Protein AF-A0A7Y5HDY4-F1 (afdb_monomer_lite)

Foldseek 3Di:
DVVCLQDDDDDPPDDDQNQADLQDQLCVGLVLQQLDDVVQQHDQHHNPHPDCPPPVSVVSSVVSVVVSVVPHDHHQDFDPFLLVLQLPQVLVLCVVLVCCDPQHADQQHQDQQHARQAGVPDPSSDGSVNSVVNVCSCCTPQAGQAQLQFQRCLGLSLLQCEFVLQQHDDDLVANPRDYCPRPSSVSVSSSSVRVSVVLCVLQVHRGFDFQWKKWKWAFLLFFAFQAAHLDFGWAIFIWTDGPPDIDTLCCVVAVPGTKDKDAWDAAQQLQKIWIFIGRDQQGATFIKIAGPPPSDIDTLADDPHSQKHKHQKDWAAQLLPQVLNHSVFTKIKIKILVVLFKDWLAWQWQKFFAQWFFQFKGFGQLQQAAKPPQAQWKKAWCWDDQHGDIFGFHIDDRRMTGTPDGGPGTTHLGTMMITGDDIDMHRAMFMKMFRDDDPPCSVVSNVVIGTQDQFLFHWGNWDAGLSSWIKTFTWFWADDSRHTATARFIWTAAPNNFPTDTDDPLFASQRHWGLWDAASSRKIWTFGAHSLFGFAFFIKIFHSPAFFQDDQTGSRASDRRQCPVHDHDFLGSAHAHRMETLDPQIGRAAFRQQFHWANWDYHSHRKTKIFTFGDRAGRNDSRSSTFTFIWIWAPPSYQADSSNHYGHDTDIHTDGGDSTRIRNMDGSTNRGHRRSPDAFDFPCVQVNFFDDDSSHGADDAQFWEKEKEAAVQQVVLCLHAQARFDARQRQDCAGPQARHGHPQQSHFFKKWKWWWDGHSDPDDIFIWTQDIFTQDPQRMAMAIATASIWIWIFGAGPLRWGPDTSSGTDGRHRRGYHYHDWRPLCCLSNPCNRRNANNRDSVNSPDDDDSPPCRVPDPNFADPVVRHGDHHRPDDSRGHGDIHGQACVPQQLVLCVPPPCVQQDDPRHPPVQHCNDPCNLVSLCVQADVRQLTPQQGNVNQQLCQHHGNHPDDHHHHDPDHGDSRSSVSVSRCSNRPVHD

Radius of gyration: 29.78 Å; chains: 1; bounding box: 71×81×90 Å

Secondary structure (DSSP, 8-state):
-HHHHTT----TTS-------SSS-GGGSHHHHTTB-GGGT--SS---BS-TT-HHHHHHHHHHHHHHHHSPPPPP-PPTTHHHHIIIIIHHHHHHTTTT-TTTTSTT-SSS-------TTSTTSS-HHHHHHHHHHHH-SSS--S--SS-GGG-HHHHTTS-GGGT----TT-S-S--TT-HHHHHHHHHHHHHHHHHHHHHTS-TT-EEEEEEEEE-S-----TT-TTS-----EEEEEETTEEEESSTTT-TTS--EEEEEEE-TTSSEEEEEEESSTTS--EEEEEETTT--EEES----STT--EEEEEEEE-TT-TT---TT-EEEEEEE-TT--EEE-S-SEEEEE-SEEETTEEE-TT--SPTTTTTT-EEEEEESTTTT-EEEEEEEETTEEEESS--SS---TT-EEEEE----EEE--EEEEEE---TT-HHHHHHT-EE----SS-EEEEEE-TTS-EEEEEEEEEEETTEEEEEEEEEEE-TTS-S-EEEE-SS-SSSEEEEEEE-TTS-EEEEEE-TT-SS-BEEEEE-TTS--S--SS-TTSS-SSTTTTSSPP-SSSS---SEEESSTT--SSSEETT-EEEEEEE-TTS-EEEEEEPSPEETT-TT-----EEEEEEESS-SB-TTSSSB--EEEEEEE--SSEEEEEEEEE--PPPP------B-HHHH-PPPEETTEE-PPTTPPEEEEES-HHHHHHHTT--SSSS-----SSB-TTT-PBPPGGG---EEEEEEEEPBSSSSPPEEEEEEEEEPPTTS-EEEEE-TT--EEEEEE-TT--EEE-----B---TTBEEEES--GGGHHHHTHHHH--TTS-GGGGS-----SGGGG--TTTEETTTTEEPPPTT--TTPPP--B---IIIIIHHHHHHHTTTTS-STT-GGG---SSTTHHHHHHTTS-TTT--GGG-HHHHHHHTS--S-SS------SSPPPHHHHHHHHHHHHTT---

Sequence (981 aa):
EAFARCTTVASAGGRSFAPLDRSGPPLASALLRAPLAESLGGFVHPEVFSSLEDPDFLELASWVALETRARPGPAARLEPGAETFFAEKVVPILERKTCFGSNCHGRLAFNDLKLDPGIPALPGRFTPALHRANRLAMLGEVTRLVHLSGDVGQSKQLKKSIPVEQGGIVHKGGNTFLDRTDPDAAVLMEWLERERNEAAAAVGDRPGEVSGIVFVRRPRATPERALEPLAWLPGGDLILRRGAVETNLTAAIHPDGPADVRAADVSYDGRRVAVALRLSENRPFNVWEIEIASGLARALTFSTDPAVHFIDPLYVPDPADGAGRDLGRADLVVLSNLSGEVCDVSPDGILGEAEGGEAGLILDEEVTERAGTWDGRGVRVVRGTNAGERRVIVRQEPGRIAVDRPFPRPCDSTTHYVVDSTVRVAPRFDLYRLRQAGPGGEREAFAGLRQMTWSPSQARRPFLRSSGEVMATFVRTGWQGGRPFFNGAIFRTHIDGSNFHTHAANRSGVAIHIDGRELPDGLEVRIGRDADSWWGGMPILADHQFGPHLEDRNPLDDLDHPYASGPPPTALTRFVPGWIPLDPSASARGLSAGGAWHDLCPMPDGSILAAFARGPVDLNDPAAAPDFDIIRLVPDPAFQSPDGFRAGTFRREPVVGGPDAELWPRPVAVRLKEPVSKRLKKEEALFGPAPSADGLARYPAGTPAVVQVFDLLLLDAFFSQSTPTGVRHIAADACPSCAEPVAHVDQVRFARIVALEPRRSADPPRRLLVAEVPVAEDGSVHIAVPPGLAFDIESLNAERMALRSPNRWLYALPGEKHTLSIPRALYAQTCGGCHGGLTGRPVDVLRRPDIVTSASRTRAVWDPSRLQRVFPANWDGGRAPIPAAVTFEEDVRPVLGRACVGCHGGESAAGGLDLGGPRAREALLRFLDADDLRAVAAPLLERLDGRELHADGIAPRAPHAPLSPEDRLTLIRWIDLGASR

Structure (mmCIF, N/CA/C/O backbone):
data_AF-A0A7Y5HDY4-F1
#
_entry.id   AF-A0A7Y5HDY4-F1
#
loop_
_atom_site.group_PDB
_atom_site.id
_atom_site.type_symbol
_atom_site.label_atom_id
_atom_site.label_alt_id
_atom_site.label_comp_id
_atom_site.label_asym_id
_atom_site.label_entity_id
_atom_site.label_seq_id
_atom_site.pdbx_PDB_ins_code
_atom_site.Cartn_x
_atom_site.Cartn_y
_atom_site.Cartn_z
_atom_site.occupancy
_atom_site.B_iso_or_equiv
_atom_site.auth_seq_id
_atom_site.auth_comp_id
_atom_site.auth_asym_id
_atom_site.auth_atom_id
_atom_site.pdbx_PDB_model_num
ATOM 1 N N . GLU A 1 1 ? -11.673 46.357 4.766 1.00 36.59 1 GLU A N 1
ATOM 2 C CA . GLU A 1 1 ? -11.407 45.101 4.021 1.00 36.59 1 GLU A CA 1
ATOM 3 C C . GLU A 1 1 ? -10.490 44.110 4.739 1.00 36.59 1 GLU A C 1
ATOM 5 O O . GLU A 1 1 ? -10.918 42.977 4.905 1.00 36.59 1 GLU A O 1
ATOM 10 N N . ALA A 1 2 ? -9.289 44.483 5.207 1.00 34.44 2 ALA A N 1
ATOM 11 C CA . ALA A 1 2 ? -8.386 43.560 5.926 1.00 34.44 2 ALA A CA 1
ATOM 12 C C . ALA A 1 2 ? -9.047 42.888 7.152 1.00 34.44 2 ALA A C 1
ATOM 14 O O . ALA A 1 2 ? -8.966 41.678 7.324 1.00 34.44 2 ALA A O 1
ATOM 15 N N . PHE A 1 3 ? -9.831 43.650 7.920 1.00 38.47 3 PHE A N 1
ATOM 16 C CA . PHE A 1 3 ? -10.637 43.146 9.036 1.00 38.47 3 PHE A CA 1
ATOM 17 C C . PHE A 1 3 ? -11.674 42.073 8.639 1.00 38.47 3 PHE A C 1
ATOM 19 O O . PHE A 1 3 ? -11.856 41.087 9.350 1.00 38.47 3 PHE A O 1
ATOM 26 N N . ALA A 1 4 ? -12.325 42.214 7.478 1.00 40.22 4 ALA A N 1
ATOM 27 C CA . ALA A 1 4 ? -13.287 41.226 6.974 1.00 40.22 4 ALA A CA 1
ATOM 28 C C . ALA A 1 4 ? -12.593 39.923 6.526 1.00 40.22 4 ALA A C 1
ATOM 30 O O . ALA A 1 4 ? -13.174 38.841 6.623 1.00 40.22 4 ALA A O 1
ATOM 31 N N . ARG A 1 5 ? -11.322 40.014 6.106 1.00 44.66 5 ARG A N 1
ATOM 32 C CA . ARG A 1 5 ? -10.473 38.856 5.780 1.00 44.66 5 ARG A CA 1
ATOM 33 C C . ARG A 1 5 ? -9.985 38.102 7.026 1.00 44.66 5 ARG A C 1
ATOM 35 O O . ARG A 1 5 ? -9.711 36.915 6.924 1.00 44.66 5 ARG A O 1
ATOM 42 N N . CYS A 1 6 ? -9.938 38.750 8.194 1.00 40.28 6 CYS A N 1
ATOM 43 C CA . CYS A 1 6 ? -9.549 38.130 9.470 1.00 40.28 6 CYS A CA 1
ATOM 44 C C . CYS A 1 6 ? -10.725 37.560 10.291 1.00 40.28 6 CYS A C 1
ATOM 46 O O . CYS A 1 6 ? -10.497 36.996 11.358 1.00 40.28 6 CYS A O 1
ATOM 48 N N . THR A 1 7 ? -11.980 37.746 9.856 1.00 39.78 7 THR A N 1
ATOM 49 C CA . THR A 1 7 ? -13.178 37.490 10.688 1.00 39.78 7 THR A CA 1
ATOM 50 C C . THR A 1 7 ? -14.304 36.713 9.993 1.00 39.78 7 THR A C 1
ATOM 52 O O . THR A 1 7 ? -15.383 36.569 10.570 1.00 39.78 7 THR A O 1
ATOM 55 N N . THR A 1 8 ? -14.102 36.214 8.769 1.00 33.88 8 THR A N 1
ATOM 56 C CA . THR A 1 8 ? -15.176 35.578 7.988 1.00 33.88 8 THR A CA 1
ATOM 57 C C . THR A 1 8 ? -15.500 34.158 8.462 1.00 33.88 8 THR A C 1
ATOM 59 O O . THR A 1 8 ? -14.623 33.313 8.627 1.00 33.88 8 THR A O 1
ATOM 62 N N . VAL A 1 9 ? -16.799 33.913 8.661 1.00 35.69 9 VAL A N 1
ATOM 63 C CA . VAL A 1 9 ? -17.404 32.633 9.045 1.00 35.69 9 VAL A CA 1
ATOM 64 C C . VAL A 1 9 ? -17.948 31.938 7.792 1.00 35.69 9 VAL A C 1
ATOM 66 O O . VAL A 1 9 ? -18.702 32.545 7.038 1.00 35.69 9 VAL A O 1
ATOM 69 N N . ALA A 1 10 ? -17.575 30.662 7.641 1.00 32.97 10 ALA A N 1
ATOM 70 C CA . ALA A 1 10 ? -18.103 29.624 6.747 1.00 32.97 10 ALA A CA 1
ATOM 71 C C . ALA A 1 10 ? -18.012 29.841 5.218 1.00 32.97 10 ALA A C 1
ATOM 73 O O . ALA A 1 10 ? -18.847 30.497 4.603 1.00 32.97 10 ALA A O 1
ATOM 74 N N . SER A 1 11 ? -17.100 29.100 4.577 1.00 30.31 11 SER A N 1
ATOM 75 C CA . SER A 1 11 ? -17.441 28.401 3.333 1.00 30.31 11 SER A CA 1
ATOM 76 C C . SER A 1 11 ? -17.786 26.951 3.681 1.00 30.31 11 SER A C 1
ATOM 78 O O . SER A 1 11 ? -17.165 26.335 4.552 1.00 30.31 11 SER A O 1
ATOM 80 N N . ALA A 1 12 ? -18.820 26.410 3.039 1.00 29.47 12 ALA A N 1
ATOM 81 C CA . ALA A 1 12 ? -19.206 25.013 3.172 1.00 29.47 12 ALA A CA 1
ATOM 82 C C . ALA A 1 12 ? -18.093 24.120 2.590 1.00 29.47 12 ALA A C 1
ATOM 84 O O . ALA A 1 12 ? -18.105 23.811 1.403 1.00 29.47 12 ALA A O 1
ATOM 85 N N . GLY A 1 13 ? -17.095 23.749 3.401 1.00 32.62 13 GLY A N 1
ATOM 86 C CA . GLY A 1 13 ? -16.092 22.762 2.983 1.00 32.62 13 GLY A CA 1
ATOM 87 C C . GLY A 1 13 ? -14.670 22.838 3.546 1.00 32.62 13 GLY A C 1
ATOM 88 O O . GLY A 1 13 ? -13.826 22.112 3.027 1.00 32.62 13 GLY A O 1
ATOM 89 N N . GLY A 1 14 ? -14.340 23.636 4.571 1.00 35.56 14 GLY A N 1
ATOM 90 C CA . GLY A 1 14 ? -12.975 23.602 5.124 1.00 35.56 14 GLY A CA 1
ATOM 91 C C . GLY A 1 14 ? -12.772 24.339 6.448 1.00 35.56 14 GLY A C 1
ATOM 92 O O . GLY A 1 14 ? -13.501 25.277 6.761 1.00 35.56 14 GLY A O 1
ATOM 93 N N . ARG A 1 15 ? -11.761 23.911 7.227 1.00 35.72 15 ARG A N 1
ATOM 94 C CA . ARG A 1 15 ? -11.280 24.606 8.439 1.00 35.72 15 ARG A CA 1
ATOM 95 C C . ARG A 1 15 ? -10.888 26.045 8.054 1.00 35.72 15 ARG A C 1
ATOM 97 O O . ARG A 1 15 ? -9.882 26.242 7.377 1.00 35.72 15 ARG A O 1
ATOM 104 N N . SER A 1 16 ? -11.667 27.046 8.466 1.00 42.50 16 SER A N 1
ATOM 105 C CA . SER A 1 16 ? -11.296 28.458 8.322 1.00 42.50 16 SER A CA 1
ATOM 106 C C . SER A 1 16 ? -10.231 28.812 9.359 1.00 42.50 16 SER A C 1
ATOM 108 O O . SER A 1 16 ? -10.436 28.584 10.552 1.00 42.50 16 SER A O 1
ATOM 110 N N . PHE A 1 17 ? -9.108 29.385 8.930 1.00 50.97 17 PHE A N 1
ATOM 111 C CA . PHE A 1 17 ? -8.128 29.960 9.848 1.00 50.97 17 PHE A CA 1
ATOM 112 C C . PHE A 1 17 ? -8.773 31.139 10.592 1.00 50.97 17 PHE A C 1
ATOM 114 O O . PHE A 1 17 ? -9.114 32.143 9.972 1.00 50.97 17 PHE A O 1
ATOM 121 N N . ALA A 1 18 ? -8.980 30.995 11.903 1.00 63.75 18 ALA A N 1
ATOM 122 C CA . ALA A 1 18 ? -9.487 32.049 12.776 1.00 63.75 18 ALA A CA 1
ATOM 123 C C . ALA A 1 18 ? -8.299 32.675 13.529 1.00 63.75 18 ALA A C 1
ATOM 125 O O . ALA A 1 18 ? -7.863 32.123 14.540 1.00 63.75 18 ALA A O 1
ATOM 126 N N . PRO A 1 19 ? -7.728 33.792 13.043 1.00 72.56 19 PRO A N 1
ATOM 127 C CA . PRO A 1 19 ? -6.538 34.388 13.652 1.00 72.56 19 PRO A CA 1
ATOM 128 C C . PRO A 1 19 ? -6.786 34.933 15.068 1.00 72.56 19 PRO A C 1
ATOM 130 O O . PRO A 1 19 ? -5.839 35.062 15.842 1.00 72.56 19 PRO A O 1
ATOM 133 N N . LEU A 1 20 ? -8.041 35.238 15.411 1.00 84.44 20 LEU A N 1
ATOM 134 C CA . LEU A 1 20 ? -8.457 35.816 16.690 1.00 84.44 20 LEU A CA 1
ATOM 135 C C . LEU A 1 20 ? -9.240 34.796 17.525 1.00 84.44 20 LEU A C 1
ATOM 137 O O . LEU A 1 20 ? -10.302 34.338 17.097 1.00 84.44 20 LEU A O 1
ATOM 141 N N . ASP A 1 21 ? -8.759 34.496 18.732 1.00 84.69 21 ASP A N 1
ATOM 142 C CA . ASP A 1 21 ? -9.522 33.758 19.741 1.00 84.69 21 ASP A CA 1
ATOM 143 C C . ASP A 1 21 ? -10.361 34.746 20.562 1.00 84.69 21 ASP A C 1
ATOM 145 O O . ASP A 1 21 ? -9.849 35.527 21.364 1.00 84.69 21 ASP A O 1
ATOM 149 N N . ARG A 1 22 ? -11.678 34.710 20.344 1.00 85.06 22 ARG A N 1
ATOM 150 C CA . ARG A 1 22 ? -12.650 35.563 21.047 1.00 85.06 22 ARG A CA 1
ATOM 151 C C . ARG A 1 22 ? -13.202 34.937 22.328 1.00 85.06 22 ARG A C 1
ATOM 153 O O . ARG A 1 22 ? -13.986 35.578 23.022 1.00 85.06 22 ARG A O 1
ATOM 160 N N . SER A 1 23 ? -12.866 33.679 22.591 1.00 83.12 23 SER A N 1
ATOM 161 C CA . SER A 1 23 ? -13.364 32.888 23.721 1.00 83.12 23 SER A CA 1
ATOM 162 C C . SER A 1 23 ? -12.359 32.785 24.870 1.00 83.12 23 SER A C 1
ATOM 164 O O . SER A 1 23 ? -12.748 32.471 25.996 1.00 83.12 23 SER A O 1
ATOM 166 N N . GLY A 1 24 ? -11.081 33.043 24.581 1.00 82.62 24 GLY A N 1
ATOM 167 C CA . GLY A 1 24 ? -9.961 32.976 25.512 1.00 82.62 24 GLY A CA 1
ATOM 168 C C . GLY A 1 24 ? -9.260 34.323 25.750 1.00 82.62 24 GLY A C 1
ATOM 169 O O . GLY A 1 24 ? -9.709 35.371 25.279 1.00 82.62 24 GLY A O 1
ATOM 170 N N . PRO A 1 25 ? -8.148 34.320 26.509 1.00 88.69 25 PRO A N 1
ATOM 171 C CA . PRO A 1 25 ? -7.308 35.502 26.686 1.00 88.69 25 PRO A CA 1
ATOM 172 C C . PRO A 1 25 ? -6.679 35.937 25.348 1.00 88.69 25 PRO A C 1
ATOM 174 O O . PRO A 1 25 ? -6.414 35.074 24.511 1.00 88.69 25 PRO A O 1
ATOM 177 N N . PRO A 1 26 ? -6.351 37.232 25.149 1.00 88.56 26 PRO A N 1
ATOM 178 C CA . PRO A 1 26 ? -5.798 37.735 23.885 1.00 88.56 26 PRO A CA 1
ATOM 179 C C . PRO A 1 26 ? -4.623 36.906 23.358 1.00 88.56 26 PRO A C 1
ATOM 181 O O . PRO A 1 26 ? -4.620 36.525 22.189 1.00 88.56 26 PRO A O 1
ATOM 184 N N . LEU A 1 27 ? -3.693 36.535 24.246 1.00 89.38 27 LEU A N 1
ATOM 185 C CA . LEU A 1 27 ? -2.493 35.752 23.938 1.00 89.38 27 LEU A CA 1
ATOM 186 C C . LEU A 1 27 ? -2.782 34.334 23.405 1.00 89.38 27 LEU A C 1
ATOM 188 O O . LEU A 1 27 ? -1.893 33.707 22.847 1.00 89.38 27 LEU A O 1
ATOM 192 N N . ALA A 1 28 ? -4.008 33.817 23.535 1.00 88.00 28 ALA A N 1
ATOM 193 C CA . ALA A 1 28 ? -4.411 32.553 22.914 1.00 88.00 28 ALA A CA 1
ATOM 194 C C . ALA A 1 28 ? -4.635 32.672 21.395 1.00 88.00 28 ALA A C 1
ATOM 196 O O . ALA A 1 28 ? -4.615 31.662 20.688 1.00 88.00 28 ALA A O 1
ATOM 197 N N . SER A 1 29 ? -4.803 33.894 20.884 1.00 88.38 29 SER A N 1
ATOM 198 C CA . SER A 1 29 ? -5.035 34.163 19.465 1.00 88.38 29 SER A CA 1
ATOM 199 C C . SER A 1 29 ? -3.836 33.754 18.613 1.00 88.38 29 SER A C 1
ATOM 201 O O . SER A 1 29 ? -2.708 34.187 18.861 1.00 88.38 29 SER A O 1
ATOM 203 N N . ALA A 1 30 ? -4.087 32.978 17.553 1.00 84.44 30 ALA A N 1
ATOM 204 C CA . ALA A 1 30 ? -3.058 32.550 16.604 1.00 84.44 30 ALA A CA 1
ATOM 205 C C . ALA A 1 30 ? -2.290 33.734 15.992 1.00 84.44 30 ALA A C 1
ATOM 207 O O . ALA A 1 30 ? -1.107 33.595 15.708 1.00 84.44 30 ALA A O 1
ATOM 208 N N . LEU A 1 31 ? -2.932 34.899 15.847 1.00 87.06 31 LEU A N 1
ATOM 209 C CA . LEU A 1 31 ? -2.299 36.127 15.366 1.00 87.06 31 LEU A CA 1
ATOM 210 C C . LEU A 1 31 ? -1.138 36.606 16.248 1.00 87.06 31 LEU A C 1
ATOM 212 O O . LEU A 1 31 ? -0.138 37.067 15.712 1.00 87.06 31 LEU A O 1
ATOM 216 N N . LEU A 1 32 ? -1.272 36.510 17.575 1.00 89.56 32 LEU A N 1
ATOM 217 C CA . LEU A 1 32 ? -0.211 36.901 18.509 1.00 89.56 32 LEU A CA 1
ATOM 218 C C . LEU A 1 32 ? 0.794 35.771 18.696 1.00 89.56 32 LEU A C 1
ATOM 220 O O . LEU A 1 32 ? 1.989 36.017 18.787 1.00 89.56 32 LEU A O 1
ATOM 224 N N . ARG A 1 33 ? 0.314 34.525 18.742 1.00 87.62 33 ARG A N 1
ATOM 225 C CA . ARG A 1 33 ? 1.171 33.364 18.991 1.00 87.62 33 ARG A CA 1
ATOM 226 C C . ARG A 1 33 ? 2.078 33.036 17.820 1.00 87.62 33 ARG A C 1
ATOM 228 O O . ARG A 1 33 ? 3.236 32.743 18.052 1.00 87.62 33 ARG A O 1
ATOM 235 N N . ALA A 1 34 ? 1.576 33.048 16.587 1.00 83.69 34 ALA A N 1
ATOM 236 C CA . ALA A 1 34 ? 2.370 32.638 15.433 1.00 83.69 34 ALA A CA 1
ATOM 237 C C . ALA A 1 34 ? 3.735 33.362 15.376 1.00 83.69 34 ALA A C 1
ATOM 239 O O . ALA A 1 34 ? 4.747 32.676 15.449 1.00 83.69 34 ALA A O 1
ATOM 240 N N . PRO A 1 35 ? 3.812 34.708 15.367 1.00 84.81 35 PRO A N 1
ATOM 241 C CA . PRO A 1 35 ? 5.089 35.424 15.282 1.00 84.81 35 PRO A CA 1
ATOM 242 C C . PRO A 1 35 ? 5.934 35.419 16.571 1.00 84.81 35 PRO A C 1
ATOM 244 O O . PRO A 1 35 ? 7.021 35.994 16.575 1.00 84.81 35 PRO A O 1
ATOM 247 N N . LEU A 1 36 ? 5.450 34.836 17.668 1.00 86.44 36 LEU A N 1
ATOM 248 C CA . LEU A 1 36 ? 6.128 34.834 18.965 1.00 86.44 36 LEU A CA 1
ATOM 249 C C . LEU A 1 36 ? 7.190 33.721 19.036 1.00 86.44 36 LEU A C 1
ATOM 251 O O . LEU A 1 36 ? 7.057 32.685 18.384 1.00 86.44 36 LEU A O 1
ATOM 255 N N . ALA A 1 37 ? 8.224 33.899 19.859 1.00 84.94 37 ALA A N 1
ATOM 256 C CA . ALA A 1 37 ? 9.204 32.851 20.138 1.00 84.94 37 ALA A CA 1
ATOM 257 C C . ALA A 1 37 ? 8.542 31.564 20.650 1.00 84.94 37 ALA A C 1
ATOM 259 O O . ALA A 1 37 ? 7.602 31.594 21.453 1.00 84.94 37 ALA A O 1
ATOM 260 N N . GLU A 1 38 ? 9.074 30.409 20.241 1.00 79.31 38 GLU A N 1
ATOM 261 C CA . GLU A 1 38 ? 8.568 29.099 20.675 1.00 79.31 38 GLU A CA 1
ATOM 262 C C . GLU A 1 38 ? 8.643 28.943 22.205 1.00 79.31 38 GLU A C 1
ATOM 264 O O . GLU A 1 38 ? 7.714 28.427 22.829 1.00 79.31 38 GLU A O 1
ATOM 269 N N . SER A 1 39 ? 9.695 29.486 22.828 1.00 82.75 39 SER A N 1
ATOM 270 C CA . SER A 1 39 ? 9.876 29.522 24.287 1.00 82.75 39 SER A CA 1
ATOM 271 C C . SER A 1 39 ? 8.775 30.293 25.027 1.00 82.75 39 SER A C 1
ATOM 273 O O . SER A 1 39 ? 8.543 30.048 26.209 1.00 82.75 39 SER A O 1
ATOM 275 N N . LEU A 1 40 ? 8.069 31.190 24.335 1.00 86.56 40 LEU A N 1
ATOM 276 C CA . LEU A 1 40 ? 6.972 32.003 24.860 1.00 86.56 40 LEU A CA 1
ATOM 277 C C . LEU A 1 40 ? 5.591 31.483 24.419 1.00 86.56 40 LEU A C 1
ATOM 279 O O . LEU A 1 40 ? 4.565 32.094 24.723 1.00 86.56 40 LEU A O 1
ATOM 283 N N . GLY A 1 41 ? 5.540 30.323 23.756 1.00 81.69 41 GLY A N 1
ATOM 284 C CA . GLY A 1 41 ? 4.303 29.675 23.313 1.00 81.69 41 GLY A CA 1
ATOM 285 C C . GLY A 1 41 ? 3.911 29.981 21.869 1.00 81.69 41 GLY A C 1
ATOM 286 O O . GLY A 1 41 ? 2.755 29.733 21.493 1.00 81.69 41 GLY A O 1
ATOM 287 N N . GLY A 1 42 ? 4.835 30.521 21.070 1.00 80.81 42 GLY A N 1
ATOM 288 C CA . GLY A 1 42 ? 4.636 30.691 19.638 1.00 80.81 42 GLY A CA 1
ATOM 289 C C . GLY A 1 42 ? 4.773 29.405 18.825 1.00 80.81 42 GLY A C 1
ATOM 290 O O . GLY A 1 42 ? 5.158 28.357 19.346 1.00 80.81 42 GLY A O 1
ATOM 291 N N . PHE A 1 43 ? 4.360 29.446 17.554 1.00 72.25 43 PHE A N 1
ATOM 292 C CA . PHE A 1 43 ? 4.315 28.255 16.696 1.00 72.25 43 PHE A CA 1
ATOM 293 C C . PHE A 1 43 ? 4.302 28.574 15.193 1.00 72.25 43 PHE A C 1
ATOM 295 O O . PHE A 1 43 ? 3.837 29.630 14.791 1.00 72.25 43 PHE A O 1
ATOM 302 N N . VAL A 1 44 ? 4.711 27.594 14.367 1.00 60.25 44 VAL A N 1
ATOM 303 C CA . VAL A 1 44 ? 4.556 27.509 12.888 1.00 60.25 44 VAL A CA 1
ATOM 304 C C . VAL A 1 44 ? 4.593 28.873 12.165 1.00 60.25 44 VAL A C 1
ATOM 306 O O . VAL A 1 44 ? 3.694 29.205 11.395 1.00 60.25 44 VAL A O 1
ATOM 309 N N . HIS A 1 45 ? 5.633 29.665 12.434 1.00 64.81 45 HIS A N 1
ATOM 310 C CA . HIS A 1 45 ? 5.959 30.941 11.785 1.00 64.81 45 HIS A CA 1
ATOM 311 C C . HIS A 1 45 ? 7.388 31.356 12.201 1.00 64.81 45 HIS A C 1
ATOM 313 O O . HIS A 1 45 ? 7.855 30.887 13.243 1.00 64.81 45 HIS A O 1
ATOM 319 N N . PRO A 1 46 ? 8.108 32.201 11.434 1.00 62.09 46 PRO A N 1
ATOM 320 C CA . PRO A 1 46 ? 9.338 32.821 11.922 1.00 62.09 46 PRO A CA 1
ATOM 321 C C . PRO A 1 46 ? 9.114 33.579 13.234 1.00 62.09 46 PRO A C 1
ATOM 323 O O . PRO A 1 46 ? 8.123 34.301 13.370 1.00 62.09 46 PRO A O 1
ATOM 326 N N . GLU A 1 47 ? 10.056 33.435 14.163 1.00 76.69 47 GLU A N 1
ATOM 327 C CA . GLU A 1 47 ? 10.121 34.264 15.363 1.00 76.69 47 GLU A CA 1
ATOM 328 C C . GLU A 1 47 ? 10.380 35.714 14.939 1.00 76.69 47 GLU A C 1
ATOM 330 O O . GLU A 1 47 ? 11.441 36.044 14.410 1.00 76.69 47 GLU A O 1
ATOM 335 N N . VAL A 1 48 ? 9.368 36.559 15.117 1.00 84.75 48 VAL A N 1
ATOM 336 C CA . VAL A 1 48 ? 9.447 38.015 14.942 1.00 84.75 48 VAL A CA 1
ATOM 337 C C . VAL A 1 48 ? 9.602 38.676 16.307 1.00 84.75 48 VAL A C 1
ATOM 339 O O . VAL A 1 48 ? 10.388 39.605 16.451 1.00 84.75 48 VAL A O 1
ATOM 342 N N . PHE A 1 49 ? 8.889 38.163 17.314 1.00 87.94 49 PHE A N 1
ATOM 343 C CA . PHE A 1 49 ? 8.900 38.683 18.675 1.00 87.94 49 PHE A CA 1
ATOM 344 C C . PHE A 1 49 ? 9.565 37.684 19.619 1.00 87.94 49 PHE A C 1
ATOM 346 O O . PHE A 1 49 ? 9.007 36.629 19.923 1.00 87.94 49 PHE A O 1
ATOM 353 N N . SER A 1 50 ? 10.746 38.040 20.118 1.00 89.38 50 SER A N 1
ATOM 354 C CA . SER A 1 50 ? 11.484 37.262 21.121 1.00 89.38 50 SER A CA 1
ATOM 355 C C . SER A 1 50 ? 11.126 37.635 22.565 1.00 89.38 50 SER A C 1
ATOM 357 O O . SER A 1 50 ? 11.586 36.991 23.508 1.00 89.38 50 SER A O 1
ATOM 359 N N . SER A 1 51 ? 10.288 38.662 22.749 1.00 91.31 51 SER A N 1
ATOM 360 C CA . SER A 1 51 ? 9.840 39.171 24.045 1.00 91.31 51 SER A CA 1
ATOM 361 C C . SER A 1 51 ? 8.369 39.588 24.002 1.00 91.31 51 SER A C 1
ATOM 363 O O . SER A 1 51 ? 7.894 40.126 23.005 1.00 91.31 51 SER A O 1
ATOM 365 N N . LEU A 1 52 ? 7.658 39.384 25.116 1.00 91.56 52 LEU A N 1
ATOM 366 C CA . LEU A 1 52 ? 6.296 39.897 25.322 1.00 91.56 52 LEU A CA 1
ATOM 367 C C . LEU A 1 52 ? 6.265 41.401 25.633 1.00 91.56 52 LEU A C 1
ATOM 369 O O . LEU A 1 52 ? 5.192 41.997 25.658 1.00 91.56 52 LEU A O 1
ATOM 373 N N . GLU A 1 53 ? 7.427 41.995 25.899 1.00 94.25 53 GLU A N 1
ATOM 374 C CA . GLU A 1 53 ? 7.591 43.424 26.188 1.00 94.25 53 GLU A CA 1
ATOM 375 C C . GLU A 1 53 ? 7.873 44.249 24.925 1.00 94.25 53 GLU A C 1
ATOM 377 O O . GLU A 1 53 ? 8.022 45.467 25.009 1.00 94.25 53 GLU A O 1
ATOM 382 N N . ASP A 1 54 ? 7.960 43.601 23.760 1.00 94.31 54 ASP A N 1
ATOM 383 C CA . ASP A 1 54 ? 8.160 44.287 22.489 1.00 94.31 54 ASP A CA 1
ATOM 384 C C . ASP A 1 54 ? 7.004 45.285 22.230 1.00 94.31 54 ASP A C 1
ATOM 386 O O . ASP A 1 54 ? 5.832 44.894 22.311 1.00 94.31 54 ASP A O 1
ATOM 390 N N . PRO A 1 55 ? 7.288 46.572 21.944 1.00 93.06 55 PRO A N 1
ATOM 391 C CA . PRO A 1 55 ? 6.249 47.584 21.758 1.00 93.06 55 PRO A CA 1
ATOM 392 C C . PRO A 1 55 ? 5.242 47.245 20.654 1.00 93.06 55 PRO A C 1
ATOM 394 O O . PRO A 1 55 ? 4.044 47.476 20.832 1.00 93.06 55 PRO A O 1
ATOM 397 N N . ASP A 1 56 ? 5.701 46.660 19.546 1.00 92.25 56 ASP A N 1
ATOM 398 C CA . ASP A 1 56 ? 4.838 46.303 18.417 1.00 92.25 56 ASP A CA 1
ATOM 399 C C . ASP A 1 56 ? 3.965 45.095 18.775 1.00 92.25 56 ASP A C 1
ATOM 401 O O . ASP A 1 56 ? 2.781 45.034 18.425 1.00 92.25 56 ASP A O 1
ATOM 405 N N . PHE A 1 57 ? 4.514 44.153 19.546 1.00 92.69 57 PHE A N 1
ATOM 406 C CA . PHE A 1 57 ? 3.740 43.045 20.097 1.00 92.69 57 PHE A CA 1
ATOM 407 C C . PHE A 1 57 ? 2.644 43.530 21.055 1.00 92.69 57 PHE A C 1
ATOM 409 O O . PHE A 1 57 ? 1.505 43.061 20.980 1.00 92.69 57 PHE A O 1
ATOM 416 N N . LEU A 1 58 ? 2.961 44.476 21.943 1.00 94.44 58 LEU A N 1
ATOM 417 C CA . LEU A 1 58 ? 2.007 45.044 22.899 1.00 94.44 58 LEU A CA 1
ATOM 418 C C . LEU A 1 58 ? 0.871 45.797 22.200 1.00 94.44 58 LEU A C 1
ATOM 420 O O . LEU A 1 58 ? -0.286 45.660 22.609 1.00 94.44 58 LEU A O 1
ATOM 424 N N . GLU A 1 59 ? 1.170 46.532 21.130 1.00 93.75 59 GLU A N 1
ATOM 425 C CA . GLU A 1 59 ? 0.155 47.214 20.321 1.00 93.75 59 GLU A CA 1
ATOM 426 C C . GLU A 1 59 ? -0.788 46.202 19.651 1.00 93.75 59 GLU A C 1
ATOM 428 O O . GLU A 1 59 ? -2.014 46.315 19.755 1.00 93.75 59 GLU A O 1
ATOM 433 N N . LEU A 1 60 ? -0.237 45.139 19.050 1.00 91.38 60 LEU A N 1
ATOM 434 C CA . LEU A 1 60 ? -1.037 44.043 18.496 1.00 91.38 60 LEU A CA 1
ATOM 435 C C . LEU A 1 60 ? -1.889 43.363 19.574 1.00 91.38 60 LEU A C 1
ATOM 437 O O . LEU A 1 60 ? -3.074 43.102 19.355 1.00 91.38 60 LEU A O 1
ATOM 441 N N . ALA A 1 61 ? -1.320 43.087 20.747 1.00 91.75 61 ALA A N 1
ATOM 442 C CA . ALA A 1 61 ? -2.029 42.453 21.853 1.00 91.75 61 ALA A CA 1
ATOM 443 C C . ALA A 1 61 ? -3.171 43.331 22.387 1.00 91.75 61 ALA A C 1
ATOM 445 O O . ALA A 1 61 ? -4.262 42.822 22.669 1.00 91.75 61 ALA A O 1
ATOM 446 N N . SER A 1 62 ? -2.947 44.644 22.474 1.00 93.62 62 SER A N 1
ATOM 447 C CA . SER A 1 62 ? -3.960 45.644 22.821 1.00 93.62 62 SER A CA 1
ATOM 448 C C . SER A 1 62 ? -5.099 45.651 21.801 1.00 93.62 62 SER A C 1
ATOM 450 O O . SER A 1 62 ? -6.272 45.554 22.177 1.00 93.62 62 SER A O 1
ATOM 452 N N . TRP A 1 63 ? -4.769 45.655 20.506 1.00 91.56 63 TRP A N 1
ATOM 453 C CA . TRP A 1 63 ? -5.758 45.580 19.431 1.00 91.56 63 TRP A CA 1
ATOM 454 C C . TRP A 1 63 ? -6.604 44.301 19.510 1.00 91.56 63 TRP A C 1
ATOM 456 O O . TRP A 1 63 ? -7.834 44.375 19.505 1.00 91.56 63 TRP A O 1
ATOM 466 N N . VAL A 1 64 ? -5.977 43.131 19.682 1.00 90.69 64 VAL A N 1
ATOM 467 C CA . VAL A 1 64 ? -6.694 41.855 19.869 1.00 90.69 64 VAL A CA 1
ATOM 468 C C . VAL A 1 64 ? -7.623 41.913 21.085 1.00 90.69 64 VAL A C 1
ATOM 470 O O . VAL A 1 64 ? -8.765 41.458 21.012 1.00 90.69 64 VAL A O 1
ATOM 473 N N . ALA A 1 65 ? -7.176 42.497 22.199 1.00 91.19 65 ALA A N 1
ATOM 474 C CA . ALA A 1 65 ? -7.996 42.641 23.398 1.00 91.19 65 ALA A CA 1
ATOM 475 C C . ALA A 1 65 ? -9.225 43.538 23.170 1.00 91.19 65 ALA A C 1
ATOM 477 O O . ALA A 1 65 ? -10.315 43.216 23.653 1.00 91.19 65 ALA A O 1
ATOM 478 N N . LEU A 1 66 ? -9.071 44.640 22.429 1.00 90.62 66 LEU A N 1
ATOM 479 C CA . LEU A 1 66 ? -10.178 45.520 22.047 1.00 90.62 66 LEU A CA 1
ATOM 480 C C . LEU A 1 66 ? -11.186 44.792 21.153 1.00 90.62 66 LEU A C 1
ATOM 482 O O . LEU A 1 66 ? -12.387 44.851 21.419 1.00 90.62 66 LEU A O 1
ATOM 486 N N . GLU A 1 67 ? -10.711 44.046 20.156 1.00 86.81 67 GLU A N 1
ATOM 487 C CA . GLU A 1 67 ? -11.567 43.278 19.247 1.00 86.81 67 GLU A CA 1
ATOM 488 C C . GLU A 1 67 ? -12.352 42.176 19.967 1.00 86.81 67 GLU A C 1
ATOM 490 O O . GLU A 1 67 ? -13.559 42.017 19.752 1.00 86.81 67 GLU A O 1
ATOM 495 N N . THR A 1 68 ? -11.703 41.444 20.874 1.00 85.88 68 THR A N 1
ATOM 496 C CA . THR A 1 68 ? -12.368 40.416 21.685 1.00 85.88 68 THR A CA 1
ATOM 497 C C . THR A 1 68 ? -13.405 41.026 22.629 1.00 85.88 68 THR A C 1
ATOM 499 O O . THR A 1 68 ? -14.487 40.464 22.779 1.00 85.88 68 THR A O 1
ATOM 502 N N . ARG A 1 69 ? -13.148 42.203 23.218 1.00 87.00 69 ARG A N 1
ATOM 503 C CA . ARG A 1 69 ? -14.143 42.916 24.047 1.00 87.00 69 ARG A CA 1
ATOM 504 C C . ARG A 1 69 ? -15.316 43.454 23.237 1.00 87.00 69 ARG A C 1
ATOM 506 O O . ARG A 1 69 ? -16.441 43.434 23.725 1.00 87.00 69 ARG A O 1
ATOM 513 N N . ALA A 1 70 ? -15.067 43.938 22.023 1.00 87.50 70 ALA A N 1
ATOM 514 C CA . ALA A 1 70 ? -16.111 44.468 21.153 1.00 87.50 70 ALA A CA 1
ATOM 515 C C . ALA A 1 70 ? -17.064 43.368 20.659 1.00 87.50 70 ALA A C 1
ATOM 517 O O . ALA A 1 70 ? -18.241 43.633 20.416 1.00 87.50 70 ALA A O 1
ATOM 518 N N . ARG A 1 71 ? -16.562 42.138 20.483 1.00 83.94 71 ARG A N 1
ATOM 519 C CA . ARG A 1 71 ? -17.334 40.984 19.995 1.00 83.94 71 ARG A CA 1
ATOM 520 C C . ARG A 1 71 ? -16.926 39.707 20.738 1.00 83.94 71 ARG A C 1
ATOM 522 O O . ARG A 1 71 ? -16.266 38.854 20.137 1.00 83.94 71 ARG A O 1
ATOM 529 N N . PRO A 1 72 ? -17.303 39.557 22.018 1.00 83.75 72 PRO A N 1
ATOM 530 C CA . PRO A 1 72 ? -16.909 38.396 22.802 1.00 83.75 72 PRO A CA 1
ATOM 531 C C . PRO A 1 72 ? -17.515 37.122 22.212 1.00 83.75 72 PRO A C 1
ATOM 533 O O . PRO A 1 72 ? -18.689 37.080 21.838 1.00 83.75 72 PRO A O 1
ATOM 536 N N . GLY A 1 73 ? -16.693 36.081 22.114 1.00 81.75 73 GLY A N 1
ATOM 537 C CA . GLY A 1 73 ? -17.149 34.735 21.801 1.00 81.75 73 GLY A CA 1
ATOM 538 C C . GLY A 1 73 ? -17.725 34.059 23.048 1.00 81.75 73 GLY A C 1
ATOM 539 O O . GLY A 1 73 ? -17.470 34.504 24.170 1.00 81.75 73 GLY A O 1
ATOM 540 N N . PRO A 1 74 ? -18.491 32.969 22.888 1.00 82.50 74 PRO A N 1
ATOM 541 C CA . PRO A 1 74 ? -18.892 32.153 24.026 1.00 82.50 74 PRO A CA 1
ATOM 542 C C . PRO A 1 74 ? -17.642 31.633 24.747 1.00 82.50 74 PRO A C 1
ATOM 544 O O . PRO A 1 74 ? -16.724 31.125 24.104 1.00 82.50 74 PRO A O 1
ATOM 547 N N . ALA A 1 75 ? -17.600 31.771 26.075 1.00 78.00 75 ALA A N 1
ATOM 548 C CA . ALA A 1 75 ? -16.478 31.291 26.875 1.00 78.00 75 ALA A CA 1
ATOM 549 C C . ALA A 1 75 ? -16.307 29.777 26.682 1.00 78.00 75 ALA A C 1
ATOM 551 O O . ALA A 1 75 ? -17.236 29.009 26.946 1.00 78.00 75 ALA A O 1
ATOM 552 N N . ALA A 1 76 ? -15.124 29.353 26.237 1.00 80.38 76 ALA A N 1
ATOM 553 C CA . ALA A 1 76 ? -14.817 27.938 26.084 1.00 80.38 76 ALA A CA 1
ATOM 554 C C . ALA A 1 76 ? -14.774 27.269 27.467 1.00 80.38 76 ALA A C 1
ATOM 556 O O . ALA A 1 76 ? -14.122 27.767 28.385 1.00 80.38 76 ALA A O 1
ATOM 557 N N . ARG A 1 77 ? -15.472 26.142 27.625 1.00 88.19 77 ARG A N 1
ATOM 558 C CA . ARG A 1 77 ? -15.471 25.324 28.846 1.00 88.19 77 ARG A CA 1
ATOM 559 C C . ARG A 1 77 ? -15.112 23.888 28.489 1.00 88.19 77 ARG A C 1
ATOM 561 O O . ARG A 1 77 ? -15.392 23.448 27.378 1.00 88.19 77 ARG A O 1
ATOM 568 N N . LEU A 1 78 ? -14.473 23.195 29.425 1.00 91.94 7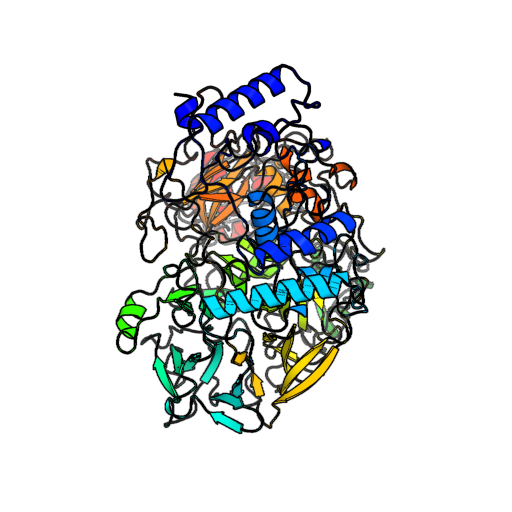8 LEU A N 1
ATOM 569 C CA . LEU A 1 78 ? -14.215 21.764 29.298 1.00 91.94 78 LEU A CA 1
ATOM 570 C C . LEU A 1 78 ? -15.520 21.002 29.526 1.00 91.94 78 LEU A C 1
ATOM 572 O O . LEU A 1 78 ? -16.268 21.337 30.449 1.00 91.94 78 LEU A O 1
ATOM 576 N N . GLU A 1 79 ? -15.777 19.987 28.705 1.00 92.62 79 GLU A N 1
ATOM 577 C CA . GLU A 1 79 ? -16.901 19.083 28.937 1.00 92.62 79 GLU A CA 1
ATOM 578 C C . GLU A 1 79 ? -16.617 18.177 30.150 1.00 92.62 79 GLU A C 1
ATOM 580 O O . GLU A 1 79 ? -15.499 17.662 30.281 1.00 92.62 79 GLU A O 1
ATOM 585 N N . PRO A 1 80 ? -17.601 17.946 31.039 1.00 93.31 80 PRO A N 1
ATOM 586 C CA . PRO A 1 80 ? -17.454 16.977 32.117 1.00 93.31 80 PRO A CA 1
ATOM 587 C C . PRO A 1 80 ? -17.155 15.576 31.571 1.00 93.31 80 PRO A C 1
ATOM 589 O O . PRO A 1 80 ? -17.665 15.198 30.521 1.00 93.31 80 PRO A O 1
ATOM 592 N N . GLY A 1 81 ? -16.387 14.777 32.316 1.00 95.06 81 GLY A N 1
ATOM 593 C CA . GLY A 1 81 ? -16.032 13.414 31.912 1.00 95.06 81 GLY A CA 1
ATOM 594 C C . GLY A 1 81 ? -14.581 13.311 31.457 1.00 95.06 81 GLY A C 1
ATOM 595 O O . GLY A 1 81 ? -13.674 13.722 32.188 1.00 95.06 81 GLY A O 1
ATOM 596 N N . ALA A 1 82 ? -14.347 12.721 30.286 1.00 96.62 82 ALA A N 1
ATOM 597 C CA . ALA A 1 82 ? -13.007 12.449 29.780 1.00 96.62 82 ALA A CA 1
ATOM 598 C C . ALA A 1 82 ? -12.230 13.731 29.434 1.00 96.62 82 ALA A C 1
ATOM 600 O O . ALA A 1 82 ? -11.020 13.764 29.640 1.00 96.62 82 ALA A O 1
ATOM 601 N N . GLU A 1 83 ? -12.893 14.808 28.990 1.00 97.12 83 GLU A N 1
ATOM 602 C CA . GLU A 1 83 ? -12.219 16.078 28.661 1.00 97.12 83 GLU A CA 1
ATOM 603 C C . GLU A 1 83 ? -11.664 16.791 29.899 1.00 97.12 83 GLU A C 1
ATOM 605 O O . GLU A 1 83 ? -10.477 17.127 29.925 1.00 97.12 83 GLU A O 1
ATOM 610 N N . THR A 1 84 ? -12.474 16.972 30.947 1.00 97.56 84 THR A N 1
ATOM 611 C CA . THR A 1 84 ? -11.982 17.486 32.236 1.00 97.56 84 THR A CA 1
ATOM 612 C C . THR A 1 84 ? -10.891 16.587 32.818 1.00 97.56 84 THR A C 1
ATOM 614 O O . THR A 1 84 ? -9.850 17.090 33.237 1.00 97.56 84 THR A O 1
ATOM 617 N N . PHE A 1 85 ? -11.070 15.260 32.792 1.00 98.31 85 PHE A N 1
ATOM 618 C CA . PHE A 1 85 ? -10.059 14.330 33.305 1.00 98.31 85 PHE A CA 1
ATOM 619 C C . PHE A 1 85 ? -8.736 14.436 32.532 1.00 98.31 85 PHE A C 1
ATOM 621 O O . PHE A 1 85 ? -7.665 14.481 33.136 1.00 98.31 85 PHE A O 1
ATOM 628 N N . PHE A 1 86 ? -8.794 14.538 31.202 1.00 98.00 86 PHE A N 1
ATOM 629 C CA . PHE A 1 86 ? -7.613 14.738 30.368 1.00 98.00 86 PHE A CA 1
ATOM 630 C C . PHE A 1 86 ? -6.865 16.017 30.760 1.00 98.00 86 PHE A C 1
ATOM 632 O O . PHE A 1 86 ? -5.650 15.991 30.964 1.00 98.00 86 PHE A O 1
ATOM 639 N N . ALA A 1 87 ? -7.589 17.128 30.911 1.00 97.12 87 ALA A N 1
ATOM 640 C CA . ALA A 1 87 ? -7.000 18.409 31.282 1.00 97.12 87 ALA A CA 1
ATOM 641 C C . ALA A 1 87 ? -6.338 18.378 32.669 1.00 97.12 87 ALA A C 1
ATOM 643 O O . ALA A 1 87 ? -5.223 18.868 32.826 1.00 97.12 87 ALA A O 1
ATOM 644 N N . GLU A 1 88 ? -6.998 17.778 33.659 1.00 96.94 88 GLU A N 1
ATOM 645 C CA . GLU A 1 88 ? -6.555 17.813 35.057 1.00 96.94 88 GLU A CA 1
ATOM 646 C C . GLU A 1 88 ? -5.546 16.720 35.422 1.00 96.94 88 GLU A C 1
ATOM 648 O O . GLU A 1 88 ? -4.781 16.889 36.374 1.00 96.94 88 GLU A O 1
ATOM 653 N N . LYS A 1 89 ? -5.563 15.579 34.721 1.00 97.75 89 LYS A N 1
ATOM 654 C CA . LYS A 1 89 ? -4.786 14.384 35.092 1.00 97.75 89 LYS A CA 1
ATOM 655 C C . LYS A 1 89 ? -3.787 13.957 34.026 1.00 97.75 89 LYS A C 1
ATOM 657 O O . LYS A 1 89 ? -2.667 13.603 34.378 1.00 97.75 89 LYS A O 1
ATOM 662 N N . VAL A 1 90 ? -4.146 14.034 32.743 1.00 97.38 90 VAL A N 1
ATOM 663 C CA . VAL A 1 90 ? -3.278 13.570 31.646 1.00 97.38 90 VAL A CA 1
ATOM 664 C C . VAL A 1 90 ? -2.282 14.642 31.215 1.00 97.38 90 VAL A C 1
ATOM 666 O O . VAL A 1 90 ? -1.094 14.349 31.100 1.00 97.38 90 VAL A O 1
ATOM 669 N N . VAL A 1 91 ? -2.710 15.894 31.026 1.00 96.69 91 VAL A N 1
ATOM 670 C CA . VAL A 1 91 ? -1.791 16.981 30.628 1.00 96.69 91 VAL A CA 1
ATOM 671 C C . VAL A 1 91 ? -0.606 17.142 31.591 1.00 96.69 91 VAL A C 1
ATOM 673 O O . VAL A 1 91 ? 0.521 17.191 31.095 1.00 96.69 91 VAL A O 1
ATOM 676 N N . PRO A 1 92 ? -0.781 17.099 32.928 1.00 95.69 92 PRO A N 1
ATOM 677 C CA . PRO A 1 92 ? 0.354 17.123 33.852 1.00 95.69 92 PRO A CA 1
ATOM 678 C C . PRO A 1 92 ? 1.352 15.971 33.661 1.00 95.69 92 PRO A C 1
ATOM 680 O O . PRO A 1 92 ? 2.545 16.155 33.896 1.00 95.69 92 PRO A O 1
ATOM 683 N N . ILE A 1 93 ? 0.901 14.783 33.236 1.00 95.06 93 ILE A N 1
ATOM 684 C CA . ILE A 1 93 ? 1.795 13.658 32.907 1.00 95.06 93 ILE A CA 1
ATOM 685 C C . ILE A 1 93 ? 2.604 14.001 31.655 1.00 95.06 93 ILE A C 1
ATOM 687 O O . ILE A 1 93 ? 3.829 13.888 31.668 1.00 95.06 93 ILE A O 1
ATOM 691 N N . LEU A 1 94 ? 1.938 14.478 30.599 1.00 93.88 94 LEU A N 1
ATOM 692 C CA . LEU A 1 94 ? 2.586 14.862 29.340 1.00 93.88 94 LEU A CA 1
ATOM 693 C C . LEU A 1 94 ? 3.636 15.969 29.541 1.00 93.88 94 LEU A C 1
ATOM 695 O O . LEU A 1 94 ? 4.670 15.967 28.871 1.00 93.88 94 LEU A O 1
ATOM 699 N N . GLU A 1 95 ? 3.404 16.895 30.475 1.00 91.00 95 GLU A N 1
ATOM 700 C CA . GLU A 1 95 ? 4.390 17.905 30.873 1.00 91.00 95 GLU A CA 1
ATOM 701 C C . GLU A 1 95 ? 5.590 17.283 31.594 1.00 91.00 95 GLU A C 1
ATOM 703 O O . GLU A 1 95 ? 6.728 17.487 31.165 1.00 91.00 95 GLU A O 1
ATOM 708 N N . ARG A 1 96 ? 5.355 16.499 32.657 1.00 90.88 96 ARG A N 1
ATOM 709 C CA . ARG A 1 96 ? 6.431 15.881 33.457 1.00 90.88 96 ARG A CA 1
ATOM 710 C C . ARG A 1 96 ? 7.292 14.915 32.646 1.00 90.88 96 ARG A C 1
ATOM 712 O O . ARG A 1 96 ? 8.497 14.849 32.864 1.00 90.88 96 ARG A O 1
ATOM 719 N N . LYS A 1 97 ? 6.683 14.178 31.714 1.00 88.69 97 LYS A N 1
ATOM 720 C CA . LYS A 1 97 ? 7.350 13.208 30.830 1.00 88.69 97 LYS A CA 1
ATOM 721 C C . LYS A 1 97 ? 7.855 13.843 29.523 1.00 88.69 97 LYS A C 1
ATOM 723 O O . LYS A 1 97 ? 8.234 13.119 28.611 1.00 88.69 97 LYS A O 1
ATOM 728 N N . THR A 1 98 ? 7.835 15.179 29.433 1.00 87.31 98 THR A N 1
ATOM 729 C CA . THR A 1 98 ? 8.366 15.996 28.323 1.00 87.31 98 THR A CA 1
ATOM 730 C C . THR A 1 98 ? 7.815 15.654 26.932 1.00 87.31 98 THR A C 1
ATOM 732 O O . THR A 1 98 ? 8.423 15.973 25.907 1.00 87.31 98 THR A O 1
ATOM 735 N N . CYS A 1 99 ? 6.603 15.094 26.866 1.00 88.81 99 CYS A N 1
ATOM 736 C CA . CYS A 1 99 ? 5.958 14.685 25.617 1.00 88.81 99 CYS A CA 1
ATOM 737 C C . CYS A 1 99 ? 5.728 15.870 24.667 1.00 88.81 99 CYS A C 1
ATOM 739 O O . CYS A 1 99 ? 5.804 15.705 23.454 1.00 88.81 99 CYS A O 1
ATOM 741 N N . PHE A 1 100 ? 5.522 17.078 25.198 1.00 88.25 100 PHE A N 1
ATOM 742 C CA . PHE A 1 100 ? 5.340 18.309 24.417 1.00 88.25 100 PHE A CA 1
ATOM 743 C C . PHE A 1 100 ? 6.596 18.804 23.676 1.00 88.25 100 PHE A C 1
ATOM 745 O O . PHE A 1 100 ? 6.529 19.823 22.990 1.00 88.25 100 PHE A O 1
ATOM 752 N N . GLY A 1 101 ? 7.742 18.127 23.802 1.00 80.50 101 GLY A N 1
ATOM 753 C CA . GLY A 1 101 ? 8.996 18.562 23.188 1.00 80.50 101 GLY A CA 1
ATOM 754 C C . GLY A 1 101 ? 8.909 18.723 21.664 1.00 80.50 101 GLY A C 1
ATOM 755 O O . GLY A 1 101 ? 8.404 17.847 20.956 1.00 80.50 101 GLY A O 1
ATOM 756 N N . SER A 1 102 ? 9.473 19.814 21.144 1.00 70.69 102 SER A N 1
ATOM 757 C CA . SER A 1 102 ? 9.427 20.237 19.730 1.00 70.69 102 SER A CA 1
ATOM 758 C C . SER A 1 102 ? 9.997 19.221 18.735 1.00 70.69 102 SER A C 1
ATOM 760 O O . SER A 1 102 ? 9.594 19.164 17.568 1.00 70.69 102 SER A O 1
ATOM 762 N N . ASN A 1 103 ? 10.920 18.379 19.203 1.00 68.88 103 ASN A N 1
ATOM 763 C CA . ASN A 1 103 ? 11.524 17.308 18.413 1.00 68.88 103 ASN A CA 1
ATOM 764 C C . ASN A 1 103 ? 10.731 15.991 18.472 1.00 68.88 103 ASN A C 1
ATOM 766 O O . ASN A 1 103 ? 10.877 15.177 17.562 1.00 68.88 103 ASN A O 1
ATOM 770 N N . CYS A 1 104 ? 9.865 15.807 19.478 1.00 79.06 104 CYS A N 1
ATOM 771 C CA . CYS A 1 104 ? 9.102 14.577 19.707 1.00 79.06 104 CYS A CA 1
ATOM 772 C C . CYS A 1 104 ? 7.643 14.715 19.259 1.00 79.06 104 CYS A C 1
ATOM 774 O O . CYS A 1 104 ? 7.274 14.113 18.257 1.00 79.06 104 CYS A O 1
ATOM 776 N N . HIS A 1 105 ? 6.823 15.527 19.937 1.00 86.44 105 HIS A N 1
ATOM 777 C CA . HIS A 1 105 ? 5.407 15.725 19.583 1.00 86.44 105 HIS A CA 1
ATOM 778 C C . HIS A 1 105 ? 4.983 17.188 19.463 1.00 86.44 105 HIS A C 1
ATOM 780 O O . HIS A 1 105 ? 3.795 17.453 19.346 1.00 86.44 105 HIS A O 1
ATOM 786 N N . GLY A 1 106 ? 5.905 18.152 19.428 1.00 80.19 106 GLY A N 1
ATOM 787 C CA . GLY A 1 106 ? 5.540 19.537 19.114 1.00 80.19 106 GLY A CA 1
ATOM 788 C C . GLY A 1 106 ? 4.926 19.697 17.714 1.00 80.19 106 GLY A C 1
ATOM 789 O O . GLY A 1 106 ? 4.975 18.797 16.867 1.00 80.19 106 GLY A O 1
ATOM 790 N N . ARG A 1 107 ? 4.375 20.883 17.431 1.00 74.81 107 ARG A N 1
ATOM 791 C CA . ARG A 1 107 ? 3.643 21.191 16.183 1.00 74.81 107 ARG A CA 1
ATOM 792 C C . ARG A 1 107 ? 4.440 20.979 14.885 1.00 74.81 107 ARG A C 1
ATOM 794 O O . ARG A 1 107 ? 3.828 20.830 13.834 1.00 74.81 107 ARG A O 1
ATOM 801 N N . LEU A 1 108 ? 5.771 20.927 14.953 1.00 69.25 108 LEU A N 1
ATOM 802 C CA . LEU A 1 108 ? 6.666 20.693 13.811 1.00 69.25 108 LEU A CA 1
ATOM 803 C C . LEU A 1 108 ? 7.301 19.289 13.794 1.00 69.25 108 LEU A C 1
ATOM 805 O O . LEU A 1 108 ? 8.174 19.019 12.972 1.00 69.25 108 LEU A O 1
ATOM 809 N N . ALA A 1 109 ? 6.923 18.388 14.705 1.00 71.31 109 ALA A N 1
ATOM 810 C CA . ALA A 1 109 ? 7.511 17.051 14.750 1.00 71.31 109 ALA A CA 1
ATOM 811 C C . ALA A 1 109 ? 7.153 16.218 13.501 1.00 71.31 109 ALA A C 1
ATOM 813 O O . ALA A 1 109 ? 6.076 16.359 12.932 1.00 71.31 109 ALA A O 1
ATOM 814 N N . PHE A 1 110 ? 8.009 15.286 13.091 1.00 69.81 110 PHE A N 1
ATOM 815 C CA . PHE A 1 110 ? 7.759 14.439 11.919 1.00 69.81 110 PHE A CA 1
ATOM 816 C C . PHE A 1 110 ? 7.009 13.145 12.306 1.00 69.81 110 PHE A C 1
ATOM 818 O O . PHE A 1 110 ? 7.590 12.063 12.356 1.00 69.81 110 PHE A O 1
ATOM 825 N N . ASN A 1 111 ? 5.734 13.273 12.694 1.00 76.06 111 ASN A N 1
ATOM 826 C CA . ASN A 1 111 ? 4.820 12.167 13.042 1.00 76.06 111 ASN A CA 1
ATOM 827 C C . ASN A 1 111 ? 3.356 12.652 13.123 1.00 76.06 111 ASN A C 1
ATOM 829 O O . ASN A 1 111 ? 3.100 13.851 13.041 1.00 76.06 111 ASN A O 1
ATOM 833 N N . ASP A 1 112 ? 2.404 11.745 13.338 1.00 79.12 112 ASP A N 1
ATOM 834 C CA . ASP A 1 112 ? 0.972 12.086 13.386 1.00 79.12 112 ASP A CA 1
ATOM 835 C C . ASP A 1 112 ? 0.534 12.782 14.691 1.00 79.12 112 ASP A C 1
ATOM 837 O O . ASP A 1 112 ? -0.459 13.507 14.695 1.00 79.12 112 ASP A O 1
ATOM 841 N N . LEU A 1 113 ? 1.270 12.610 15.799 1.00 87.56 113 LEU A N 1
ATOM 842 C CA . LEU A 1 113 ? 0.907 13.188 17.097 1.00 87.56 113 LEU A CA 1
ATOM 843 C C . LEU A 1 113 ? 1.482 14.604 17.246 1.00 87.56 113 LEU A C 1
ATOM 845 O O . LEU A 1 113 ? 2.692 14.804 17.377 1.00 87.56 113 LEU A O 1
ATOM 849 N N . LYS A 1 114 ? 0.593 15.597 17.213 1.00 86.94 114 LYS A N 1
ATOM 850 C CA . LYS A 1 114 ? 0.921 17.027 17.235 1.00 86.94 114 LYS A CA 1
ATOM 851 C C . LYS A 1 114 ? 0.294 17.683 18.457 1.00 86.94 114 LYS A C 1
ATOM 853 O O . LYS A 1 114 ? -0.897 17.970 18.467 1.00 86.94 114 LYS A O 1
ATOM 858 N N . LEU A 1 115 ? 1.112 17.925 19.468 1.00 90.06 115 LEU A N 1
ATOM 859 C CA . LEU A 1 115 ? 0.743 18.559 20.722 1.00 90.06 115 LEU A CA 1
ATOM 860 C C . LEU A 1 115 ? 1.187 20.026 20.739 1.00 90.06 115 LEU A C 1
ATOM 862 O O . LEU A 1 115 ? 2.255 20.394 20.243 1.00 90.06 115 LEU A O 1
ATOM 866 N N . ASP A 1 116 ? 0.348 20.870 21.325 1.00 90.19 116 ASP A N 1
ATOM 867 C CA . ASP A 1 116 ? 0.657 22.261 21.633 1.00 90.19 116 ASP A CA 1
ATOM 868 C C . ASP A 1 116 ? 1.210 22.336 23.066 1.00 90.19 116 ASP A C 1
ATOM 870 O O . ASP A 1 116 ? 0.502 21.902 23.978 1.00 90.19 116 ASP A O 1
ATOM 874 N N . PRO A 1 117 ? 2.430 22.864 23.293 1.00 89.62 117 PRO A N 1
ATOM 875 C CA . PRO A 1 117 ? 3.037 22.955 24.622 1.00 89.62 117 PRO A CA 1
ATOM 876 C C . PRO A 1 117 ? 2.377 24.009 25.522 1.00 89.62 117 PRO A C 1
ATOM 878 O O . PRO A 1 117 ? 2.831 24.199 26.649 1.00 89.62 117 PRO A O 1
ATOM 881 N N . GLY A 1 118 ? 1.348 24.714 25.051 1.00 90.56 118 GLY A N 1
ATOM 882 C CA . GLY A 1 118 ? 0.685 25.780 25.786 1.00 90.56 118 GLY A CA 1
ATOM 883 C C . GLY A 1 118 ? 1.408 27.119 25.667 1.00 90.56 118 GLY A C 1
ATOM 884 O O . GLY A 1 118 ? 2.292 27.316 24.835 1.00 90.56 118 GLY A O 1
ATOM 885 N N . ILE A 1 119 ? 0.987 28.063 26.499 1.00 91.38 119 ILE A N 1
ATOM 886 C CA . ILE A 1 119 ? 1.424 29.457 26.500 1.00 91.38 119 ILE A CA 1
ATOM 887 C C . ILE A 1 119 ? 1.997 29.751 27.891 1.00 91.38 119 ILE A C 1
ATOM 889 O O . ILE A 1 119 ? 1.226 30.037 28.809 1.00 91.38 119 ILE A O 1
ATOM 893 N N . PRO A 1 120 ? 3.327 29.671 28.081 1.00 90.44 120 PRO A N 1
ATOM 894 C CA . PRO A 1 120 ? 3.962 29.794 29.396 1.00 90.44 120 PRO A CA 1
ATOM 895 C C . PRO A 1 120 ? 3.606 31.070 30.168 1.00 90.44 120 PRO A C 1
ATOM 897 O O . PRO A 1 120 ? 3.578 31.058 31.393 1.00 90.44 120 PRO A O 1
ATOM 900 N N . ALA A 1 121 ? 3.290 32.159 29.464 1.00 89.12 121 ALA A N 1
ATOM 901 C CA . ALA A 1 121 ? 2.916 33.431 30.076 1.00 89.12 121 ALA A CA 1
ATOM 902 C C . ALA A 1 121 ? 1.479 33.482 30.633 1.00 89.12 121 ALA A C 1
ATOM 904 O O . ALA A 1 121 ? 1.106 34.464 31.274 1.00 89.12 121 ALA A O 1
ATOM 905 N N . LEU A 1 122 ? 0.648 32.460 30.397 1.00 89.56 122 LEU A N 1
ATOM 906 C CA . LEU A 1 122 ? -0.686 32.375 30.995 1.00 89.56 122 LEU A CA 1
ATOM 907 C C . LEU A 1 122 ? -0.631 31.666 32.360 1.00 89.56 122 LEU A C 1
ATOM 909 O O . LEU A 1 122 ? 0.024 30.631 32.459 1.00 89.56 122 LEU A O 1
ATOM 913 N N . PRO A 1 123 ? -1.400 32.111 33.378 1.00 82.50 123 PRO A N 1
ATOM 914 C CA . PRO A 1 123 ? -1.396 31.493 34.712 1.00 82.50 123 PRO A CA 1
ATOM 915 C C . PRO A 1 123 ? -1.683 29.984 34.731 1.00 82.50 123 PRO A C 1
ATOM 917 O O . PRO A 1 123 ? -1.141 29.268 35.564 1.00 82.50 123 PRO A O 1
ATOM 920 N N . GLY A 1 124 ? -2.532 29.498 33.820 1.00 82.38 124 GLY A N 1
ATOM 921 C CA . GLY A 1 124 ? -2.849 28.072 33.674 1.00 82.38 124 GLY A CA 1
ATOM 922 C C . GLY A 1 124 ? -2.075 27.360 32.565 1.00 82.38 124 GLY A C 1
ATOM 923 O O . GLY A 1 124 ? -2.310 26.174 32.355 1.00 82.38 124 GLY A O 1
ATOM 924 N N . ARG A 1 125 ? -1.201 28.073 31.833 1.00 90.81 125 ARG A N 1
ATOM 925 C CA . ARG A 1 125 ? -0.478 27.657 30.613 1.00 90.81 125 ARG A CA 1
ATOM 926 C C . ARG A 1 125 ? -1.354 27.218 29.429 1.00 90.81 125 ARG A C 1
ATOM 928 O O . ARG A 1 125 ? -1.084 27.592 28.292 1.00 90.81 125 ARG A O 1
ATOM 935 N N . PHE A 1 126 ? -2.419 26.466 29.664 1.00 93.00 126 PHE A N 1
ATOM 936 C CA . PHE A 1 126 ? -3.345 25.948 28.669 1.00 93.00 126 PHE A CA 1
ATOM 937 C C . PHE A 1 126 ? -4.723 26.587 28.836 1.00 93.00 126 PHE A C 1
ATOM 939 O O . PHE A 1 126 ? -5.225 26.779 29.941 1.00 93.00 126 PHE A O 1
ATOM 946 N N . THR A 1 127 ? -5.360 26.910 27.715 1.00 92.00 127 THR A N 1
ATOM 947 C CA . THR A 1 127 ? -6.775 27.286 27.686 1.00 92.00 127 THR A CA 1
ATOM 948 C C . THR A 1 127 ? -7.640 26.033 27.502 1.00 92.00 127 THR A C 1
ATOM 950 O O . THR A 1 127 ? -7.133 25.007 27.036 1.00 92.00 127 THR A O 1
ATOM 953 N N . PRO A 1 128 ? -8.958 26.087 27.778 1.00 92.06 128 PRO A N 1
ATOM 954 C CA . PRO A 1 128 ? -9.860 24.968 27.493 1.00 92.06 128 PRO A CA 1
ATOM 955 C C . PRO A 1 128 ? -9.788 24.480 26.037 1.00 92.06 128 PRO A C 1
ATOM 957 O O . PRO A 1 128 ? -9.774 23.279 25.781 1.00 92.06 128 PRO A O 1
ATOM 960 N N . ALA A 1 129 ? -9.643 25.403 25.080 1.00 89.12 129 ALA A N 1
ATOM 961 C CA . ALA A 1 129 ? -9.469 25.066 23.669 1.00 89.12 129 ALA A CA 1
ATOM 962 C C . ALA A 1 129 ? -8.160 24.299 23.396 1.00 89.12 129 ALA A C 1
ATOM 964 O O . ALA A 1 129 ? -8.157 23.369 22.591 1.00 89.12 129 ALA A O 1
ATOM 965 N N . LEU A 1 130 ? -7.062 24.645 24.082 1.00 90.69 130 LEU A N 1
ATOM 966 C CA . LEU A 1 130 ? -5.788 23.929 23.957 1.00 90.69 130 LEU A CA 1
ATOM 967 C C . LEU A 1 130 ? -5.847 22.532 24.571 1.00 90.69 130 LEU A C 1
ATOM 969 O O . LEU A 1 130 ? -5.360 21.587 23.955 1.00 90.69 130 LEU A O 1
ATOM 973 N N . HIS A 1 131 ? -6.490 22.373 25.731 1.00 95.12 131 HIS A N 1
ATOM 974 C CA . HIS A 1 131 ? -6.738 21.049 26.307 1.00 95.12 131 HIS A CA 1
ATOM 975 C C . HIS A 1 131 ? -7.556 20.170 25.362 1.00 95.12 131 HIS A C 1
ATOM 977 O O . HIS A 1 131 ? -7.163 19.036 25.095 1.00 95.12 131 HIS A O 1
ATOM 983 N N . ARG A 1 132 ? -8.645 20.705 24.800 1.00 93.81 132 ARG A N 1
ATOM 984 C CA . ARG A 1 132 ? -9.478 19.992 23.825 1.00 93.81 132 ARG A CA 1
ATOM 985 C C . ARG A 1 132 ? -8.691 19.600 22.576 1.00 93.81 132 ARG A C 1
ATOM 987 O O . ARG A 1 132 ? -8.778 18.455 22.144 1.00 93.81 132 ARG A O 1
ATOM 994 N N . ALA A 1 133 ? -7.901 20.515 22.017 1.00 91.25 133 ALA A N 1
ATOM 995 C CA . ALA A 1 133 ? -7.063 20.227 20.854 1.00 91.25 133 ALA A CA 1
ATOM 996 C C . ALA A 1 133 ? -6.021 19.135 21.155 1.00 91.25 133 ALA A C 1
ATOM 998 O O . ALA A 1 133 ? -5.885 18.189 20.384 1.00 91.25 133 ALA A O 1
ATOM 999 N N . ASN A 1 134 ? -5.340 19.209 22.303 1.00 94.50 134 ASN A N 1
ATOM 1000 C CA . ASN A 1 134 ? -4.375 18.191 22.722 1.00 94.50 134 ASN A CA 1
ATOM 1001 C C . ASN A 1 134 ? -5.044 16.833 23.008 1.00 94.50 134 ASN A C 1
ATOM 1003 O O . ASN A 1 134 ? -4.468 15.802 22.667 1.00 94.50 134 ASN A O 1
ATOM 1007 N N . ARG A 1 135 ? -6.266 16.809 23.563 1.00 95.75 135 ARG A N 1
ATOM 1008 C CA . ARG A 1 135 ? -7.072 15.583 23.727 1.00 95.75 135 ARG A CA 1
ATOM 1009 C C . ARG A 1 135 ? -7.363 14.944 22.372 1.00 95.75 135 ARG A C 1
ATOM 1011 O O . ARG A 1 135 ? -7.082 13.766 22.185 1.00 95.75 135 ARG A O 1
ATOM 1018 N N . LEU A 1 136 ? -7.884 15.716 21.417 1.00 93.38 136 LEU A N 1
ATOM 1019 C CA . LEU A 1 136 ? -8.187 15.224 20.067 1.00 93.38 136 LEU A CA 1
ATOM 1020 C C . LEU A 1 136 ? -6.928 14.725 19.347 1.00 93.38 136 LEU A C 1
ATOM 1022 O O . LEU A 1 136 ? -6.968 13.678 18.705 1.00 93.38 136 LEU A O 1
ATOM 1026 N N . ALA A 1 137 ? -5.797 15.414 19.513 1.00 92.62 137 ALA A N 1
ATOM 1027 C CA . ALA A 1 137 ? -4.511 14.953 19.003 1.00 92.62 137 ALA A CA 1
ATOM 1028 C C . ALA A 1 137 ? -4.082 13.617 19.634 1.00 92.62 137 ALA A C 1
ATOM 1030 O O . ALA A 1 137 ? -3.624 12.737 18.911 1.00 92.62 137 ALA A O 1
ATOM 1031 N N . MET A 1 138 ? -4.269 13.436 20.949 1.00 94.06 138 MET A N 1
ATOM 1032 C CA . MET A 1 138 ? -3.971 12.180 21.651 1.00 94.06 138 MET A CA 1
ATOM 1033 C C . MET A 1 138 ? -4.891 11.026 21.234 1.00 94.06 138 MET A C 1
ATOM 1035 O O . MET A 1 138 ? -4.417 9.894 21.149 1.00 94.06 138 MET A O 1
ATOM 1039 N N . LEU A 1 139 ? -6.165 11.292 20.931 1.00 93.38 139 LEU A N 1
ATOM 1040 C CA . LEU A 1 139 ? -7.083 10.302 20.350 1.00 93.38 139 LEU A CA 1
ATOM 1041 C C . LEU A 1 139 ? -6.691 9.944 18.903 1.00 93.38 139 LEU A C 1
ATOM 1043 O O . LEU A 1 139 ? -6.778 8.780 18.503 1.00 93.38 139 LEU A O 1
ATOM 1047 N N . GLY A 1 140 ? -6.204 10.936 18.153 1.00 89.00 140 GLY A N 1
ATOM 1048 C CA . GLY A 1 140 ? -5.701 10.810 16.790 1.00 89.00 140 GLY A CA 1
ATOM 1049 C C . GLY A 1 140 ? -6.629 11.438 15.744 1.00 89.00 140 GLY A C 1
ATOM 1050 O O . GLY A 1 140 ? -7.661 10.873 15.394 1.00 89.00 140 GLY A O 1
ATOM 1051 N N . GLU A 1 141 ? -6.256 12.614 15.217 1.00 76.31 141 GLU A N 1
ATOM 1052 C CA . GLU A 1 141 ? -7.070 13.349 14.225 1.00 76.31 141 GLU A CA 1
ATOM 1053 C C . GLU A 1 141 ? -7.009 12.755 12.805 1.00 76.31 141 GLU A C 1
ATOM 1055 O O . GLU A 1 141 ? -7.949 12.911 12.025 1.00 76.31 141 GLU A O 1
ATOM 1060 N N . VAL A 1 142 ? -5.884 12.124 12.446 1.00 71.38 142 VAL A N 1
ATOM 1061 C CA . VAL A 1 142 ? -5.624 11.590 11.094 1.00 71.38 142 VAL A CA 1
ATOM 1062 C C . VAL A 1 142 ? -5.628 10.065 11.090 1.00 71.38 142 VAL A C 1
ATOM 1064 O O . VAL A 1 142 ? -6.223 9.450 10.210 1.00 71.38 142 VAL A O 1
ATOM 1067 N N . THR A 1 143 ? -4.944 9.468 12.059 1.00 80.31 143 THR A N 1
ATOM 1068 C CA . THR A 1 143 ? -4.862 8.030 12.328 1.00 80.31 143 THR A CA 1
ATOM 1069 C C . THR A 1 143 ? -5.316 7.822 13.763 1.00 80.31 143 THR A C 1
ATOM 1071 O O . THR A 1 143 ? -5.050 8.684 14.601 1.00 80.31 143 THR A O 1
ATOM 1074 N N . ARG A 1 144 ? -6.012 6.722 14.075 1.00 87.31 144 ARG A N 1
ATOM 1075 C CA . ARG A 1 144 ? -6.379 6.465 15.475 1.00 87.31 144 ARG A CA 1
ATOM 1076 C C . ARG A 1 144 ? -5.116 6.137 16.259 1.00 87.31 144 ARG A C 1
ATOM 1078 O O . ARG A 1 144 ? -4.326 5.293 15.848 1.00 87.31 144 ARG A O 1
ATOM 1085 N N . LEU A 1 145 ? -4.942 6.792 17.400 1.00 91.38 145 LEU A N 1
ATOM 1086 C CA . LEU A 1 145 ? -3.841 6.519 18.327 1.00 91.38 145 LEU A CA 1
ATOM 1087 C C . LEU A 1 145 ? -4.323 5.781 19.585 1.00 91.38 145 LEU A C 1
ATOM 1089 O O . LEU A 1 145 ? -3.511 5.316 20.387 1.00 91.38 145 LEU A O 1
ATOM 1093 N N . VAL A 1 146 ? -5.639 5.645 19.742 1.00 94.25 146 VAL A N 1
ATOM 1094 C CA . VAL A 1 146 ? -6.278 4.912 20.834 1.00 94.25 146 VAL A CA 1
ATOM 1095 C C . VAL A 1 146 ? -7.186 3.812 20.299 1.00 94.25 146 VAL A C 1
ATOM 1097 O O . VAL A 1 146 ? -7.832 3.966 19.258 1.00 94.25 146 VAL A O 1
ATOM 1100 N N . HIS A 1 147 ? -7.258 2.709 21.036 1.00 95.12 147 HIS A N 1
ATOM 1101 C CA . HIS A 1 147 ? -8.130 1.587 20.731 1.00 95.12 147 HIS A CA 1
ATOM 1102 C C . HIS A 1 147 ? -9.317 1.574 21.692 1.00 95.12 147 HIS A C 1
ATOM 1104 O O . HIS A 1 147 ? -9.188 1.201 22.853 1.00 95.12 147 HIS A O 1
ATOM 1110 N N . LEU A 1 148 ? -10.487 1.986 21.201 1.00 94.56 148 LEU A N 1
ATOM 1111 C CA . LEU A 1 148 ? -11.722 2.042 21.996 1.00 94.56 148 LEU A CA 1
ATOM 1112 C C . LEU A 1 148 ? -12.692 0.892 21.675 1.00 94.56 148 LEU A C 1
ATOM 1114 O O . LEU A 1 148 ? -13.805 0.867 22.187 1.00 94.56 148 LEU A O 1
ATOM 1118 N N . SER A 1 149 ? -12.301 -0.044 20.805 1.00 92.06 149 SER A N 1
ATOM 1119 C CA . SER A 1 149 ? -13.108 -1.204 20.400 1.00 92.06 149 SER A CA 1
ATOM 1120 C C . SER A 1 149 ? -12.568 -2.503 20.985 1.00 92.06 149 SER A C 1
ATOM 1122 O O . SER A 1 149 ? -12.392 -3.463 20.243 1.00 92.06 149 SER A O 1
ATOM 1124 N N . GLY A 1 150 ? -12.303 -2.523 22.296 1.00 92.88 150 GLY A N 1
ATOM 1125 C CA . GLY A 1 150 ? -11.722 -3.680 22.976 1.00 92.88 150 GLY A CA 1
ATOM 1126 C C . GLY A 1 150 ? -10.956 -3.321 24.242 1.00 92.88 150 GLY A C 1
ATOM 1127 O O . GLY A 1 150 ? -11.401 -2.494 25.051 1.00 92.88 150 GLY A O 1
ATOM 1128 N N . ASP A 1 151 ? -9.806 -3.971 24.409 1.00 95.31 151 ASP A N 1
ATOM 1129 C CA . ASP A 1 151 ? -8.856 -3.687 25.480 1.00 95.31 151 ASP A CA 1
ATOM 1130 C C . ASP A 1 151 ? -8.152 -2.353 25.211 1.00 95.31 151 ASP A C 1
ATOM 1132 O O . ASP A 1 151 ? -7.292 -2.236 24.335 1.00 95.31 151 ASP A O 1
ATOM 1136 N N . VAL A 1 152 ? -8.497 -1.333 25.998 1.00 95.56 152 VAL A N 1
ATOM 1137 C CA . VAL A 1 152 ? -7.897 -0.002 25.862 1.00 95.56 152 VAL A CA 1
ATOM 1138 C C . VAL A 1 152 ? -6.400 0.004 26.170 1.00 95.56 152 VAL A C 1
ATOM 1140 O O . VAL A 1 152 ? -5.695 0.896 25.692 1.00 95.56 152 VAL A O 1
ATOM 1143 N N . GLY A 1 153 ? -5.891 -1.006 26.886 1.00 94.94 153 GLY A N 1
ATOM 1144 C CA . GLY A 1 153 ? -4.464 -1.212 27.130 1.00 94.94 153 GLY A CA 1
ATOM 1145 C C . GLY A 1 153 ? -3.662 -1.467 25.857 1.00 94.94 153 GLY A C 1
ATOM 1146 O O . GLY A 1 153 ? -2.454 -1.236 25.827 1.00 94.94 153 GLY A O 1
ATOM 1147 N N . GLN A 1 154 ? -4.332 -1.842 24.767 1.00 95.31 154 GLN A N 1
ATOM 1148 C CA . GLN A 1 154 ? -3.711 -1.969 23.453 1.00 95.31 154 GLN A CA 1
ATOM 1149 C C . GLN A 1 154 ? -3.538 -0.625 22.734 1.00 95.31 154 GLN A C 1
ATOM 1151 O O . GLN A 1 154 ? -3.011 -0.586 21.629 1.00 95.31 154 GLN A O 1
ATOM 1156 N N . SER A 1 155 ? -3.964 0.495 23.322 1.00 95.12 155 SER A N 1
ATOM 1157 C CA . SER A 1 155 ? -3.833 1.810 22.692 1.00 95.12 155 SER A CA 1
ATOM 1158 C C . SER A 1 155 ? -2.371 2.171 22.423 1.00 95.12 155 SER A C 1
ATOM 1160 O O . SER A 1 155 ? -1.525 2.113 23.319 1.00 95.12 155 SER A O 1
ATOM 1162 N N . LYS A 1 156 ? -2.089 2.651 21.204 1.00 92.25 156 LYS A N 1
ATOM 1163 C CA . LYS A 1 156 ? -0.754 3.091 20.762 1.00 92.25 156 LYS A CA 1
ATOM 1164 C C . LYS A 1 156 ? -0.128 4.112 21.719 1.00 92.25 156 LYS A C 1
ATOM 1166 O O . LYS A 1 156 ? 1.069 4.030 21.990 1.00 92.25 156 LYS A O 1
ATOM 1171 N N . GLN A 1 157 ? -0.933 5.027 22.271 1.00 90.06 157 GLN A N 1
ATOM 1172 C CA . GLN A 1 157 ? -0.478 6.026 23.256 1.00 90.06 157 GLN A CA 1
ATOM 1173 C C . GLN A 1 157 ? 0.076 5.423 24.549 1.00 90.06 157 GLN A C 1
ATOM 1175 O O . GLN A 1 157 ? 0.975 5.994 25.169 1.00 90.06 157 GLN A O 1
ATOM 1180 N N . LEU A 1 158 ? -0.442 4.264 24.950 1.00 91.69 158 LEU A N 1
ATOM 1181 C CA . LEU A 1 158 ? 0.043 3.559 26.123 1.00 91.69 158 LEU A CA 1
ATOM 1182 C C . LEU A 1 158 ? 1.239 2.681 25.760 1.00 91.69 158 LEU A C 1
ATOM 1184 O O . LEU A 1 158 ? 2.316 2.843 26.329 1.00 91.69 158 LEU A O 1
ATOM 1188 N N . LYS A 1 159 ? 1.081 1.794 24.770 1.00 92.75 159 LYS A N 1
ATOM 1189 C CA . LYS A 1 159 ? 2.095 0.780 24.435 1.00 92.75 159 LYS A CA 1
ATOM 1190 C C . LYS A 1 159 ? 3.438 1.367 24.019 1.00 92.75 159 LYS A C 1
ATOM 1192 O O . LYS A 1 159 ? 4.471 0.772 24.298 1.00 92.75 159 LYS A O 1
ATOM 1197 N N . LYS A 1 160 ? 3.454 2.543 23.393 1.00 90.19 160 LYS A N 1
ATOM 1198 C CA . LYS A 1 160 ? 4.701 3.242 23.045 1.00 90.19 160 LYS A CA 1
ATOM 1199 C C . LYS A 1 160 ? 5.467 3.802 24.236 1.00 90.19 160 LYS A C 1
ATOM 1201 O O . LYS A 1 160 ? 6.660 4.064 24.125 1.00 90.19 160 LYS A O 1
ATOM 1206 N N . SER A 1 161 ? 4.769 4.030 25.338 1.00 89.69 161 SER A N 1
ATOM 1207 C CA . SER A 1 161 ? 5.343 4.600 26.551 1.00 89.69 161 SER A CA 1
ATOM 1208 C C . SER A 1 161 ? 5.904 3.524 27.483 1.00 89.69 161 SER A C 1
ATOM 1210 O O . SER A 1 161 ? 6.677 3.860 28.375 1.00 89.69 161 SER A O 1
ATOM 1212 N N . ILE A 1 162 ? 5.529 2.258 27.260 1.00 91.69 162 ILE A N 1
ATOM 1213 C CA . ILE A 1 162 ? 5.909 1.089 28.060 1.00 91.69 162 ILE A CA 1
ATOM 1214 C C . ILE A 1 162 ? 7.086 0.344 27.384 1.00 91.69 162 ILE A C 1
ATOM 1216 O O . ILE A 1 162 ? 7.137 0.273 26.148 1.00 91.69 162 ILE A O 1
ATOM 1220 N N . PRO A 1 163 ? 8.026 -0.238 28.154 1.00 92.81 163 PRO A N 1
ATOM 1221 C CA . PRO A 1 163 ? 9.050 -1.152 27.654 1.00 92.81 163 PRO A CA 1
ATOM 1222 C C . PRO A 1 163 ? 8.468 -2.344 26.894 1.00 92.81 163 PRO A C 1
ATOM 1224 O O . PRO A 1 163 ? 7.438 -2.906 27.270 1.00 92.81 163 PRO A O 1
ATOM 1227 N N . VAL A 1 164 ? 9.153 -2.779 25.838 1.00 93.25 164 VAL A N 1
ATOM 1228 C CA . VAL A 1 164 ? 8.719 -3.931 25.026 1.00 93.25 164 VAL A CA 1
ATOM 1229 C C . VAL A 1 164 ? 8.685 -5.206 25.876 1.00 93.25 164 VAL A C 1
ATOM 1231 O O . VAL A 1 164 ? 7.749 -5.996 25.789 1.00 93.25 164 VAL A O 1
ATOM 1234 N N . GLU A 1 165 ? 9.631 -5.338 26.804 1.00 92.94 165 GLU A N 1
ATOM 1235 C CA . GLU A 1 165 ? 9.744 -6.407 27.801 1.00 92.94 165 GLU A CA 1
ATOM 1236 C C . GLU A 1 165 ? 8.555 -6.472 28.772 1.00 92.94 165 GLU A C 1
ATOM 1238 O O . GLU A 1 165 ? 8.398 -7.450 29.498 1.00 92.94 165 GLU A O 1
ATOM 1243 N N . GLN A 1 166 ? 7.709 -5.442 28.798 1.00 93.19 166 GLN A N 1
ATOM 1244 C CA . GLN A 1 166 ? 6.513 -5.363 29.641 1.00 93.19 166 GLN A CA 1
ATOM 1245 C C . GLN A 1 166 ? 5.208 -5.369 28.830 1.00 93.19 166 GLN A C 1
ATOM 1247 O O . GLN A 1 166 ? 4.122 -5.230 29.403 1.00 93.19 166 GLN A O 1
ATOM 1252 N N . GLY A 1 167 ? 5.304 -5.550 27.508 1.00 92.00 167 GLY A N 1
ATOM 1253 C CA . GLY A 1 167 ? 4.173 -5.587 26.577 1.00 92.00 167 GLY A CA 1
ATOM 1254 C C . GLY A 1 167 ? 3.961 -4.295 25.787 1.00 92.00 167 GLY A C 1
ATOM 1255 O O . GLY A 1 167 ? 2.921 -4.132 25.146 1.00 92.00 167 GLY A O 1
ATOM 1256 N N . GLY A 1 168 ? 4.921 -3.368 25.835 1.00 93.12 168 GLY A N 1
ATOM 1257 C CA . GLY A 1 168 ? 4.955 -2.202 24.958 1.00 93.12 168 GLY A CA 1
ATOM 1258 C C . GLY A 1 168 ? 5.342 -2.536 23.513 1.00 93.12 168 GLY A C 1
ATOM 1259 O O . GLY A 1 168 ? 5.570 -3.689 23.152 1.00 93.12 168 GLY A O 1
ATOM 1260 N N . ILE A 1 169 ? 5.438 -1.502 22.677 1.00 92.31 169 ILE A N 1
ATOM 1261 C CA . ILE A 1 169 ? 5.880 -1.593 21.271 1.00 92.31 169 ILE A CA 1
ATOM 1262 C C . ILE A 1 169 ? 7.006 -0.601 21.014 1.00 92.31 169 ILE A C 1
ATOM 1264 O O . ILE A 1 169 ? 7.045 0.445 21.660 1.00 92.31 169 ILE A O 1
ATOM 1268 N N . VAL A 1 170 ? 7.899 -0.870 20.058 1.00 89.19 170 VAL A N 1
ATOM 1269 C CA . VAL A 1 170 ? 9.061 -0.001 19.824 1.00 89.19 170 VAL A CA 1
ATOM 1270 C C . VAL A 1 170 ? 8.651 1.447 19.539 1.00 89.19 170 VAL A C 1
ATOM 1272 O O . VAL A 1 170 ? 7.797 1.749 18.703 1.00 89.19 170 VAL A O 1
ATOM 1275 N N . HIS A 1 171 ? 9.310 2.370 20.235 1.00 86.75 171 HIS A N 1
ATOM 1276 C CA . HIS A 1 171 ? 9.133 3.802 20.078 1.00 86.75 171 HIS A CA 1
ATOM 1277 C C . HIS A 1 171 ? 10.436 4.467 19.609 1.00 86.75 171 HIS A C 1
ATOM 1279 O O . HIS A 1 171 ? 11.515 4.231 20.156 1.00 86.75 171 HIS A O 1
ATOM 1285 N N . LYS A 1 172 ? 10.345 5.339 18.591 1.00 77.62 172 LYS A N 1
ATOM 1286 C CA . LYS A 1 172 ? 11.515 6.006 17.979 1.00 77.62 172 LYS A CA 1
ATOM 1287 C C . LYS A 1 172 ? 12.325 6.846 18.969 1.00 77.62 172 LYS A C 1
ATOM 1289 O O . LYS A 1 172 ? 13.537 6.944 18.831 1.00 77.62 172 LYS A O 1
ATOM 1294 N N . GLY A 1 173 ? 11.656 7.445 19.953 1.00 75.00 173 GLY A N 1
ATOM 1295 C CA . GLY A 1 173 ? 12.288 8.206 21.035 1.00 75.00 173 GLY A CA 1
ATOM 1296 C C . GLY A 1 173 ? 12.747 7.356 22.226 1.00 75.00 173 GLY A C 1
ATOM 1297 O O . GLY A 1 173 ? 13.068 7.926 23.259 1.00 75.00 173 GLY A O 1
ATOM 1298 N N . GLY A 1 174 ? 12.733 6.022 22.112 1.00 79.44 174 GLY A N 1
ATOM 1299 C CA . GLY A 1 174 ? 12.962 5.091 23.224 1.00 79.44 174 GLY A CA 1
ATOM 1300 C C . GLY A 1 174 ? 11.671 4.719 23.959 1.00 79.44 174 GLY A C 1
ATOM 1301 O O . GLY A 1 174 ? 10.642 5.344 23.739 1.00 79.44 174 GLY A O 1
ATOM 1302 N N . ASN A 1 175 ? 11.726 3.693 24.810 1.00 80.62 175 ASN A N 1
ATOM 1303 C CA . ASN A 1 175 ? 10.568 3.096 25.496 1.00 80.62 175 ASN A CA 1
ATOM 1304 C C . ASN A 1 175 ? 10.585 3.300 27.024 1.00 80.62 175 ASN A C 1
ATOM 1306 O O . ASN A 1 175 ? 9.912 2.587 27.758 1.00 80.62 175 ASN A O 1
ATOM 1310 N N . THR A 1 176 ? 11.378 4.247 27.524 1.00 78.06 176 THR A N 1
ATOM 1311 C CA . THR A 1 176 ? 11.655 4.419 28.961 1.00 78.06 176 THR A CA 1
ATOM 1312 C C . THR A 1 176 ? 10.875 5.586 29.577 1.00 78.06 176 THR A C 1
ATOM 1314 O O . THR A 1 176 ? 11.425 6.341 30.379 1.00 78.06 176 THR A O 1
ATOM 1317 N N . PHE A 1 177 ? 9.620 5.795 29.166 1.00 86.00 177 PHE A N 1
ATOM 1318 C CA . PHE A 1 177 ? 8.797 6.910 29.663 1.00 86.00 177 PHE A CA 1
ATOM 1319 C C . PHE A 1 177 ? 7.929 6.514 30.859 1.00 86.00 177 PHE A C 1
ATOM 1321 O O . PHE A 1 177 ? 7.811 7.279 31.821 1.00 86.00 177 PHE A O 1
ATOM 1328 N N . LEU A 1 178 ? 7.330 5.327 30.797 1.00 87.81 178 LEU A N 1
ATOM 1329 C CA . LEU A 1 178 ? 6.485 4.733 31.826 1.00 87.81 178 LEU A CA 1
ATOM 1330 C C . LEU A 1 178 ? 6.923 3.287 32.059 1.00 87.81 178 LEU A C 1
ATOM 1332 O O . LEU A 1 178 ? 7.488 2.657 31.175 1.00 87.81 178 LEU A O 1
ATOM 1336 N N . ASP A 1 179 ? 6.610 2.755 33.230 1.00 85.88 179 ASP A N 1
ATOM 1337 C CA . ASP A 1 179 ? 6.592 1.316 33.495 1.00 85.88 179 ASP A CA 1
ATOM 1338 C C . ASP A 1 179 ? 5.128 0.855 33.543 1.00 85.88 179 ASP A C 1
ATOM 1340 O O . ASP A 1 179 ? 4.234 1.655 33.836 1.00 85.88 179 ASP A O 1
ATOM 1344 N N . ARG A 1 180 ? 4.845 -0.424 33.290 1.00 81.50 180 ARG A N 1
ATOM 1345 C CA . ARG A 1 180 ? 3.484 -0.973 33.417 1.00 81.50 180 ARG A CA 1
ATOM 1346 C C . ARG A 1 180 ? 2.904 -0.802 34.826 1.00 81.50 180 ARG A C 1
ATOM 1348 O O . ARG A 1 180 ? 1.686 -0.754 34.981 1.00 81.50 180 ARG A O 1
ATOM 1355 N N . THR A 1 181 ? 3.757 -0.714 35.840 1.00 87.19 181 THR A N 1
ATOM 1356 C CA . THR A 1 181 ? 3.381 -0.480 37.240 1.00 87.19 181 THR A CA 1
ATOM 1357 C C . THR A 1 181 ? 3.416 0.997 37.656 1.00 87.19 181 THR A C 1
ATOM 1359 O O . THR A 1 181 ? 3.091 1.309 38.802 1.00 87.19 181 THR A O 1
ATOM 1362 N N . ASP A 1 182 ? 3.776 1.916 36.750 1.00 88.25 182 ASP A N 1
ATOM 1363 C CA . ASP A 1 182 ? 3.803 3.360 37.015 1.00 88.25 182 ASP A CA 1
ATOM 1364 C C . ASP A 1 182 ? 2.373 3.874 37.311 1.00 88.25 182 ASP A C 1
ATOM 1366 O O . ASP A 1 182 ? 1.454 3.628 36.521 1.00 88.25 182 ASP A O 1
ATOM 1370 N N . PRO A 1 183 ? 2.147 4.618 38.413 1.00 92.62 183 PRO A N 1
ATOM 1371 C CA . PRO A 1 183 ? 0.867 5.273 38.681 1.00 92.62 183 PRO A CA 1
ATOM 1372 C C . PRO A 1 183 ? 0.362 6.144 37.520 1.00 92.62 183 PRO A C 1
ATOM 1374 O O . PRO A 1 183 ? -0.846 6.214 37.288 1.00 92.62 183 PRO A O 1
ATOM 1377 N N . ASP A 1 184 ? 1.261 6.767 36.752 1.00 93.88 184 ASP A N 1
ATOM 1378 C CA . ASP A 1 184 ? 0.899 7.570 35.580 1.00 93.88 184 ASP A CA 1
ATOM 1379 C C . ASP A 1 184 ? 0.314 6.698 34.452 1.00 93.88 184 ASP A C 1
ATOM 1381 O O . ASP A 1 184 ? -0.603 7.131 33.750 1.00 93.88 184 ASP A O 1
ATOM 1385 N N . ALA A 1 185 ? 0.761 5.443 34.306 1.00 92.19 185 ALA A N 1
ATOM 1386 C CA . ALA A 1 185 ? 0.174 4.501 33.351 1.00 92.19 185 ALA A CA 1
ATOM 1387 C C . ALA A 1 185 ? -1.267 4.127 33.742 1.00 92.19 185 ALA A C 1
ATOM 1389 O O . ALA A 1 185 ? -2.140 4.042 32.876 1.00 92.19 185 ALA A O 1
ATOM 1390 N N . ALA A 1 186 ? -1.547 3.984 35.042 1.00 94.25 186 ALA A N 1
ATOM 1391 C CA . ALA A 1 186 ? -2.901 3.743 35.540 1.00 94.25 186 ALA A CA 1
ATOM 1392 C C . ALA A 1 186 ? -3.842 4.933 35.271 1.00 94.25 186 ALA A C 1
ATOM 1394 O O . ALA A 1 186 ? -4.995 4.730 34.892 1.00 94.25 186 ALA A O 1
ATOM 1395 N N . VAL A 1 187 ? -3.348 6.172 35.386 1.00 96.62 187 VAL A N 1
ATOM 1396 C CA . VAL A 1 187 ? -4.119 7.382 35.043 1.00 96.62 187 VAL A CA 1
ATOM 1397 C C . VAL A 1 187 ? -4.447 7.434 33.550 1.00 96.62 187 VAL A C 1
ATOM 1399 O O . VAL A 1 187 ? -5.576 7.760 33.181 1.00 96.62 187 VAL A O 1
ATOM 1402 N N . LEU A 1 188 ? -3.493 7.096 32.677 1.00 95.75 188 LEU A N 1
ATOM 1403 C CA . LEU A 1 188 ? -3.749 7.015 31.234 1.00 95.75 188 LEU A CA 1
ATOM 1404 C C . LEU A 1 188 ? -4.784 5.935 30.904 1.00 95.75 188 LEU A C 1
ATOM 1406 O O . LEU A 1 188 ? -5.681 6.186 30.103 1.00 95.75 188 LEU A O 1
ATOM 1410 N N . MET A 1 189 ? -4.701 4.770 31.549 1.00 95.88 189 MET A N 1
ATOM 1411 C CA . MET A 1 189 ? -5.709 3.714 31.419 1.00 95.88 189 MET A CA 1
ATOM 1412 C C . MET A 1 189 ? -7.097 4.189 31.853 1.00 95.88 189 MET A C 1
ATOM 1414 O O . MET A 1 189 ? -8.064 3.967 31.130 1.00 95.88 189 MET A O 1
ATOM 1418 N N . GLU A 1 190 ? -7.209 4.892 32.983 1.00 97.50 190 GLU A N 1
ATOM 1419 C CA . GLU A 1 190 ? -8.488 5.446 33.443 1.00 97.50 190 GLU A CA 1
ATOM 1420 C C . GLU A 1 190 ? -9.059 6.468 32.449 1.00 97.50 190 GLU A C 1
ATOM 1422 O O . GLU A 1 190 ? -10.260 6.462 32.167 1.00 97.50 190 GLU A O 1
ATOM 1427 N N . TRP A 1 191 ? -8.212 7.330 31.882 1.00 97.75 191 TRP A N 1
ATOM 1428 C CA . TRP A 1 191 ? -8.634 8.250 30.827 1.00 97.75 191 TRP A CA 1
ATOM 1429 C C . TRP A 1 191 ? -9.183 7.492 29.612 1.00 97.75 191 TRP A C 1
ATOM 1431 O O . TRP A 1 191 ? -10.296 7.779 29.176 1.00 97.75 191 TRP A O 1
ATOM 1441 N N . LEU A 1 192 ? -8.458 6.491 29.107 1.00 97.06 192 LEU A N 1
ATOM 1442 C CA . LEU A 1 192 ? -8.890 5.693 27.955 1.00 97.06 192 LEU A CA 1
ATOM 1443 C C . LEU A 1 192 ? -10.192 4.924 28.225 1.00 97.06 192 LEU A C 1
ATOM 1445 O O . LEU A 1 192 ? -11.039 4.807 27.342 1.00 97.06 192 LEU A O 1
ATOM 1449 N N . GLU A 1 193 ? -10.387 4.443 29.450 1.00 96.94 193 GLU A N 1
ATOM 1450 C CA . GLU A 1 193 ? -11.640 3.824 29.882 1.00 96.94 193 GLU A CA 1
ATOM 1451 C C . GLU A 1 193 ? -12.821 4.803 29.832 1.00 96.94 193 GLU A C 1
ATOM 1453 O O . GLU A 1 193 ? -13.911 4.461 29.365 1.00 96.94 193 GLU A O 1
ATOM 1458 N N . ARG A 1 194 ? -12.608 6.057 30.248 1.00 97.50 194 ARG A N 1
ATOM 1459 C CA . ARG A 1 194 ? -13.619 7.121 30.133 1.00 97.50 194 ARG A CA 1
ATOM 1460 C C . ARG A 1 194 ? -13.938 7.432 28.670 1.00 97.50 194 ARG A C 1
ATOM 1462 O O . ARG A 1 194 ? -15.113 7.521 28.329 1.00 97.50 194 ARG A O 1
ATOM 1469 N N . GLU A 1 195 ? -12.923 7.517 27.810 1.00 96.75 195 GLU A N 1
ATOM 1470 C CA . GLU A 1 195 ? -13.099 7.700 26.360 1.00 96.75 195 GLU A CA 1
ATOM 1471 C C . GLU A 1 195 ? -13.900 6.549 25.734 1.00 96.75 195 GLU A C 1
ATOM 1473 O O . GLU A 1 195 ? -14.818 6.779 24.945 1.00 96.75 195 GLU A O 1
ATOM 1478 N N . ARG A 1 196 ? -13.614 5.299 26.126 1.00 95.50 196 ARG A N 1
ATOM 1479 C CA . ARG A 1 196 ? -14.373 4.122 25.676 1.00 95.50 196 ARG A CA 1
ATOM 1480 C C . ARG A 1 196 ? -15.835 4.202 26.106 1.00 95.50 196 ARG A C 1
ATOM 1482 O O . ARG A 1 196 ? -16.713 3.907 25.301 1.00 95.50 196 ARG A O 1
ATOM 1489 N N . ASN A 1 197 ? -16.105 4.609 27.345 1.00 95.44 197 ASN A N 1
ATOM 1490 C CA . ASN A 1 197 ? -17.471 4.736 27.856 1.00 95.44 197 ASN A CA 1
ATOM 1491 C C . ASN A 1 197 ? -18.257 5.845 27.141 1.00 95.44 197 ASN A C 1
ATOM 1493 O O . ASN A 1 197 ? -19.421 5.641 26.798 1.00 95.44 197 ASN A O 1
ATOM 1497 N N . GLU A 1 198 ? -17.627 6.991 26.864 1.00 95.25 198 GLU A N 1
ATOM 1498 C CA . GLU A 1 198 ? -18.231 8.059 26.054 1.00 95.25 198 GLU A CA 1
ATOM 1499 C C . GLU A 1 198 ? -18.518 7.585 24.621 1.00 95.25 198 GLU A C 1
ATOM 1501 O O . GLU A 1 198 ? -19.605 7.832 24.095 1.00 95.25 198 GLU A O 1
ATOM 1506 N N . ALA A 1 199 ? -17.589 6.848 24.003 1.00 93.38 199 ALA A N 1
ATOM 1507 C CA . ALA A 1 199 ? -17.779 6.281 22.669 1.00 93.38 199 ALA A CA 1
ATOM 1508 C C . ALA A 1 199 ? -18.913 5.242 22.635 1.00 93.38 199 ALA A C 1
ATOM 1510 O O . ALA A 1 199 ? -19.754 5.294 21.739 1.00 93.38 199 ALA A O 1
ATOM 1511 N N . ALA A 1 200 ? -18.975 4.344 23.622 1.00 94.62 200 ALA A N 1
ATOM 1512 C CA . ALA A 1 200 ? -20.042 3.354 23.766 1.00 94.62 200 ALA A CA 1
ATOM 1513 C C . ALA A 1 200 ? -21.417 4.025 23.919 1.00 94.62 200 ALA A C 1
ATOM 1515 O O . ALA A 1 200 ? -22.366 3.685 23.214 1.00 94.62 200 ALA A O 1
ATOM 1516 N N . ALA A 1 201 ? -21.513 5.053 24.769 1.00 94.69 201 ALA A N 1
ATOM 1517 C CA . ALA A 1 201 ? -22.737 5.837 24.923 1.00 94.69 201 ALA A CA 1
ATOM 1518 C C . ALA A 1 201 ? -23.146 6.544 23.618 1.00 94.69 201 ALA A C 1
ATOM 1520 O O . ALA A 1 201 ? -24.334 6.628 23.310 1.00 94.69 201 ALA A O 1
ATOM 1521 N N . ALA A 1 202 ? -22.177 7.026 22.833 1.00 92.69 202 ALA A N 1
ATOM 1522 C CA . ALA A 1 202 ? -22.440 7.718 21.574 1.00 92.69 202 ALA A CA 1
ATOM 1523 C C . ALA A 1 202 ? -22.964 6.801 20.456 1.00 92.69 202 ALA A C 1
ATOM 1525 O O . ALA A 1 202 ? -23.699 7.284 19.592 1.00 92.69 202 ALA A O 1
ATOM 1526 N N . VAL A 1 203 ? -22.586 5.517 20.455 1.00 93.62 203 VAL A N 1
ATOM 1527 C CA . VAL A 1 203 ? -23.040 4.526 19.457 1.00 93.62 203 VAL A CA 1
ATOM 1528 C C . VAL A 1 203 ? -24.192 3.646 19.950 1.00 93.62 203 VAL A C 1
ATOM 1530 O O . VAL A 1 203 ? -24.828 2.976 19.144 1.00 93.62 203 VAL A O 1
ATOM 1533 N N . GLY A 1 204 ? -24.490 3.659 21.253 1.00 92.69 204 GLY A N 1
ATOM 1534 C CA . GLY A 1 204 ? -25.579 2.877 21.844 1.00 92.69 204 GLY A CA 1
ATOM 1535 C C . GLY A 1 204 ? -25.307 1.370 21.915 1.00 92.69 204 GLY A C 1
ATOM 1536 O O . GLY A 1 204 ? -26.250 0.589 21.997 1.00 92.69 204 GLY A O 1
ATOM 1537 N N . ASP A 1 205 ? -24.039 0.964 21.875 1.00 91.06 205 ASP A N 1
ATOM 1538 C CA . ASP A 1 205 ? -23.588 -0.430 21.955 1.00 91.06 205 ASP A CA 1
ATOM 1539 C C . ASP A 1 205 ? -22.214 -0.477 22.653 1.00 91.06 205 ASP A C 1
ATOM 1541 O O . ASP A 1 205 ? -21.632 0.574 22.941 1.00 91.06 205 ASP A O 1
ATOM 1545 N N . ARG A 1 206 ? -21.683 -1.668 22.949 1.00 90.00 206 ARG A N 1
ATOM 1546 C CA . ARG A 1 206 ? -20.376 -1.856 23.596 1.00 90.00 206 ARG A CA 1
ATOM 1547 C C . ARG A 1 206 ? -19.336 -2.397 22.603 1.00 90.00 206 ARG A C 1
ATOM 1549 O O . ARG A 1 206 ? -19.259 -3.606 22.392 1.00 90.00 206 ARG A O 1
ATOM 1556 N N . PRO A 1 207 ? -18.486 -1.532 22.020 1.00 92.12 207 PRO A N 1
ATOM 1557 C CA . PRO A 1 207 ? -17.431 -1.965 21.112 1.00 92.12 207 PRO A CA 1
ATOM 1558 C C . PRO A 1 207 ? -16.416 -2.914 21.768 1.00 92.12 207 PRO A C 1
ATOM 1560 O O . PRO A 1 207 ? -15.989 -2.699 22.903 1.00 92.12 207 PRO A O 1
ATOM 1563 N N . GLY A 1 208 ? -15.974 -3.917 21.009 1.00 89.38 208 GLY A N 1
ATOM 1564 C CA . GLY A 1 208 ? -14.865 -4.810 21.343 1.00 89.38 208 GLY A CA 1
ATOM 1565 C C . GLY A 1 208 ? -15.218 -6.130 22.011 1.00 89.38 208 GLY A C 1
ATOM 1566 O O . GLY A 1 208 ? -14.338 -6.973 22.171 1.00 89.38 208 GLY A O 1
ATOM 1567 N N . GLU A 1 209 ? -16.480 -6.345 22.380 1.00 89.50 209 GLU A N 1
ATOM 1568 C CA . GLU A 1 209 ? -16.915 -7.640 22.900 1.00 89.50 209 GLU A CA 1
ATOM 1569 C C . GLU A 1 209 ? -17.012 -8.666 21.762 1.00 89.50 209 GLU A C 1
ATOM 1571 O O . GLU A 1 209 ? -17.748 -8.476 20.791 1.00 89.50 209 GLU A O 1
ATOM 1576 N N . VAL A 1 210 ? -16.242 -9.752 21.868 1.00 94.69 210 VAL A N 1
ATOM 1577 C CA . VAL A 1 210 ? -16.227 -10.830 20.872 1.00 94.69 210 VAL A CA 1
ATOM 1578 C C . VAL A 1 210 ? -17.308 -11.848 21.219 1.00 94.69 210 VAL A C 1
ATOM 1580 O O . VAL A 1 210 ? -17.210 -12.563 22.213 1.00 94.69 210 VAL A O 1
ATOM 1583 N N . SER A 1 211 ? -18.322 -11.952 20.364 1.00 94.75 211 SER A N 1
ATOM 1584 C CA . SER A 1 211 ? -19.454 -12.875 20.535 1.00 94.75 211 SER A CA 1
ATOM 1585 C C . SER A 1 211 ? -19.267 -14.229 19.839 1.00 94.75 211 SER A C 1
ATOM 1587 O O . SER A 1 211 ? -20.096 -15.127 19.993 1.00 94.75 211 SER A O 1
ATOM 1589 N N . GLY A 1 212 ? -18.204 -14.383 19.048 1.00 96.50 212 GLY A N 1
ATOM 1590 C CA . GLY A 1 212 ? -17.887 -15.594 18.296 1.00 96.50 212 GLY A CA 1
ATOM 1591 C C . GLY A 1 212 ? -16.796 -15.354 17.259 1.00 96.50 212 GLY A C 1
ATOM 1592 O O . GLY A 1 212 ? -16.275 -14.245 17.133 1.00 96.50 212 GLY A O 1
ATOM 1593 N N . ILE A 1 213 ? -16.463 -16.398 16.509 1.00 97.94 213 ILE A N 1
ATOM 1594 C CA . ILE A 1 213 ? -15.529 -16.340 15.380 1.00 97.94 213 ILE A CA 1
ATOM 1595 C C . ILE A 1 213 ? -16.233 -16.946 14.173 1.00 97.94 213 ILE A C 1
ATOM 1597 O O . ILE A 1 213 ? -16.849 -18.005 14.297 1.00 97.94 213 ILE A O 1
ATOM 1601 N N . VAL A 1 214 ? -16.145 -16.280 13.025 1.00 98.25 214 VAL A N 1
ATOM 1602 C CA . VAL A 1 214 ? -16.530 -16.868 11.739 1.00 98.25 214 VAL A CA 1
ATOM 1603 C C . VAL A 1 214 ? -15.292 -17.245 10.947 1.00 98.25 214 VAL A C 1
ATOM 1605 O O . VAL A 1 214 ? -14.271 -16.567 11.034 1.00 98.25 214 VAL A O 1
ATOM 1608 N N . PHE A 1 215 ? -15.382 -18.330 10.195 1.00 98.12 215 PHE A N 1
ATOM 1609 C CA . PHE A 1 215 ? -14.323 -18.828 9.325 1.00 98.12 215 PHE A CA 1
ATOM 1610 C C . PHE A 1 215 ? -14.935 -19.664 8.206 1.00 98.12 215 PHE A C 1
ATOM 1612 O O . PHE A 1 215 ? -16.098 -20.056 8.284 1.00 98.12 215 PHE A O 1
ATOM 1619 N N . VAL A 1 216 ? -14.166 -19.931 7.160 1.00 97.44 216 VAL A N 1
ATOM 1620 C CA . VAL A 1 216 ? -14.575 -20.846 6.097 1.00 97.44 216 VAL A CA 1
ATOM 1621 C C . VAL A 1 216 ? -13.881 -22.180 6.301 1.00 97.44 216 VAL A C 1
ATOM 1623 O O . VAL A 1 216 ? -12.656 -22.231 6.401 1.00 97.44 216 VAL A O 1
ATOM 1626 N N . ARG A 1 217 ? -14.665 -23.250 6.284 1.00 97.06 217 ARG A N 1
ATOM 1627 C CA . ARG A 1 217 ? -14.177 -24.626 6.245 1.00 97.06 217 ARG A CA 1
ATOM 1628 C C . ARG A 1 217 ? -14.186 -25.118 4.805 1.00 97.06 217 ARG A C 1
ATOM 1630 O O . ARG A 1 217 ? -15.199 -24.944 4.131 1.00 97.06 217 ARG A O 1
ATOM 1637 N N . ARG A 1 218 ? -13.088 -25.704 4.322 1.00 94.44 218 ARG A N 1
ATOM 1638 C CA . ARG A 1 218 ? -12.962 -26.291 2.970 1.00 94.44 218 ARG A CA 1
ATOM 1639 C C . ARG A 1 218 ? -12.257 -27.651 3.024 1.00 94.44 218 ARG A C 1
ATOM 1641 O O . ARG A 1 218 ? -11.510 -27.893 3.969 1.00 94.44 218 ARG A O 1
ATOM 1648 N N . PRO A 1 219 ? -12.373 -28.505 1.992 1.00 94.62 219 PRO A N 1
ATOM 1649 C CA . PRO A 1 219 ? -11.532 -29.694 1.889 1.00 94.62 219 PRO A CA 1
ATOM 1650 C C . PRO A 1 219 ? -10.040 -29.324 1.932 1.00 94.62 219 PRO A C 1
ATOM 1652 O O . PRO A 1 219 ? -9.635 -28.316 1.359 1.00 94.62 219 PRO A O 1
ATOM 1655 N N . ARG A 1 220 ? -9.197 -30.148 2.567 1.00 87.62 220 ARG A N 1
ATOM 1656 C CA . ARG A 1 220 ? -7.756 -29.846 2.740 1.00 87.62 220 ARG A CA 1
ATOM 1657 C C . ARG A 1 220 ? -6.983 -29.653 1.430 1.00 87.62 220 ARG A C 1
ATOM 1659 O O . ARG A 1 220 ? -6.080 -28.828 1.349 1.00 87.62 220 ARG A O 1
ATOM 1666 N N . ALA A 1 221 ? -7.330 -30.404 0.389 1.00 86.56 221 ALA A N 1
ATOM 1667 C CA . ALA A 1 221 ? -6.609 -30.415 -0.884 1.00 86.56 221 ALA A CA 1
ATOM 1668 C C . ALA A 1 221 ? -7.129 -29.354 -1.877 1.00 86.56 221 ALA A C 1
ATOM 1670 O O . ALA A 1 221 ? -7.459 -29.678 -3.017 1.00 86.56 221 ALA A O 1
ATOM 1671 N N . THR A 1 222 ? -7.220 -28.089 -1.452 1.00 90.88 222 THR A N 1
ATOM 1672 C CA . THR A 1 222 ? -7.678 -26.967 -2.298 1.00 90.88 222 THR A CA 1
ATOM 1673 C C . THR A 1 222 ? -6.551 -25.958 -2.565 1.00 90.88 222 THR A C 1
ATOM 1675 O O . THR A 1 222 ? -6.512 -24.913 -1.907 1.00 90.88 222 THR A O 1
ATOM 1678 N N . PRO A 1 223 ? -5.617 -26.246 -3.492 1.00 93.56 223 PRO A N 1
ATOM 1679 C CA . PRO A 1 223 ? -4.515 -25.340 -3.807 1.00 93.56 223 PRO A CA 1
ATOM 1680 C C . PRO A 1 223 ? -5.033 -24.072 -4.499 1.00 93.56 223 PRO A C 1
ATOM 1682 O O . PRO A 1 223 ? -5.788 -24.146 -5.469 1.00 93.56 223 PRO A O 1
ATOM 1685 N N . GLU A 1 224 ? -4.604 -22.896 -4.030 1.00 93.00 224 GLU A N 1
ATOM 1686 C CA . GLU A 1 224 ? -5.020 -21.610 -4.600 1.00 93.00 224 GLU A CA 1
ATOM 1687 C C . GLU A 1 224 ? -3.881 -20.579 -4.594 1.00 93.00 224 GLU A C 1
ATOM 1689 O O . GLU A 1 224 ? -3.394 -20.148 -3.545 1.00 93.00 224 GLU A O 1
ATOM 1694 N N . ARG A 1 225 ? -3.489 -20.109 -5.781 1.00 93.75 225 ARG A N 1
ATOM 1695 C CA . ARG A 1 225 ? -2.556 -18.984 -5.901 1.00 93.75 225 ARG A CA 1
ATOM 1696 C C . ARG A 1 225 ? -3.251 -17.664 -5.614 1.00 93.75 225 ARG A C 1
ATOM 1698 O O . ARG A 1 225 ? -4.327 -17.369 -6.136 1.00 93.75 225 ARG A O 1
ATOM 1705 N N . ALA A 1 226 ? -2.571 -16.814 -4.849 1.00 91.56 226 ALA A N 1
ATOM 1706 C CA . ALA A 1 226 ? -3.109 -15.539 -4.382 1.00 91.56 226 ALA A CA 1
ATOM 1707 C C . ALA A 1 226 ? -3.513 -14.578 -5.511 1.00 91.56 226 ALA A C 1
ATOM 1709 O O . ALA A 1 226 ? -4.345 -13.710 -5.282 1.00 91.56 226 ALA A O 1
ATOM 1710 N N . LEU A 1 227 ? -2.953 -14.729 -6.712 1.00 94.75 227 LEU A N 1
ATOM 1711 C CA . LEU A 1 227 ? -3.189 -13.870 -7.874 1.00 94.75 227 LEU A CA 1
ATOM 1712 C C . LEU A 1 227 ? -4.039 -14.538 -8.975 1.00 94.75 227 LEU A C 1
ATOM 1714 O O . LEU A 1 227 ? -4.299 -13.914 -10.000 1.00 94.75 227 LEU A O 1
ATOM 1718 N N . GLU A 1 228 ? -4.503 -15.774 -8.757 1.00 95.19 228 GLU A N 1
ATOM 1719 C CA . GLU A 1 228 ? -5.266 -16.581 -9.725 1.00 95.19 228 GLU A CA 1
ATOM 1720 C C . GLU A 1 228 ? -6.529 -17.184 -9.054 1.00 95.19 228 GLU A C 1
ATOM 1722 O O . GLU A 1 228 ? -6.651 -18.400 -8.910 1.00 95.19 228 GLU A O 1
ATOM 1727 N N . PRO A 1 229 ? -7.502 -16.362 -8.607 1.00 93.00 229 PRO A N 1
ATOM 1728 C CA . PRO A 1 229 ? -8.555 -16.800 -7.680 1.00 93.00 229 PRO A CA 1
ATOM 1729 C C . PRO A 1 229 ? -9.723 -17.549 -8.332 1.00 93.00 229 PRO A C 1
ATOM 1731 O O . PRO A 1 229 ? -10.720 -17.824 -7.673 1.00 93.00 229 PRO A O 1
ATOM 1734 N N . LEU A 1 230 ? -9.686 -17.824 -9.634 1.00 93.38 230 LEU A N 1
ATOM 1735 C CA . LEU A 1 230 ? -10.889 -18.229 -10.373 1.00 93.38 230 LEU A CA 1
ATOM 1736 C C . LEU A 1 230 ? -11.117 -19.739 -10.462 1.00 93.38 230 LEU A C 1
ATOM 1738 O O . LEU A 1 230 ? -12.192 -20.156 -10.909 1.00 93.38 230 LEU A O 1
ATOM 1742 N N . ALA A 1 231 ? -10.147 -20.543 -10.012 1.00 93.50 231 ALA A N 1
ATOM 1743 C CA . ALA A 1 231 ? -10.295 -21.992 -9.905 1.00 93.50 231 ALA A CA 1
ATOM 1744 C C . ALA A 1 231 ? -11.571 -22.339 -9.124 1.00 93.50 231 ALA A C 1
ATOM 1746 O O . ALA A 1 231 ? -11.873 -21.683 -8.132 1.00 93.50 231 ALA A O 1
ATOM 1747 N N . TRP A 1 232 ? -12.338 -23.331 -9.573 1.00 94.69 232 TRP A N 1
ATOM 1748 C CA . TRP A 1 232 ? -13.520 -23.813 -8.856 1.00 94.69 232 TRP A CA 1
ATOM 1749 C C . TRP A 1 232 ? -13.095 -24.779 -7.745 1.00 94.69 232 TRP A C 1
ATOM 1751 O O . TRP A 1 232 ? -12.515 -25.825 -8.030 1.00 94.69 232 TRP A O 1
ATOM 1761 N N . LEU A 1 233 ? -13.373 -24.423 -6.488 1.00 94.31 233 LEU A N 1
ATOM 1762 C CA . LEU A 1 233 ? -12.970 -25.171 -5.293 1.00 94.31 233 LEU A CA 1
ATOM 1763 C C . LEU A 1 233 ? -14.216 -25.507 -4.444 1.00 94.31 233 LEU A C 1
ATOM 1765 O O . LEU A 1 233 ? -14.495 -24.819 -3.461 1.00 94.31 233 LEU A O 1
ATOM 1769 N N . PRO A 1 234 ? -15.009 -26.524 -4.836 1.00 94.81 234 PRO A N 1
ATOM 1770 C CA . PRO A 1 234 ? -16.256 -26.869 -4.156 1.00 94.81 234 PRO A CA 1
ATOM 1771 C C . PRO A 1 234 ? -16.028 -27.473 -2.765 1.00 94.81 234 PRO A C 1
ATOM 1773 O O . PRO A 1 234 ? -15.018 -28.127 -2.509 1.00 94.81 234 PRO A O 1
ATOM 1776 N N . GLY A 1 235 ? -17.035 -27.337 -1.902 1.00 94.31 235 GLY A N 1
ATOM 1777 C CA . GLY A 1 235 ? -17.076 -27.922 -0.557 1.00 94.31 235 GLY A CA 1
ATOM 1778 C C . GLY A 1 235 ? -16.772 -26.921 0.555 1.00 94.31 235 GLY A C 1
ATOM 1779 O O . GLY A 1 235 ? -16.450 -27.335 1.663 1.00 94.31 235 GLY A O 1
ATOM 1780 N N . GLY A 1 236 ? -16.827 -25.621 0.253 1.00 94.62 236 GLY A N 1
ATOM 1781 C CA . GLY A 1 236 ? -16.618 -24.558 1.226 1.00 94.62 236 GLY A CA 1
ATOM 1782 C C . GLY A 1 236 ? -17.902 -24.157 1.945 1.00 94.62 236 GLY A C 1
ATOM 1783 O O . GLY A 1 236 ? -18.935 -23.999 1.300 1.00 94.62 236 GLY A O 1
ATOM 1784 N N . ASP A 1 237 ? -17.813 -23.910 3.250 1.00 97.00 237 ASP A N 1
ATOM 1785 C CA . ASP A 1 237 ? -18.919 -23.419 4.077 1.00 97.00 237 ASP A CA 1
ATOM 1786 C C . ASP A 1 237 ? -18.459 -22.346 5.065 1.00 97.00 237 ASP A C 1
ATOM 1788 O O . ASP A 1 237 ? -17.376 -22.447 5.643 1.00 97.00 237 ASP A O 1
ATOM 1792 N N . LEU A 1 238 ? -19.298 -21.333 5.304 1.00 98.00 238 LEU A N 1
ATOM 1793 C CA . LEU A 1 238 ? -19.062 -20.339 6.351 1.00 98.00 238 LEU A CA 1
ATOM 1794 C C . LEU A 1 238 ? -19.575 -20.872 7.691 1.00 98.00 238 LEU A C 1
ATOM 1796 O O . LEU A 1 238 ? -20.780 -21.047 7.888 1.00 98.00 238 LEU A O 1
ATOM 1800 N N . ILE A 1 239 ? -18.668 -21.068 8.639 1.00 98.19 239 ILE A N 1
ATOM 1801 C CA . ILE A 1 239 ? -18.960 -21.585 9.972 1.00 98.19 239 ILE A CA 1
ATOM 1802 C C . ILE A 1 239 ? -18.873 -20.454 10.993 1.00 98.19 239 ILE A C 1
ATOM 1804 O O . ILE A 1 239 ? -17.898 -19.708 11.037 1.00 98.19 239 ILE A O 1
ATOM 1808 N N . LEU A 1 240 ? -19.886 -20.348 11.850 1.00 98.19 240 LEU A N 1
ATOM 1809 C CA . LEU A 1 240 ? -19.859 -19.550 13.070 1.00 98.19 240 LEU A CA 1
ATOM 1810 C C . LEU A 1 240 ? -19.574 -20.455 14.260 1.00 98.19 240 LEU A C 1
ATOM 1812 O O . LEU A 1 240 ? -20.333 -21.388 14.519 1.00 98.19 240 LEU A O 1
ATOM 1816 N N . ARG A 1 241 ? -18.555 -20.117 15.047 1.00 97.56 241 ARG A N 1
ATOM 1817 C CA . ARG A 1 241 ? -18.257 -20.765 16.322 1.00 97.56 241 ARG A CA 1
ATOM 1818 C C . ARG A 1 241 ? -18.534 -19.842 17.502 1.00 97.56 241 ARG A C 1
ATOM 1820 O O . ARG A 1 241 ? -18.001 -18.733 17.584 1.00 97.56 241 ARG A O 1
ATOM 1827 N N . ARG A 1 242 ? -19.327 -20.335 18.456 1.00 95.88 242 ARG A N 1
ATOM 1828 C CA . ARG A 1 242 ? -19.607 -19.702 19.755 1.00 95.88 242 ARG A CA 1
ATOM 1829 C C . ARG A 1 242 ? -19.320 -20.694 20.877 1.00 95.88 242 ARG A C 1
ATOM 1831 O O . ARG A 1 242 ? -20.083 -21.631 21.111 1.00 95.88 242 ARG A O 1
ATOM 1838 N N . GLY A 1 243 ? -18.194 -20.508 21.562 1.00 90.75 243 GLY A N 1
ATOM 1839 C CA . GLY A 1 243 ? -17.696 -21.498 22.517 1.00 90.75 243 GLY A CA 1
ATOM 1840 C C . GLY A 1 243 ? -17.401 -22.829 21.818 1.00 90.75 243 GLY A C 1
ATOM 1841 O O . GLY A 1 243 ? -16.543 -22.885 20.938 1.00 90.75 243 GLY A O 1
ATOM 1842 N N . ALA A 1 244 ? -18.118 -23.886 22.205 1.00 90.06 244 ALA A N 1
ATOM 1843 C CA . ALA A 1 244 ? -18.004 -25.218 21.604 1.00 90.06 244 ALA A CA 1
ATOM 1844 C C . ALA A 1 244 ? -19.032 -25.491 20.488 1.00 90.06 244 ALA A C 1
ATOM 1846 O O . ALA A 1 244 ? -18.980 -26.545 19.864 1.00 90.06 244 ALA A O 1
ATOM 1847 N N . VAL A 1 245 ? -19.981 -24.578 20.257 1.00 95.81 245 VAL A N 1
ATOM 1848 C CA . VAL A 1 245 ? -21.047 -24.764 19.267 1.00 95.81 245 VAL A CA 1
ATOM 1849 C C . VAL A 1 245 ? -20.613 -24.176 17.933 1.00 95.81 245 VAL A C 1
ATOM 1851 O O . VAL A 1 245 ? -20.195 -23.018 17.877 1.00 95.81 245 VAL A O 1
ATOM 1854 N N . GLU A 1 246 ? -20.759 -24.962 16.871 1.00 97.19 246 GLU A N 1
ATOM 1855 C CA . GLU A 1 246 ? -20.551 -24.535 15.489 1.00 97.19 246 GLU A CA 1
ATOM 1856 C C . GLU A 1 246 ? -21.874 -24.545 14.721 1.00 97.19 246 GLU A C 1
ATOM 1858 O O . GLU A 1 246 ? -22.726 -25.411 14.918 1.00 97.19 246 GLU A O 1
ATOM 1863 N N . THR A 1 247 ? -22.072 -23.554 13.859 1.00 97.12 247 THR A N 1
ATOM 1864 C CA . THR A 1 247 ? -23.257 -23.418 13.007 1.00 97.12 247 THR A CA 1
ATOM 1865 C C . THR A 1 247 ? -22.815 -23.072 11.596 1.00 97.12 247 THR A C 1
ATOM 1867 O O . THR A 1 247 ? -22.073 -22.113 11.403 1.00 97.12 247 THR A O 1
ATOM 1870 N N . ASN A 1 248 ? -23.279 -23.840 10.612 1.00 97.00 248 ASN A N 1
ATOM 1871 C CA . ASN A 1 248 ? -23.068 -23.528 9.204 1.00 97.00 248 ASN A CA 1
ATOM 1872 C C . ASN A 1 248 ? -24.071 -22.445 8.768 1.00 97.00 248 ASN A C 1
ATOM 1874 O O . ASN A 1 248 ? -25.282 -22.663 8.814 1.00 97.00 248 ASN A O 1
ATOM 1878 N N . LEU A 1 249 ? -23.558 -21.282 8.369 1.00 97.44 249 LEU A N 1
ATOM 1879 C CA . LEU A 1 249 ? -24.343 -20.117 7.960 1.00 97.44 249 LEU A CA 1
ATOM 1880 C C . LEU A 1 249 ? -24.720 -20.128 6.469 1.00 97.44 249 LEU A C 1
ATOM 1882 O O . LEU A 1 249 ? -25.618 -19.391 6.071 1.00 97.44 249 LEU A O 1
ATOM 1886 N N . THR A 1 250 ? -24.052 -20.932 5.640 1.00 97.12 250 THR A N 1
ATOM 1887 C CA . THR A 1 250 ? -24.242 -20.966 4.178 1.00 97.12 250 THR A CA 1
ATOM 1888 C C . THR A 1 250 ? -25.070 -22.145 3.687 1.00 97.12 250 THR A C 1
ATOM 1890 O O . THR A 1 250 ? -25.618 -22.055 2.591 1.00 97.12 250 THR A O 1
ATOM 1893 N N . ALA A 1 251 ? -25.263 -23.185 4.504 1.00 94.12 251 ALA A N 1
ATOM 1894 C CA . ALA A 1 251 ? -25.975 -24.413 4.129 1.00 94.12 251 ALA A CA 1
ATOM 1895 C C . ALA A 1 251 ? -27.328 -24.175 3.430 1.00 94.12 251 ALA A C 1
ATOM 1897 O O . ALA A 1 251 ? -27.659 -24.850 2.458 1.00 94.12 251 ALA A O 1
ATOM 1898 N N . ALA A 1 252 ? -28.114 -23.197 3.896 1.00 93.31 252 ALA A N 1
ATOM 1899 C CA . ALA A 1 252 ? -29.426 -22.888 3.323 1.00 93.31 252 ALA A CA 1
ATOM 1900 C C . ALA A 1 252 ? -29.364 -22.220 1.933 1.00 93.31 252 ALA A C 1
ATOM 1902 O O . ALA A 1 252 ? -30.367 -22.195 1.223 1.00 93.31 252 ALA A O 1
ATOM 1903 N N . ILE A 1 253 ? -28.210 -21.669 1.542 1.00 94.81 253 ILE A N 1
ATOM 1904 C CA . ILE A 1 253 ? -28.000 -20.971 0.263 1.00 94.81 253 ILE A CA 1
ATOM 1905 C C . ILE A 1 253 ? -27.733 -21.972 -0.871 1.00 94.81 253 ILE A C 1
ATOM 1907 O O . ILE A 1 253 ? -28.089 -21.709 -2.019 1.00 94.81 253 ILE A O 1
ATOM 1911 N N . HIS A 1 254 ? -27.125 -23.119 -0.562 1.00 94.06 254 HIS A N 1
ATOM 1912 C CA . HIS A 1 254 ? -26.751 -24.151 -1.534 1.00 94.06 254 HIS A CA 1
ATOM 1913 C C . HIS A 1 254 ? -27.213 -25.560 -1.103 1.00 94.06 254 HIS A C 1
ATOM 1915 O O . HIS A 1 254 ? -26.402 -26.479 -0.990 1.00 94.06 254 HIS A O 1
ATOM 1921 N N . PRO A 1 255 ? -28.528 -25.773 -0.892 1.00 92.25 255 PRO A N 1
ATOM 1922 C CA . PRO A 1 255 ? -29.053 -27.074 -0.467 1.00 92.25 255 PRO A CA 1
ATOM 1923 C C . PRO A 1 255 ? -28.843 -28.181 -1.514 1.00 92.25 255 PRO A C 1
ATOM 1925 O O . PRO A 1 255 ? -28.853 -29.362 -1.173 1.00 92.25 255 PRO A O 1
ATOM 1928 N N . ASP A 1 256 ? -28.645 -27.801 -2.779 1.00 88.31 256 ASP A N 1
ATOM 1929 C CA . ASP A 1 256 ? -28.578 -28.713 -3.924 1.00 88.31 256 ASP A CA 1
ATOM 1930 C C . ASP A 1 256 ? -27.166 -29.267 -4.201 1.00 88.31 256 ASP A C 1
ATOM 1932 O O . ASP A 1 256 ? -27.003 -30.116 -5.080 1.00 88.31 256 ASP A O 1
ATOM 1936 N N . GLY A 1 257 ? -26.128 -28.803 -3.494 1.00 90.12 257 GLY A N 1
ATOM 1937 C CA . GLY A 1 257 ? -24.761 -29.276 -3.715 1.00 90.12 257 GLY A CA 1
ATOM 1938 C C . GLY A 1 257 ? -23.664 -28.421 -3.074 1.00 90.12 257 GLY A C 1
ATOM 1939 O O . GLY A 1 257 ? -23.946 -27.403 -2.440 1.00 90.12 257 GLY A O 1
ATOM 1940 N N . PRO A 1 258 ? -22.392 -28.830 -3.224 1.00 94.38 258 PRO A N 1
ATOM 1941 C CA . PRO A 1 258 ? -21.267 -28.112 -2.641 1.00 94.38 258 PRO A CA 1
ATOM 1942 C C . PRO A 1 258 ? -21.044 -26.766 -3.341 1.00 94.38 258 PRO A C 1
ATOM 1944 O O . PRO A 1 258 ? -20.897 -26.707 -4.564 1.00 94.38 258 PRO A O 1
ATOM 1947 N N . ALA A 1 259 ? -20.968 -25.695 -2.552 1.00 95.75 259 ALA A N 1
ATOM 1948 C CA . ALA A 1 259 ? -20.588 -24.367 -3.017 1.00 95.75 259 ALA A CA 1
ATOM 1949 C C . ALA A 1 259 ? -19.086 -24.114 -2.827 1.00 95.75 259 ALA A C 1
ATOM 1951 O O . ALA A 1 259 ? -18.382 -24.851 -2.135 1.00 95.75 259 ALA A O 1
ATOM 1952 N N . ASP A 1 260 ? -18.604 -23.046 -3.447 1.00 96.44 260 ASP A N 1
ATOM 1953 C CA . ASP A 1 260 ? -17.287 -22.471 -3.205 1.00 96.44 260 ASP A CA 1
ATOM 1954 C C . ASP A 1 260 ? -17.492 -21.146 -2.470 1.00 96.44 260 ASP A C 1
ATOM 1956 O O . ASP A 1 260 ? -18.056 -20.190 -3.015 1.00 96.44 260 ASP A O 1
ATOM 1960 N N . VAL A 1 261 ? -17.109 -21.134 -1.196 1.00 97.12 261 VAL A N 1
ATOM 1961 C CA . VAL A 1 261 ? -17.288 -20.023 -0.259 1.00 97.12 261 VAL A CA 1
ATOM 1962 C C . VAL A 1 261 ? -15.906 -19.516 0.123 1.00 97.12 261 VAL A C 1
ATOM 1964 O O . VAL A 1 261 ? -15.027 -20.308 0.461 1.00 97.12 261 VAL A O 1
ATOM 1967 N N . ARG A 1 262 ? -15.683 -18.202 0.054 1.00 94.56 262 ARG A N 1
ATOM 1968 C CA . ARG A 1 262 ? -14.379 -17.582 0.334 1.00 94.56 262 ARG A CA 1
ATOM 1969 C C . ARG A 1 262 ? -14.536 -16.226 0.992 1.00 94.56 262 ARG A C 1
ATOM 1971 O O . ARG A 1 262 ? -15.521 -15.538 0.745 1.00 94.56 262 ARG A O 1
ATOM 1978 N N . ALA A 1 263 ? -13.495 -15.833 1.729 1.00 88.44 263 ALA A N 1
ATOM 1979 C CA . ALA A 1 263 ? -13.261 -14.476 2.223 1.00 88.44 263 ALA A CA 1
ATOM 1980 C C . ALA A 1 263 ? -14.479 -13.834 2.910 1.00 88.44 263 ALA A C 1
ATOM 1982 O O . ALA A 1 263 ? -15.347 -13.248 2.264 1.00 88.44 263 ALA A O 1
ATOM 1983 N N . ALA A 1 264 ? -14.510 -13.901 4.239 1.00 94.75 264 ALA A N 1
ATOM 1984 C CA . ALA A 1 264 ? -15.535 -13.246 5.038 1.00 94.75 264 ALA A CA 1
ATOM 1985 C C . ALA A 1 264 ? -15.078 -11.872 5.559 1.00 94.75 264 ALA A C 1
ATOM 1987 O O . ALA A 1 264 ? -13.900 -11.672 5.891 1.00 94.75 264 ALA A O 1
ATOM 1988 N N . ASP A 1 265 ? -16.035 -10.958 5.711 1.00 97.50 265 ASP A N 1
ATOM 1989 C CA . ASP A 1 265 ? -15.884 -9.741 6.509 1.00 97.50 265 ASP A CA 1
ATOM 1990 C C . ASP A 1 265 ? -17.123 -9.483 7.373 1.00 97.50 265 ASP A C 1
ATOM 1992 O O . ASP A 1 265 ? -18.241 -9.842 7.000 1.00 97.50 265 ASP A O 1
ATOM 1996 N N . VAL A 1 266 ? -16.923 -8.878 8.545 1.00 97.69 266 VAL A N 1
ATOM 1997 C CA . VAL A 1 266 ? -17.971 -8.679 9.561 1.00 97.69 266 VAL A CA 1
ATOM 1998 C C . VAL A 1 266 ? -18.353 -7.199 9.645 1.00 97.69 266 VAL A C 1
ATOM 2000 O O . VAL A 1 266 ? -17.491 -6.309 9.684 1.00 97.69 266 VAL A O 1
ATOM 2003 N N . SER A 1 267 ? -19.660 -6.934 9.684 1.00 96.81 267 SER A N 1
ATOM 2004 C CA . SER A 1 267 ? -20.219 -5.585 9.801 1.00 96.81 267 SER A CA 1
ATOM 2005 C C . SER A 1 267 ? -19.813 -4.903 11.113 1.00 96.81 267 SER A C 1
ATOM 2007 O O . SER A 1 267 ? -19.482 -5.551 12.104 1.00 96.81 267 SER A O 1
ATOM 2009 N N . TYR A 1 268 ? -19.856 -3.568 11.146 1.00 96.50 268 TYR A N 1
ATOM 2010 C CA . TYR A 1 268 ? -19.457 -2.777 12.320 1.00 96.50 268 TYR A CA 1
ATOM 2011 C C . TYR A 1 268 ? -20.296 -3.057 13.575 1.00 96.50 268 TYR A C 1
ATOM 2013 O O . TYR A 1 268 ? -19.779 -2.993 14.686 1.00 96.50 268 TYR A O 1
ATOM 2021 N N . ASP A 1 269 ? -21.576 -3.385 13.403 1.00 95.56 269 ASP A N 1
ATOM 2022 C CA . ASP A 1 269 ? -22.483 -3.793 14.481 1.00 95.56 269 ASP A CA 1
ATOM 2023 C C . ASP A 1 269 ? -22.295 -5.258 14.924 1.00 95.56 269 ASP A C 1
ATOM 2025 O O . ASP A 1 269 ? -22.965 -5.704 15.851 1.00 95.56 269 ASP A O 1
ATOM 2029 N N . GLY A 1 270 ? -21.421 -6.029 14.264 1.00 96.31 270 GLY A N 1
ATOM 2030 C CA . GLY A 1 270 ? -21.182 -7.439 14.572 1.00 96.31 270 GLY A CA 1
ATOM 2031 C C . GLY A 1 270 ? -22.375 -8.363 14.304 1.00 96.31 270 GLY A C 1
ATOM 2032 O O . GLY A 1 270 ? -22.414 -9.465 14.848 1.00 96.31 270 GLY A O 1
ATOM 2033 N N . ARG A 1 271 ? -23.373 -7.939 13.514 1.00 96.25 271 ARG A N 1
ATOM 2034 C CA . ARG A 1 271 ? -24.619 -8.702 13.285 1.00 96.25 271 ARG A CA 1
ATOM 2035 C C . ARG A 1 271 ? -24.705 -9.363 11.917 1.00 96.25 271 ARG A C 1
ATOM 2037 O O . ARG A 1 271 ? -25.556 -10.231 11.729 1.00 96.25 271 ARG A O 1
ATOM 2044 N N . ARG A 1 272 ? -23.859 -8.969 10.965 1.00 97.50 272 ARG A N 1
ATOM 2045 C CA . ARG A 1 272 ? -23.880 -9.453 9.582 1.00 97.50 272 ARG A CA 1
ATOM 2046 C C . ARG A 1 272 ? -22.490 -9.847 9.108 1.00 97.50 272 ARG A C 1
ATOM 2048 O O . ARG A 1 272 ? -21.487 -9.268 9.523 1.00 97.50 272 ARG A O 1
ATOM 2055 N N . VAL A 1 273 ? -22.449 -10.816 8.201 1.00 98.19 273 VAL A N 1
ATOM 2056 C CA . VAL A 1 273 ? -21.221 -11.264 7.534 1.00 98.19 273 VAL A CA 1
ATOM 2057 C C . VAL A 1 273 ? -21.415 -11.167 6.032 1.00 98.19 273 VAL A C 1
ATOM 2059 O O . VAL A 1 273 ? -22.412 -11.664 5.515 1.00 98.19 273 VAL A O 1
ATOM 2062 N N . ALA A 1 274 ? -20.480 -10.518 5.345 1.00 97.94 274 ALA A N 1
ATOM 2063 C CA . ALA A 1 274 ? -20.395 -10.540 3.891 1.00 97.94 274 ALA A CA 1
ATOM 2064 C C . ALA A 1 274 ? -19.407 -11.629 3.455 1.00 97.94 274 ALA A C 1
ATOM 2066 O O . ALA A 1 274 ? -18.337 -11.754 4.050 1.00 97.94 274 ALA A O 1
ATOM 2067 N N . VAL A 1 275 ? -19.751 -12.405 2.428 1.00 97.94 275 VAL A N 1
ATOM 2068 C CA . VAL A 1 275 ? -18.929 -13.516 1.926 1.00 97.94 275 VAL A CA 1
ATOM 2069 C C . VAL A 1 275 ? -19.027 -13.633 0.406 1.00 97.94 275 VAL A C 1
ATOM 2071 O O . VAL A 1 275 ? -20.083 -13.364 -0.169 1.00 97.94 275 VAL A O 1
ATOM 2074 N N . ALA A 1 276 ? -17.940 -14.030 -0.258 1.00 97.69 276 ALA A N 1
ATOM 2075 C CA . ALA A 1 276 ? -17.969 -14.380 -1.676 1.00 97.69 276 ALA A CA 1
ATOM 2076 C C . ALA A 1 276 ? -18.400 -15.844 -1.838 1.00 97.69 276 ALA A C 1
ATOM 2078 O O . ALA A 1 276 ? -17.792 -16.740 -1.255 1.00 97.69 276 ALA A O 1
ATOM 2079 N N . LEU A 1 277 ? -19.445 -16.092 -2.628 1.00 97.31 277 LEU A N 1
ATOM 2080 C CA . LEU A 1 277 ? -20.029 -17.421 -2.803 1.00 97.31 277 LEU A CA 1
ATOM 2081 C C . LEU A 1 277 ? -20.326 -17.698 -4.278 1.00 97.31 277 LEU A C 1
ATOM 2083 O O . LEU A 1 277 ? -20.902 -16.868 -4.990 1.00 97.31 277 LEU A O 1
ATOM 2087 N N . ARG A 1 278 ? -19.952 -18.896 -4.728 1.00 95.38 278 ARG A N 1
ATOM 2088 C CA . ARG A 1 278 ? -20.218 -19.430 -6.066 1.00 95.38 278 ARG A CA 1
ATOM 2089 C C . ARG A 1 278 ? -20.900 -20.792 -5.937 1.00 95.38 278 ARG A C 1
ATOM 2091 O O . ARG A 1 278 ? -20.418 -21.673 -5.238 1.00 95.38 278 ARG A O 1
ATOM 2098 N N . LEU A 1 279 ? -22.043 -20.951 -6.606 1.00 94.94 279 LEU A N 1
ATOM 2099 C CA . LEU A 1 279 ? -22.919 -22.127 -6.453 1.00 94.94 279 LEU A CA 1
ATOM 2100 C C . LEU A 1 279 ? -22.513 -23.329 -7.320 1.00 94.94 279 LEU A C 1
ATOM 2102 O O . LEU A 1 279 ? -22.910 -24.451 -7.042 1.00 94.94 279 LEU A O 1
ATOM 2106 N N . SER A 1 280 ? -21.776 -23.092 -8.403 1.00 93.88 280 SER A N 1
ATOM 2107 C CA . SER A 1 280 ? -21.277 -24.131 -9.309 1.00 93.88 280 SER A CA 1
ATOM 2108 C C . SER A 1 280 ? -20.171 -23.553 -10.189 1.00 93.88 280 SER A C 1
ATOM 2110 O O . SER A 1 280 ? -20.124 -22.334 -10.377 1.00 93.88 280 SER A O 1
ATOM 2112 N N . GLU A 1 281 ? -19.396 -24.407 -10.851 1.00 94.00 281 GLU A N 1
ATOM 2113 C CA . GLU A 1 281 ? -18.366 -23.999 -11.813 1.00 94.00 281 GLU A CA 1
ATOM 2114 C C . GLU A 1 281 ? -18.891 -23.040 -12.902 1.00 94.00 281 GLU A C 1
ATOM 2116 O O . GLU A 1 281 ? -18.262 -22.033 -13.195 1.00 94.00 281 GLU A O 1
ATOM 2121 N N . ASN A 1 282 ? -20.097 -23.241 -13.438 1.00 93.44 282 ASN A N 1
ATOM 2122 C CA . ASN A 1 282 ? -20.641 -22.384 -14.509 1.00 93.44 282 ASN A CA 1
ATOM 2123 C C . ASN A 1 282 ? -21.383 -21.131 -14.007 1.00 93.44 282 ASN A C 1
ATOM 2125 O O . ASN A 1 282 ? -22.143 -20.504 -14.747 1.00 93.44 282 ASN A O 1
ATOM 2129 N N . ARG A 1 283 ? -21.221 -20.775 -12.732 1.00 95.00 283 ARG A N 1
ATOM 2130 C CA . ARG A 1 283 ? -21.834 -19.587 -12.122 1.00 95.00 283 ARG A CA 1
ATOM 2131 C C . ARG A 1 283 ? -20.736 -18.648 -11.632 1.00 95.00 283 ARG A C 1
ATOM 2133 O O . ARG A 1 283 ? -19.680 -19.136 -11.241 1.00 95.00 283 ARG A O 1
ATOM 2140 N N . PRO A 1 284 ? -20.957 -17.328 -11.621 1.00 96.69 284 PRO A N 1
ATOM 2141 C CA . PRO A 1 284 ? -19.972 -16.397 -11.092 1.00 96.69 284 PRO A CA 1
ATOM 2142 C C . PRO A 1 284 ? -19.944 -16.406 -9.561 1.00 96.69 284 PRO A C 1
ATOM 2144 O O . PRO A 1 284 ? -20.908 -16.815 -8.904 1.00 96.69 284 PRO A O 1
ATOM 2147 N N . PHE A 1 285 ? -18.853 -15.884 -8.999 1.00 97.69 285 PHE A N 1
ATOM 2148 C CA . PHE A 1 285 ? -18.848 -15.476 -7.596 1.00 97.69 285 PHE A CA 1
ATOM 2149 C C . PH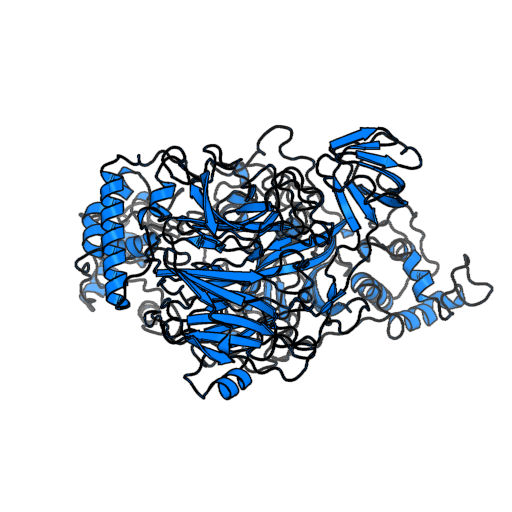E A 1 285 ? -19.727 -14.238 -7.458 1.00 97.69 285 PHE A C 1
ATOM 2151 O O . PHE A 1 285 ? -19.579 -13.279 -8.219 1.00 97.69 285 PHE A O 1
ATOM 2158 N N . ASN A 1 286 ? -20.621 -14.263 -6.478 1.00 97.50 286 ASN A N 1
ATOM 2159 C CA . ASN A 1 286 ? -21.339 -13.086 -6.020 1.00 97.50 286 ASN A CA 1
ATOM 2160 C C . ASN A 1 286 ? -21.117 -12.907 -4.523 1.00 97.50 286 ASN A C 1
ATOM 2162 O O . ASN A 1 286 ? -20.868 -13.875 -3.804 1.00 97.50 286 ASN A O 1
ATOM 2166 N N . VAL A 1 287 ? -21.237 -11.670 -4.055 1.00 97.88 287 VAL A N 1
ATOM 2167 C CA . VAL A 1 287 ? -21.187 -11.378 -2.627 1.00 97.88 287 VAL A CA 1
ATOM 2168 C C . VAL A 1 287 ? -22.573 -11.550 -2.024 1.00 97.88 287 VAL A C 1
ATOM 2170 O O . VAL A 1 287 ? -23.558 -11.029 -2.553 1.00 97.88 287 VAL A O 1
ATOM 2173 N N . TRP A 1 288 ? -22.629 -12.256 -0.902 1.00 97.69 288 TRP A N 1
ATOM 2174 C CA . TRP A 1 288 ? -23.819 -12.463 -0.088 1.00 97.69 288 TRP A CA 1
ATOM 2175 C C . TRP A 1 288 ? -23.617 -11.855 1.292 1.00 97.69 288 TRP A C 1
ATOM 2177 O O . TRP A 1 288 ? -22.510 -11.875 1.821 1.00 97.69 288 TRP A O 1
ATOM 2187 N N . GLU A 1 289 ? -24.688 -11.331 1.875 1.00 97.50 289 GLU A N 1
ATOM 2188 C CA . GLU A 1 289 ? -24.746 -10.885 3.263 1.00 97.50 289 GLU A CA 1
ATOM 2189 C C . GLU A 1 289 ? -25.664 -11.815 4.050 1.00 97.50 289 GLU A C 1
ATOM 2191 O O . GLU A 1 289 ? -26.770 -12.120 3.601 1.00 97.50 289 GLU A O 1
ATOM 2196 N N . ILE A 1 290 ? -25.199 -12.259 5.214 1.00 97.75 290 ILE A N 1
ATOM 2197 C CA . ILE A 1 290 ? -25.910 -13.187 6.092 1.00 97.75 290 ILE A CA 1
ATOM 2198 C C . ILE A 1 290 ? -26.095 -12.520 7.452 1.00 97.75 290 ILE A C 1
ATOM 2200 O O . ILE A 1 290 ? -25.124 -12.067 8.063 1.00 97.75 290 ILE A O 1
ATOM 2204 N N . GLU A 1 291 ? -27.333 -12.460 7.938 1.00 96.75 291 GLU A N 1
ATOM 2205 C CA . GLU A 1 291 ? -27.638 -12.026 9.300 1.00 96.75 291 GLU A CA 1
ATOM 2206 C C . GLU A 1 291 ? -27.340 -13.162 10.285 1.00 96.75 291 GLU A C 1
ATOM 2208 O O . GLU A 1 291 ? -27.934 -14.237 10.231 1.00 96.75 291 GLU A O 1
ATOM 2213 N N . ILE A 1 292 ? -26.431 -12.913 11.226 1.00 96.44 292 ILE A N 1
ATOM 2214 C CA . ILE A 1 292 ? -25.884 -13.935 12.129 1.00 96.44 292 ILE A CA 1
ATOM 2215 C C . ILE A 1 292 ? -26.961 -14.534 13.042 1.00 96.44 292 ILE A C 1
ATOM 2217 O O . ILE A 1 292 ? -26.901 -15.713 13.378 1.00 96.44 292 ILE A O 1
ATOM 2221 N N . ALA A 1 293 ? -27.926 -13.725 13.485 1.00 94.12 293 ALA A N 1
ATOM 2222 C CA . ALA A 1 293 ? -28.938 -14.165 14.443 1.00 94.12 293 ALA A CA 1
ATOM 2223 C C . ALA A 1 293 ? -30.013 -15.062 13.810 1.00 94.12 293 ALA A C 1
ATOM 2225 O O . ALA A 1 293 ? -30.462 -16.010 14.450 1.00 94.12 293 ALA A O 1
ATOM 2226 N N . SER A 1 294 ? -30.433 -14.753 12.581 1.00 94.25 294 SER A N 1
ATOM 2227 C CA . SER A 1 294 ? -31.538 -15.438 11.900 1.00 94.25 294 SER A CA 1
ATOM 2228 C C . SER A 1 294 ? -31.076 -16.474 10.873 1.00 94.25 294 SER A C 1
ATOM 2230 O O . SER A 1 294 ? -31.855 -17.352 10.510 1.00 94.25 294 SER A O 1
ATOM 2232 N N . GLY A 1 295 ? -29.836 -16.369 10.383 1.00 92.75 295 GLY A N 1
ATOM 2233 C CA . GLY A 1 295 ? -29.338 -17.138 9.241 1.00 92.75 295 GLY A CA 1
ATOM 2234 C C . GLY A 1 295 ? -29.913 -16.683 7.894 1.00 92.75 295 GLY A C 1
ATOM 2235 O O . GLY A 1 295 ? -29.662 -17.329 6.879 1.00 92.75 295 GLY A O 1
ATOM 2236 N N . LEU A 1 296 ? -30.687 -15.591 7.855 1.00 94.38 296 LEU A N 1
ATOM 2237 C CA . LEU A 1 296 ? -31.225 -15.057 6.606 1.00 94.38 296 LEU A CA 1
ATOM 2238 C C . LEU A 1 296 ? -30.093 -14.503 5.742 1.00 94.38 296 LEU A C 1
ATOM 2240 O O . LEU A 1 296 ? -29.296 -13.678 6.190 1.00 94.38 296 LEU A O 1
ATOM 2244 N N . ALA A 1 297 ? -30.060 -14.942 4.487 1.00 95.44 297 ALA A N 1
ATOM 2245 C CA . ALA A 1 297 ? -29.057 -14.554 3.510 1.00 95.44 297 ALA A CA 1
ATOM 2246 C C . ALA A 1 297 ? -29.679 -13.765 2.355 1.00 95.44 297 ALA A C 1
ATOM 2248 O O . ALA A 1 297 ? -30.787 -14.063 1.899 1.00 95.44 297 ALA A O 1
ATOM 2249 N N . ARG A 1 298 ? -28.935 -12.789 1.834 1.00 95.19 298 ARG A N 1
ATOM 2250 C CA . ARG A 1 298 ? -29.286 -12.039 0.623 1.00 95.19 298 ARG A CA 1
ATOM 2251 C C . ARG A 1 298 ? -28.066 -11.809 -0.258 1.00 95.19 298 ARG A C 1
ATOM 2253 O O . ARG A 1 298 ? -26.979 -11.536 0.241 1.00 95.19 298 ARG A O 1
ATOM 2260 N N . ALA A 1 299 ? -28.244 -11.883 -1.573 1.00 96.06 299 ALA A N 1
ATOM 2261 C CA . ALA A 1 299 ? -27.201 -11.499 -2.517 1.00 96.06 299 ALA A CA 1
ATOM 2262 C C . ALA A 1 299 ? -27.082 -9.966 -2.576 1.00 96.06 299 ALA A C 1
ATOM 2264 O O . ALA A 1 299 ? -28.092 -9.267 -2.643 1.00 96.06 299 ALA A O 1
ATOM 2265 N N . LEU A 1 300 ? -25.854 -9.452 -2.568 1.00 97.25 300 LEU A N 1
ATOM 2266 C CA . LEU A 1 300 ? -25.540 -8.030 -2.735 1.00 97.25 300 LEU A CA 1
ATOM 2267 C C . LEU A 1 300 ? -25.048 -7.705 -4.152 1.00 97.25 300 LEU A C 1
ATOM 2269 O O . LEU A 1 300 ? -25.178 -6.570 -4.606 1.00 97.25 300 LEU A O 1
ATOM 2273 N N . THR A 1 301 ? -24.504 -8.694 -4.863 1.00 97.69 301 THR A N 1
ATOM 2274 C CA . THR A 1 301 ? -24.111 -8.573 -6.274 1.00 97.69 301 THR A CA 1
ATOM 2275 C C . THR A 1 301 ? -24.857 -9.590 -7.130 1.00 97.69 301 THR A C 1
ATOM 2277 O O . THR A 1 301 ? -25.291 -10.635 -6.642 1.00 97.69 301 THR A O 1
ATOM 2280 N N . PHE A 1 302 ? -25.028 -9.279 -8.418 1.00 96.75 302 PHE A N 1
ATOM 2281 C CA . PHE A 1 302 ? -25.911 -10.045 -9.304 1.00 96.75 302 PHE A CA 1
ATOM 2282 C C . PHE A 1 302 ? -25.307 -10.287 -10.691 1.00 96.75 302 PHE A C 1
ATOM 2284 O O . PHE A 1 302 ? -26.006 -10.134 -11.694 1.00 96.75 302 PHE A O 1
ATOM 2291 N N . SER A 1 303 ? -24.025 -10.663 -10.771 1.00 95.81 303 SER A N 1
ATOM 2292 C CA . SER A 1 303 ? -23.439 -11.051 -12.060 1.00 95.81 303 SER A CA 1
ATOM 2293 C C . SER A 1 303 ? -24.223 -12.210 -12.673 1.00 95.81 303 SER A C 1
ATOM 2295 O O . SER A 1 303 ? -24.481 -13.222 -12.010 1.00 95.81 303 SER A O 1
ATOM 2297 N N . THR A 1 304 ? -24.589 -12.064 -13.943 1.00 92.44 304 THR A N 1
ATOM 2298 C CA . THR A 1 304 ? -25.164 -13.138 -14.762 1.00 92.44 304 THR A CA 1
ATOM 2299 C C . THR A 1 304 ? -24.162 -13.712 -15.754 1.00 92.44 304 THR A C 1
ATOM 2301 O O . THR A 1 304 ? -24.440 -14.758 -16.331 1.00 92.44 304 THR A O 1
ATOM 2304 N N . ASP A 1 305 ? -23.026 -13.044 -15.951 1.00 96.00 305 ASP A N 1
ATOM 2305 C CA . ASP A 1 305 ? -21.934 -13.513 -16.796 1.00 96.00 305 ASP A CA 1
ATOM 2306 C C . ASP A 1 305 ? -21.031 -14.449 -15.972 1.00 96.00 305 ASP A C 1
ATOM 2308 O O . ASP A 1 305 ? -20.453 -14.000 -14.976 1.00 96.00 305 ASP A O 1
ATOM 2312 N N . PRO A 1 306 ? -20.897 -15.738 -16.341 1.00 94.75 306 PRO A N 1
ATOM 2313 C CA . PRO A 1 306 ? -20.021 -16.683 -15.653 1.00 94.75 306 PRO A CA 1
ATOM 2314 C C . PRO A 1 306 ? -18.548 -16.267 -15.589 1.00 94.75 306 PRO A C 1
ATOM 2316 O O . PRO A 1 306 ? -17.843 -16.781 -14.727 1.00 94.75 306 PRO A O 1
ATOM 2319 N N . ALA A 1 307 ? -18.090 -15.368 -16.466 1.00 95.50 307 ALA A N 1
ATOM 2320 C CA . ALA A 1 307 ? -16.722 -14.859 -16.476 1.00 95.50 307 ALA A CA 1
ATOM 2321 C C . ALA A 1 307 ? -16.514 -13.642 -15.558 1.00 95.50 307 ALA A C 1
ATOM 2323 O O . ALA A 1 307 ? -15.368 -13.268 -15.307 1.00 95.50 307 ALA A O 1
ATOM 2324 N N . VAL A 1 308 ? -17.584 -13.016 -15.051 1.00 97.50 308 VAL A N 1
ATOM 2325 C CA . VAL A 1 308 ? -17.506 -11.810 -14.212 1.00 97.50 308 VAL A CA 1
ATOM 2326 C C . VAL A 1 308 ? -17.818 -12.149 -12.761 1.00 97.50 308 VAL A C 1
ATOM 2328 O O . VAL A 1 308 ? -18.953 -12.467 -12.408 1.00 97.50 308 VAL A O 1
ATOM 2331 N N . HIS A 1 309 ? -16.810 -12.025 -11.907 1.00 97.88 309 HIS A N 1
ATOM 2332 C CA . HIS A 1 309 ? -16.822 -12.425 -10.506 1.00 97.88 309 HIS A CA 1
ATOM 2333 C C . HIS A 1 309 ? -16.772 -11.207 -9.576 1.00 97.88 309 HIS A C 1
ATOM 2335 O O . HIS A 1 309 ? -16.118 -10.208 -9.874 1.00 97.88 309 HIS A O 1
ATOM 2341 N N . PHE A 1 310 ? -17.428 -11.319 -8.421 1.00 98.12 310 PHE A N 1
ATOM 2342 C CA . PHE A 1 310 ? -17.316 -10.387 -7.298 1.00 98.12 310 PHE A CA 1
ATOM 2343 C C . PHE A 1 310 ? -16.772 -11.130 -6.076 1.00 98.12 310 PHE A C 1
ATOM 2345 O O . PHE A 1 310 ? -17.391 -12.093 -5.621 1.00 98.12 310 PHE A O 1
ATOM 2352 N N . ILE A 1 311 ? -15.618 -10.703 -5.562 1.00 97.62 311 ILE A N 1
ATOM 2353 C CA . ILE A 1 311 ? -14.884 -11.380 -4.481 1.00 97.62 311 ILE A CA 1
ATOM 2354 C C . ILE A 1 311 ? -14.356 -10.385 -3.439 1.00 97.62 311 ILE A C 1
ATOM 2356 O O . ILE A 1 311 ? -14.458 -9.172 -3.622 1.00 97.62 311 ILE A O 1
ATOM 2360 N N . ASP A 1 312 ? -13.769 -10.918 -2.363 1.00 96.69 312 ASP A N 1
ATOM 2361 C CA . ASP A 1 312 ? -13.067 -10.170 -1.312 1.00 96.69 312 ASP A CA 1
ATOM 2362 C C . ASP A 1 312 ? -13.871 -8.959 -0.768 1.00 96.69 312 ASP A C 1
ATOM 2364 O O . ASP A 1 312 ? -13.417 -7.815 -0.884 1.00 96.69 312 ASP A O 1
ATOM 2368 N N . PRO A 1 313 ? -15.079 -9.178 -0.204 1.00 97.75 313 PRO A N 1
ATOM 2369 C CA . PRO A 1 313 ? -15.894 -8.097 0.343 1.00 97.75 313 PRO A CA 1
ATOM 2370 C C . PRO A 1 313 ? -15.235 -7.431 1.561 1.00 97.75 313 PRO A C 1
ATOM 2372 O O . PRO A 1 313 ? -14.609 -8.094 2.387 1.00 97.75 313 PRO A O 1
ATOM 2375 N N . LEU A 1 314 ? -15.426 -6.117 1.690 1.00 97.88 314 LEU A N 1
ATOM 2376 C CA . LEU A 1 314 ? -14.959 -5.294 2.805 1.00 97.88 314 LEU A CA 1
ATOM 2377 C C . LEU A 1 314 ? -16.035 -4.275 3.188 1.00 97.88 314 LEU A C 1
ATOM 2379 O O . LEU A 1 314 ? -16.388 -3.409 2.383 1.00 97.88 314 LEU A O 1
ATOM 2383 N N . TYR A 1 315 ? -16.517 -4.322 4.427 1.00 97.69 315 TYR A N 1
ATOM 2384 C CA . TYR A 1 315 ? -17.360 -3.264 4.976 1.00 97.69 315 TYR A CA 1
ATOM 2385 C C . TYR A 1 315 ? -16.550 -1.988 5.181 1.00 97.69 315 TYR A C 1
ATOM 2387 O O . TYR A 1 315 ? -15.492 -1.996 5.816 1.00 97.69 315 TYR A O 1
ATOM 2395 N N . VAL A 1 316 ? -17.093 -0.875 4.695 1.00 96.69 316 VAL A N 1
ATOM 2396 C CA . VAL A 1 316 ? -16.524 0.465 4.861 1.00 96.69 316 VAL A CA 1
ATOM 2397 C C . VAL A 1 316 ? -17.583 1.429 5.409 1.00 96.69 316 VAL A C 1
ATOM 2399 O O . VAL A 1 316 ? -18.782 1.192 5.241 1.00 96.69 316 VAL A O 1
ATOM 2402 N N . PRO A 1 317 ? -17.199 2.524 6.085 1.00 94.50 317 PRO A N 1
ATOM 2403 C CA . PRO A 1 317 ? -18.172 3.472 6.615 1.00 94.50 317 PRO A CA 1
ATOM 2404 C C . PRO A 1 317 ? -18.961 4.142 5.480 1.00 94.50 317 PRO A C 1
ATOM 2406 O O . PRO A 1 317 ? -18.365 4.556 4.489 1.00 94.50 317 PRO A O 1
ATOM 2409 N N . ASP A 1 318 ? -20.279 4.308 5.630 1.00 92.75 318 ASP A N 1
ATOM 2410 C CA . ASP A 1 318 ? -21.076 5.090 4.673 1.00 92.75 318 ASP A CA 1
ATOM 2411 C C . ASP A 1 318 ? -20.585 6.558 4.675 1.00 92.75 318 ASP A C 1
ATOM 2413 O O . ASP A 1 318 ? -20.669 7.224 5.714 1.00 92.75 318 ASP A O 1
ATOM 2417 N N . PRO A 1 319 ? -20.098 7.108 3.543 1.00 90.50 319 PRO A N 1
ATOM 2418 C CA . PRO A 1 319 ? -19.633 8.494 3.463 1.00 90.50 319 PRO A CA 1
ATOM 2419 C C . PRO A 1 319 ? -20.684 9.552 3.831 1.00 90.50 319 PRO A C 1
ATOM 2421 O O . PRO A 1 319 ? -20.314 10.688 4.141 1.00 90.50 319 PRO A O 1
ATOM 2424 N N . ALA A 1 320 ? -21.974 9.208 3.781 1.00 87.69 320 ALA A N 1
ATOM 2425 C CA . ALA A 1 320 ? -23.080 10.063 4.194 1.00 87.69 320 ALA A CA 1
ATOM 2426 C C . ALA A 1 320 ? -23.373 10.003 5.708 1.00 87.69 320 ALA A C 1
ATOM 2428 O O . ALA A 1 320 ? -24.070 10.884 6.213 1.00 87.69 320 ALA A O 1
ATOM 2429 N N . ASP A 1 321 ? -22.831 9.029 6.449 1.00 87.31 321 ASP A N 1
ATOM 2430 C CA . ASP A 1 321 ? -22.818 9.022 7.920 1.00 87.31 321 ASP A CA 1
ATOM 2431 C C . ASP A 1 321 ? -21.545 9.706 8.442 1.00 87.31 321 ASP A C 1
ATOM 2433 O O . ASP A 1 321 ? -20.613 9.075 8.937 1.00 87.31 321 ASP A O 1
ATOM 2437 N N . GLY A 1 322 ? -21.498 11.036 8.323 1.00 74.00 322 GLY A N 1
ATOM 2438 C CA . GLY A 1 322 ? -20.315 11.818 8.699 1.00 74.00 322 GLY A CA 1
ATOM 2439 C C . GLY A 1 322 ? -19.938 11.740 10.186 1.00 74.00 322 GLY A C 1
ATOM 2440 O O . GLY A 1 322 ? -18.783 11.991 10.524 1.00 74.00 322 GLY A O 1
ATOM 2441 N N . ALA A 1 323 ? -20.882 11.393 11.070 1.00 80.19 323 ALA A N 1
ATOM 2442 C CA . ALA A 1 323 ? -20.618 11.206 12.499 1.00 80.19 323 ALA A CA 1
ATOM 2443 C C . ALA A 1 323 ? -20.134 9.785 12.833 1.00 80.19 323 ALA A C 1
ATOM 2445 O O . ALA A 1 323 ? -19.552 9.585 13.898 1.00 80.19 323 ALA A O 1
ATOM 2446 N N . GLY A 1 324 ? -20.388 8.812 11.952 1.00 84.56 324 GLY A N 1
ATOM 2447 C CA . GLY A 1 324 ? -19.965 7.423 12.104 1.00 84.56 324 GLY A CA 1
ATOM 2448 C C . GLY A 1 324 ? -20.632 6.678 13.264 1.00 84.56 324 GLY A C 1
ATOM 2449 O O . GLY A 1 324 ? -20.057 5.712 13.763 1.00 84.56 324 GLY A O 1
ATOM 2450 N N . ARG A 1 325 ? -21.801 7.138 13.735 1.00 89.50 325 ARG A N 1
ATOM 2451 C CA . ARG A 1 325 ? -22.444 6.622 14.962 1.00 89.50 325 ARG A CA 1
ATOM 2452 C C . ARG A 1 325 ? -23.398 5.457 14.717 1.00 89.50 325 ARG A C 1
ATOM 2454 O O . ARG A 1 325 ? -23.592 4.647 15.614 1.00 89.50 325 ARG A O 1
ATOM 2461 N N . ASP A 1 326 ? -23.980 5.360 13.524 1.00 92.19 326 ASP A N 1
ATOM 2462 C CA . ASP A 1 326 ? -24.916 4.284 13.185 1.00 92.19 326 ASP A CA 1
ATOM 2463 C C . ASP A 1 326 ? -24.148 3.051 12.704 1.00 92.19 326 ASP A C 1
ATOM 2465 O O . ASP A 1 326 ? -23.936 2.873 11.506 1.00 92.19 326 ASP A O 1
ATOM 2469 N N . LEU A 1 327 ? -23.701 2.189 13.618 1.00 94.12 327 LEU A N 1
ATOM 2470 C CA . LEU A 1 327 ? -22.885 1.013 13.279 1.00 94.12 327 LEU A CA 1
ATOM 2471 C C . LEU A 1 327 ? -23.569 0.038 12.301 1.00 94.12 327 LEU A C 1
ATOM 2473 O O . LEU A 1 327 ? -22.879 -0.722 11.625 1.00 94.12 327 LEU A O 1
ATOM 2477 N N . GLY A 1 328 ? -24.897 0.083 12.163 1.00 92.69 328 GLY A N 1
ATOM 2478 C CA . GLY A 1 328 ? -25.623 -0.743 11.198 1.00 92.69 328 GLY A CA 1
ATOM 2479 C C . GLY A 1 328 ? -25.542 -0.230 9.756 1.00 92.69 328 GLY A C 1
ATOM 2480 O O . GLY A 1 328 ? -25.786 -0.985 8.811 1.00 92.69 328 GLY A O 1
ATOM 2481 N N . ARG A 1 329 ? -25.186 1.038 9.556 1.00 92.06 329 ARG A N 1
ATOM 2482 C CA . ARG A 1 329 ? -25.154 1.675 8.238 1.00 92.06 329 ARG A CA 1
ATOM 2483 C C . ARG A 1 329 ? -23.751 1.669 7.633 1.00 92.06 329 ARG A C 1
ATOM 2485 O O . ARG A 1 329 ? -22.907 2.478 8.012 1.00 92.06 329 ARG A O 1
ATOM 2492 N N . ALA A 1 330 ? -23.493 0.802 6.666 1.00 94.62 330 ALA A N 1
ATOM 2493 C CA . ALA A 1 330 ? -22.197 0.699 6.001 1.00 94.62 330 ALA A CA 1
ATOM 2494 C C . ALA A 1 330 ? -22.352 0.654 4.476 1.00 94.62 330 ALA A C 1
ATOM 2496 O O . ALA A 1 330 ? -23.419 0.337 3.957 1.00 94.62 330 ALA A O 1
ATOM 2497 N N . ASP A 1 331 ? -21.268 0.974 3.781 1.00 95.50 331 ASP A N 1
ATOM 2498 C CA . ASP A 1 331 ? -21.080 0.664 2.367 1.00 95.50 331 ASP A CA 1
ATOM 2499 C C . ASP A 1 331 ? -20.214 -0.602 2.254 1.00 95.50 331 ASP A C 1
ATOM 2501 O O . ASP A 1 331 ? -19.617 -1.068 3.231 1.00 95.50 331 ASP A O 1
ATOM 2505 N N . LEU A 1 332 ? -20.123 -1.158 1.049 1.00 97.12 332 LEU A N 1
ATOM 2506 C CA . LEU A 1 332 ? -19.274 -2.305 0.759 1.00 97.12 332 LEU A CA 1
ATOM 2507 C C . LEU A 1 332 ? -18.275 -1.964 -0.348 1.00 97.12 332 LEU A C 1
ATOM 2509 O O . LEU A 1 332 ? -18.647 -1.419 -1.386 1.00 97.12 332 LEU A O 1
ATOM 2513 N N . VAL A 1 333 ? -17.010 -2.312 -0.146 1.00 98.12 333 VAL A N 1
ATOM 2514 C CA . VAL A 1 333 ? -16.017 -2.414 -1.218 1.00 98.12 333 VAL A CA 1
ATOM 2515 C C . VAL A 1 333 ? -15.890 -3.882 -1.603 1.00 98.12 333 VAL A C 1
ATOM 2517 O O . VAL A 1 333 ? -15.796 -4.748 -0.739 1.00 98.12 333 VAL A O 1
ATOM 2520 N N . VAL A 1 334 ? -15.904 -4.165 -2.900 1.00 97.88 334 VAL A N 1
ATOM 2521 C CA . VAL A 1 334 ? -15.733 -5.508 -3.466 1.00 97.88 334 VAL A CA 1
ATOM 2522 C C . VAL A 1 334 ? -14.697 -5.460 -4.573 1.00 97.88 334 VAL A C 1
ATOM 2524 O O . VAL A 1 334 ? -14.527 -4.425 -5.220 1.00 97.88 334 VAL A O 1
ATOM 2527 N N . LEU A 1 335 ? -14.027 -6.578 -4.825 1.00 97.88 335 LEU A N 1
ATOM 2528 C CA . LEU A 1 335 ? -13.188 -6.730 -6.004 1.00 97.88 335 LEU A CA 1
ATOM 2529 C C . LEU A 1 335 ? -13.978 -7.359 -7.142 1.00 97.88 335 LEU A C 1
ATOM 2531 O O . LEU A 1 335 ? -14.741 -8.301 -6.924 1.00 97.88 335 LEU A O 1
ATOM 2535 N N . SER A 1 336 ? -13.773 -6.875 -8.364 1.00 97.94 336 SER A N 1
ATOM 2536 C CA . SER A 1 336 ? -14.364 -7.493 -9.549 1.00 97.94 336 SER A CA 1
ATOM 2537 C C . SER A 1 336 ? -13.488 -7.362 -10.784 1.00 97.94 336 SER A C 1
ATOM 2539 O O . SER A 1 336 ? -12.793 -6.365 -10.954 1.00 97.94 336 SER A O 1
ATOM 2541 N N . ASN A 1 337 ? -13.578 -8.353 -11.668 1.00 97.25 337 ASN A N 1
ATOM 2542 C CA . ASN A 1 337 ? -13.023 -8.324 -13.021 1.00 97.25 337 ASN A CA 1
ATOM 2543 C C . ASN A 1 337 ? -14.033 -7.816 -14.069 1.00 97.25 337 ASN A C 1
ATOM 2545 O O . ASN A 1 337 ? -13.903 -8.104 -15.258 1.00 97.25 337 ASN A O 1
ATOM 2549 N N . LEU A 1 338 ? -15.044 -7.055 -13.636 1.00 96.62 338 LEU A N 1
ATOM 2550 C CA . LEU A 1 338 ? -16.084 -6.459 -14.483 1.00 96.62 338 LEU A CA 1
ATOM 2551 C C . LEU A 1 338 ? -15.528 -5.591 -15.629 1.00 96.62 338 LEU A C 1
ATOM 2553 O O . LEU A 1 338 ? -16.205 -5.429 -16.642 1.00 96.62 338 LEU A O 1
ATOM 2557 N N . SER A 1 339 ? -14.310 -5.050 -15.504 1.00 93.00 339 SER A N 1
ATOM 2558 C CA . SER A 1 339 ? -13.638 -4.311 -16.584 1.00 93.00 339 SER A CA 1
ATOM 2559 C C . SER A 1 339 ? -13.303 -5.180 -17.807 1.00 93.00 339 SER A C 1
ATOM 2561 O O . SER A 1 339 ? -13.152 -4.648 -18.909 1.00 93.00 339 SER A O 1
ATOM 2563 N N . GLY A 1 340 ? -13.229 -6.507 -17.639 1.00 93.38 340 GLY A N 1
ATOM 2564 C CA . GLY A 1 340 ? -12.931 -7.460 -18.713 1.00 93.38 340 GLY A CA 1
ATOM 2565 C C . GLY A 1 340 ? -11.471 -7.439 -19.171 1.00 93.38 340 GLY A C 1
ATOM 2566 O O . GLY A 1 340 ? -11.175 -7.810 -20.307 1.00 93.38 340 GLY A O 1
ATOM 2567 N N . GLU A 1 341 ? -10.571 -6.962 -18.315 1.00 93.56 341 GLU A N 1
ATOM 2568 C CA . GLU A 1 341 ? -9.147 -6.801 -18.608 1.00 93.56 341 GLU A CA 1
ATOM 2569 C C . GLU A 1 341 ? -8.317 -7.924 -17.974 1.00 93.56 341 GLU A C 1
ATOM 2571 O O . GLU A 1 341 ? -8.774 -8.636 -17.077 1.00 93.56 341 GLU A O 1
ATOM 2576 N N . VAL A 1 342 ? -7.084 -8.094 -18.446 1.00 93.88 342 VAL A N 1
ATOM 2577 C CA . VAL A 1 342 ? -6.125 -9.091 -17.953 1.00 93.88 342 VAL A CA 1
ATOM 2578 C C . VAL A 1 342 ? -4.805 -8.429 -17.568 1.00 93.88 342 VAL A C 1
ATOM 2580 O O . VAL A 1 342 ? -4.465 -7.357 -18.069 1.00 93.88 342 VAL A O 1
ATOM 2583 N N . CYS A 1 343 ? -4.048 -9.066 -16.679 1.00 93.19 343 CYS A N 1
ATOM 2584 C CA . CYS A 1 343 ? -2.722 -8.604 -16.278 1.00 93.19 343 CYS A CA 1
ATOM 2585 C C . CYS A 1 343 ? -1.770 -9.774 -16.018 1.00 93.19 343 CYS A C 1
ATOM 2587 O O . CYS A 1 343 ? -2.202 -10.913 -15.825 1.00 93.19 343 CYS A O 1
ATOM 2589 N N . ASP A 1 344 ? -0.474 -9.473 -15.972 1.00 92.62 344 ASP A N 1
ATOM 2590 C CA . ASP A 1 344 ? 0.543 -10.444 -15.579 1.00 92.62 344 ASP A CA 1
ATOM 2591 C C . ASP A 1 344 ? 0.412 -10.757 -14.081 1.00 92.62 344 ASP A C 1
ATOM 2593 O O . ASP A 1 344 ? 0.145 -9.874 -13.258 1.00 92.62 344 ASP A O 1
ATOM 2597 N N . VAL A 1 345 ? 0.573 -12.031 -13.728 1.00 94.12 345 VAL A N 1
ATOM 2598 C CA . VAL A 1 345 ? 0.400 -12.541 -12.355 1.00 94.12 345 VAL A CA 1
ATOM 2599 C C . VAL A 1 345 ? 1.604 -13.325 -11.846 1.00 94.12 345 VAL A C 1
ATOM 2601 O O . VAL A 1 345 ? 1.572 -13.853 -10.738 1.00 94.12 345 VAL A O 1
ATOM 2604 N N . SER A 1 346 ? 2.670 -13.379 -12.640 1.00 94.06 346 SER A N 1
ATOM 2605 C CA . SER A 1 346 ? 3.965 -13.935 -12.263 1.00 94.06 346 SER A CA 1
ATOM 2606 C C . SER A 1 346 ? 5.096 -13.139 -12.918 1.00 94.06 346 SER A C 1
ATOM 2608 O O . SER A 1 346 ? 4.857 -12.480 -13.935 1.00 94.06 346 SER A O 1
ATOM 2610 N N . PRO A 1 347 ? 6.315 -13.180 -12.354 1.00 92.19 347 PRO A N 1
ATOM 2611 C CA . PRO A 1 347 ? 7.460 -12.491 -12.933 1.00 92.19 347 PRO A CA 1
ATOM 2612 C C . PRO A 1 347 ? 7.893 -13.113 -14.266 1.00 92.19 347 PRO A C 1
ATOM 2614 O O . PRO A 1 347 ? 7.780 -14.328 -14.476 1.00 92.19 347 PRO A O 1
ATOM 2617 N N . ASP A 1 348 ? 8.453 -12.273 -15.133 1.00 87.38 348 ASP A N 1
ATOM 2618 C CA . ASP A 1 348 ? 9.160 -12.654 -16.361 1.00 87.38 348 ASP A CA 1
ATOM 2619 C C . ASP A 1 348 ? 10.592 -13.152 -16.106 1.00 87.38 348 ASP A C 1
ATOM 2621 O O . ASP A 1 348 ? 11.146 -13.886 -16.923 1.00 87.38 348 ASP A O 1
ATOM 2625 N N . GLY A 1 349 ? 11.152 -12.859 -14.934 1.00 92.81 349 GLY A N 1
ATOM 2626 C CA . GLY A 1 349 ? 12.376 -13.463 -14.421 1.00 92.81 349 GLY A CA 1
ATOM 2627 C C . GLY A 1 349 ? 12.429 -13.432 -12.894 1.00 92.81 349 GLY A C 1
ATOM 2628 O O . GLY A 1 349 ? 12.006 -12.461 -12.270 1.00 92.81 349 GLY A O 1
ATOM 2629 N N . ILE A 1 350 ? 12.944 -14.499 -12.281 1.00 93.31 350 ILE A N 1
ATOM 2630 C CA . ILE A 1 350 ? 13.112 -14.577 -10.822 1.00 93.31 350 ILE A CA 1
ATOM 2631 C C . ILE A 1 350 ? 14.451 -13.933 -10.476 1.00 93.31 350 ILE A C 1
ATOM 2633 O O . ILE A 1 350 ? 15.503 -14.470 -10.822 1.00 93.31 350 ILE A O 1
ATOM 2637 N N . LEU A 1 351 ? 14.398 -12.773 -9.828 1.00 94.12 351 LEU A N 1
ATOM 2638 C CA . LEU A 1 351 ? 15.573 -12.018 -9.411 1.00 94.12 351 LEU A CA 1
ATOM 2639 C C . LEU A 1 351 ? 16.116 -12.553 -8.074 1.00 94.12 351 LEU A C 1
ATOM 2641 O O . LEU A 1 351 ? 15.349 -12.746 -7.131 1.00 94.12 351 LEU A O 1
ATOM 2645 N N . GLY A 1 352 ? 17.430 -12.755 -7.999 1.00 93.25 352 GLY A N 1
ATOM 2646 C CA . GLY A 1 352 ? 18.163 -13.122 -6.786 1.00 93.25 352 GLY A CA 1
ATOM 2647 C C . GLY A 1 352 ? 19.436 -12.292 -6.605 1.00 93.25 352 GLY A C 1
ATOM 2648 O O . GLY A 1 352 ? 19.913 -11.644 -7.544 1.00 93.25 352 GLY A O 1
ATOM 2649 N N . GLU A 1 353 ? 19.976 -12.316 -5.391 1.00 93.19 353 GLU A N 1
ATOM 2650 C CA . GLU A 1 353 ? 21.205 -11.633 -4.971 1.00 93.19 353 GLU A CA 1
ATOM 2651 C C . GLU A 1 353 ? 22.063 -12.649 -4.224 1.00 93.19 353 GLU A C 1
ATOM 2653 O O . GLU A 1 353 ? 21.620 -13.257 -3.257 1.00 93.19 353 GLU A O 1
ATOM 2658 N N . ALA A 1 354 ? 23.282 -12.873 -4.706 1.00 94.44 354 ALA A N 1
ATOM 2659 C CA . ALA A 1 354 ? 24.180 -13.845 -4.103 1.00 94.44 354 ALA A CA 1
ATOM 2660 C C . ALA A 1 354 ? 24.816 -13.284 -2.822 1.00 94.44 354 ALA A C 1
ATOM 2662 O O . ALA A 1 354 ? 25.161 -12.104 -2.773 1.00 94.44 354 ALA A O 1
ATOM 2663 N N . GLU A 1 355 ? 25.096 -14.129 -1.828 1.00 92.88 355 GLU A N 1
ATOM 2664 C CA . GLU A 1 355 ? 26.082 -13.808 -0.784 1.00 92.88 355 GLU A CA 1
ATOM 2665 C C . GLU A 1 355 ? 27.522 -14.073 -1.266 1.00 92.88 355 GLU A C 1
ATOM 2667 O O . GLU A 1 355 ? 28.482 -13.520 -0.723 1.00 92.88 355 GLU A O 1
ATOM 2672 N N . GLY A 1 356 ? 27.695 -14.911 -2.296 1.00 94.31 356 GLY A N 1
ATOM 2673 C CA . GLY A 1 356 ? 28.989 -15.198 -2.918 1.00 94.31 356 GLY A CA 1
ATOM 2674 C C . GLY A 1 356 ? 28.984 -16.448 -3.797 1.00 94.31 356 GLY A C 1
ATOM 2675 O O . GLY A 1 356 ? 27.963 -16.822 -4.372 1.00 94.31 356 GLY A O 1
ATOM 2676 N N . GLY A 1 357 ? 30.136 -17.110 -3.920 1.00 95.00 357 GLY A N 1
ATOM 2677 C CA . GLY A 1 357 ? 30.246 -18.391 -4.615 1.00 95.00 357 GLY A CA 1
ATOM 2678 C C . GLY A 1 357 ? 31.579 -18.639 -5.314 1.00 95.00 357 GLY A C 1
ATOM 2679 O O . GLY A 1 357 ? 32.545 -17.891 -5.185 1.00 95.00 357 GLY A O 1
ATOM 2680 N N . GLU A 1 358 ? 31.625 -19.732 -6.070 1.00 96.44 358 GLU A N 1
ATOM 2681 C CA . GLU A 1 358 ? 32.752 -20.099 -6.929 1.00 96.44 358 GLU A CA 1
ATOM 2682 C C . GLU A 1 358 ? 32.400 -19.819 -8.395 1.00 96.44 358 GLU A C 1
ATOM 2684 O O . GLU A 1 358 ? 31.259 -19.532 -8.739 1.00 96.44 358 GLU A O 1
ATOM 2689 N N . ALA A 1 359 ? 33.358 -19.943 -9.315 1.00 95.38 359 ALA A N 1
ATOM 2690 C CA . ALA A 1 359 ? 33.082 -19.696 -10.731 1.00 95.38 359 ALA A CA 1
ATOM 2691 C C . ALA A 1 359 ? 31.965 -20.602 -11.298 1.00 95.38 359 ALA A C 1
ATOM 2693 O O . ALA A 1 359 ? 31.248 -20.189 -12.197 1.00 95.38 359 ALA A O 1
ATOM 2694 N N . GLY A 1 360 ? 31.799 -21.830 -10.799 1.00 96.94 360 GLY A N 1
ATOM 2695 C CA . GLY A 1 360 ? 30.738 -22.752 -11.231 1.00 96.94 360 GLY A CA 1
ATOM 2696 C C . GLY A 1 360 ? 29.501 -22.789 -10.327 1.00 96.94 360 GLY A C 1
ATOM 2697 O O . GLY A 1 360 ? 28.652 -23.660 -10.523 1.00 96.94 360 GLY A O 1
ATOM 2698 N N . LEU A 1 361 ? 29.416 -21.915 -9.318 1.00 97.69 361 LEU A N 1
ATOM 2699 C CA . LEU A 1 361 ? 28.441 -22.025 -8.233 1.00 97.69 361 LEU A CA 1
ATOM 2700 C C . LEU A 1 361 ? 28.049 -20.649 -7.694 1.00 97.69 361 LEU A C 1
ATOM 2702 O O . LEU A 1 361 ? 28.899 -19.934 -7.174 1.00 97.69 361 LEU A O 1
ATOM 2706 N N . ILE A 1 362 ? 26.757 -20.336 -7.723 1.00 97.94 362 ILE A N 1
ATOM 2707 C CA . ILE A 1 362 ? 26.180 -19.203 -6.990 1.00 97.94 362 ILE A CA 1
ATOM 2708 C C . ILE A 1 362 ? 25.720 -19.709 -5.616 1.00 97.94 362 ILE A C 1
ATOM 2710 O O . ILE A 1 362 ? 25.053 -20.747 -5.530 1.00 97.94 362 ILE A O 1
ATOM 2714 N N . LEU A 1 363 ? 26.092 -18.992 -4.555 1.00 97.56 363 LEU A N 1
ATOM 2715 C CA . LEU A 1 363 ? 25.569 -19.171 -3.201 1.00 97.56 363 LEU A CA 1
ATOM 2716 C C . LEU A 1 363 ? 24.550 -18.063 -2.931 1.00 97.56 363 LEU A C 1
ATOM 2718 O O . LEU A 1 363 ? 24.905 -16.886 -2.980 1.00 97.56 363 LEU A O 1
ATOM 2722 N N . ASP A 1 364 ? 23.307 -18.472 -2.701 1.00 94.94 364 ASP A N 1
ATOM 2723 C CA . ASP A 1 364 ? 22.174 -17.598 -2.383 1.00 94.94 364 ASP A CA 1
ATOM 2724 C C . ASP A 1 364 ? 21.325 -18.297 -1.313 1.00 94.94 364 ASP A C 1
ATOM 2726 O O . ASP A 1 364 ? 20.585 -19.237 -1.620 1.00 94.94 364 ASP A O 1
ATOM 2730 N N . GLU A 1 365 ? 21.475 -17.886 -0.054 1.00 91.00 365 GLU A N 1
ATOM 2731 C CA . GLU A 1 365 ? 20.802 -18.478 1.110 1.00 91.00 365 GLU A CA 1
ATOM 2732 C C . GLU A 1 365 ? 19.280 -18.258 1.116 1.00 91.00 365 GLU A C 1
ATOM 2734 O O . GLU A 1 365 ? 18.568 -18.994 1.804 1.00 91.00 365 GLU A O 1
ATOM 2739 N N . GLU A 1 366 ? 18.761 -17.304 0.337 1.00 89.94 366 GLU A N 1
ATOM 2740 C CA . GLU A 1 366 ? 17.321 -17.046 0.192 1.00 89.94 366 GLU A CA 1
ATOM 2741 C C . GLU A 1 366 ? 16.642 -18.039 -0.762 1.00 89.94 366 GLU A C 1
ATOM 2743 O O . GLU A 1 366 ? 15.409 -18.064 -0.880 1.00 89.94 366 GLU A O 1
ATOM 2748 N N . VAL A 1 367 ? 17.408 -18.859 -1.486 1.00 92.94 367 VAL A N 1
ATOM 2749 C CA . VAL A 1 367 ? 16.874 -19.943 -2.324 1.00 92.94 367 VAL A CA 1
ATOM 2750 C C . VAL A 1 367 ? 16.364 -21.064 -1.421 1.00 92.94 367 VAL A C 1
ATOM 2752 O O . VAL A 1 367 ? 17.134 -21.875 -0.902 1.00 92.94 367 VAL A O 1
ATOM 2755 N N . THR A 1 368 ? 15.043 -21.133 -1.259 1.00 94.44 368 THR A N 1
ATOM 2756 C CA . THR A 1 368 ? 14.345 -22.148 -0.449 1.00 94.44 368 THR A CA 1
ATOM 2757 C C . THR A 1 368 ? 13.614 -23.181 -1.303 1.00 94.44 368 THR A C 1
ATOM 2759 O O . THR A 1 368 ? 12.961 -24.084 -0.782 1.00 94.44 368 THR A O 1
ATOM 2762 N N . GLU A 1 369 ? 13.686 -23.075 -2.626 1.00 95.38 369 GLU A N 1
ATOM 2763 C CA . GLU A 1 369 ? 13.038 -23.977 -3.567 1.00 95.38 369 GLU A CA 1
ATOM 2764 C C . GLU A 1 369 ? 13.509 -25.423 -3.386 1.00 95.38 369 GLU A C 1
ATOM 2766 O O . GLU A 1 369 ? 14.695 -25.702 -3.181 1.00 95.38 369 GLU A O 1
ATOM 2771 N N . ARG A 1 370 ? 12.569 -26.369 -3.518 1.00 94.94 370 ARG A N 1
ATOM 2772 C CA . ARG A 1 370 ? 12.877 -27.801 -3.516 1.00 94.94 370 ARG A CA 1
ATOM 2773 C C . ARG A 1 370 ? 13.938 -28.111 -4.562 1.00 94.94 370 ARG A C 1
ATOM 2775 O O . ARG A 1 370 ? 13.830 -27.642 -5.690 1.00 94.94 370 ARG A O 1
ATOM 2782 N N . ALA A 1 371 ? 14.921 -28.930 -4.194 1.00 96.62 371 ALA A N 1
ATOM 2783 C CA . ALA A 1 371 ? 16.011 -29.291 -5.089 1.00 96.62 371 ALA A CA 1
ATOM 2784 C C . ALA A 1 371 ? 15.490 -29.743 -6.465 1.00 96.62 371 ALA A C 1
ATOM 2786 O O . ALA A 1 371 ? 14.529 -30.515 -6.560 1.00 96.62 371 ALA A O 1
ATOM 2787 N N . GLY A 1 372 ? 16.120 -29.228 -7.516 1.00 95.62 372 GLY A N 1
ATOM 2788 C CA . GLY A 1 372 ? 15.756 -29.482 -8.904 1.00 95.62 372 GLY A CA 1
ATOM 2789 C C . GLY A 1 372 ? 14.625 -28.618 -9.470 1.00 95.62 372 GLY A C 1
ATOM 2790 O O . GLY A 1 372 ? 14.284 -28.768 -10.641 1.00 95.62 372 GLY A O 1
ATOM 2791 N N . THR A 1 373 ? 14.041 -27.689 -8.701 1.00 94.25 373 THR A N 1
ATOM 2792 C CA . THR A 1 373 ? 12.939 -26.827 -9.191 1.00 94.25 373 THR A CA 1
ATOM 2793 C C . THR A 1 373 ? 13.376 -25.925 -10.352 1.00 94.25 373 THR A C 1
ATOM 2795 O O . THR A 1 373 ? 12.568 -25.584 -11.229 1.00 94.25 373 THR A O 1
ATOM 2798 N N . TRP A 1 374 ? 14.652 -25.534 -10.367 1.00 95.94 374 TRP A N 1
ATOM 2799 C CA . TRP A 1 374 ? 15.239 -24.658 -11.386 1.00 95.94 374 TRP A CA 1
ATOM 2800 C C . TRP A 1 374 ? 16.191 -25.366 -12.357 1.00 95.94 374 TRP A C 1
ATOM 2802 O O . TRP A 1 374 ? 16.768 -24.702 -13.217 1.00 95.94 374 TRP A O 1
ATOM 2812 N N . ASP A 1 375 ? 16.338 -26.689 -12.276 1.00 97.69 375 ASP A N 1
ATOM 2813 C CA . ASP A 1 375 ? 17.230 -27.431 -13.171 1.00 97.69 375 ASP A CA 1
ATOM 2814 C C . ASP A 1 375 ? 16.811 -27.258 -14.638 1.00 97.69 375 ASP A C 1
ATOM 2816 O O . ASP A 1 375 ? 15.632 -27.304 -14.994 1.00 97.69 375 ASP A O 1
ATOM 2820 N N . GLY A 1 376 ? 17.796 -27.025 -15.503 1.00 97.88 376 GLY A N 1
ATOM 2821 C CA . GLY A 1 376 ? 17.609 -26.779 -16.931 1.00 97.88 376 GLY A CA 1
ATOM 2822 C C . GLY A 1 376 ? 17.171 -25.356 -17.294 1.00 97.88 376 GLY A C 1
ATOM 2823 O O . GLY A 1 376 ? 17.128 -25.037 -18.484 1.00 97.88 376 GLY A O 1
ATOM 2824 N N . ARG A 1 377 ? 16.875 -24.483 -16.321 1.00 97.56 377 ARG A N 1
ATOM 2825 C CA . ARG A 1 377 ? 16.546 -23.072 -16.593 1.00 97.56 377 ARG A CA 1
ATOM 2826 C C . ARG A 1 377 ? 17.802 -22.265 -16.910 1.00 97.56 377 ARG A C 1
ATOM 2828 O O . ARG A 1 377 ? 18.890 -22.564 -16.414 1.00 97.56 377 ARG A O 1
ATOM 2835 N N . GLY A 1 378 ? 17.663 -21.226 -17.729 1.00 97.81 378 GLY A N 1
ATOM 2836 C CA . GLY A 1 378 ? 18.739 -20.263 -17.930 1.00 97.81 378 GLY A CA 1
ATOM 2837 C C . GLY A 1 378 ? 18.875 -19.324 -16.733 1.00 97.81 378 GLY A C 1
ATOM 2838 O O . GLY A 1 378 ? 17.895 -19.004 -16.061 1.00 97.81 378 GLY A O 1
ATOM 2839 N N . VAL A 1 379 ? 20.103 -18.881 -16.482 1.00 97.31 379 VAL A N 1
ATOM 2840 C CA . VAL A 1 379 ? 20.425 -17.855 -15.488 1.00 97.31 379 VAL A CA 1
ATOM 2841 C C . VAL A 1 379 ? 21.320 -16.794 -16.120 1.00 97.31 379 VAL A C 1
ATOM 2843 O O . VAL A 1 379 ? 22.281 -17.119 -16.825 1.00 97.31 379 VAL A O 1
ATOM 2846 N N . ARG A 1 380 ? 20.992 -15.520 -15.904 1.00 95.88 380 ARG A N 1
ATOM 2847 C CA . ARG A 1 380 ? 21.755 -14.362 -16.391 1.00 95.88 380 ARG A CA 1
ATOM 2848 C C . ARG A 1 380 ? 22.198 -13.501 -15.220 1.00 95.88 380 ARG A C 1
ATOM 2850 O O . ARG A 1 380 ? 21.366 -13.148 -14.395 1.00 95.88 380 ARG A O 1
ATOM 2857 N N . VAL A 1 381 ? 23.467 -13.109 -15.180 1.00 95.19 381 VAL A N 1
ATOM 2858 C CA . VAL A 1 381 ? 23.943 -12.102 -14.223 1.00 95.19 381 VAL A CA 1
ATOM 2859 C C . VAL A 1 381 ? 23.595 -10.716 -14.760 1.00 95.19 381 VAL A C 1
ATOM 2861 O O . VAL A 1 381 ? 23.990 -10.360 -15.871 1.00 95.19 381 VAL A O 1
ATOM 2864 N N . VAL A 1 382 ? 22.842 -9.944 -13.981 1.00 91.94 382 VAL A N 1
ATOM 2865 C CA . VAL A 1 382 ? 22.304 -8.628 -14.375 1.00 91.94 382 VAL A CA 1
ATOM 2866 C C . VAL A 1 382 ? 23.009 -7.459 -13.690 1.00 91.94 382 VAL A C 1
ATOM 2868 O O . VAL A 1 382 ? 22.960 -6.345 -14.196 1.00 91.94 382 VAL A O 1
ATOM 2871 N N . ARG A 1 383 ? 23.711 -7.697 -12.575 1.00 91.44 383 ARG A N 1
ATOM 2872 C CA . ARG A 1 383 ? 24.521 -6.688 -11.874 1.00 91.44 383 ARG A CA 1
ATOM 2873 C C . ARG A 1 383 ? 25.690 -7.351 -11.146 1.00 91.44 383 ARG A C 1
ATOM 2875 O O . ARG A 1 383 ? 25.606 -8.523 -10.787 1.00 91.44 383 ARG A O 1
ATOM 2882 N N . GLY A 1 384 ? 26.766 -6.590 -10.950 1.00 91.50 384 GLY A N 1
ATOM 2883 C CA . GLY A 1 384 ? 27.942 -7.008 -10.189 1.00 91.50 384 GLY A CA 1
ATOM 2884 C C . GLY A 1 384 ? 28.934 -7.863 -10.964 1.00 91.50 384 GLY A C 1
ATOM 2885 O O . GLY A 1 384 ? 29.086 -7.750 -12.187 1.00 91.50 384 GLY A O 1
ATOM 2886 N N . THR A 1 385 ? 29.662 -8.709 -10.240 1.00 92.56 385 THR A N 1
ATOM 2887 C CA . THR A 1 385 ? 30.683 -9.574 -10.830 1.00 92.56 385 THR A CA 1
ATOM 2888 C C . THR A 1 385 ? 30.071 -10.531 -11.857 1.00 92.56 385 THR A C 1
ATOM 2890 O O . THR A 1 385 ? 29.159 -11.291 -11.566 1.00 92.56 385 THR A O 1
ATOM 2893 N N . ASN A 1 386 ? 30.620 -10.501 -13.079 1.00 94.56 386 ASN A N 1
ATOM 2894 C CA . ASN A 1 386 ? 30.148 -11.243 -14.260 1.00 94.56 386 ASN A CA 1
ATOM 2895 C C . ASN A 1 386 ? 28.853 -10.717 -14.916 1.00 94.56 386 ASN A C 1
ATOM 2897 O O . ASN A 1 386 ? 28.240 -11.461 -15.677 1.00 94.56 386 ASN A O 1
ATOM 2901 N N . ALA A 1 387 ? 28.440 -9.466 -14.675 1.00 92.44 387 ALA A N 1
ATOM 2902 C CA . ALA A 1 387 ? 27.300 -8.856 -15.373 1.00 92.44 387 ALA A CA 1
ATOM 2903 C C . ALA A 1 387 ? 27.345 -9.075 -16.901 1.00 92.44 387 ALA A C 1
ATOM 2905 O O . ALA A 1 387 ? 28.393 -8.930 -17.532 1.00 92.44 387 ALA A O 1
ATOM 2906 N N . GLY A 1 388 ? 26.203 -9.460 -17.476 1.00 89.06 388 GLY A N 1
ATOM 2907 C CA . GLY A 1 388 ? 26.050 -9.826 -18.888 1.00 89.06 388 GLY A CA 1
ATOM 2908 C C . GLY A 1 388 ? 26.262 -11.316 -19.192 1.00 89.06 388 GLY A C 1
ATOM 2909 O O . GLY A 1 388 ? 25.817 -11.798 -20.235 1.00 89.06 388 GLY A O 1
ATOM 2910 N N . GLU A 1 389 ? 26.881 -12.087 -18.291 1.00 95.25 389 GLU A N 1
ATOM 2911 C CA . GLU A 1 389 ? 27.092 -13.524 -18.492 1.00 95.25 389 GLU A CA 1
ATOM 2912 C C . GLU A 1 389 ? 25.790 -14.331 -18.367 1.00 95.25 389 GLU A C 1
ATOM 2914 O O . GLU A 1 389 ? 24.961 -14.092 -17.487 1.00 95.25 389 GLU A O 1
ATOM 2919 N N . ARG A 1 390 ? 25.643 -15.360 -19.216 1.00 96.25 390 ARG A N 1
ATOM 2920 C CA . ARG A 1 390 ? 24.507 -16.300 -19.201 1.00 96.25 390 ARG A CA 1
ATOM 2921 C C . ARG A 1 390 ? 24.965 -17.751 -19.090 1.00 96.25 390 ARG A C 1
ATOM 2923 O O . ARG A 1 390 ? 25.938 -18.145 -19.745 1.00 96.25 390 ARG A O 1
ATOM 2930 N N . ARG A 1 391 ? 24.262 -18.546 -18.289 1.00 97.75 391 ARG A N 1
ATOM 2931 C CA . ARG A 1 391 ? 24.507 -19.976 -18.040 1.00 97.75 391 ARG A CA 1
ATOM 2932 C C . ARG A 1 391 ? 23.199 -20.767 -18.024 1.00 97.75 391 ARG A C 1
ATOM 2934 O O . ARG A 1 391 ? 22.121 -20.180 -18.109 1.00 97.75 391 ARG A O 1
ATOM 2941 N N . VAL A 1 392 ? 23.307 -22.087 -17.912 1.00 98.44 392 VAL A N 1
ATOM 2942 C CA . VAL A 1 392 ? 22.188 -22.996 -17.623 1.00 98.44 392 VAL A CA 1
ATOM 2943 C C . VAL A 1 392 ? 22.398 -23.610 -16.245 1.00 98.44 392 VAL A C 1
ATOM 2945 O O . VAL A 1 392 ? 23.505 -24.037 -15.918 1.00 98.44 392 VAL A O 1
ATOM 2948 N N . ILE A 1 393 ? 21.343 -23.657 -15.437 1.00 98.56 393 ILE A N 1
ATOM 2949 C CA . ILE A 1 393 ? 21.355 -24.300 -14.123 1.00 98.56 393 ILE A CA 1
ATOM 2950 C C . ILE A 1 393 ? 21.373 -25.814 -14.333 1.00 98.56 393 ILE A C 1
ATOM 2952 O O . ILE A 1 393 ? 20.454 -26.373 -14.927 1.00 98.56 393 ILE A O 1
ATOM 2956 N N . VAL A 1 394 ? 22.419 -26.488 -13.857 1.00 98.38 394 VAL A N 1
ATOM 2957 C CA . VAL A 1 394 ? 22.535 -27.957 -13.949 1.00 98.38 394 VAL A CA 1
ATOM 2958 C C . VAL A 1 394 ? 22.073 -28.662 -12.685 1.00 98.38 394 VAL A C 1
ATOM 2960 O O . VAL A 1 394 ? 21.699 -29.830 -12.749 1.00 98.38 394 VAL A O 1
ATOM 2963 N N . ARG A 1 395 ? 22.142 -27.968 -11.547 1.00 97.88 395 ARG A N 1
ATOM 2964 C CA . ARG A 1 395 ? 21.674 -28.461 -10.255 1.00 97.88 395 ARG A CA 1
ATOM 2965 C C . ARG A 1 395 ? 21.376 -27.285 -9.333 1.00 97.88 395 ARG A C 1
ATOM 2967 O O . ARG A 1 395 ? 22.290 -26.541 -8.976 1.00 97.88 395 ARG A O 1
ATOM 2974 N N . GLN A 1 396 ? 20.125 -27.157 -8.921 1.00 97.38 396 GLN A N 1
ATOM 2975 C CA . GLN A 1 396 ? 19.677 -26.266 -7.859 1.00 97.38 396 GLN A CA 1
ATOM 2976 C C . GLN A 1 396 ? 19.371 -27.067 -6.592 1.00 97.38 396 GLN A C 1
ATOM 2978 O O . GLN A 1 396 ? 18.677 -28.084 -6.620 1.00 97.38 396 GLN A O 1
ATOM 2983 N N . GLU A 1 397 ? 19.875 -26.572 -5.469 1.00 96.94 397 GLU A N 1
ATOM 2984 C CA . GLU A 1 397 ? 19.551 -27.020 -4.115 1.00 96.94 397 GLU A CA 1
ATOM 2985 C C . GLU A 1 397 ? 19.235 -25.788 -3.255 1.00 96.94 397 GLU A C 1
ATOM 2987 O O . GLU A 1 397 ? 19.611 -24.675 -3.636 1.00 96.94 397 GLU A O 1
ATOM 2992 N N . PRO A 1 398 ? 18.557 -25.934 -2.103 1.00 95.38 398 PRO A N 1
ATOM 2993 C CA . PRO A 1 398 ? 18.421 -24.820 -1.174 1.00 95.38 398 PRO A CA 1
ATOM 2994 C C . PRO A 1 398 ? 19.790 -24.197 -0.861 1.00 95.38 398 PRO A C 1
ATOM 2996 O O . PRO A 1 398 ? 20.744 -24.916 -0.545 1.00 95.38 398 PRO A O 1
ATOM 2999 N N . GLY A 1 399 ? 19.905 -22.878 -0.999 1.00 95.94 399 GLY A N 1
ATOM 3000 C CA . GLY A 1 399 ? 21.159 -22.151 -0.794 1.00 95.94 399 GLY A CA 1
ATOM 3001 C C . GLY A 1 399 ? 22.149 -22.140 -1.973 1.00 95.94 399 GLY A C 1
ATOM 3002 O O . GLY A 1 399 ? 23.204 -21.511 -1.867 1.00 95.94 399 GLY A O 1
ATOM 3003 N N . ARG A 1 400 ? 21.922 -22.918 -3.047 1.00 97.56 400 ARG A N 1
ATOM 3004 C CA . ARG A 1 400 ? 22.977 -23.255 -4.029 1.00 97.56 400 ARG A CA 1
ATOM 3005 C C . ARG A 1 400 ? 22.471 -23.427 -5.458 1.00 97.56 400 ARG A C 1
ATOM 3007 O O . ARG A 1 400 ? 21.562 -24.213 -5.720 1.00 97.56 400 ARG A O 1
ATOM 3014 N N . ILE A 1 401 ? 23.163 -22.806 -6.412 1.00 98.38 401 ILE A N 1
ATOM 3015 C CA . ILE A 1 401 ? 22.866 -22.931 -7.847 1.00 98.38 401 ILE A CA 1
ATOM 3016 C C . ILE A 1 401 ? 24.152 -23.248 -8.614 1.00 98.38 401 ILE A C 1
ATOM 3018 O O . ILE A 1 401 ? 25.009 -22.385 -8.807 1.00 98.38 401 ILE A O 1
ATOM 3022 N N . ALA A 1 402 ? 24.292 -24.492 -9.072 1.00 98.25 402 ALA A N 1
ATOM 3023 C CA . ALA A 1 402 ? 25.401 -24.917 -9.920 1.00 98.25 402 ALA A CA 1
ATOM 3024 C C . ALA A 1 402 ? 25.071 -24.706 -11.405 1.00 98.25 402 ALA A C 1
ATOM 3026 O O . ALA A 1 402 ? 23.963 -25.009 -11.861 1.00 98.25 402 ALA A O 1
ATOM 3027 N N . VAL A 1 403 ? 26.057 -24.233 -12.169 1.00 98.44 403 VAL A N 1
ATOM 3028 C CA . VAL A 1 403 ? 25.906 -23.882 -13.590 1.00 98.44 403 VAL A CA 1
ATOM 3029 C C . VAL A 1 403 ? 26.689 -24.806 -14.528 1.00 98.44 403 VAL A C 1
ATOM 3031 O O . VAL A 1 403 ? 27.662 -25.444 -14.132 1.00 98.44 403 VAL A O 1
ATOM 3034 N N . ASP A 1 404 ? 26.267 -24.869 -15.792 1.00 98.19 404 ASP A N 1
ATOM 3035 C CA . ASP A 1 404 ? 26.814 -25.741 -16.846 1.00 98.19 404 ASP A CA 1
ATOM 3036 C C . ASP A 1 404 ? 28.294 -25.503 -17.163 1.00 98.19 404 ASP A C 1
ATOM 3038 O O . ASP A 1 404 ? 29.014 -26.424 -17.555 1.00 98.19 404 ASP A O 1
ATOM 3042 N N . ARG A 1 405 ? 28.754 -24.263 -17.003 1.00 97.75 405 ARG A N 1
ATOM 3043 C CA . ARG A 1 405 ? 30.144 -23.862 -17.231 1.00 97.75 405 ARG A CA 1
ATOM 3044 C C . ARG A 1 405 ? 30.529 -22.701 -16.311 1.00 97.75 405 ARG A C 1
ATOM 3046 O O . ARG A 1 405 ? 29.675 -21.871 -15.996 1.00 97.75 405 ARG A O 1
ATOM 3053 N N . PRO A 1 406 ? 31.808 -22.581 -15.919 1.00 97.38 406 PRO A N 1
ATOM 3054 C CA . PRO A 1 406 ? 32.230 -21.542 -14.991 1.00 97.38 406 PRO A CA 1
ATOM 3055 C C . PRO A 1 406 ? 32.058 -20.124 -15.561 1.00 97.38 406 PRO A C 1
ATOM 3057 O O . PRO A 1 406 ? 32.176 -19.882 -16.768 1.00 97.38 406 PRO A O 1
ATOM 3060 N N . PHE A 1 407 ? 31.773 -19.169 -14.684 1.00 97.44 407 PHE A N 1
ATOM 3061 C CA . PHE A 1 407 ? 31.884 -17.737 -14.924 1.00 97.44 407 PHE A CA 1
ATOM 3062 C C . PHE A 1 407 ? 33.356 -17.304 -15.041 1.00 97.44 407 PHE A C 1
ATOM 3064 O O . PHE A 1 407 ? 34.239 -17.985 -14.515 1.00 97.44 407 PHE A O 1
ATOM 3071 N N . PRO A 1 408 ? 33.648 -16.172 -15.712 1.00 97.25 408 PRO A N 1
ATOM 3072 C CA . PRO A 1 408 ? 35.013 -15.649 -15.807 1.00 97.25 408 PRO A CA 1
ATOM 3073 C C . PRO A 1 408 ? 35.661 -15.365 -14.445 1.00 97.25 408 PRO A C 1
ATOM 3075 O O . PRO A 1 408 ? 36.873 -15.516 -14.293 1.00 97.25 408 PRO A O 1
ATOM 3078 N N . ARG A 1 409 ? 34.863 -14.946 -13.457 1.00 97.19 409 ARG A N 1
ATOM 3079 C CA . ARG A 1 409 ? 35.283 -14.687 -12.073 1.00 97.19 409 ARG A CA 1
ATOM 3080 C C . ARG A 1 409 ? 34.343 -15.402 -11.090 1.00 97.19 409 ARG A C 1
ATOM 3082 O O . ARG A 1 409 ? 33.194 -15.648 -11.452 1.00 97.19 409 ARG A O 1
ATOM 3089 N N . PRO A 1 410 ? 34.784 -15.727 -9.863 1.00 96.88 410 PRO A N 1
ATOM 3090 C CA . PRO A 1 410 ? 33.880 -16.166 -8.797 1.00 96.88 410 PRO A CA 1
ATOM 3091 C C . PRO A 1 410 ? 32.780 -15.132 -8.521 1.00 96.88 410 PRO A C 1
ATOM 3093 O O . PRO A 1 410 ? 33.025 -13.936 -8.674 1.00 96.88 410 PRO A O 1
ATOM 3096 N N . CYS A 1 411 ? 31.591 -15.586 -8.126 1.00 95.25 411 CYS A N 1
ATOM 3097 C CA . CYS A 1 411 ? 30.505 -14.703 -7.698 1.00 95.25 411 CYS A CA 1
ATOM 3098 C C . CYS A 1 411 ? 30.787 -14.126 -6.302 1.00 95.25 411 CYS A C 1
ATOM 3100 O O . CYS A 1 411 ? 31.333 -14.805 -5.433 1.00 95.25 411 CYS A O 1
ATOM 3102 N N . ASP A 1 412 ? 30.398 -12.875 -6.089 1.00 93.62 412 ASP A N 1
ATOM 3103 C CA . ASP A 1 412 ? 30.506 -12.156 -4.814 1.00 93.62 412 ASP A CA 1
ATOM 3104 C C . ASP A 1 412 ? 29.158 -11.526 -4.431 1.00 93.62 412 ASP A C 1
ATOM 3106 O O . ASP A 1 412 ? 28.183 -11.641 -5.175 1.00 93.62 412 ASP A O 1
ATOM 3110 N N . SER A 1 413 ? 29.118 -10.827 -3.296 1.00 91.06 413 SER A N 1
ATOM 3111 C CA . SER A 1 413 ? 27.907 -10.197 -2.765 1.00 91.06 413 SER A CA 1
ATOM 3112 C C . SER A 1 413 ? 27.323 -9.081 -3.640 1.00 91.06 413 SER A C 1
ATOM 3114 O O . SER A 1 413 ? 26.248 -8.583 -3.346 1.00 91.06 413 SER A O 1
ATOM 3116 N N . THR A 1 414 ? 28.018 -8.657 -4.702 1.00 91.75 414 THR A N 1
ATOM 3117 C CA . THR A 1 414 ? 27.498 -7.675 -5.671 1.00 91.75 414 THR A CA 1
ATOM 3118 C C . THR A 1 414 ? 26.723 -8.344 -6.809 1.00 91.75 414 THR A C 1
ATOM 3120 O O . THR A 1 414 ? 26.121 -7.664 -7.642 1.00 91.75 414 THR A O 1
ATOM 3123 N N . THR A 1 415 ? 26.779 -9.680 -6.898 1.00 93.75 415 THR A N 1
ATOM 3124 C CA . THR A 1 415 ? 26.251 -10.470 -8.016 1.00 93.75 415 THR A CA 1
ATOM 3125 C C . THR A 1 415 ? 24.738 -10.624 -7.897 1.00 93.75 415 THR A C 1
ATOM 3127 O O . THR A 1 415 ? 24.248 -11.393 -7.073 1.00 93.75 415 THR A O 1
ATOM 3130 N N . HIS A 1 416 ? 23.992 -9.951 -8.774 1.00 94.25 416 HIS A N 1
ATOM 3131 C CA . HIS A 1 416 ? 22.549 -10.156 -8.914 1.00 94.25 416 HIS A CA 1
ATOM 3132 C C . HIS A 1 416 ? 22.290 -10.941 -10.190 1.00 94.25 416 HIS A C 1
ATOM 3134 O O . HIS A 1 416 ? 22.902 -10.682 -11.234 1.00 94.25 416 HIS A O 1
ATOM 3140 N N . TYR A 1 417 ? 21.356 -11.877 -10.129 1.00 95.62 417 TYR A N 1
ATOM 3141 C CA . TYR A 1 417 ? 21.065 -12.778 -11.232 1.00 95.62 417 TYR A CA 1
ATOM 3142 C C . TYR A 1 417 ? 19.564 -12.934 -11.449 1.00 95.62 417 TYR A C 1
ATOM 3144 O O . TYR A 1 417 ? 18.755 -12.720 -10.553 1.00 95.62 417 TYR A O 1
ATOM 3152 N N . VAL A 1 418 ? 19.195 -13.309 -12.668 1.00 96.06 418 VAL A N 1
ATOM 3153 C CA . VAL A 1 418 ? 17.818 -13.571 -13.075 1.00 96.06 418 VAL A CA 1
ATOM 3154 C C . VAL A 1 418 ? 17.733 -14.995 -13.592 1.00 96.06 418 VAL A C 1
ATOM 3156 O O . VAL A 1 418 ? 18.437 -15.349 -14.542 1.00 96.06 418 VAL A O 1
ATOM 3159 N N . VAL A 1 419 ? 16.873 -15.800 -12.975 1.00 96.12 419 VAL A N 1
ATOM 3160 C CA . VAL A 1 419 ? 16.495 -17.129 -13.467 1.00 96.12 419 VAL A CA 1
ATOM 3161 C C . VAL A 1 419 ? 15.309 -16.987 -14.412 1.00 96.12 419 VAL A C 1
ATOM 3163 O O . VAL A 1 419 ? 14.334 -16.299 -14.099 1.00 96.12 419 VAL A O 1
ATOM 3166 N N . ASP A 1 420 ? 15.382 -17.651 -15.563 1.00 94.75 420 ASP A N 1
ATOM 3167 C CA . ASP A 1 420 ? 14.312 -17.635 -16.558 1.00 94.75 420 ASP A CA 1
ATOM 3168 C C . ASP A 1 420 ? 12.985 -18.136 -15.953 1.00 94.75 420 ASP A C 1
ATOM 3170 O O . ASP A 1 420 ? 12.921 -19.172 -15.278 1.00 94.75 420 ASP A O 1
ATOM 3174 N N . SER A 1 421 ? 11.905 -17.404 -16.228 1.00 92.44 421 SER A N 1
ATOM 3175 C CA . SER A 1 421 ? 10.545 -17.709 -15.781 1.00 92.44 421 SER A CA 1
ATOM 3176 C C . SER A 1 421 ? 9.559 -17.604 -16.944 1.00 92.44 421 SER A C 1
ATOM 3178 O O . SER A 1 421 ? 9.837 -16.992 -17.972 1.00 92.44 421 SER A O 1
ATOM 3180 N N . THR A 1 422 ? 8.392 -18.230 -16.799 1.00 90.06 422 THR A N 1
ATOM 3181 C CA . THR A 1 422 ? 7.280 -18.077 -17.745 1.00 90.06 422 THR A CA 1
ATOM 3182 C C . THR A 1 422 ? 6.212 -17.191 -17.121 1.00 90.06 422 THR A C 1
ATOM 3184 O O . THR A 1 422 ? 5.675 -17.511 -16.057 1.00 90.06 422 THR A O 1
ATOM 3187 N N . VAL A 1 423 ? 5.882 -16.094 -17.804 1.00 91.31 423 VAL A N 1
ATOM 3188 C CA . VAL A 1 423 ? 4.820 -15.177 -17.379 1.00 91.31 423 VAL A CA 1
ATOM 3189 C C . VAL A 1 423 ? 3.460 -15.853 -17.509 1.00 91.31 423 VAL A C 1
ATOM 3191 O O . VAL A 1 423 ? 3.117 -16.412 -18.552 1.00 91.31 423 VAL A O 1
ATOM 3194 N N . ARG A 1 424 ? 2.663 -15.763 -16.449 1.00 93.38 424 ARG A N 1
ATOM 3195 C CA . ARG A 1 424 ? 1.249 -16.123 -16.431 1.00 93.38 424 ARG A CA 1
ATOM 3196 C C . ARG A 1 424 ? 0.401 -14.865 -16.505 1.00 93.38 424 ARG A C 1
ATOM 3198 O O . ARG A 1 424 ? 0.760 -13.832 -15.944 1.00 93.38 424 ARG A O 1
ATOM 3205 N N . VAL A 1 425 ? -0.753 -14.988 -17.150 1.00 93.00 425 VAL A N 1
ATOM 3206 C CA . VAL A 1 425 ? -1.738 -13.915 -17.312 1.00 93.00 425 VAL A CA 1
ATOM 3207 C C . VAL A 1 425 ? -3.071 -14.390 -16.742 1.00 93.00 425 VAL A C 1
ATOM 3209 O O . VAL A 1 425 ? -3.482 -15.519 -17.007 1.00 93.00 425 VAL A O 1
ATOM 3212 N N . ALA A 1 426 ? -3.754 -13.534 -15.984 1.00 94.12 426 ALA A N 1
ATOM 3213 C CA . ALA A 1 426 ? -5.081 -13.818 -15.436 1.00 94.12 426 ALA A CA 1
ATOM 3214 C C . ALA A 1 426 ? -6.000 -12.586 -15.527 1.00 94.12 426 ALA A C 1
ATOM 3216 O O . ALA A 1 426 ? -5.514 -11.473 -15.762 1.00 94.12 426 ALA A O 1
ATOM 3217 N N . PRO A 1 427 ? -7.326 -12.751 -15.343 1.00 94.69 427 PRO A N 1
ATOM 3218 C CA . PRO A 1 427 ? -8.247 -11.623 -15.258 1.00 94.69 427 PRO A CA 1
ATOM 3219 C C . PRO A 1 427 ? -7.853 -10.633 -14.161 1.00 94.69 427 PRO A C 1
ATOM 3221 O O . PRO A 1 427 ? -7.534 -11.021 -13.036 1.00 94.69 427 PRO A O 1
ATOM 3224 N N . ARG A 1 428 ? -7.900 -9.345 -14.498 1.00 95.00 428 ARG A N 1
ATOM 3225 C CA . ARG A 1 428 ? -7.574 -8.238 -13.602 1.00 95.00 428 ARG A CA 1
ATOM 3226 C C . ARG A 1 428 ? -8.763 -7.924 -12.704 1.00 95.00 428 ARG A C 1
ATOM 3228 O O . ARG A 1 428 ? -9.886 -7.841 -13.185 1.00 95.00 428 ARG A O 1
ATOM 3235 N N . PHE A 1 429 ? -8.507 -7.691 -11.421 1.00 96.88 429 PHE A N 1
ATOM 3236 C CA . PHE A 1 429 ? -9.517 -7.246 -10.463 1.00 96.88 429 PHE A CA 1
ATOM 3237 C C . PHE A 1 429 ? -9.296 -5.788 -10.058 1.00 96.88 429 PHE A C 1
ATOM 3239 O O . PHE A 1 429 ? -8.172 -5.399 -9.750 1.00 96.88 429 PHE A O 1
ATOM 3246 N N . ASP A 1 430 ? -10.376 -5.014 -9.996 1.00 96.56 430 ASP A N 1
ATOM 3247 C CA . ASP A 1 430 ? -10.410 -3.640 -9.484 1.00 96.56 430 ASP A CA 1
ATOM 3248 C C . ASP A 1 430 ? -11.345 -3.522 -8.285 1.00 96.56 430 ASP A C 1
ATOM 3250 O O . ASP A 1 430 ? -12.231 -4.358 -8.090 1.00 96.56 430 ASP A O 1
ATOM 3254 N N . LEU A 1 431 ? -11.177 -2.461 -7.493 1.00 97.94 431 LEU A N 1
ATOM 3255 C CA . LEU A 1 431 ? -12.104 -2.153 -6.408 1.00 97.94 431 LEU A CA 1
ATOM 3256 C C . LEU A 1 431 ? -13.353 -1.488 -6.979 1.00 97.94 431 LEU A C 1
ATOM 3258 O O . LEU A 1 431 ? -13.279 -0.547 -7.775 1.00 97.94 431 LEU A O 1
ATOM 3262 N N . TYR A 1 432 ? -14.503 -1.917 -6.479 1.00 97.75 432 TYR A N 1
ATOM 3263 C CA . TYR A 1 432 ? -15.795 -1.302 -6.719 1.00 97.75 432 TYR A CA 1
ATOM 3264 C C . TYR A 1 432 ? -16.477 -1.013 -5.386 1.00 97.75 432 TYR A C 1
ATOM 3266 O O . TYR A 1 432 ? -16.485 -1.856 -4.491 1.00 97.75 432 TYR A O 1
ATOM 3274 N N . ARG A 1 433 ? -17.094 0.163 -5.261 1.00 96.25 433 ARG A N 1
ATOM 3275 C CA . ARG A 1 433 ? -17.949 0.509 -4.128 1.00 96.25 433 ARG A CA 1
ATOM 3276 C C . ARG A 1 433 ? -19.409 0.258 -4.464 1.00 96.25 433 ARG A C 1
ATOM 3278 O O . ARG A 1 433 ? -19.923 0.740 -5.478 1.00 96.25 433 ARG A O 1
ATOM 3285 N N . LEU A 1 434 ? -20.074 -0.435 -3.556 1.00 96.06 434 LEU A N 1
ATOM 3286 C CA . LEU A 1 434 ? -21.501 -0.679 -3.529 1.00 96.06 434 LEU A CA 1
ATOM 3287 C C . LEU A 1 434 ? -22.094 0.031 -2.312 1.00 96.06 434 LEU A C 1
ATOM 3289 O O . LEU A 1 434 ? -21.723 -0.249 -1.173 1.00 96.06 434 LEU A O 1
ATOM 3293 N N . ARG A 1 435 ? -23.049 0.927 -2.554 1.00 93.00 435 ARG A N 1
ATOM 3294 C CA . ARG A 1 435 ? -23.875 1.471 -1.477 1.00 93.00 435 ARG A CA 1
ATOM 3295 C C . ARG A 1 435 ? -24.860 0.402 -1.034 1.00 93.00 435 ARG A C 1
ATOM 3297 O O . ARG A 1 435 ? -25.551 -0.157 -1.882 1.00 93.00 435 ARG A O 1
ATOM 3304 N N . GLN A 1 436 ? -24.956 0.123 0.261 1.00 87.75 436 GLN A N 1
ATOM 3305 C CA . GLN A 1 436 ? -25.933 -0.860 0.725 1.00 87.75 436 GLN A CA 1
ATOM 3306 C C . GLN A 1 436 ? -27.357 -0.285 0.697 1.00 87.75 436 GLN A C 1
ATOM 3308 O O . GLN A 1 436 ? -27.588 0.889 0.995 1.00 87.75 436 GLN A O 1
ATOM 3313 N N . ALA A 1 437 ? -28.322 -1.140 0.359 1.00 89.06 437 ALA A N 1
ATOM 3314 C CA . ALA A 1 437 ? -29.748 -0.859 0.479 1.00 89.06 437 ALA A CA 1
ATOM 3315 C C . ALA A 1 437 ? -30.385 -1.727 1.573 1.00 89.06 437 ALA A C 1
ATOM 3317 O O . ALA A 1 437 ? -29.867 -2.787 1.950 1.00 89.06 437 ALA A O 1
ATOM 3318 N N . GLY A 1 438 ? -31.541 -1.280 2.070 1.00 87.50 438 GLY A N 1
ATOM 3319 C CA . GLY A 1 438 ? -32.401 -2.117 2.902 1.00 87.50 438 GLY A CA 1
ATOM 3320 C C . GLY A 1 438 ? -32.898 -3.358 2.140 1.00 87.50 438 GLY A C 1
ATOM 3321 O O . GLY A 1 438 ? -32.795 -3.393 0.908 1.00 87.50 438 GLY A O 1
ATOM 3322 N N . PRO A 1 439 ? -33.420 -4.374 2.853 1.00 88.75 439 PRO A N 1
ATOM 3323 C CA . PRO A 1 439 ? -33.953 -5.588 2.241 1.00 88.75 439 PRO A CA 1
ATOM 3324 C C . PRO A 1 439 ? -34.923 -5.301 1.085 1.00 88.75 439 PRO A C 1
ATOM 3326 O O . PRO A 1 439 ? -35.874 -4.538 1.252 1.00 88.75 439 PRO A O 1
ATOM 3329 N N . GLY A 1 440 ? -34.681 -5.904 -0.080 1.00 92.25 440 GLY A N 1
ATOM 3330 C CA . GLY A 1 440 ? -35.487 -5.752 -1.300 1.00 92.25 440 GLY A CA 1
ATOM 3331 C C . GLY A 1 440 ? -34.988 -4.692 -2.293 1.00 92.25 440 GLY A C 1
ATOM 3332 O O . GLY A 1 440 ? -35.459 -4.667 -3.430 1.00 92.25 440 GLY A O 1
ATOM 3333 N N . GLY A 1 441 ? -34.037 -3.832 -1.905 1.00 95.50 441 GLY A N 1
ATOM 3334 C CA . GLY A 1 441 ? -33.442 -2.798 -2.768 1.00 95.50 441 GLY A CA 1
ATOM 3335 C C . GLY A 1 441 ? -32.103 -3.182 -3.414 1.00 95.50 441 GLY A C 1
ATOM 3336 O O . GLY A 1 441 ? -31.454 -2.350 -4.048 1.00 95.50 441 GLY A O 1
ATOM 3337 N N . GLU A 1 442 ? -31.641 -4.423 -3.251 1.00 95.94 442 GLU A N 1
ATOM 3338 C CA . GLU A 1 442 ? -30.261 -4.832 -3.552 1.00 95.94 442 GLU A CA 1
ATOM 3339 C C . GLU A 1 442 ? -29.914 -4.712 -5.040 1.00 95.94 442 GLU A C 1
ATOM 3341 O O . GLU A 1 442 ? -28.807 -4.311 -5.390 1.00 95.94 442 GLU A O 1
ATOM 3346 N N . ARG A 1 443 ? -30.857 -5.022 -5.937 1.00 96.00 443 ARG A N 1
ATOM 3347 C CA . ARG A 1 443 ? -30.624 -4.928 -7.389 1.00 96.00 443 ARG A CA 1
ATOM 3348 C C . ARG A 1 443 ? -30.471 -3.487 -7.867 1.00 96.00 443 ARG A C 1
ATOM 3350 O O . ARG A 1 443 ? -29.651 -3.227 -8.742 1.00 96.00 443 ARG A O 1
ATOM 3357 N N . GLU A 1 444 ? -31.240 -2.565 -7.295 1.00 95.75 444 GLU A N 1
ATOM 3358 C CA . GLU A 1 444 ? -31.120 -1.135 -7.592 1.00 95.75 444 GLU A CA 1
ATOM 3359 C C . GLU A 1 444 ? -29.787 -0.589 -7.069 1.00 95.75 444 GLU A C 1
ATOM 3361 O O . GLU A 1 444 ? -29.059 0.080 -7.803 1.00 95.75 444 GLU A O 1
ATOM 3366 N N . ALA A 1 445 ? -29.409 -0.962 -5.842 1.00 94.44 445 ALA A N 1
ATOM 3367 C CA . ALA A 1 445 ? -28.094 -0.651 -5.288 1.00 94.44 445 ALA A CA 1
ATOM 3368 C C . ALA A 1 445 ? -26.953 -1.178 -6.172 1.00 94.44 445 ALA A C 1
ATOM 3370 O O . ALA A 1 445 ? -26.016 -0.437 -6.474 1.00 94.44 445 ALA A O 1
ATOM 3371 N N . PHE A 1 446 ? -27.054 -2.425 -6.642 1.00 97.00 446 PHE A N 1
ATOM 3372 C CA . PHE A 1 446 ? -26.069 -3.035 -7.534 1.00 97.00 446 PHE A CA 1
ATOM 3373 C C . PHE A 1 446 ? -25.987 -2.335 -8.896 1.00 97.00 446 PHE A C 1
ATOM 3375 O O . PHE A 1 446 ? -24.891 -2.139 -9.414 1.00 97.00 446 PHE A O 1
ATOM 3382 N N . ALA A 1 447 ? -27.104 -1.859 -9.454 1.00 95.56 447 ALA A N 1
ATOM 3383 C CA . ALA A 1 447 ? -27.079 -1.009 -10.650 1.00 95.56 447 ALA A CA 1
ATOM 3384 C C . ALA A 1 447 ? -26.334 0.326 -10.411 1.00 95.56 447 ALA A C 1
ATOM 3386 O O . ALA A 1 447 ? -25.804 0.941 -11.339 1.00 95.56 447 ALA A O 1
ATOM 3387 N N . GLY A 1 448 ? -26.258 0.763 -9.152 1.00 93.31 448 GLY A N 1
ATOM 3388 C CA . GLY A 1 448 ? -25.485 1.910 -8.691 1.00 93.31 448 GLY A CA 1
ATOM 3389 C C . GLY A 1 448 ? -24.000 1.645 -8.422 1.00 93.31 448 GLY A C 1
ATOM 3390 O O . GLY A 1 448 ? -23.327 2.585 -7.996 1.00 93.31 448 GLY A O 1
ATOM 3391 N N . LEU A 1 449 ? -23.474 0.434 -8.663 1.00 96.06 449 LEU A N 1
ATOM 3392 C CA . LEU A 1 449 ? -22.068 0.071 -8.425 1.00 96.06 449 LEU A CA 1
ATOM 3393 C C . LEU A 1 449 ? -21.099 1.071 -9.086 1.00 96.06 449 LEU A C 1
ATOM 3395 O O . LEU A 1 449 ? -21.343 1.571 -10.193 1.00 96.06 449 LEU A O 1
ATOM 3399 N N . ARG A 1 450 ? -19.993 1.393 -8.405 1.00 93.62 450 ARG A N 1
ATOM 3400 C CA . ARG A 1 450 ? -18.992 2.362 -8.883 1.00 93.62 450 ARG A CA 1
ATOM 3401 C C . ARG A 1 450 ? -17.584 1.799 -8.800 1.00 93.62 450 ARG A C 1
ATOM 3403 O O . ARG A 1 450 ? -17.161 1.392 -7.729 1.00 93.62 450 ARG A O 1
ATOM 3410 N N . GLN A 1 451 ? -16.852 1.841 -9.908 1.00 94.69 451 GLN A N 1
ATOM 3411 C CA . GLN A 1 451 ? -15.420 1.548 -9.925 1.00 94.69 451 GLN A CA 1
ATOM 3412 C C . GLN A 1 451 ? -14.654 2.600 -9.114 1.00 94.69 451 GLN A C 1
ATOM 3414 O O . GLN A 1 451 ? -14.980 3.788 -9.170 1.00 94.69 451 GLN A O 1
ATOM 3419 N N . MET A 1 452 ? -13.662 2.153 -8.350 1.00 94.69 452 MET A N 1
ATOM 3420 C CA . MET A 1 452 ? -12.787 3.001 -7.538 1.00 94.69 452 MET A CA 1
ATOM 3421 C C . MET A 1 452 ? -11.365 3.080 -8.092 1.00 94.69 452 MET A C 1
ATOM 3423 O O . MET A 1 452 ? -10.691 4.070 -7.820 1.00 94.69 452 MET A O 1
ATOM 3427 N N . THR A 1 453 ? -10.904 2.055 -8.819 1.00 95.12 453 THR A N 1
ATOM 3428 C CA . THR A 1 453 ? -9.517 1.944 -9.297 1.00 95.12 453 THR A CA 1
ATOM 3429 C C . THR A 1 453 ? -9.429 1.633 -10.784 1.00 95.12 453 THR A C 1
ATOM 3431 O O . THR A 1 453 ? -10.309 0.976 -11.327 1.00 95.12 453 THR A O 1
ATOM 3434 N N . TRP A 1 454 ? -8.356 2.107 -11.425 1.00 93.19 454 TRP A N 1
ATOM 3435 C CA . TRP A 1 454 ? -8.046 1.897 -12.849 1.00 93.19 454 TRP A CA 1
ATOM 3436 C C . TRP A 1 454 ? -6.582 1.469 -13.040 1.00 93.19 454 TRP A C 1
ATOM 3438 O O . TRP A 1 454 ? -5.929 1.887 -13.991 1.00 93.19 454 TRP A O 1
ATOM 3448 N N . SER A 1 455 ? -6.029 0.704 -12.093 1.00 87.25 455 SER A N 1
ATOM 3449 C CA . SER A 1 455 ? -4.628 0.256 -12.145 1.00 87.25 455 SER A CA 1
ATOM 3450 C C . SER A 1 455 ? -4.426 -0.700 -13.322 1.00 87.25 455 SER A C 1
ATOM 3452 O O . SER A 1 455 ? -5.292 -1.535 -13.544 1.00 87.25 455 SER A O 1
ATOM 3454 N N . PRO A 1 456 ? -3.289 -0.694 -14.043 1.00 85.94 456 PRO A N 1
ATOM 3455 C CA . PRO A 1 456 ? -3.044 -1.666 -15.112 1.00 85.94 456 PRO A CA 1
ATOM 3456 C C . PRO A 1 456 ? -2.808 -3.092 -14.588 1.00 85.94 456 PRO A C 1
ATOM 3458 O O . PRO A 1 456 ? -2.664 -4.033 -15.365 1.00 85.94 456 PRO A O 1
ATOM 3461 N N . SER A 1 457 ? -2.782 -3.255 -13.271 1.00 86.00 457 SER A N 1
ATOM 3462 C CA . SER A 1 457 ? -2.590 -4.505 -12.555 1.00 86.00 457 SER A CA 1
ATOM 3463 C C . SER A 1 457 ? -3.794 -4.867 -11.697 1.00 86.00 457 SER A C 1
ATOM 3465 O O . SER A 1 457 ? -4.722 -4.077 -11.543 1.00 86.00 457 SER A O 1
ATOM 3467 N N . GLN A 1 458 ? -3.781 -6.064 -11.112 1.00 90.81 458 GLN A N 1
ATOM 3468 C CA . GLN A 1 458 ? -4.866 -6.496 -10.239 1.00 90.81 458 GLN A CA 1
ATOM 3469 C C . GLN A 1 458 ? -4.694 -6.032 -8.793 1.00 90.81 458 GLN A C 1
ATOM 3471 O O . GLN A 1 458 ? -3.597 -6.087 -8.229 1.00 90.81 458 GLN A O 1
ATOM 3476 N N . ALA A 1 459 ? -5.820 -5.653 -8.198 1.00 95.38 459 ALA A N 1
ATOM 3477 C CA . ALA A 1 459 ? -6.002 -5.466 -6.772 1.00 95.38 459 ALA A CA 1
ATOM 3478 C C . ALA A 1 459 ? -6.356 -6.792 -6.095 1.00 95.38 459 ALA A C 1
ATOM 3480 O O . ALA A 1 459 ? -7.140 -7.552 -6.659 1.00 95.38 459 ALA A O 1
ATOM 3481 N N . ARG A 1 460 ? -5.879 -7.042 -4.869 1.00 95.75 460 ARG A N 1
ATOM 3482 C CA . ARG A 1 460 ? -6.320 -8.164 -4.019 1.00 95.75 460 ARG A CA 1
ATOM 3483 C C . ARG A 1 460 ? -6.459 -7.776 -2.548 1.00 95.75 460 ARG A C 1
ATOM 3485 O O . ARG A 1 460 ? -5.749 -6.894 -2.065 1.00 95.75 460 ARG A O 1
ATOM 3492 N N . ARG A 1 461 ? -7.367 -8.480 -1.852 1.00 94.50 461 ARG A N 1
ATOM 3493 C CA . ARG A 1 461 ? -7.520 -8.489 -0.384 1.00 94.50 461 ARG A CA 1
ATOM 3494 C C . ARG A 1 461 ? -7.581 -7.087 0.238 1.00 94.50 461 ARG A C 1
ATOM 3496 O O . ARG A 1 461 ? -6.689 -6.713 1.004 1.00 94.50 461 ARG A O 1
ATOM 3503 N N . PRO A 1 462 ? -8.624 -6.297 -0.079 1.00 96.75 462 PRO A N 1
ATOM 3504 C CA . PRO A 1 462 ? -8.746 -4.961 0.455 1.00 96.75 462 PRO A CA 1
ATOM 3505 C C . PRO A 1 462 ? -8.920 -4.991 1.979 1.00 96.75 462 PRO A C 1
ATOM 3507 O O . PRO A 1 462 ? -9.425 -5.948 2.582 1.00 96.75 462 PRO A O 1
ATOM 3510 N N . PHE A 1 463 ? -8.482 -3.914 2.612 1.00 95.69 463 PHE A N 1
ATOM 3511 C CA . PHE A 1 463 ? -8.608 -3.679 4.039 1.00 95.69 463 PHE A CA 1
ATOM 3512 C C . PHE A 1 463 ? -8.763 -2.199 4.328 1.00 95.69 463 PHE A C 1
ATOM 3514 O O . PHE A 1 463 ? -8.521 -1.357 3.468 1.00 95.69 463 PHE A O 1
ATOM 3521 N N . LEU A 1 464 ? -9.178 -1.873 5.543 1.00 93.44 464 LEU A N 1
ATOM 3522 C CA . LEU A 1 464 ? -9.346 -0.495 5.960 1.00 93.44 464 LEU A CA 1
ATOM 3523 C C . LEU A 1 464 ? -8.334 -0.178 7.052 1.00 93.44 464 LEU A C 1
ATOM 3525 O O . LEU A 1 464 ? -8.156 -0.955 7.990 1.00 93.44 464 LEU A O 1
ATOM 3529 N N . ARG A 1 465 ? -7.664 0.963 6.915 1.00 91.38 465 ARG A N 1
ATOM 3530 C CA . ARG A 1 465 ? -6.781 1.494 7.954 1.00 91.38 465 ARG A CA 1
ATOM 3531 C C . ARG A 1 465 ? -7.566 2.429 8.864 1.00 91.38 465 ARG A C 1
ATOM 3533 O O . ARG A 1 465 ? -8.533 3.051 8.427 1.00 91.38 465 ARG A O 1
ATOM 3540 N N . SER A 1 466 ? -7.111 2.625 10.094 1.00 90.31 466 SER A N 1
ATOM 3541 C CA . SER A 1 466 ? -7.715 3.539 11.071 1.00 90.31 466 SER A CA 1
ATOM 3542 C C . SER A 1 466 ? -7.853 4.991 10.597 1.00 90.31 466 SER A C 1
ATOM 3544 O O . SER A 1 466 ? -8.619 5.750 11.187 1.00 90.31 466 SER A O 1
ATOM 3546 N N . SER A 1 467 ? -7.149 5.385 9.529 1.00 87.94 467 SER A N 1
ATOM 3547 C CA . SER A 1 467 ? -7.302 6.672 8.838 1.00 87.94 467 SER A CA 1
ATOM 3548 C C . SER A 1 467 ? -8.516 6.769 7.905 1.00 87.94 467 SER A C 1
ATOM 3550 O O . SER A 1 467 ? -8.744 7.837 7.333 1.00 87.94 467 SER A O 1
ATOM 3552 N N . GLY A 1 468 ? -9.257 5.677 7.702 1.00 90.75 468 GLY A N 1
ATOM 3553 C CA . GLY A 1 468 ? -10.383 5.587 6.766 1.00 90.75 468 GLY A CA 1
ATOM 3554 C C . GLY A 1 468 ? -9.988 5.435 5.295 1.00 90.75 468 GLY A C 1
ATOM 3555 O O . GLY A 1 468 ? -10.839 5.537 4.413 1.00 90.75 468 GLY A O 1
ATOM 3556 N N . GLU A 1 469 ? -8.704 5.213 5.010 1.00 93.69 469 GLU A N 1
ATOM 3557 C CA . GLU A 1 469 ? -8.222 4.852 3.674 1.00 93.69 469 GLU A CA 1
ATOM 3558 C C . GLU A 1 469 ? -8.425 3.361 3.416 1.00 93.69 469 GLU A C 1
ATOM 3560 O O . GLU A 1 469 ? -8.079 2.528 4.260 1.00 93.69 469 GLU A O 1
ATOM 3565 N N . VAL A 1 470 ? -8.934 3.044 2.226 1.00 96.12 470 VAL A N 1
ATOM 3566 C CA . VAL A 1 470 ? -9.012 1.677 1.717 1.00 96.12 470 VAL A CA 1
ATOM 3567 C C . VAL A 1 470 ? -7.640 1.306 1.173 1.00 96.12 470 VAL A C 1
ATOM 3569 O O . VAL A 1 470 ? -7.079 2.000 0.325 1.00 96.12 470 VAL A O 1
ATOM 3572 N N . MET A 1 471 ? -7.101 0.214 1.687 1.00 96.00 471 MET A N 1
ATOM 3573 C CA . MET A 1 471 ? -5.813 -0.352 1.327 1.00 96.00 471 MET A CA 1
ATOM 3574 C C . MET A 1 471 ? -6.033 -1.640 0.539 1.00 96.00 471 MET A C 1
ATOM 3576 O O . MET A 1 471 ? -6.970 -2.374 0.836 1.00 96.00 471 MET A O 1
ATOM 3580 N N . ALA A 1 472 ? -5.186 -1.946 -0.438 1.00 96.19 472 ALA A N 1
ATOM 3581 C CA . ALA A 1 472 ? -5.188 -3.239 -1.126 1.00 96.19 472 ALA A CA 1
ATOM 3582 C C . ALA A 1 472 ? -3.815 -3.530 -1.740 1.00 96.19 472 ALA A C 1
ATOM 3584 O O . ALA A 1 472 ? -3.028 -2.611 -1.989 1.00 96.19 472 ALA A O 1
ATOM 3585 N N . THR A 1 473 ? -3.534 -4.803 -2.003 1.00 95.88 473 THR A N 1
ATOM 3586 C CA . THR A 1 473 ? -2.340 -5.213 -2.749 1.00 95.88 473 THR A CA 1
ATOM 3587 C C . THR A 1 473 ? -2.552 -4.945 -4.228 1.00 95.88 473 THR A C 1
ATOM 3589 O O . THR A 1 473 ? -3.531 -5.439 -4.777 1.00 95.88 473 THR A O 1
ATOM 3592 N N . PHE A 1 474 ? -1.640 -4.222 -4.876 1.00 94.81 474 PHE A N 1
ATOM 3593 C CA . PHE A 1 474 ? -1.596 -4.092 -6.332 1.00 94.81 474 PHE A CA 1
ATOM 3594 C C . PHE A 1 474 ? -0.278 -4.625 -6.862 1.00 94.81 474 PHE A C 1
ATOM 3596 O O . PHE A 1 474 ? 0.797 -4.230 -6.405 1.00 94.81 474 PHE A O 1
ATOM 3603 N N . VAL A 1 475 ? -0.373 -5.503 -7.856 1.00 91.88 475 VAL A N 1
ATOM 3604 C CA . VAL A 1 475 ? 0.805 -6.042 -8.538 1.00 91.88 475 VAL A CA 1
ATOM 3605 C C . VAL A 1 475 ? 1.448 -4.941 -9.374 1.00 91.88 475 VAL A C 1
ATOM 3607 O O . VAL A 1 475 ? 0.776 -4.075 -9.927 1.00 91.88 475 VAL A O 1
ATOM 3610 N N . ARG A 1 476 ? 2.763 -4.940 -9.481 1.00 88.06 476 ARG A N 1
ATOM 3611 C CA . ARG A 1 476 ? 3.494 -4.097 -10.418 1.00 88.06 476 ARG A CA 1
ATOM 3612 C C . ARG A 1 476 ? 4.502 -4.974 -11.133 1.00 88.06 476 ARG A C 1
ATOM 3614 O O . ARG A 1 476 ? 5.166 -5.774 -10.479 1.00 88.06 476 ARG A O 1
ATOM 3621 N N . THR A 1 477 ? 4.595 -4.808 -12.444 1.00 86.69 477 THR A N 1
ATOM 3622 C CA . THR A 1 477 ? 5.494 -5.569 -13.309 1.00 86.69 477 THR A CA 1
ATOM 3623 C C . THR A 1 477 ? 6.257 -4.626 -14.233 1.00 86.69 477 THR A C 1
ATOM 3625 O O . THR A 1 477 ? 5.778 -3.528 -14.541 1.00 86.69 477 THR A O 1
ATOM 3628 N N . GLY A 1 478 ? 7.454 -5.027 -14.645 1.00 84.38 478 GLY A N 1
ATOM 3629 C CA . GLY A 1 478 ? 8.281 -4.296 -15.601 1.00 84.38 478 GLY A CA 1
ATOM 3630 C C . GLY A 1 478 ? 9.765 -4.528 -15.353 1.00 84.38 478 GLY A C 1
ATOM 3631 O O . GLY A 1 478 ? 10.131 -5.393 -14.565 1.00 84.38 478 GLY A O 1
ATOM 3632 N N . TRP A 1 479 ? 10.602 -3.719 -15.992 1.00 82.25 479 TRP A N 1
ATOM 3633 C CA . TRP A 1 479 ? 12.048 -3.711 -15.787 1.00 82.25 479 TRP A CA 1
ATOM 3634 C C . TRP A 1 479 ? 12.498 -2.348 -15.258 1.00 82.25 479 TRP A C 1
ATOM 3636 O O . TRP A 1 479 ? 11.857 -1.321 -15.514 1.00 82.25 479 TRP A O 1
ATOM 3646 N N . GLN A 1 480 ? 13.536 -2.353 -14.424 1.00 77.56 480 GLN A N 1
ATOM 3647 C CA . GLN A 1 480 ? 14.177 -1.139 -13.937 1.00 77.56 480 GLN A CA 1
ATOM 3648 C C . GLN A 1 480 ? 15.683 -1.360 -13.762 1.00 77.56 480 GLN A C 1
ATOM 3650 O O . GLN A 1 480 ? 16.117 -2.108 -12.884 1.00 77.56 480 GLN A O 1
ATOM 3655 N N . GLY A 1 481 ? 16.493 -0.651 -14.553 1.00 76.75 481 GLY A N 1
ATOM 3656 C CA . GLY A 1 481 ? 17.952 -0.720 -14.460 1.00 76.75 481 GLY A CA 1
ATOM 3657 C C . GLY A 1 481 ? 18.482 -2.095 -14.862 1.00 76.75 481 GLY A C 1
ATOM 3658 O O . GLY A 1 481 ? 19.336 -2.638 -14.165 1.00 76.75 481 GLY A O 1
ATOM 3659 N N . GLY A 1 482 ? 17.914 -2.685 -15.920 1.00 79.00 482 GLY A N 1
ATOM 3660 C CA . GLY A 1 482 ? 18.292 -4.015 -16.422 1.00 79.00 482 GLY A CA 1
ATOM 3661 C C . GLY A 1 482 ? 17.880 -5.193 -15.529 1.00 79.00 482 GLY A C 1
ATOM 3662 O O . GLY A 1 482 ? 18.340 -6.316 -15.737 1.00 79.00 482 GLY A O 1
ATOM 3663 N N . ARG A 1 483 ? 17.024 -4.964 -14.524 1.00 86.31 483 ARG A N 1
ATOM 3664 C CA . ARG A 1 483 ? 16.489 -5.999 -13.623 1.00 86.31 483 ARG A CA 1
ATOM 3665 C C . ARG A 1 483 ? 14.970 -6.107 -13.760 1.00 86.31 483 ARG A C 1
ATOM 3667 O O . ARG A 1 483 ? 14.316 -5.062 -13.814 1.00 86.31 483 ARG A O 1
ATOM 3674 N N . PRO A 1 484 ? 14.396 -7.324 -13.748 1.00 88.44 484 PRO A N 1
ATOM 3675 C CA . PRO A 1 484 ? 12.957 -7.487 -13.698 1.00 88.44 484 PRO A CA 1
ATOM 3676 C C . PRO A 1 484 ? 12.452 -7.066 -12.321 1.00 88.44 484 PRO A C 1
ATOM 3678 O O . PRO A 1 484 ? 13.103 -7.260 -11.291 1.00 88.44 484 PRO A O 1
ATOM 3681 N N . PHE A 1 485 ? 11.260 -6.501 -12.306 1.00 86.12 485 PHE A N 1
ATOM 3682 C CA . PHE A 1 485 ? 10.564 -6.085 -11.110 1.00 86.12 485 PHE A CA 1
ATOM 3683 C C . PHE A 1 485 ? 9.170 -6.697 -11.122 1.00 86.12 485 PHE A C 1
ATOM 3685 O O . PHE A 1 485 ? 8.371 -6.445 -12.022 1.00 86.12 485 PHE A O 1
ATOM 3692 N N . PHE A 1 486 ? 8.872 -7.475 -10.088 1.00 90.94 486 PHE A N 1
ATOM 3693 C CA . PHE A 1 486 ? 7.551 -8.020 -9.819 1.00 90.94 486 PHE A CA 1
ATOM 3694 C C . PHE A 1 486 ? 7.255 -7.829 -8.339 1.00 90.94 486 PHE A C 1
ATOM 3696 O O . PHE A 1 486 ? 7.937 -8.404 -7.493 1.00 90.94 486 PHE A O 1
ATOM 3703 N N . ASN A 1 487 ? 6.271 -6.990 -8.020 1.00 90.50 487 ASN A N 1
ATOM 3704 C CA . ASN A 1 487 ? 5.969 -6.677 -6.630 1.00 90.50 487 ASN A CA 1
ATOM 3705 C C . ASN A 1 487 ? 4.478 -6.425 -6.387 1.00 90.50 487 ASN A C 1
ATOM 3707 O O . ASN A 1 487 ? 3.890 -5.498 -6.950 1.00 90.50 487 ASN A O 1
ATOM 3711 N N . GLY A 1 488 ? 3.870 -7.229 -5.519 1.00 93.31 488 GLY A N 1
ATOM 3712 C CA . GLY A 1 488 ? 2.571 -6.974 -4.912 1.00 93.31 488 GLY A CA 1
ATOM 3713 C C . GLY A 1 488 ? 2.702 -5.994 -3.751 1.00 93.31 488 GLY A C 1
ATOM 3714 O O . GLY A 1 488 ? 2.757 -6.407 -2.594 1.00 93.31 488 GLY A O 1
ATOM 3715 N N . ALA A 1 489 ? 2.724 -4.699 -4.058 1.00 92.19 489 ALA A N 1
ATOM 3716 C CA . ALA A 1 489 ? 2.861 -3.640 -3.063 1.00 92.19 489 ALA A CA 1
ATOM 3717 C C . ALA A 1 489 ? 1.498 -3.226 -2.483 1.00 92.19 489 ALA A C 1
ATOM 3719 O O . ALA A 1 489 ? 0.459 -3.349 -3.135 1.00 92.19 489 ALA A O 1
ATOM 3720 N N . ILE A 1 490 ? 1.492 -2.666 -1.271 1.00 93.25 490 ILE A N 1
ATOM 3721 C CA . ILE A 1 490 ? 0.266 -2.137 -0.660 1.00 93.25 490 ILE A CA 1
ATOM 3722 C C . ILE A 1 490 ? 0.029 -0.724 -1.179 1.00 93.25 490 ILE A C 1
ATOM 3724 O O . ILE A 1 490 ? 0.883 0.150 -1.016 1.00 93.25 490 ILE A O 1
ATOM 3728 N N . PHE A 1 491 ? -1.139 -0.477 -1.763 1.00 94.06 491 PHE A N 1
ATOM 3729 C CA . PHE A 1 491 ? -1.602 0.849 -2.164 1.00 94.06 491 PHE A CA 1
ATOM 3730 C C . PHE A 1 491 ? -2.762 1.299 -1.292 1.00 94.06 491 PHE A C 1
ATOM 3732 O O . PHE A 1 491 ? -3.482 0.484 -0.721 1.00 94.06 491 PHE A O 1
ATOM 3739 N N . ARG A 1 492 ? -2.943 2.617 -1.236 1.00 93.12 492 ARG A N 1
ATOM 3740 C CA . ARG A 1 492 ? -4.033 3.293 -0.545 1.00 93.12 492 ARG A CA 1
ATOM 3741 C C . ARG A 1 492 ? -4.868 4.109 -1.513 1.00 93.12 492 ARG A C 1
ATOM 3743 O O . ARG A 1 492 ? -4.330 4.719 -2.436 1.00 93.12 492 ARG A O 1
ATOM 3750 N N . THR A 1 493 ? -6.158 4.191 -1.232 1.00 95.25 493 THR A N 1
ATOM 3751 C CA . THR A 1 493 ? -7.099 5.112 -1.862 1.00 95.25 493 THR A CA 1
ATOM 3752 C C . THR A 1 493 ? -8.097 5.621 -0.824 1.00 95.25 493 THR A C 1
ATOM 3754 O O . THR A 1 493 ? -8.345 4.987 0.207 1.00 95.25 493 THR A O 1
ATOM 3757 N N . HIS A 1 494 ? -8.661 6.800 -1.050 1.00 94.44 494 HIS A N 1
ATOM 3758 C CA . HIS A 1 494 ? -9.799 7.260 -0.262 1.00 94.44 494 HIS A CA 1
ATOM 3759 C C . HIS A 1 494 ? -11.053 6.441 -0.607 1.00 94.44 494 HIS A C 1
ATOM 3761 O O . HIS A 1 494 ? -11.135 5.795 -1.648 1.00 94.44 494 HIS A O 1
ATOM 3767 N N . ILE A 1 495 ? -12.086 6.515 0.233 1.00 92.06 495 ILE A N 1
ATOM 3768 C CA . ILE A 1 495 ? -13.353 5.797 -0.002 1.00 92.06 495 ILE A CA 1
ATOM 3769 C C . ILE A 1 495 ? -14.076 6.204 -1.304 1.00 92.06 495 ILE A C 1
ATOM 3771 O O . ILE A 1 495 ? -14.965 5.499 -1.781 1.00 92.06 495 ILE A O 1
ATOM 3775 N N . ASP A 1 496 ? -13.717 7.352 -1.884 1.00 91.19 496 ASP A N 1
ATOM 3776 C CA . ASP A 1 496 ? -14.211 7.818 -3.182 1.00 91.19 496 ASP A CA 1
ATOM 3777 C C . ASP A 1 496 ? -13.372 7.349 -4.380 1.00 91.19 496 ASP A C 1
ATOM 3779 O O . ASP A 1 496 ? -13.801 7.566 -5.509 1.00 91.19 496 ASP A O 1
ATOM 3783 N N . GLY A 1 497 ? -12.235 6.683 -4.151 1.00 94.00 497 GLY A N 1
ATOM 3784 C CA . GLY A 1 497 ? -11.292 6.245 -5.182 1.00 94.00 497 GLY A CA 1
ATOM 3785 C C . GLY A 1 497 ? -10.142 7.226 -5.448 1.00 94.00 497 GLY A C 1
ATOM 3786 O O . GLY A 1 497 ? -9.212 6.872 -6.172 1.00 94.00 497 GLY A O 1
ATOM 3787 N N . SER A 1 498 ? -10.166 8.434 -4.869 1.00 94.50 498 SER A N 1
ATOM 3788 C CA . SER A 1 498 ? -9.131 9.459 -5.079 1.00 94.50 498 SER A CA 1
ATOM 3789 C C . SER A 1 498 ? -7.840 9.187 -4.304 1.00 94.50 498 SER A C 1
ATOM 3791 O O . SER A 1 498 ? -7.802 8.360 -3.388 1.00 94.50 498 SER A O 1
ATOM 3793 N N . ASN A 1 499 ? -6.783 9.947 -4.619 1.00 92.75 499 ASN A N 1
ATOM 3794 C CA . ASN A 1 499 ? -5.501 9.903 -3.914 1.00 92.75 499 ASN A CA 1
ATOM 3795 C C . ASN A 1 499 ? -4.833 8.516 -3.957 1.00 92.75 499 ASN A C 1
ATOM 3797 O O . ASN A 1 499 ? -4.191 8.103 -2.988 1.00 92.75 499 ASN A O 1
ATOM 3801 N N . PHE A 1 500 ? -4.953 7.813 -5.084 1.00 93.56 500 PHE A N 1
ATOM 3802 C CA . PHE A 1 500 ? -4.327 6.510 -5.282 1.00 93.56 500 PHE A CA 1
ATOM 3803 C C . PHE A 1 500 ? -2.802 6.602 -5.207 1.00 93.56 500 PHE A C 1
ATOM 3805 O O . PHE A 1 500 ? -2.169 7.242 -6.042 1.00 93.56 500 PHE A O 1
ATOM 3812 N N . HIS A 1 501 ? -2.211 5.975 -4.193 1.00 88.12 501 HIS A N 1
ATOM 3813 C CA . HIS A 1 501 ? -0.771 6.021 -3.955 1.00 88.12 501 HIS A CA 1
ATOM 3814 C C . HIS A 1 501 ? -0.267 4.719 -3.354 1.00 88.12 501 HIS A C 1
ATOM 3816 O O . HIS A 1 501 ? -0.930 4.101 -2.525 1.00 88.12 501 HIS A O 1
ATOM 3822 N N . THR A 1 502 ? 0.969 4.354 -3.679 1.00 87.00 502 THR A N 1
ATOM 3823 C CA . THR A 1 502 ? 1.670 3.283 -2.959 1.00 87.00 502 THR A CA 1
ATOM 3824 C C . THR A 1 502 ? 1.889 3.681 -1.501 1.00 87.00 502 THR A C 1
ATOM 3826 O O . THR A 1 502 ? 2.308 4.807 -1.223 1.00 87.00 502 THR A O 1
ATOM 3829 N N . HIS A 1 503 ? 1.621 2.755 -0.588 1.00 86.31 503 HIS A N 1
ATOM 3830 C CA . HIS A 1 503 ? 1.756 2.927 0.853 1.00 86.31 503 HIS A CA 1
ATOM 3831 C C . HIS A 1 503 ? 2.994 2.221 1.413 1.00 86.31 503 HIS A C 1
ATOM 3833 O O . HIS A 1 503 ? 3.726 2.830 2.185 1.00 86.31 503 HIS A O 1
ATOM 3839 N N . ALA A 1 504 ? 3.245 0.967 1.027 1.00 87.06 504 ALA A N 1
ATOM 3840 C CA . ALA A 1 504 ? 4.352 0.173 1.561 1.00 87.06 504 ALA A CA 1
ATOM 3841 C C . ALA A 1 504 ? 4.781 -0.938 0.592 1.00 87.06 504 ALA A C 1
ATOM 3843 O O . ALA A 1 504 ? 4.055 -1.249 -0.353 1.00 87.06 504 ALA A O 1
ATOM 3844 N N . ALA A 1 505 ? 5.945 -1.539 0.868 1.00 84.56 505 ALA A N 1
ATOM 3845 C CA . ALA A 1 505 ? 6.519 -2.649 0.101 1.00 84.56 505 ALA A CA 1
ATOM 3846 C C . ALA A 1 505 ? 6.748 -2.322 -1.382 1.00 84.56 505 ALA A C 1
ATOM 3848 O O . ALA A 1 505 ? 6.661 -3.188 -2.232 1.00 84.56 505 ALA A O 1
ATOM 3849 N N . ASN A 1 506 ? 7.042 -1.061 -1.718 1.00 79.94 506 ASN A N 1
ATOM 3850 C CA . ASN A 1 506 ? 7.254 -0.647 -3.110 1.00 79.94 506 ASN A CA 1
ATOM 3851 C C . ASN A 1 506 ? 8.514 -1.266 -3.747 1.00 79.94 506 ASN A C 1
ATOM 3853 O O . ASN A 1 506 ? 8.611 -1.352 -4.971 1.00 79.94 506 ASN A O 1
ATOM 3857 N N . ARG A 1 507 ? 9.477 -1.638 -2.899 1.00 80.44 507 ARG A N 1
ATOM 3858 C CA . ARG A 1 507 ? 10.735 -2.327 -3.188 1.00 80.44 507 ARG A CA 1
ATOM 3859 C C . ARG A 1 507 ? 10.966 -3.261 -2.011 1.00 80.44 507 ARG A C 1
ATOM 3861 O O . ARG A 1 507 ? 11.100 -2.772 -0.896 1.00 80.44 507 ARG A O 1
ATOM 3868 N N . SER A 1 508 ? 10.837 -4.556 -2.244 1.00 86.62 508 SER A N 1
ATOM 3869 C CA . SER A 1 508 ? 10.972 -5.587 -1.220 1.00 86.62 508 SER A CA 1
ATOM 3870 C C . SER A 1 508 ? 11.529 -6.837 -1.882 1.00 86.62 508 SER A C 1
ATOM 3872 O O . SER A 1 508 ? 11.135 -7.136 -3.011 1.00 86.62 508 SER A O 1
ATOM 3874 N N . GLY A 1 509 ? 12.394 -7.567 -1.181 1.00 87.00 509 GLY A N 1
ATOM 3875 C CA . GLY A 1 509 ? 12.821 -8.905 -1.590 1.00 87.00 509 GLY A CA 1
ATOM 3876 C C . GLY A 1 509 ? 11.672 -9.916 -1.526 1.00 87.00 509 GLY A C 1
ATOM 3877 O O . GLY A 1 509 ? 11.676 -10.919 -2.234 1.00 87.00 509 GLY A O 1
ATOM 3878 N N . VAL A 1 510 ? 10.627 -9.623 -0.743 1.00 91.81 510 VAL A N 1
ATOM 3879 C CA . VAL A 1 510 ? 9.380 -10.395 -0.739 1.00 91.81 510 VAL A CA 1
ATOM 3880 C C . VAL A 1 510 ? 8.485 -9.939 -1.893 1.00 91.81 510 VAL A C 1
ATOM 3882 O O . VAL A 1 510 ? 7.983 -8.814 -1.896 1.00 91.81 510 VAL A O 1
ATOM 3885 N N . ALA A 1 511 ? 8.230 -10.845 -2.839 1.00 92.69 511 ALA A N 1
ATOM 3886 C CA . ALA A 1 511 ? 7.528 -10.546 -4.086 1.00 92.69 511 ALA A CA 1
ATOM 3887 C C . ALA A 1 511 ? 6.086 -10.039 -3.905 1.00 92.69 511 ALA A C 1
ATOM 3889 O O . ALA A 1 511 ? 5.630 -9.213 -4.687 1.00 92.69 511 ALA A O 1
ATOM 3890 N N . ILE A 1 512 ? 5.321 -10.524 -2.924 1.00 94.94 512 ILE A N 1
ATOM 3891 C CA . ILE A 1 512 ? 3.925 -10.108 -2.712 1.00 94.94 512 ILE A CA 1
ATOM 3892 C C . ILE A 1 512 ? 3.672 -9.886 -1.223 1.00 94.94 512 ILE A C 1
ATOM 3894 O O . ILE A 1 512 ? 3.796 -10.810 -0.423 1.00 94.94 512 ILE A O 1
ATOM 3898 N N . HIS A 1 513 ? 3.230 -8.681 -0.865 1.00 95.00 513 HIS A N 1
ATOM 3899 C CA . HIS A 1 513 ? 2.672 -8.358 0.448 1.00 95.00 513 HIS A CA 1
ATOM 3900 C C . HIS A 1 513 ? 1.149 -8.317 0.341 1.00 95.00 513 HIS A C 1
ATOM 3902 O O . HIS A 1 513 ? 0.600 -7.508 -0.407 1.00 95.00 513 HIS A O 1
ATOM 3908 N N . ILE A 1 514 ? 0.450 -9.177 1.080 1.00 94.69 514 ILE A N 1
ATOM 3909 C CA . ILE A 1 514 ? -1.010 -9.341 0.993 1.00 94.69 514 ILE A CA 1
ATOM 3910 C C . ILE A 1 514 ? -1.637 -9.604 2.367 1.00 94.69 514 ILE A C 1
ATOM 3912 O O . ILE A 1 514 ? -0.929 -9.707 3.366 1.00 94.69 514 ILE A O 1
ATOM 3916 N N . ASP A 1 515 ? -2.970 -9.648 2.433 1.00 92.19 515 ASP A N 1
ATOM 3917 C CA . ASP A 1 515 ? -3.745 -9.919 3.652 1.00 92.19 515 ASP A CA 1
ATOM 3918 C C . ASP A 1 515 ? -3.392 -8.968 4.807 1.00 92.19 515 ASP A C 1
ATOM 3920 O O . ASP A 1 515 ? -3.292 -9.357 5.968 1.00 92.19 515 ASP A O 1
ATOM 3924 N N . GLY A 1 516 ? -3.193 -7.689 4.469 1.00 93.69 516 GLY A N 1
ATOM 3925 C CA . GLY A 1 516 ? -2.850 -6.656 5.435 1.00 93.69 516 GLY A CA 1
ATOM 3926 C C . GLY A 1 516 ? -4.003 -6.296 6.373 1.00 93.69 516 GLY A C 1
ATOM 3927 O O . GLY A 1 516 ? -5.158 -6.209 5.940 1.00 93.69 516 GLY A O 1
ATOM 3928 N N . ARG A 1 517 ? -3.691 -6.061 7.654 1.00 94.19 517 ARG A N 1
ATOM 3929 C CA . ARG A 1 517 ? -4.612 -5.534 8.678 1.00 94.19 517 ARG A CA 1
ATOM 3930 C C . ARG A 1 517 ? -3.852 -4.726 9.741 1.00 94.19 517 ARG A C 1
ATOM 3932 O O . ARG A 1 517 ? -2.742 -5.091 10.116 1.00 94.19 517 ARG A O 1
ATOM 3939 N N . GLU A 1 518 ? -4.461 -3.655 10.250 1.00 93.88 518 GLU A N 1
ATOM 3940 C CA . GLU A 1 518 ? -3.911 -2.851 11.356 1.00 93.88 518 GLU A CA 1
ATOM 3941 C C . GLU A 1 518 ? -4.353 -3.426 12.715 1.00 93.88 518 GLU A C 1
ATOM 3943 O O . GLU A 1 518 ? -5.537 -3.685 12.939 1.00 93.88 518 GLU A O 1
ATOM 3948 N N . LEU A 1 519 ? -3.395 -3.644 13.615 1.00 94.69 519 LEU A N 1
ATOM 3949 C CA . LEU A 1 519 ? -3.594 -4.055 15.001 1.00 94.69 519 LEU A CA 1
ATOM 3950 C C . LEU A 1 519 ? -4.159 -2.896 15.843 1.00 94.69 519 LEU A C 1
ATOM 3952 O O . LEU A 1 519 ? -3.958 -1.727 15.509 1.00 94.69 519 LEU A O 1
ATOM 3956 N N . PRO A 1 520 ? -4.808 -3.185 16.987 1.00 93.44 520 PRO A N 1
ATOM 3957 C CA . PRO A 1 520 ? -5.247 -2.171 17.950 1.00 93.44 520 PRO A CA 1
ATOM 3958 C C . PRO A 1 520 ? -4.194 -1.116 18.332 1.00 93.44 520 PRO A C 1
ATOM 3960 O O . PRO A 1 520 ? -4.530 0.047 18.551 1.00 93.44 520 PRO A O 1
ATOM 3963 N N . ASP A 1 521 ? -2.921 -1.509 18.384 1.00 92.00 521 ASP A N 1
ATOM 3964 C CA . ASP A 1 521 ? -1.791 -0.642 18.734 1.00 92.00 521 ASP A CA 1
ATOM 3965 C C . ASP A 1 521 ? -1.193 0.121 17.542 1.00 92.00 521 ASP A C 1
ATOM 3967 O O . ASP A 1 521 ? -0.222 0.872 17.684 1.00 92.00 521 ASP A O 1
ATOM 3971 N N . GLY A 1 522 ? -1.808 -0.024 16.369 1.00 90.38 522 GLY A N 1
ATOM 3972 C CA . GLY A 1 522 ? -1.445 0.640 15.128 1.00 90.38 522 GLY A CA 1
ATOM 3973 C C . GLY A 1 522 ? -0.241 0.038 14.412 1.00 90.38 522 GLY A C 1
ATOM 3974 O O . GLY A 1 522 ? 0.199 0.655 13.445 1.00 90.38 522 GLY A O 1
ATOM 3975 N N . LEU A 1 523 ? 0.309 -1.090 14.883 1.00 92.00 523 LEU A N 1
ATOM 3976 C CA . LEU A 1 523 ? 1.168 -1.946 14.060 1.00 92.00 523 LEU A CA 1
ATOM 3977 C C . LEU A 1 523 ? 0.316 -2.629 12.977 1.00 92.00 523 LEU A C 1
ATOM 3979 O O . LEU A 1 523 ? -0.907 -2.659 13.060 1.00 92.00 523 LEU A O 1
ATOM 3983 N N . GLU A 1 524 ? 0.932 -3.204 11.956 1.00 93.75 524 GLU A N 1
ATOM 3984 C CA . GLU A 1 524 ? 0.250 -3.895 10.862 1.00 93.75 524 GLU A CA 1
ATOM 3985 C C . GLU A 1 524 ? 0.770 -5.325 10.717 1.00 93.75 524 GLU A C 1
ATOM 3987 O O . GLU A 1 524 ? 1.960 -5.589 10.870 1.00 93.75 524 GLU A O 1
ATOM 3992 N N . VAL A 1 525 ? -0.122 -6.253 10.388 1.00 95.75 525 VAL A N 1
ATOM 3993 C CA . VAL A 1 525 ? 0.214 -7.646 10.072 1.00 95.75 525 VAL A CA 1
ATOM 3994 C C . VAL A 1 525 ? -0.123 -7.939 8.623 1.00 95.75 525 VAL A C 1
ATOM 3996 O O . VAL A 1 525 ? -1.096 -7.392 8.102 1.00 95.75 525 VAL A O 1
ATOM 3999 N N . ARG A 1 526 ? 0.701 -8.751 7.959 1.00 95.56 526 ARG A N 1
ATOM 4000 C CA . ARG A 1 526 ? 0.574 -9.100 6.533 1.00 95.56 526 ARG A CA 1
ATOM 4001 C C . ARG A 1 526 ? 1.117 -10.504 6.281 1.00 95.56 526 ARG A C 1
ATOM 4003 O O . ARG A 1 526 ? 1.854 -11.036 7.108 1.00 95.56 526 ARG A O 1
ATOM 4010 N N . ILE A 1 527 ? 0.810 -11.074 5.123 1.00 97.12 527 ILE A N 1
ATOM 4011 C CA . ILE A 1 527 ? 1.459 -12.284 4.615 1.00 97.12 527 ILE A CA 1
ATOM 4012 C C . ILE A 1 527 ? 2.389 -11.901 3.459 1.00 97.12 527 ILE A C 1
ATOM 4014 O O . ILE A 1 527 ? 1.971 -11.232 2.512 1.00 97.12 527 ILE A O 1
ATOM 4018 N N . GLY A 1 528 ? 3.645 -12.336 3.543 1.00 96.50 528 GLY A N 1
ATOM 4019 C CA . GLY A 1 528 ? 4.611 -12.312 2.449 1.00 96.50 528 GLY A CA 1
ATOM 4020 C C . GLY A 1 528 ? 4.550 -13.605 1.640 1.00 96.50 528 GLY A C 1
ATOM 4021 O O . GLY A 1 528 ? 4.629 -14.684 2.228 1.00 96.50 528 GLY A O 1
ATOM 4022 N N . ARG A 1 529 ? 4.396 -13.524 0.314 1.00 94.94 529 ARG A N 1
ATOM 4023 C CA . ARG A 1 529 ? 4.286 -14.693 -0.582 1.00 94.94 529 ARG A CA 1
ATOM 4024 C C . ARG A 1 529 ? 5.035 -14.474 -1.892 1.00 94.94 529 ARG A C 1
ATOM 4026 O O . ARG A 1 529 ? 5.239 -13.338 -2.311 1.00 94.94 529 ARG A O 1
ATOM 4033 N N . ASP A 1 530 ? 5.358 -15.569 -2.563 1.00 93.56 530 ASP A N 1
ATOM 4034 C CA . ASP A 1 530 ? 5.720 -15.591 -3.978 1.00 93.56 530 ASP A CA 1
ATOM 4035 C C . ASP A 1 530 ? 4.498 -15.831 -4.887 1.00 93.56 530 ASP A C 1
ATOM 4037 O O . ASP A 1 530 ? 3.469 -16.357 -4.448 1.00 93.56 530 ASP A O 1
ATOM 4041 N N . ALA A 1 531 ? 4.608 -15.443 -6.161 1.00 93.81 531 ALA A N 1
ATOM 4042 C CA . ALA A 1 531 ? 3.571 -15.650 -7.171 1.00 93.81 531 ALA A CA 1
ATOM 4043 C C . ALA A 1 531 ? 3.245 -17.135 -7.421 1.00 93.81 531 ALA A C 1
ATOM 4045 O O . ALA A 1 531 ? 2.124 -17.457 -7.829 1.00 93.81 531 ALA A O 1
ATOM 4046 N N . ASP A 1 532 ? 4.199 -18.040 -7.189 1.00 93.00 532 ASP A N 1
ATOM 4047 C CA . ASP A 1 532 ? 4.040 -19.481 -7.385 1.00 93.00 532 ASP A CA 1
ATOM 4048 C C . ASP A 1 532 ? 3.449 -20.209 -6.170 1.00 93.00 532 ASP A C 1
ATOM 4050 O O . ASP A 1 532 ? 3.037 -21.363 -6.318 1.00 93.00 532 ASP A O 1
ATOM 4054 N N . SER A 1 533 ? 3.315 -19.533 -5.022 1.00 95.00 533 SER A N 1
ATOM 4055 C CA . SER A 1 533 ? 2.817 -20.134 -3.782 1.00 95.00 533 SER A CA 1
ATOM 4056 C C . SER A 1 533 ? 1.318 -20.475 -3.828 1.00 95.00 533 SER A C 1
ATOM 4058 O O . SER A 1 533 ? 0.466 -19.595 -3.990 1.00 95.00 533 SER A O 1
ATOM 4060 N N . TRP A 1 534 ? 0.982 -21.740 -3.558 1.00 95.38 534 TRP A N 1
ATOM 4061 C CA . TRP A 1 534 ? -0.382 -22.290 -3.518 1.00 95.38 534 TRP A CA 1
ATOM 4062 C C . TRP A 1 534 ? -1.050 -22.277 -2.141 1.00 95.38 534 TRP A C 1
ATOM 4064 O O . TRP A 1 534 ? -2.274 -22.349 -2.066 1.00 95.38 534 TRP A O 1
ATOM 4074 N N . TRP A 1 535 ? -0.279 -22.211 -1.053 1.00 93.69 535 TRP A N 1
ATOM 4075 C CA . TRP A 1 535 ? -0.804 -22.544 0.282 1.00 93.69 535 TRP A CA 1
ATOM 4076 C C . TRP A 1 535 ? -0.742 -21.412 1.304 1.00 93.69 535 TRP A C 1
ATOM 4078 O O . TRP A 1 535 ? -1.543 -21.370 2.223 1.00 93.69 535 TRP A O 1
ATOM 4088 N N . GLY A 1 536 ? 0.166 -20.455 1.163 1.00 93.06 536 GLY A N 1
ATOM 4089 C CA . GLY A 1 536 ? 0.304 -19.359 2.118 1.00 93.06 536 GLY A CA 1
ATOM 4090 C C . GLY A 1 536 ? 1.667 -18.710 1.997 1.00 93.06 536 GLY A C 1
ATOM 4091 O O . GLY A 1 536 ? 2.285 -18.728 0.933 1.00 93.06 536 GLY A O 1
ATOM 4092 N N . GLY A 1 537 ? 2.163 -18.149 3.083 1.00 96.00 537 GLY A N 1
ATOM 4093 C CA . GLY A 1 537 ? 3.551 -17.719 3.116 1.00 96.00 537 GLY A CA 1
ATOM 4094 C C . GLY A 1 537 ? 4.010 -17.375 4.511 1.00 96.00 537 GLY A C 1
ATOM 4095 O O . GLY A 1 537 ? 3.628 -18.033 5.479 1.00 96.00 537 GLY A O 1
ATOM 4096 N N . MET A 1 538 ? 4.829 -16.338 4.590 1.00 96.56 538 MET A N 1
ATOM 4097 C CA . MET A 1 538 ? 5.476 -15.893 5.811 1.00 96.56 538 MET A CA 1
ATOM 4098 C C . MET A 1 538 ? 4.626 -14.823 6.512 1.00 96.56 538 MET A C 1
ATOM 4100 O O . MET A 1 538 ? 4.201 -13.865 5.861 1.00 96.56 538 MET A O 1
ATOM 4104 N N . PRO A 1 539 ? 4.390 -14.925 7.830 1.00 97.69 539 PRO A N 1
ATOM 4105 C CA . PRO A 1 539 ? 3.700 -13.890 8.582 1.00 97.69 539 PRO A CA 1
ATOM 4106 C C . PRO A 1 539 ? 4.658 -12.724 8.848 1.00 97.69 539 PRO A C 1
ATOM 4108 O O . PRO A 1 539 ? 5.777 -12.913 9.327 1.00 97.69 539 PRO A O 1
ATOM 4111 N N . ILE A 1 540 ? 4.211 -11.507 8.557 1.00 96.19 540 ILE A N 1
ATOM 4112 C CA . ILE A 1 540 ? 4.995 -10.274 8.661 1.00 96.19 540 ILE A CA 1
ATOM 4113 C C . ILE A 1 540 ? 4.334 -9.336 9.669 1.00 96.19 540 ILE A C 1
ATOM 4115 O O . ILE A 1 540 ? 3.117 -9.147 9.639 1.00 96.19 540 ILE A O 1
ATOM 4119 N N . LEU A 1 541 ? 5.150 -8.704 10.514 1.00 94.81 541 LEU A N 1
ATOM 4120 C CA . LEU A 1 541 ? 4.783 -7.526 11.298 1.00 94.81 541 LEU A CA 1
ATOM 4121 C C . LEU A 1 541 ? 5.458 -6.298 10.680 1.00 94.81 541 LEU A C 1
ATOM 4123 O O . LEU A 1 541 ? 6.667 -6.291 10.460 1.00 94.81 541 LEU A O 1
ATOM 4127 N N . ALA A 1 542 ? 4.689 -5.254 10.413 1.00 91.75 542 ALA A N 1
ATOM 4128 C CA . ALA A 1 542 ? 5.141 -4.013 9.797 1.00 91.75 542 ALA A CA 1
ATOM 4129 C C . ALA A 1 542 ? 4.549 -2.809 10.536 1.00 91.75 542 ALA A C 1
ATOM 4131 O O . ALA A 1 542 ? 3.551 -2.932 11.235 1.00 91.75 542 ALA A O 1
ATOM 4132 N N . ASP A 1 543 ? 5.124 -1.623 10.369 1.00 81.44 543 ASP A N 1
ATOM 4133 C CA . ASP A 1 543 ? 4.503 -0.373 10.821 1.00 81.44 543 ASP A CA 1
ATOM 4134 C C . ASP A 1 543 ? 5.079 0.790 10.013 1.00 81.44 543 ASP A C 1
ATOM 4136 O O . ASP A 1 543 ? 6.258 0.823 9.674 1.00 81.44 543 ASP A O 1
ATOM 4140 N N . HIS A 1 544 ? 4.252 1.781 9.696 1.00 66.38 544 HIS A N 1
ATOM 4141 C CA . HIS A 1 544 ? 4.688 2.942 8.910 1.00 66.38 544 HIS A CA 1
ATOM 4142 C C . HIS A 1 544 ? 5.618 3.894 9.702 1.00 66.38 544 HIS A C 1
ATOM 4144 O O . HIS A 1 544 ? 6.180 4.854 9.171 1.00 66.38 544 HIS A O 1
ATOM 4150 N N . GLN A 1 545 ? 5.753 3.675 11.008 1.00 61.84 545 GLN A N 1
ATOM 4151 C CA . GLN A 1 545 ? 6.727 4.302 11.897 1.00 61.84 545 GLN A CA 1
ATOM 4152 C C . GLN A 1 545 ? 7.884 3.359 12.216 1.00 61.84 545 GLN A C 1
ATOM 4154 O O . GLN A 1 545 ? 8.784 3.768 12.950 1.00 61.84 545 GLN A O 1
ATOM 4159 N N . PHE A 1 546 ? 7.952 2.160 11.644 1.00 66.38 546 PHE A N 1
ATOM 4160 C CA . PHE A 1 546 ? 9.257 1.551 11.474 1.00 66.38 546 PHE A CA 1
ATOM 4161 C C . PHE A 1 546 ? 10.092 2.450 10.544 1.00 66.38 546 PHE A C 1
ATOM 4163 O O . PHE A 1 546 ? 9.627 3.475 10.025 1.00 66.38 546 PHE A O 1
ATOM 4170 N N . GLY A 1 547 ? 11.395 2.217 10.496 1.00 63.00 547 GLY A N 1
ATOM 4171 C CA . GLY A 1 547 ? 12.316 3.036 9.723 1.00 63.00 547 GLY A CA 1
ATOM 4172 C C . GLY A 1 547 ? 12.002 3.008 8.222 1.00 63.00 547 GLY A C 1
ATOM 4173 O O . GLY A 1 547 ? 10.949 2.540 7.787 1.00 63.00 547 GLY A O 1
ATOM 4174 N N . PRO A 1 548 ? 12.900 3.544 7.391 1.00 67.19 548 PRO A N 1
ATOM 4175 C CA . PRO A 1 548 ? 12.753 3.378 5.952 1.00 67.19 548 PRO A CA 1
ATOM 4176 C C . PRO A 1 548 ? 12.666 1.889 5.587 1.00 67.19 548 PRO A C 1
ATOM 4178 O O . PRO A 1 548 ? 13.219 1.033 6.280 1.00 67.19 548 PRO A O 1
ATOM 4181 N N . HIS A 1 549 ? 11.974 1.601 4.484 1.00 74.06 549 HIS A N 1
ATOM 4182 C CA . HIS A 1 549 ? 11.980 0.285 3.853 1.00 74.06 549 HIS A CA 1
ATOM 4183 C C . HIS A 1 549 ? 13.377 0.020 3.295 1.00 74.06 549 HIS A C 1
ATOM 4185 O O . HIS A 1 549 ? 13.677 0.364 2.157 1.00 74.06 549 HIS A O 1
ATOM 4191 N N . LEU A 1 550 ? 14.233 -0.497 4.165 1.00 81.81 550 LEU A N 1
ATOM 4192 C CA . LEU A 1 550 ? 15.528 -1.052 3.851 1.00 81.81 550 LEU A CA 1
ATOM 4193 C C . LEU A 1 550 ? 15.508 -2.483 4.374 1.00 81.81 550 LEU A C 1
ATOM 4195 O O . LEU A 1 550 ? 15.084 -2.748 5.503 1.00 81.81 550 LEU A O 1
ATOM 4199 N N . GLU A 1 551 ? 15.906 -3.395 3.517 1.00 84.69 551 GLU A N 1
ATOM 4200 C CA . GLU A 1 551 ? 15.930 -4.827 3.755 1.00 84.69 551 GLU A CA 1
ATOM 4201 C C . GLU A 1 551 ? 17.361 -5.283 3.490 1.00 84.69 551 GLU A C 1
ATOM 4203 O O . GLU A 1 551 ? 18.037 -4.708 2.640 1.00 84.69 551 GLU A O 1
ATOM 4208 N N . ASP A 1 552 ? 17.836 -6.264 4.251 1.00 82.50 552 ASP A N 1
ATOM 4209 C CA . ASP A 1 552 ? 19.209 -6.750 4.094 1.00 82.50 552 ASP A CA 1
ATOM 4210 C C . ASP A 1 552 ? 19.400 -7.500 2.772 1.00 82.50 552 ASP A C 1
ATOM 4212 O O . ASP A 1 552 ? 20.434 -7.403 2.140 1.00 82.50 552 ASP A O 1
ATOM 4216 N N . ARG A 1 553 ? 18.373 -8.229 2.336 1.00 82.19 553 ARG A N 1
ATOM 4217 C CA . ARG A 1 553 ? 18.421 -9.096 1.157 1.00 82.19 553 ARG A CA 1
ATOM 4218 C C . ARG A 1 553 ? 17.344 -8.656 0.170 1.00 82.19 553 ARG A C 1
ATOM 4220 O O . ARG A 1 553 ? 16.316 -9.313 0.016 1.00 82.19 553 ARG A O 1
ATOM 4227 N N . ASN A 1 554 ? 17.513 -7.463 -0.401 1.00 87.25 554 ASN A N 1
ATOM 4228 C CA . ASN A 1 554 ? 16.571 -6.897 -1.365 1.00 87.25 554 ASN A CA 1
ATOM 4229 C C . ASN A 1 554 ? 17.254 -6.652 -2.713 1.00 87.25 554 ASN A C 1
ATOM 4231 O O . ASN A 1 554 ? 17.783 -5.560 -2.947 1.00 87.25 554 ASN A O 1
ATOM 4235 N N . PRO A 1 555 ? 17.123 -7.596 -3.661 1.00 85.94 555 PRO A N 1
ATOM 4236 C CA . PRO A 1 555 ? 17.850 -7.531 -4.920 1.00 85.94 555 PRO A CA 1
ATOM 4237 C C . PRO A 1 555 ? 17.374 -6.395 -5.848 1.00 85.94 555 PRO A C 1
ATOM 4239 O O . PRO A 1 555 ? 17.989 -6.151 -6.896 1.00 85.94 555 PRO A O 1
ATOM 4242 N N . LEU A 1 556 ? 16.275 -5.712 -5.495 1.00 82.81 556 LEU A N 1
ATOM 4243 C CA . LEU A 1 556 ? 15.725 -4.559 -6.213 1.00 82.81 556 LEU A CA 1
ATOM 4244 C C . LEU A 1 556 ? 16.401 -3.232 -5.864 1.00 82.81 556 LEU A C 1
ATOM 4246 O O . LEU A 1 556 ? 16.277 -2.281 -6.637 1.00 82.81 556 LEU A O 1
ATOM 4250 N N . ASP A 1 557 ? 17.059 -3.136 -4.710 1.00 80.31 557 ASP A N 1
ATOM 4251 C CA . ASP A 1 557 ? 17.787 -1.929 -4.327 1.00 80.31 557 ASP A CA 1
ATOM 4252 C C . ASP A 1 557 ? 19.212 -1.943 -4.906 1.00 80.31 557 ASP A C 1
ATOM 4254 O O . ASP A 1 557 ? 19.698 -2.947 -5.424 1.00 80.31 557 ASP A O 1
ATOM 4258 N N . ASP A 1 558 ? 19.880 -0.790 -4.870 1.00 78.94 558 ASP A N 1
ATOM 4259 C CA . ASP A 1 558 ? 21.279 -0.641 -5.307 1.00 78.94 558 ASP A CA 1
ATOM 4260 C C . ASP A 1 558 ? 22.274 -0.807 -4.142 1.00 78.94 558 ASP A C 1
ATOM 4262 O O . ASP A 1 558 ? 23.436 -0.409 -4.252 1.00 78.94 558 ASP A O 1
ATOM 4266 N N . LEU A 1 559 ? 21.804 -1.316 -2.999 1.00 80.06 559 LEU A N 1
ATOM 4267 C CA . LEU A 1 559 ? 22.616 -1.582 -1.816 1.00 80.06 559 LEU A CA 1
ATOM 4268 C C . LEU A 1 559 ? 22.814 -3.087 -1.668 1.00 80.06 559 LEU A C 1
ATOM 4270 O O . LEU A 1 559 ? 21.830 -3.807 -1.566 1.00 80.06 559 LEU A O 1
ATOM 4274 N N . ASP A 1 560 ? 24.073 -3.508 -1.590 1.00 82.31 560 ASP A N 1
ATOM 4275 C CA . ASP A 1 560 ? 24.447 -4.917 -1.454 1.00 82.31 560 ASP A CA 1
ATOM 4276 C C . ASP A 1 560 ? 24.551 -5.248 0.038 1.00 82.31 560 ASP A C 1
ATOM 4278 O O . ASP A 1 560 ? 25.406 -4.674 0.724 1.00 82.31 560 ASP A O 1
ATOM 4282 N N . HIS A 1 561 ? 23.685 -6.128 0.546 1.00 82.75 561 HIS A N 1
ATOM 4283 C CA . HIS A 1 561 ? 23.674 -6.581 1.952 1.00 82.75 561 HIS A CA 1
ATOM 4284 C C . HIS A 1 561 ? 23.902 -5.447 2.979 1.00 82.75 561 HIS A C 1
ATOM 4286 O O . HIS A 1 561 ? 24.896 -5.449 3.721 1.00 82.75 561 HIS A O 1
ATOM 4292 N N . PRO A 1 562 ? 23.033 -4.414 3.024 1.00 82.75 562 PRO A N 1
ATOM 4293 C CA . PRO A 1 562 ? 23.262 -3.183 3.781 1.00 82.75 562 PRO A CA 1
ATOM 4294 C C . PRO A 1 562 ? 23.410 -3.379 5.294 1.00 82.75 562 PRO A C 1
ATOM 4296 O O . PRO A 1 562 ? 23.847 -2.438 5.966 1.00 82.75 562 PRO A O 1
ATOM 4299 N N . TYR A 1 563 ? 23.046 -4.541 5.853 1.00 84.81 563 TYR A N 1
ATOM 4300 C CA . TYR A 1 563 ? 23.226 -4.854 7.275 1.00 84.81 563 TYR A CA 1
ATOM 4301 C C . TYR A 1 563 ? 24.444 -5.735 7.556 1.00 84.81 563 TYR A C 1
ATOM 4303 O O . TYR A 1 563 ? 24.713 -6.023 8.726 1.00 84.81 563 TYR A O 1
ATOM 4311 N N . ALA A 1 564 ? 25.240 -6.102 6.544 1.00 82.12 564 ALA A N 1
ATOM 4312 C CA . ALA A 1 564 ? 26.420 -6.958 6.707 1.00 82.12 564 ALA A CA 1
ATOM 4313 C C . ALA A 1 564 ? 27.428 -6.422 7.744 1.00 82.12 564 ALA A C 1
ATOM 4315 O O . ALA A 1 564 ? 28.140 -7.190 8.386 1.00 82.12 564 ALA A O 1
ATOM 4316 N N . SER A 1 565 ? 27.479 -5.098 7.940 1.00 82.38 565 SER A N 1
ATOM 4317 C CA . SER A 1 565 ? 28.317 -4.426 8.951 1.00 82.38 565 SER A CA 1
ATOM 4318 C C . SER A 1 565 ? 27.525 -3.884 10.155 1.00 82.38 565 SER A C 1
ATOM 4320 O O . SER A 1 565 ? 28.013 -3.018 10.883 1.00 82.38 565 SER A O 1
ATOM 4322 N N . GLY A 1 566 ? 26.306 -4.381 10.376 1.00 82.88 566 GLY A N 1
ATOM 4323 C CA . GLY A 1 566 ? 25.356 -3.889 11.373 1.00 82.88 566 GLY A CA 1
ATOM 4324 C C . GLY A 1 566 ? 24.366 -2.856 10.813 1.00 82.88 566 GLY A C 1
ATOM 4325 O O . GLY A 1 566 ? 24.331 -2.616 9.608 1.00 82.88 566 GLY A O 1
ATOM 4326 N N . PRO A 1 567 ? 23.531 -2.238 11.673 1.00 79.88 567 PRO A N 1
ATOM 4327 C CA . PRO A 1 567 ? 22.521 -1.282 11.234 1.00 79.88 567 PRO A CA 1
ATOM 4328 C C . PRO A 1 567 ? 23.122 -0.101 10.453 1.00 79.88 567 PRO A C 1
ATOM 4330 O O . PRO A 1 567 ? 24.142 0.457 10.868 1.00 79.88 567 PRO A O 1
ATOM 4333 N N . PRO A 1 568 ? 22.470 0.336 9.365 1.00 76.06 568 PRO A N 1
ATOM 4334 C CA . PRO A 1 568 ? 22.981 1.386 8.499 1.00 76.06 568 PRO A CA 1
ATOM 4335 C C . PRO A 1 568 ? 23.005 2.733 9.236 1.00 76.06 568 PRO A C 1
ATOM 4337 O O . PRO A 1 568 ? 22.122 3.013 10.059 1.00 76.06 568 PRO A O 1
ATOM 4340 N N . PRO A 1 569 ? 23.970 3.618 8.923 1.00 74.06 569 PRO A N 1
ATOM 4341 C CA . PRO A 1 569 ? 23.995 4.954 9.495 1.00 74.06 569 PRO A CA 1
ATOM 4342 C C . PRO A 1 569 ? 22.721 5.708 9.101 1.00 74.06 569 PRO A C 1
ATOM 4344 O O . PRO A 1 569 ? 22.342 5.763 7.934 1.00 74.06 569 PRO A O 1
ATOM 4347 N N . THR A 1 570 ? 22.044 6.311 10.075 1.00 74.12 570 THR A N 1
ATOM 4348 C CA . THR A 1 570 ? 20.795 7.037 9.834 1.00 74.12 570 THR A CA 1
ATOM 4349 C C . THR A 1 570 ? 20.749 8.347 10.606 1.00 74.12 570 THR A C 1
ATOM 4351 O O . THR A 1 570 ? 21.390 8.521 11.639 1.00 74.12 570 THR A O 1
ATOM 4354 N N . ALA A 1 571 ? 19.962 9.275 10.077 1.00 69.88 571 ALA A N 1
ATOM 4355 C CA . ALA A 1 571 ? 19.564 10.511 10.729 1.00 69.88 571 ALA A CA 1
ATOM 4356 C C . ALA A 1 571 ? 18.499 10.318 11.824 1.00 69.88 571 ALA A C 1
ATOM 4358 O O . ALA A 1 571 ? 18.229 11.239 12.597 1.00 69.88 571 ALA A O 1
ATOM 4359 N N . LEU A 1 572 ? 17.848 9.152 11.868 1.00 71.19 572 LEU A N 1
ATOM 4360 C CA . LEU A 1 572 ? 16.852 8.839 12.887 1.00 71.19 572 LEU A CA 1
ATOM 4361 C C . LEU A 1 572 ? 17.516 8.648 14.253 1.00 71.19 572 LEU A C 1
ATOM 4363 O O . LEU A 1 572 ? 18.585 8.058 14.356 1.00 71.19 572 LEU A O 1
ATOM 4367 N N . THR A 1 573 ? 16.814 9.042 15.321 1.00 71.94 573 THR A N 1
ATOM 4368 C CA . THR A 1 573 ? 17.202 8.718 16.708 1.00 71.94 573 THR A CA 1
ATOM 4369 C C . THR A 1 573 ? 17.386 7.214 16.915 1.00 71.94 573 THR A C 1
ATOM 4371 O O . THR A 1 573 ? 18.230 6.792 17.699 1.00 71.94 573 THR A O 1
ATOM 4374 N N . ARG A 1 574 ? 16.592 6.405 16.204 1.00 77.69 574 ARG A N 1
ATOM 4375 C CA . ARG A 1 574 ? 16.646 4.948 16.233 1.00 77.69 574 ARG A CA 1
ATOM 4376 C C . ARG A 1 574 ? 16.216 4.373 14.884 1.00 77.69 574 ARG A C 1
ATOM 4378 O O . ARG A 1 574 ? 15.137 4.713 14.394 1.00 77.69 574 ARG A O 1
ATOM 4385 N N . PHE A 1 575 ? 17.043 3.499 14.313 1.00 79.50 575 PHE A N 1
ATOM 4386 C CA . PHE A 1 575 ? 16.703 2.701 13.134 1.00 79.50 575 PHE A CA 1
ATOM 4387 C C . PHE A 1 575 ? 15.976 1.414 13.540 1.00 79.50 575 PHE A C 1
ATOM 4389 O O . PHE A 1 575 ? 16.366 0.768 14.511 1.00 79.50 575 PHE A O 1
ATOM 4396 N N . VAL A 1 576 ? 14.940 1.053 12.785 1.00 82.50 576 VAL A N 1
ATOM 4397 C CA . VAL A 1 576 ? 14.202 -0.214 12.893 1.00 82.50 576 VAL A CA 1
ATOM 4398 C C . VAL A 1 576 ? 13.808 -0.618 11.469 1.00 82.50 576 VAL A C 1
ATOM 4400 O O . VAL A 1 576 ? 13.356 0.270 10.741 1.00 82.50 576 VAL A O 1
ATOM 4403 N N . PRO A 1 577 ? 13.952 -1.884 11.046 1.00 84.94 577 PRO A N 1
ATOM 4404 C CA . PRO A 1 577 ? 13.516 -2.325 9.720 1.00 84.94 577 PRO A CA 1
ATOM 4405 C C . PRO A 1 577 ? 12.026 -2.056 9.492 1.00 84.94 577 PRO A C 1
ATOM 4407 O O . PRO A 1 577 ? 11.236 -2.225 10.415 1.00 84.94 577 PRO A O 1
ATOM 4410 N N . GLY A 1 578 ? 11.634 -1.667 8.272 1.00 84.19 578 GLY A N 1
ATOM 4411 C CA . GLY A 1 578 ? 10.241 -1.338 7.916 1.00 84.19 578 GLY A CA 1
ATOM 4412 C C . GLY A 1 578 ? 9.225 -2.470 8.151 1.00 84.19 578 GLY A C 1
ATOM 4413 O O . GLY A 1 578 ? 8.021 -2.222 8.239 1.00 84.19 578 GLY A O 1
ATOM 4414 N N . TRP A 1 579 ? 9.710 -3.705 8.267 1.00 91.75 579 TRP A N 1
ATOM 4415 C CA . TRP A 1 579 ? 8.965 -4.889 8.679 1.00 91.75 579 TRP A CA 1
ATOM 4416 C C . TRP A 1 579 ? 9.928 -5.958 9.214 1.00 91.75 579 TRP A C 1
ATOM 4418 O O . TRP A 1 579 ? 11.133 -5.885 8.980 1.00 91.75 579 TRP A O 1
ATOM 4428 N N . ILE A 1 580 ? 9.388 -6.946 9.925 1.00 92.38 580 ILE A N 1
ATOM 4429 C CA . ILE A 1 580 ? 10.105 -8.128 10.419 1.00 92.38 580 ILE A CA 1
ATOM 4430 C C . ILE A 1 580 ? 9.250 -9.393 10.222 1.00 92.38 580 ILE A C 1
ATOM 4432 O O . ILE A 1 580 ? 8.016 -9.308 10.277 1.00 92.38 580 ILE A O 1
ATOM 4436 N N . PRO A 1 581 ? 9.860 -10.573 10.009 1.00 94.75 581 PRO A N 1
ATOM 4437 C CA . PRO A 1 581 ? 9.123 -11.832 10.019 1.00 94.75 581 PRO A CA 1
ATOM 4438 C C . PRO A 1 581 ? 8.668 -12.164 11.447 1.00 94.75 581 PRO A C 1
ATOM 4440 O O . PRO A 1 581 ? 9.468 -12.108 12.382 1.00 94.75 581 PRO A O 1
ATOM 4443 N N . LEU A 1 582 ? 7.392 -12.522 11.627 1.00 95.44 582 LEU A N 1
ATOM 4444 C CA . LEU A 1 582 ? 6.852 -13.000 12.912 1.00 95.44 582 LEU A CA 1
ATOM 4445 C C . LEU A 1 582 ? 7.271 -14.443 13.217 1.00 95.44 582 LEU A C 1
ATOM 4447 O O . LEU A 1 582 ? 7.406 -14.811 14.381 1.00 95.44 582 LEU A O 1
ATOM 4451 N N . ASP A 1 583 ? 7.479 -15.253 12.179 1.00 95.06 583 ASP A N 1
ATOM 4452 C CA . ASP A 1 583 ? 8.049 -16.595 12.276 1.00 95.06 583 ASP A CA 1
ATOM 4453 C C . ASP A 1 583 ? 9.246 -16.692 11.317 1.00 95.06 583 ASP A C 1
ATOM 4455 O O . ASP A 1 583 ? 9.044 -16.921 10.125 1.00 95.06 583 ASP A O 1
ATOM 4459 N N . PRO A 1 584 ? 10.486 -16.518 11.810 1.00 91.75 584 PRO A N 1
ATOM 4460 C CA . PRO A 1 584 ? 11.692 -16.570 10.981 1.00 91.75 584 PRO A CA 1
ATOM 4461 C C . PRO A 1 584 ? 11.949 -17.924 10.310 1.00 91.75 584 PRO A C 1
ATOM 4463 O O . PRO A 1 584 ? 12.820 -18.017 9.455 1.00 91.75 584 PRO A O 1
ATOM 4466 N N . SER A 1 585 ? 11.247 -18.987 10.718 1.00 93.94 585 SER A N 1
ATOM 4467 C CA . SER A 1 585 ? 11.368 -20.298 10.076 1.00 93.94 585 SER A CA 1
ATOM 4468 C C . SER A 1 585 ? 10.431 -20.462 8.876 1.00 93.94 585 SER A C 1
ATOM 4470 O O . SER A 1 585 ? 10.604 -21.396 8.090 1.00 93.94 585 SER A O 1
ATOM 4472 N N . ALA A 1 586 ? 9.434 -19.584 8.728 1.00 95.75 586 ALA A N 1
ATOM 4473 C CA . ALA A 1 586 ? 8.515 -19.597 7.601 1.00 95.75 586 ALA A CA 1
ATOM 4474 C C . ALA A 1 586 ? 9.102 -18.822 6.413 1.00 95.75 586 ALA A C 1
ATOM 4476 O O . ALA A 1 586 ? 9.569 -17.701 6.577 1.00 95.75 586 ALA A O 1
ATOM 4477 N N . SER A 1 587 ? 9.029 -19.400 5.214 1.00 94.56 587 SER A N 1
ATOM 4478 C CA . SER A 1 587 ? 9.451 -18.741 3.972 1.00 94.56 587 SER A CA 1
ATOM 4479 C C . SER A 1 587 ? 8.255 -18.163 3.212 1.00 94.56 587 SER A C 1
ATOM 4481 O O . SER A 1 587 ? 7.120 -18.624 3.350 1.00 94.56 587 SER A O 1
ATOM 4483 N N . ALA A 1 588 ? 8.505 -17.148 2.384 1.00 94.12 588 ALA A N 1
ATOM 4484 C CA . ALA A 1 588 ? 7.532 -16.635 1.422 1.00 94.12 588 ALA A CA 1
ATOM 4485 C C . ALA A 1 588 ? 7.412 -17.521 0.162 1.00 94.12 588 ALA A C 1
ATOM 4487 O O . ALA A 1 588 ? 6.437 -17.382 -0.582 1.00 94.12 588 ALA A O 1
ATOM 4488 N N . ARG A 1 589 ? 8.379 -18.423 -0.079 1.00 92.75 589 ARG A N 1
ATOM 4489 C CA . ARG A 1 589 ? 8.494 -19.247 -1.297 1.00 92.75 589 ARG A CA 1
ATOM 4490 C C . ARG A 1 589 ? 9.069 -20.640 -1.023 1.00 92.75 589 ARG A C 1
ATOM 4492 O O . ARG A 1 589 ? 9.677 -20.874 0.020 1.00 92.75 589 ARG A O 1
ATOM 4499 N N . GLY A 1 590 ? 8.910 -21.562 -1.973 1.00 94.19 590 GLY A N 1
ATOM 4500 C CA . GLY A 1 590 ? 9.557 -22.879 -1.920 1.00 94.19 590 GLY A CA 1
ATOM 4501 C C . GLY A 1 590 ? 9.227 -23.683 -0.654 1.00 94.19 590 GLY A C 1
ATOM 4502 O O . GLY A 1 590 ? 8.095 -23.666 -0.170 1.00 94.19 590 GLY A O 1
ATOM 4503 N N . LEU A 1 591 ? 10.219 -24.389 -0.106 1.00 96.25 591 LEU A N 1
ATOM 4504 C CA . LEU A 1 591 ? 10.095 -25.157 1.134 1.00 96.25 591 LEU A CA 1
ATOM 4505 C C . LEU A 1 591 ? 10.099 -24.227 2.351 1.00 96.25 591 LEU A C 1
ATOM 4507 O O . LEU A 1 591 ? 11.115 -23.626 2.696 1.00 96.25 591 LEU A O 1
ATOM 4511 N N . SER A 1 592 ? 8.973 -24.169 3.054 1.00 96.75 592 SER A N 1
ATOM 4512 C CA . SER A 1 592 ? 8.828 -23.421 4.299 1.00 96.75 592 SER A CA 1
ATOM 4513 C C . SER A 1 592 ? 8.918 -24.354 5.508 1.00 96.75 592 SER A C 1
ATOM 4515 O O . SER A 1 592 ? 7.999 -25.134 5.780 1.00 96.75 592 SER A O 1
ATOM 4517 N N . ALA A 1 593 ? 10.017 -24.273 6.262 1.00 96.12 593 ALA A N 1
ATOM 4518 C CA . ALA A 1 593 ? 10.230 -25.093 7.459 1.00 96.12 593 ALA A CA 1
ATOM 4519 C C . ALA A 1 593 ? 9.238 -24.753 8.587 1.00 96.12 593 ALA A C 1
ATOM 4521 O O . ALA A 1 593 ? 8.750 -25.645 9.279 1.00 96.12 593 ALA A O 1
ATOM 4522 N N . GLY A 1 594 ? 8.891 -23.472 8.723 1.00 95.62 594 GLY A N 1
ATOM 4523 C CA . GLY A 1 594 ? 7.926 -22.938 9.685 1.00 95.62 594 GLY A CA 1
ATOM 4524 C C . GLY A 1 594 ? 6.464 -23.174 9.318 1.00 95.62 594 GLY A C 1
ATOM 4525 O O . GLY A 1 594 ? 5.580 -22.766 10.069 1.00 95.62 594 GLY A O 1
ATOM 4526 N N . GLY A 1 595 ? 6.199 -23.843 8.192 1.00 96.38 595 GLY A N 1
ATOM 4527 C CA . GLY A 1 595 ? 4.853 -24.134 7.708 1.00 96.38 595 GLY A CA 1
ATOM 4528 C C . GLY A 1 595 ? 4.260 -23.023 6.851 1.00 96.38 595 GLY A C 1
ATOM 4529 O O . GLY A 1 595 ? 4.982 -22.185 6.312 1.00 96.38 595 GLY A O 1
ATOM 4530 N N . ALA A 1 596 ? 2.942 -23.030 6.691 1.00 96.62 596 ALA A N 1
ATOM 4531 C CA . ALA A 1 596 ? 2.230 -22.070 5.855 1.00 96.62 596 ALA A CA 1
ATOM 4532 C C . ALA A 1 596 ? 1.294 -21.208 6.705 1.00 96.62 596 ALA A C 1
ATOM 4534 O O . ALA A 1 596 ? 0.532 -21.724 7.525 1.00 96.62 596 ALA A O 1
ATOM 4535 N N . TRP A 1 597 ? 1.343 -19.895 6.484 1.00 97.00 597 TRP A N 1
ATOM 4536 C CA . TRP A 1 597 ? 0.501 -18.920 7.171 1.00 97.00 597 TRP A CA 1
ATOM 4537 C C . TRP A 1 597 ? -0.436 -18.219 6.197 1.00 97.00 597 TRP A C 1
ATOM 4539 O O . TRP A 1 597 ? -0.051 -17.906 5.064 1.00 97.00 597 TRP A O 1
ATOM 4549 N N . HIS A 1 598 ? -1.656 -17.950 6.655 1.00 92.38 598 HIS A N 1
ATOM 4550 C CA . HIS A 1 598 ? -2.693 -17.291 5.873 1.00 92.38 598 HIS A CA 1
ATOM 4551 C C . HIS A 1 598 ? -3.662 -16.500 6.787 1.00 92.38 598 HIS A C 1
ATOM 4553 O O . HIS A 1 598 ? -3.804 -16.805 7.973 1.00 92.38 598 HIS A O 1
ATOM 4559 N N . ASP A 1 599 ? -4.322 -15.468 6.245 1.00 92.56 599 ASP A N 1
ATOM 4560 C CA . ASP A 1 599 ? -5.426 -14.715 6.880 1.00 92.56 599 ASP A CA 1
ATOM 4561 C C . ASP A 1 599 ? -5.201 -14.194 8.314 1.00 92.56 599 ASP A C 1
ATOM 4563 O O . ASP A 1 599 ? -6.043 -14.386 9.196 1.00 92.56 599 ASP A O 1
ATOM 4567 N N . LEU A 1 600 ? -4.103 -13.478 8.556 1.00 96.44 600 LEU A N 1
ATOM 4568 C CA . LEU A 1 600 ? -3.885 -12.805 9.841 1.00 96.44 600 LEU A CA 1
ATOM 4569 C C . LEU A 1 600 ? -5.008 -11.786 10.112 1.00 96.44 600 LEU A C 1
ATOM 4571 O O . LEU A 1 600 ? -5.249 -10.870 9.325 1.00 96.44 600 LEU A O 1
ATOM 4575 N N . CYS A 1 601 ? -5.696 -11.930 11.243 1.00 96.62 601 CYS A N 1
ATOM 4576 C CA . CYS A 1 601 ? -6.790 -11.059 11.649 1.00 96.62 601 CYS A CA 1
ATOM 4577 C C . CYS A 1 601 ? -6.609 -10.579 13.096 1.00 96.62 601 CYS A C 1
ATOM 4579 O O . CYS A 1 601 ? -6.680 -11.388 14.022 1.00 96.62 601 CYS A O 1
ATOM 4581 N N . PRO A 1 602 ? -6.423 -9.269 13.318 1.00 96.38 602 PRO A N 1
ATOM 4582 C CA . PRO A 1 602 ? -6.382 -8.675 14.650 1.00 96.38 602 PRO A CA 1
ATOM 4583 C C . PRO A 1 602 ? -7.635 -8.953 15.488 1.00 96.38 602 PRO A C 1
ATOM 4585 O O . PRO A 1 602 ? -8.758 -8.913 14.980 1.00 96.38 602 PRO A O 1
ATOM 4588 N N . MET A 1 603 ? -7.434 -9.163 16.788 1.00 96.94 603 MET A N 1
ATOM 4589 C CA . MET A 1 603 ? -8.483 -9.268 17.803 1.00 96.94 603 MET A CA 1
ATOM 4590 C C . MET A 1 603 ? -8.593 -7.974 18.628 1.00 96.94 603 MET A C 1
ATOM 4592 O O . MET A 1 603 ? -7.586 -7.288 18.817 1.00 96.94 603 MET A O 1
ATOM 4596 N N . PRO A 1 604 ? -9.774 -7.669 19.204 1.00 95.81 604 PRO A N 1
ATOM 4597 C CA . PRO A 1 604 ? -9.976 -6.535 20.121 1.00 95.81 604 PRO A CA 1
ATOM 4598 C C . PRO A 1 604 ? -9.039 -6.468 21.339 1.00 95.81 604 PRO A C 1
ATOM 4600 O O . PRO A 1 604 ? -8.889 -5.419 21.956 1.00 95.81 604 PRO A O 1
ATOM 4603 N N . ASP A 1 605 ? -8.417 -7.581 21.722 1.00 95.56 605 ASP A N 1
ATOM 4604 C CA . ASP A 1 605 ? -7.476 -7.652 22.846 1.00 95.56 605 ASP A CA 1
ATOM 4605 C C . ASP A 1 605 ? -5.999 -7.606 22.423 1.00 95.56 605 ASP A C 1
ATOM 4607 O O . ASP A 1 605 ? -5.106 -7.823 23.237 1.00 95.56 605 ASP A O 1
ATOM 4611 N N . GLY A 1 606 ? -5.727 -7.326 21.146 1.00 95.25 606 GLY A N 1
ATOM 4612 C CA . GLY A 1 606 ? -4.372 -7.226 20.606 1.00 95.25 606 GLY A CA 1
ATOM 4613 C C . GLY A 1 606 ? -3.733 -8.562 20.230 1.00 95.25 606 GLY A C 1
ATOM 4614 O O . GLY A 1 606 ? -2.625 -8.562 19.703 1.00 95.25 606 GLY A O 1
ATOM 4615 N N . SER A 1 607 ? -4.407 -9.695 20.451 1.00 97.50 607 SER A N 1
ATOM 4616 C CA . SER A 1 607 ? -4.000 -10.979 19.866 1.00 97.50 607 SER A CA 1
ATOM 4617 C C . SER A 1 607 ? -4.336 -11.060 18.368 1.00 97.50 607 SER A C 1
ATOM 4619 O O . SER A 1 607 ? -5.006 -10.184 17.818 1.00 97.50 607 SER A O 1
ATOM 4621 N N . ILE A 1 608 ? -3.861 -12.102 17.683 1.00 98.44 608 ILE A N 1
ATOM 4622 C CA . ILE A 1 608 ? -4.066 -12.293 16.236 1.00 98.44 608 ILE A CA 1
ATOM 4623 C C . ILE A 1 608 ? -4.668 -13.673 15.985 1.00 98.44 608 ILE A C 1
ATOM 4625 O O . ILE A 1 608 ? -4.115 -14.664 16.447 1.00 98.44 608 ILE A O 1
ATOM 4629 N N . LEU A 1 609 ? -5.765 -13.764 15.236 1.00 98.12 609 LEU A N 1
ATOM 4630 C CA . LEU A 1 609 ? -6.211 -15.025 14.636 1.00 98.12 609 LEU A CA 1
ATOM 4631 C C . LEU A 1 609 ? -5.451 -15.274 13.335 1.00 98.12 609 LEU A C 1
ATOM 4633 O O . LEU A 1 609 ? -5.207 -14.336 12.580 1.00 98.12 609 LEU A O 1
ATOM 4637 N N . ALA A 1 610 ? -5.103 -16.523 13.057 1.00 97.75 610 ALA A N 1
ATOM 4638 C CA . ALA A 1 610 ? -4.448 -16.917 11.817 1.00 97.75 610 ALA A CA 1
ATOM 4639 C C . ALA A 1 610 ? -4.912 -18.307 11.391 1.00 97.75 610 ALA A C 1
ATOM 4641 O O . ALA A 1 610 ? -5.136 -19.165 12.247 1.00 97.75 610 ALA A O 1
ATOM 4642 N N . ALA A 1 611 ? -4.989 -18.533 10.082 1.00 97.19 611 ALA A N 1
ATOM 4643 C CA . ALA A 1 611 ? -4.974 -19.880 9.539 1.00 97.19 611 ALA A CA 1
ATOM 4644 C C . ALA A 1 611 ? -3.514 -20.333 9.413 1.00 97.19 611 ALA A C 1
ATOM 4646 O O . ALA 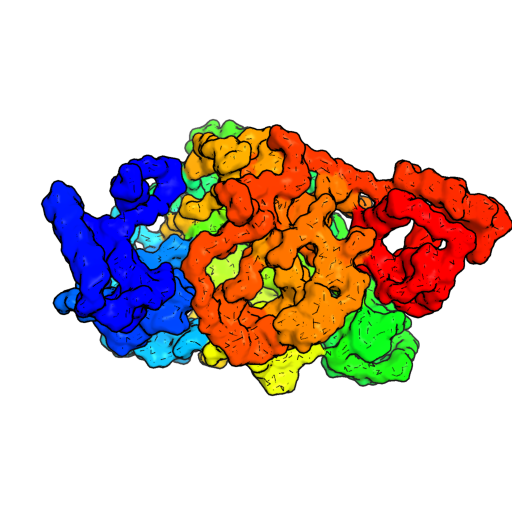A 1 611 ? -2.682 -19.645 8.811 1.00 97.19 611 ALA A O 1
ATOM 4647 N N . PHE A 1 612 ? -3.188 -21.469 10.017 1.00 97.56 612 PHE A N 1
ATOM 4648 C CA . PHE A 1 612 ? -1.820 -21.955 10.124 1.00 97.56 612 PHE A CA 1
ATOM 4649 C C . PHE A 1 612 ? -1.749 -23.454 9.871 1.00 97.56 612 PHE A C 1
ATOM 4651 O O . PHE A 1 612 ? -2.443 -24.231 10.524 1.00 97.56 612 PHE A O 1
ATOM 4658 N N . ALA A 1 613 ? -0.841 -23.846 8.983 1.00 96.56 613 ALA A N 1
ATOM 4659 C CA . ALA A 1 613 ? -0.466 -25.232 8.783 1.00 96.56 613 ALA A CA 1
ATOM 4660 C C . ALA A 1 613 ? 0.971 -25.474 9.233 1.00 96.56 613 ALA A C 1
ATOM 4662 O O . ALA A 1 613 ? 1.889 -24.743 8.856 1.00 96.56 613 ALA A O 1
ATOM 4663 N N . ARG A 1 614 ? 1.174 -26.524 10.034 1.00 95.25 614 ARG A N 1
ATOM 4664 C CA . ARG A 1 614 ? 2.495 -26.886 10.565 1.00 95.25 614 ARG A CA 1
ATOM 4665 C C . ARG A 1 614 ? 3.434 -27.340 9.447 1.00 95.25 614 ARG A C 1
ATOM 4667 O O . ARG A 1 614 ? 3.031 -28.074 8.553 1.00 95.25 614 ARG A O 1
ATOM 4674 N N . GLY A 1 615 ? 4.690 -26.909 9.537 1.00 92.69 615 GLY A N 1
ATOM 4675 C CA . GLY A 1 615 ? 5.733 -27.261 8.580 1.00 92.69 615 GLY A CA 1
ATOM 4676 C C . GLY A 1 615 ? 6.368 -28.641 8.789 1.00 92.69 615 GLY A C 1
ATOM 4677 O O . GLY A 1 615 ? 6.127 -29.289 9.813 1.00 92.69 615 GLY A O 1
ATOM 4678 N N . PRO A 1 616 ? 7.226 -29.064 7.841 1.00 95.50 616 PRO A N 1
ATOM 4679 C CA . PRO A 1 616 ? 7.561 -28.340 6.609 1.00 95.50 616 PRO A CA 1
ATOM 4680 C C . PRO A 1 616 ? 6.442 -28.418 5.554 1.00 95.50 616 PRO A C 1
ATOM 4682 O O . PRO A 1 616 ? 5.767 -29.438 5.441 1.00 95.50 616 PRO A O 1
ATOM 4685 N N . VAL A 1 617 ? 6.265 -27.355 4.764 1.00 96.56 617 VAL A N 1
ATOM 4686 C CA . VAL A 1 617 ? 5.327 -27.307 3.623 1.00 96.56 617 VAL A CA 1
ATOM 4687 C C . VAL A 1 617 ? 6.064 -26.784 2.393 1.00 96.56 617 VAL A C 1
ATOM 4689 O O . VAL A 1 617 ? 6.690 -25.729 2.464 1.00 96.56 617 VAL A O 1
ATOM 4692 N N . ASP A 1 618 ? 5.979 -27.490 1.264 1.00 96.50 618 ASP A N 1
ATOM 4693 C CA . ASP A 1 618 ? 6.393 -26.939 -0.032 1.00 96.50 618 ASP A CA 1
ATOM 4694 C C . ASP A 1 618 ? 5.271 -26.038 -0.564 1.00 96.50 618 ASP A C 1
ATOM 4696 O O . ASP A 1 618 ? 4.205 -26.507 -0.967 1.00 96.50 618 ASP A O 1
ATOM 4700 N N . LEU A 1 619 ? 5.490 -24.725 -0.515 1.00 96.62 619 LEU A N 1
ATOM 4701 C CA . LEU A 1 619 ? 4.509 -23.726 -0.929 1.00 96.62 619 LEU A CA 1
ATOM 4702 C C . LEU A 1 619 ? 4.253 -23.759 -2.439 1.00 96.62 619 LEU A C 1
ATOM 4704 O O . LEU A 1 619 ? 3.179 -23.340 -2.868 1.00 96.62 619 LEU A O 1
ATOM 4708 N N . ASN A 1 620 ? 5.195 -24.275 -3.232 1.00 94.69 620 ASN A N 1
ATOM 4709 C CA . ASN A 1 620 ? 5.106 -24.314 -4.691 1.00 94.69 620 ASN A CA 1
ATOM 4710 C C . ASN A 1 620 ? 4.519 -25.638 -5.211 1.00 94.69 620 ASN A C 1
ATOM 4712 O O . ASN A 1 620 ? 4.184 -25.726 -6.395 1.00 94.69 620 ASN A O 1
ATOM 4716 N N . ASP A 1 621 ? 4.348 -26.645 -4.347 1.00 95.31 621 ASP A N 1
ATOM 4717 C CA . ASP A 1 621 ? 3.745 -27.933 -4.696 1.00 95.31 621 ASP A CA 1
ATOM 4718 C C . ASP A 1 621 ? 2.221 -27.926 -4.453 1.00 95.31 621 ASP A C 1
ATOM 4720 O O . ASP A 1 621 ? 1.777 -28.004 -3.302 1.00 95.31 621 ASP A O 1
ATOM 4724 N N . PRO A 1 622 ? 1.376 -27.893 -5.502 1.00 94.94 622 PRO A N 1
ATOM 4725 C CA . PRO A 1 622 ? -0.078 -27.943 -5.343 1.00 94.94 622 PRO A CA 1
ATOM 4726 C C . PRO A 1 622 ? -0.589 -29.274 -4.766 1.00 94.94 622 PRO A C 1
ATOM 4728 O O . PRO A 1 622 ? -1.770 -29.369 -4.441 1.00 94.94 622 PRO A O 1
ATOM 4731 N N . ALA A 1 623 ? 0.255 -30.302 -4.630 1.00 95.19 623 ALA A N 1
ATOM 4732 C CA . ALA A 1 623 ? -0.092 -31.577 -4.006 1.00 95.19 623 ALA A CA 1
ATOM 4733 C C . ALA A 1 623 ? 0.285 -31.661 -2.514 1.00 95.19 623 ALA A C 1
ATOM 4735 O O . ALA A 1 623 ? -0.042 -32.662 -1.878 1.00 95.19 623 ALA A O 1
ATOM 4736 N N . ALA A 1 624 ? 0.924 -30.635 -1.933 1.00 94.06 624 ALA A N 1
ATOM 4737 C CA . ALA A 1 624 ? 1.365 -30.670 -0.533 1.00 94.06 624 ALA A CA 1
ATOM 4738 C C . ALA A 1 624 ? 0.208 -30.833 0.476 1.00 94.06 624 ALA A C 1
ATOM 4740 O O . ALA A 1 624 ? 0.425 -31.379 1.555 1.00 94.06 624 ALA A O 1
ATOM 4741 N N . ALA A 1 625 ? -1.000 -30.369 0.119 1.00 92.56 625 ALA A N 1
ATOM 4742 C CA . ALA A 1 625 ? -2.248 -30.498 0.885 1.00 92.56 625 ALA A CA 1
ATOM 4743 C C . ALA A 1 625 ? -2.097 -30.269 2.411 1.00 92.56 625 ALA A C 1
ATOM 4745 O O . ALA A 1 625 ? -2.487 -31.131 3.207 1.00 92.56 625 ALA A O 1
ATOM 4746 N N . PRO A 1 626 ? -1.506 -29.134 2.832 1.00 93.75 626 PRO A N 1
ATOM 4747 C CA . PRO A 1 626 ? -1.266 -28.840 4.235 1.00 93.75 626 PRO A CA 1
ATOM 4748 C C . PRO A 1 626 ? -2.573 -28.662 5.022 1.00 93.75 626 PRO A C 1
ATOM 4750 O O . PRO A 1 626 ? -3.608 -28.260 4.493 1.00 93.75 626 PRO A O 1
ATOM 4753 N N . ASP A 1 627 ? -2.497 -28.957 6.316 1.00 91.31 627 ASP A N 1
ATOM 4754 C CA . ASP A 1 627 ? -3.629 -28.938 7.239 1.00 91.31 627 ASP A CA 1
ATOM 4755 C C . ASP A 1 627 ? -3.732 -27.587 7.955 1.00 91.31 627 ASP A C 1
ATOM 4757 O O . ASP A 1 627 ? -2.909 -27.292 8.823 1.00 91.31 627 ASP A O 1
ATOM 4761 N N . PHE A 1 628 ? -4.691 -26.751 7.552 1.00 96.31 628 PHE A N 1
ATOM 4762 C CA . PHE A 1 628 ? -4.886 -25.424 8.137 1.00 96.31 628 PHE A CA 1
ATOM 4763 C C . PHE A 1 628 ? -5.825 -25.477 9.336 1.00 96.31 628 PHE A C 1
ATOM 4765 O O . PHE A 1 628 ? -7.030 -25.644 9.175 1.00 96.31 628 PHE A O 1
ATOM 4772 N N . ASP A 1 629 ? -5.268 -25.228 10.516 1.00 97.19 629 ASP A N 1
ATOM 4773 C CA . ASP A 1 629 ? -6.023 -24.955 11.735 1.00 97.19 629 ASP A CA 1
ATOM 4774 C C . ASP A 1 629 ? -6.169 -23.440 11.938 1.00 97.19 629 ASP A C 1
ATOM 4776 O O . ASP A 1 629 ? -5.317 -22.650 11.515 1.00 97.19 629 ASP A O 1
ATOM 4780 N N . ILE A 1 630 ? -7.192 -23.019 12.685 1.00 98.00 630 ILE A N 1
ATOM 4781 C CA . ILE A 1 630 ? -7.260 -21.649 13.203 1.00 98.00 630 ILE A CA 1
ATOM 4782 C C . ILE A 1 630 ? -6.563 -21.612 14.551 1.00 98.00 630 ILE A C 1
ATOM 4784 O O . ILE A 1 630 ? -6.987 -22.251 15.520 1.00 98.00 630 ILE A O 1
ATOM 4788 N N . ILE A 1 631 ? -5.528 -20.787 14.630 1.00 98.12 631 ILE A N 1
ATOM 4789 C CA . ILE A 1 631 ? -4.802 -20.509 15.862 1.00 98.12 631 ILE A CA 1
ATOM 4790 C C . ILE A 1 631 ? -4.953 -19.047 16.262 1.00 98.12 631 ILE A C 1
ATOM 4792 O O . ILE A 1 631 ? -5.216 -18.164 15.446 1.00 98.12 631 ILE A O 1
ATOM 4796 N N . ARG A 1 632 ? -4.734 -18.793 17.545 1.00 98.19 632 ARG A N 1
ATOM 4797 C CA . ARG A 1 632 ? -4.635 -17.471 18.136 1.00 98.19 632 ARG A CA 1
ATOM 4798 C C . ARG A 1 632 ? -3.210 -17.241 18.624 1.00 98.19 632 ARG A C 1
ATOM 4800 O O . ARG A 1 632 ? -2.686 -18.015 19.422 1.00 98.19 632 ARG A O 1
ATOM 4807 N N . LEU A 1 633 ? -2.585 -16.171 18.151 1.00 98.19 633 LEU A N 1
ATOM 4808 C CA . LEU A 1 633 ? -1.283 -15.698 18.599 1.00 98.19 633 LEU A CA 1
ATOM 4809 C C . LEU A 1 633 ? -1.494 -14.693 19.726 1.00 98.19 633 LEU A C 1
ATOM 4811 O O . LEU A 1 633 ? -2.064 -13.625 19.504 1.00 98.19 633 LEU A O 1
ATOM 4815 N N . VAL A 1 634 ? -1.047 -15.032 20.931 1.00 97.81 634 VAL A N 1
ATOM 4816 C CA . VAL A 1 634 ? -1.136 -14.161 22.108 1.00 97.81 634 VAL A CA 1
ATOM 4817 C C . VAL A 1 634 ? 0.263 -13.638 22.431 1.00 97.81 634 VAL A C 1
ATOM 4819 O O . VAL A 1 634 ? 1.137 -14.462 22.715 1.00 97.81 634 VAL A O 1
ATOM 4822 N N . PRO A 1 635 ? 0.504 -12.314 22.386 1.00 96.00 635 PRO A N 1
ATOM 4823 C CA . PRO A 1 635 ? 1.824 -11.760 22.670 1.00 96.00 635 PRO A CA 1
ATOM 4824 C C . PRO A 1 635 ? 2.234 -12.058 24.118 1.00 96.00 635 PRO A C 1
ATOM 4826 O O . PRO A 1 635 ? 1.410 -11.985 25.029 1.00 96.00 635 PRO A O 1
ATOM 4829 N N . ASP A 1 636 ? 3.503 -12.406 24.324 1.00 94.75 636 ASP A N 1
ATOM 4830 C CA . ASP A 1 636 ? 4.050 -12.773 25.632 1.00 94.75 636 ASP A CA 1
ATOM 4831 C C . ASP A 1 636 ? 5.534 -12.381 25.740 1.00 94.75 636 ASP A C 1
ATOM 4833 O O . ASP A 1 636 ? 6.391 -13.200 25.429 1.00 94.75 636 ASP A O 1
ATOM 4837 N N . PRO A 1 637 ? 5.884 -11.145 26.135 1.00 93.44 637 PRO A N 1
ATOM 4838 C CA . PRO A 1 637 ? 4.972 -10.043 26.426 1.00 93.44 637 PRO A CA 1
ATOM 4839 C C . PRO A 1 637 ? 4.553 -9.254 25.171 1.00 93.44 637 PRO A C 1
ATOM 4841 O O . PRO A 1 637 ? 3.527 -8.579 25.199 1.00 93.44 637 PRO A O 1
ATOM 4844 N N . ALA A 1 638 ? 5.317 -9.324 24.075 1.00 94.69 638 ALA A N 1
ATOM 4845 C CA . ALA A 1 638 ? 5.116 -8.520 22.867 1.00 94.69 638 ALA A CA 1
ATOM 4846 C C . ALA A 1 638 ? 5.510 -9.286 21.594 1.00 94.69 638 ALA A C 1
ATOM 4848 O O . ALA A 1 638 ? 6.393 -10.137 21.619 1.00 94.69 638 ALA A O 1
ATOM 4849 N N . PHE A 1 639 ? 4.906 -8.928 20.455 1.00 95.31 639 PHE A N 1
ATOM 4850 C CA . PHE A 1 639 ? 5.243 -9.502 19.141 1.00 95.31 639 PHE A CA 1
ATOM 4851 C C . PHE A 1 639 ? 6.579 -9.028 18.566 1.00 95.31 639 PHE A C 1
ATOM 4853 O O . PHE A 1 639 ? 7.034 -9.561 17.557 1.00 95.31 639 PHE A O 1
ATOM 4860 N N . GLN A 1 640 ? 7.209 -8.036 19.188 1.00 92.12 640 GLN A N 1
ATOM 4861 C CA . GLN A 1 640 ? 8.461 -7.447 18.736 1.00 92.12 640 GLN A CA 1
ATOM 4862 C C . GLN A 1 640 ? 9.544 -7.643 19.797 1.00 92.12 640 GLN A C 1
ATOM 4864 O O . GLN A 1 640 ? 9.257 -7.613 20.993 1.00 92.12 640 GLN A O 1
ATOM 4869 N N . SER A 1 641 ? 10.791 -7.830 19.371 1.00 92.19 641 SER A N 1
ATOM 4870 C CA . SER A 1 641 ? 11.950 -7.791 20.259 1.00 92.19 641 SER A CA 1
ATOM 4871 C C . SER A 1 641 ? 12.237 -6.361 20.745 1.00 92.19 641 SER A C 1
ATOM 4873 O O . SER A 1 641 ? 11.945 -5.391 20.040 1.00 92.19 641 SER A O 1
ATOM 4875 N N . PRO A 1 642 ? 12.889 -6.182 21.907 1.00 90.25 642 PRO A N 1
ATOM 4876 C CA . PRO A 1 642 ? 13.255 -4.853 22.389 1.00 90.25 642 PRO A CA 1
ATOM 4877 C C . PRO A 1 642 ? 14.166 -4.062 21.455 1.00 90.25 642 PRO A C 1
ATOM 4879 O O . PRO A 1 642 ? 14.081 -2.837 21.457 1.00 90.25 642 PRO A O 1
ATOM 4882 N N . ASP A 1 643 ? 15.007 -4.728 20.651 1.00 87.12 643 ASP A N 1
ATOM 4883 C CA . ASP A 1 643 ? 15.865 -4.101 19.632 1.00 87.12 643 ASP A CA 1
ATOM 4884 C C . ASP A 1 643 ? 15.082 -3.678 18.371 1.00 87.12 643 ASP A C 1
ATOM 4886 O O . ASP A 1 643 ? 15.491 -2.735 17.690 1.00 87.12 643 ASP A O 1
ATOM 4890 N N . GLY A 1 644 ? 13.904 -4.262 18.136 1.00 87.75 644 GLY A N 1
ATOM 4891 C CA . GLY A 1 644 ? 13.030 -3.995 16.997 1.00 87.75 644 GLY A CA 1
ATOM 4892 C C . GLY A 1 644 ? 13.384 -4.747 15.713 1.00 87.75 644 GLY A C 1
ATOM 4893 O O . GLY A 1 644 ? 12.674 -4.580 14.727 1.00 87.75 644 GLY A O 1
ATOM 4894 N N . PHE A 1 645 ? 14.439 -5.565 15.708 1.00 88.19 645 PHE A N 1
ATOM 4895 C CA . PHE A 1 645 ? 14.943 -6.254 14.510 1.00 88.19 645 PHE A CA 1
ATOM 4896 C C . PHE A 1 645 ? 14.381 -7.665 14.326 1.00 88.19 645 PHE A C 1
ATOM 4898 O O . PHE A 1 645 ? 14.591 -8.273 13.280 1.00 88.19 645 PHE A O 1
ATOM 4905 N N . ARG A 1 646 ? 13.707 -8.218 15.337 1.00 91.44 646 ARG A N 1
ATOM 4906 C CA . ARG A 1 646 ? 13.240 -9.607 15.345 1.00 91.44 646 ARG A CA 1
ATOM 4907 C C . ARG A 1 646 ? 11.842 -9.708 15.938 1.00 91.44 646 ARG A C 1
ATOM 4909 O O . ARG A 1 646 ? 11.379 -8.812 16.649 1.00 91.44 646 ARG A O 1
ATOM 4916 N N . ALA A 1 647 ? 11.180 -10.827 15.663 1.00 93.81 647 ALA A N 1
ATOM 4917 C CA . ALA A 1 647 ? 9.974 -11.190 16.387 1.00 93.81 647 ALA A CA 1
ATOM 4918 C C . ALA A 1 647 ? 10.264 -11.264 17.894 1.00 93.81 647 ALA A C 1
ATOM 4920 O O . ALA A 1 647 ? 11.329 -11.713 18.327 1.00 93.81 647 ALA A O 1
ATOM 4921 N N . GLY A 1 648 ? 9.299 -10.810 18.682 1.00 94.75 648 GLY A N 1
ATOM 4922 C CA . GLY A 1 648 ? 9.230 -11.095 20.107 1.00 94.75 648 GLY A CA 1
ATOM 4923 C C . GLY A 1 648 ? 8.665 -12.493 20.355 1.00 94.75 648 GLY A C 1
ATOM 4924 O O . GLY A 1 648 ? 8.581 -13.332 19.458 1.00 94.75 648 GLY A O 1
ATOM 4925 N N . THR A 1 649 ? 8.262 -12.750 21.590 1.00 94.38 649 THR A N 1
ATOM 4926 C CA . THR A 1 649 ? 7.710 -14.038 22.011 1.00 94.38 649 THR A CA 1
ATOM 4927 C C . THR A 1 649 ? 6.185 -13.988 22.068 1.00 94.38 649 THR A C 1
ATOM 4929 O O . THR A 1 649 ? 5.575 -12.986 22.443 1.00 94.38 649 THR A O 1
ATOM 4932 N N . PHE A 1 650 ? 5.545 -15.078 21.651 1.00 95.88 650 PHE A N 1
ATOM 4933 C CA . PHE A 1 650 ? 4.093 -15.219 21.665 1.00 95.88 650 PHE A CA 1
ATOM 4934 C C . PHE A 1 650 ? 3.697 -16.685 21.816 1.00 95.88 650 PHE A C 1
ATOM 4936 O O . PHE A 1 650 ? 4.402 -17.598 21.380 1.00 95.88 650 PHE A O 1
ATOM 4943 N N . ARG A 1 651 ? 2.533 -16.914 22.420 1.00 96.62 651 ARG A N 1
ATOM 4944 C CA . ARG A 1 651 ? 1.930 -18.240 22.568 1.00 96.62 651 ARG A CA 1
ATOM 4945 C C . ARG A 1 651 ? 0.989 -18.503 21.398 1.00 96.62 651 ARG A C 1
ATOM 4947 O O . ARG A 1 651 ? 0.297 -17.595 20.944 1.00 96.62 651 ARG A O 1
ATOM 4954 N N . ARG A 1 652 ? 0.958 -19.749 20.921 1.00 95.94 652 ARG A N 1
ATOM 4955 C CA . ARG A 1 652 ? 0.014 -20.221 19.898 1.00 95.94 652 ARG A CA 1
ATOM 4956 C C . ARG A 1 652 ? -1.062 -21.051 20.588 1.00 95.94 652 ARG A C 1
ATOM 4958 O O . ARG A 1 652 ? -0.759 -22.101 21.149 1.00 95.94 652 ARG A O 1
ATOM 4965 N N . GLU A 1 653 ? -2.295 -20.576 20.556 1.00 97.12 653 GLU A N 1
ATOM 4966 C CA . GLU A 1 653 ? -3.449 -21.244 21.153 1.00 97.12 653 GLU A CA 1
ATOM 4967 C C . GLU A 1 653 ? -4.339 -21.796 20.028 1.00 97.12 653 GLU A C 1
ATOM 4969 O O . GLU A 1 653 ? -4.791 -21.016 19.190 1.00 97.12 653 GLU A O 1
ATOM 4974 N N . PRO A 1 654 ? -4.587 -23.115 19.948 1.00 96.00 654 PRO A N 1
ATOM 4975 C CA . PRO A 1 654 ? -5.514 -23.658 18.960 1.00 96.00 654 PRO A CA 1
ATOM 4976 C C . PRO A 1 654 ? -6.941 -23.187 19.265 1.00 96.00 654 PRO A C 1
ATOM 4978 O O . PRO A 1 654 ? -7.384 -23.228 20.414 1.00 96.00 654 PRO A O 1
ATOM 4981 N N . VAL A 1 655 ? -7.662 -22.750 18.234 1.00 96.50 655 VAL A N 1
ATOM 4982 C CA . VAL A 1 655 ? -9.048 -22.264 18.340 1.00 96.50 655 VAL A CA 1
ATOM 4983 C C . VAL A 1 655 ? -10.002 -23.240 17.665 1.00 96.50 655 VAL A C 1
ATOM 4985 O O . VAL A 1 655 ? -10.992 -23.661 18.267 1.00 96.50 655 VAL A O 1
ATOM 4988 N N . VAL A 1 656 ? -9.685 -23.610 16.425 1.00 96.19 656 VAL A N 1
ATOM 4989 C CA . VAL A 1 656 ? -10.414 -24.591 15.618 1.00 96.19 656 VAL A CA 1
ATOM 4990 C C . VAL A 1 656 ? -9.386 -25.472 14.931 1.00 96.19 656 VAL A C 1
ATOM 4992 O O . VAL A 1 656 ? -8.386 -24.964 14.432 1.00 96.19 656 VAL A O 1
ATOM 4995 N N . GLY A 1 657 ? -9.642 -26.772 14.914 1.00 93.06 657 GLY A N 1
ATOM 4996 C CA . GLY A 1 657 ? -8.894 -27.719 14.106 1.00 93.06 657 GLY A CA 1
ATOM 4997 C C . GLY A 1 657 ? -9.759 -28.926 13.789 1.00 93.06 657 GLY A C 1
ATOM 4998 O O . GLY A 1 657 ? -10.729 -29.208 14.506 1.00 93.06 657 GLY A O 1
ATOM 4999 N N . GLY A 1 658 ? -9.437 -29.620 12.707 1.00 88.81 658 GLY A N 1
ATOM 5000 C CA . GLY A 1 658 ? -10.296 -30.672 12.181 1.00 88.81 658 GLY A CA 1
ATOM 5001 C C . GLY A 1 658 ? -9.730 -31.343 10.934 1.00 88.81 658 GLY A C 1
ATOM 5002 O O . GLY A 1 658 ? -8.625 -31.026 10.514 1.00 88.81 658 GLY A O 1
ATOM 5003 N N . PRO A 1 659 ? -10.465 -32.298 10.337 1.00 90.00 659 PRO A N 1
ATOM 5004 C CA . PRO A 1 659 ? -10.056 -33.017 9.125 1.00 90.00 659 PRO A CA 1
ATOM 5005 C C . PRO A 1 659 ? -10.101 -32.169 7.838 1.00 90.00 659 PRO A C 1
ATOM 5007 O O . PRO A 1 659 ? -9.722 -32.666 6.780 1.00 90.00 659 PRO A O 1
ATOM 5010 N N . ASP A 1 660 ? -10.558 -30.923 7.934 1.00 94.12 660 ASP A N 1
ATOM 5011 C CA . ASP A 1 660 ? -10.737 -29.956 6.852 1.00 94.12 660 ASP A CA 1
ATOM 5012 C C . ASP A 1 660 ? -9.770 -28.773 7.030 1.00 94.12 660 ASP A C 1
ATOM 5014 O O . ASP A 1 660 ? -9.183 -28.610 8.095 1.00 94.12 660 ASP A O 1
ATOM 5018 N N . ALA A 1 661 ? -9.594 -27.949 5.996 1.00 94.81 661 ALA A N 1
ATOM 5019 C CA . ALA A 1 661 ? -8.829 -26.707 6.082 1.00 94.81 661 ALA A CA 1
ATOM 5020 C C . ALA A 1 661 ? -9.715 -25.547 6.565 1.00 94.81 661 ALA A C 1
ATOM 5022 O O . ALA A 1 661 ? -10.729 -25.225 5.940 1.00 94.81 661 ALA A O 1
ATOM 5023 N N . GLU A 1 662 ? -9.282 -24.884 7.635 1.00 96.56 662 GLU A N 1
ATOM 5024 C CA . GLU A 1 662 ? -9.987 -23.794 8.308 1.00 96.56 662 GLU A CA 1
ATOM 5025 C C . GLU A 1 662 ? -9.329 -22.441 7.977 1.00 96.56 662 GLU A C 1
ATOM 5027 O O . GLU A 1 662 ? -8.185 -22.173 8.346 1.00 96.56 662 GLU A O 1
ATOM 5032 N N . LEU A 1 663 ? -10.040 -21.571 7.255 1.00 95.69 663 LEU A N 1
ATOM 5033 C CA . LEU A 1 663 ? -9.487 -20.370 6.612 1.00 95.69 663 LEU A CA 1
ATOM 5034 C C . LEU A 1 663 ? -10.325 -19.111 6.884 1.00 95.69 663 LEU A C 1
ATOM 5036 O O . LEU A 1 663 ? -11.474 -19.179 7.314 1.00 95.69 663 LEU A O 1
ATOM 5040 N N . TRP A 1 664 ? -9.766 -17.933 6.605 1.00 95.50 664 TRP A N 1
ATOM 5041 C CA . TRP A 1 664 ? -10.393 -16.613 6.778 1.00 95.50 664 TRP A CA 1
ATOM 5042 C C . TRP A 1 664 ? -11.057 -16.366 8.144 1.00 95.50 664 TRP A C 1
ATOM 5044 O O . TRP A 1 664 ? -12.201 -15.900 8.178 1.00 95.50 664 TRP A O 1
ATOM 5054 N N . PRO A 1 665 ? -10.378 -16.620 9.279 1.00 97.56 665 PRO A N 1
ATOM 5055 C CA . PRO A 1 665 ? -10.953 -16.323 10.582 1.00 97.56 665 PRO A CA 1
ATOM 5056 C C . PRO A 1 665 ? -11.225 -14.817 10.750 1.00 97.56 665 PRO A C 1
ATOM 5058 O O . PRO A 1 665 ? -10.383 -13.963 10.442 1.00 97.56 665 PRO A O 1
ATOM 5061 N N . ARG A 1 666 ? -12.407 -14.485 11.279 1.00 97.50 666 ARG A N 1
ATOM 5062 C CA . ARG A 1 666 ? -12.821 -13.126 11.661 1.00 97.50 666 ARG A CA 1
ATOM 5063 C C . ARG A 1 666 ? -13.525 -13.139 13.020 1.00 97.50 666 ARG A C 1
ATOM 5065 O O . ARG A 1 666 ? -14.439 -13.944 13.216 1.00 97.50 666 ARG A O 1
ATOM 5072 N N . PRO A 1 667 ? -13.170 -12.242 13.956 1.00 97.31 667 PRO A N 1
ATOM 5073 C CA . PRO A 1 667 ? -13.954 -12.066 15.168 1.00 97.31 667 PRO A CA 1
ATOM 5074 C C . PRO A 1 667 ? -15.309 -11.433 14.852 1.00 97.31 667 PRO A C 1
ATOM 5076 O O . PRO A 1 667 ? -15.404 -10.475 14.085 1.00 97.31 667 PRO A O 1
ATOM 5079 N N . VAL A 1 668 ? -16.357 -11.926 15.506 1.00 97.62 668 VAL A N 1
ATOM 5080 C CA . VAL A 1 668 ? -17.674 -11.288 15.515 1.00 97.62 668 VAL A CA 1
ATOM 5081 C C . VAL A 1 668 ? -17.731 -10.330 16.695 1.00 97.62 668 VAL A C 1
ATOM 5083 O O . VAL A 1 668 ? -18.059 -10.734 17.814 1.00 97.62 668 VAL A O 1
ATOM 5086 N N . ALA A 1 669 ? -17.381 -9.070 16.448 1.00 95.62 669 ALA A N 1
ATOM 5087 C CA . ALA A 1 669 ? -17.340 -8.027 17.464 1.00 95.62 669 ALA A CA 1
ATOM 5088 C C . ALA A 1 669 ? -17.896 -6.702 16.939 1.00 95.62 669 ALA A C 1
ATOM 5090 O O . ALA A 1 669 ? -17.686 -6.340 15.779 1.00 95.62 669 ALA A O 1
ATOM 5091 N N . VAL A 1 670 ? -18.557 -5.957 17.826 1.00 95.38 670 VAL A N 1
ATOM 5092 C CA . VAL A 1 670 ? -18.946 -4.567 17.570 1.00 95.38 670 VAL A CA 1
ATOM 5093 C C . VAL A 1 670 ? -17.678 -3.717 17.482 1.00 95.38 670 VAL A C 1
ATOM 5095 O O . VAL A 1 670 ? -16.820 -3.790 18.363 1.00 95.38 670 VAL A O 1
ATOM 5098 N N . ARG A 1 671 ? -17.541 -2.883 16.452 1.00 93.62 671 ARG A N 1
ATOM 5099 C CA . ARG A 1 671 ? -16.368 -2.017 16.251 1.00 93.62 671 ARG A CA 1
ATOM 5100 C C . ARG A 1 671 ? -16.762 -0.620 15.789 1.00 93.62 671 ARG A C 1
ATOM 5102 O O . ARG A 1 671 ? -17.737 -0.434 15.069 1.00 93.62 671 ARG A O 1
ATOM 5109 N N . LEU A 1 672 ? -15.974 0.378 16.185 1.00 93.25 672 LEU A N 1
ATOM 5110 C CA . LEU A 1 672 ? -16.196 1.771 15.791 1.00 93.25 672 LEU A CA 1
ATOM 5111 C C . LEU A 1 672 ? -15.787 2.016 14.333 1.00 93.25 672 LEU A C 1
ATOM 5113 O O . LEU A 1 672 ? -14.694 1.618 13.924 1.00 93.25 672 LEU A O 1
ATOM 5117 N N . LYS A 1 673 ? -16.583 2.796 13.594 1.00 92.75 673 LYS A N 1
ATOM 5118 C CA . LYS A 1 673 ? -16.289 3.194 12.207 1.00 92.75 673 LYS A CA 1
ATOM 5119 C C . LYS A 1 673 ? -15.106 4.137 12.073 1.00 92.75 673 LYS A C 1
ATOM 5121 O O . LYS A 1 673 ? -15.004 5.137 12.786 1.00 92.75 673 LYS A O 1
ATOM 5126 N N . GLU A 1 674 ? -14.216 3.828 11.143 1.00 91.81 674 GLU A N 1
ATOM 5127 C CA . GLU A 1 674 ? -13.103 4.684 10.745 1.00 91.81 674 GLU A CA 1
ATOM 5128 C C . GLU A 1 674 ? -13.619 6.032 10.201 1.00 91.81 674 GLU A C 1
ATOM 5130 O O . GLU A 1 674 ? -14.731 6.111 9.669 1.00 91.81 674 GLU A O 1
ATOM 5135 N N . PRO A 1 675 ? -12.846 7.122 10.340 1.00 87.88 675 PRO A N 1
ATOM 5136 C CA . PRO A 1 675 ? -13.284 8.435 9.895 1.00 87.88 675 PRO A CA 1
ATOM 5137 C C . PRO A 1 675 ? -13.349 8.514 8.369 1.00 87.88 675 PRO A C 1
ATOM 5139 O O . PRO A 1 675 ? -12.406 8.175 7.664 1.00 87.88 675 PRO A O 1
ATOM 5142 N N . VAL A 1 676 ? -14.420 9.104 7.850 1.00 84.38 676 VAL A N 1
ATOM 5143 C CA . VAL A 1 676 ? -14.550 9.445 6.427 1.00 84.38 676 VAL A CA 1
ATOM 5144 C C . VAL A 1 676 ? -14.162 10.907 6.191 1.00 84.38 676 VAL A C 1
ATOM 5146 O O . VAL A 1 676 ? -14.889 11.654 5.560 1.00 84.38 676 VAL A O 1
ATOM 5149 N N . SER A 1 677 ? -13.042 11.380 6.735 1.00 81.81 677 SER A N 1
ATOM 5150 C CA . SER A 1 677 ? -12.627 12.789 6.580 1.00 81.81 677 SER A CA 1
ATOM 5151 C C . SER A 1 677 ? -11.795 13.035 5.317 1.00 81.81 677 SER A C 1
ATOM 5153 O O . SER A 1 677 ? -11.816 14.133 4.759 1.00 81.81 677 SER A O 1
ATOM 5155 N N . LYS A 1 678 ? -11.081 12.008 4.843 1.00 86.12 678 LYS A N 1
ATOM 5156 C CA . LYS A 1 678 ? -10.272 12.061 3.623 1.00 86.12 678 LYS A CA 1
ATOM 5157 C C . LYS A 1 678 ? -11.159 11.998 2.377 1.00 86.12 678 LYS A C 1
ATOM 5159 O O . LYS A 1 678 ? -12.115 11.218 2.309 1.00 86.12 678 LYS A O 1
ATOM 5164 N N . ARG A 1 679 ? -10.882 12.883 1.419 1.00 86.44 679 ARG A N 1
ATOM 5165 C CA . ARG A 1 679 ? -11.735 13.180 0.260 1.00 86.44 679 ARG A CA 1
ATOM 5166 C C . ARG A 1 679 ? -10.896 13.590 -0.943 1.00 86.44 679 ARG A C 1
ATOM 5168 O O . ARG A 1 679 ? -9.751 14.021 -0.780 1.00 86.44 679 ARG A O 1
ATOM 5175 N N . LEU A 1 680 ? -11.513 13.537 -2.120 1.00 91.44 680 LEU A N 1
ATOM 5176 C CA . LEU A 1 680 ? -11.024 14.137 -3.357 1.00 91.44 680 LEU A CA 1
ATOM 5177 C C . LEU A 1 680 ? -10.457 15.543 -3.117 1.00 91.44 680 LEU A C 1
ATOM 5179 O O . LEU A 1 680 ? -11.170 16.473 -2.721 1.00 91.44 680 LEU A O 1
ATOM 5183 N N . LYS A 1 681 ? -9.167 15.718 -3.409 1.00 92.81 681 LYS A N 1
ATOM 5184 C CA . LYS A 1 681 ? -8.537 17.038 -3.456 1.00 92.81 681 LYS A CA 1
ATOM 5185 C C . LYS A 1 681 ? -8.951 17.701 -4.767 1.00 92.81 681 LYS A C 1
ATOM 5187 O O . LYS A 1 681 ? -8.602 17.225 -5.836 1.00 92.81 681 LYS A O 1
ATOM 5192 N N . LYS A 1 682 ? -9.720 18.783 -4.686 1.00 91.31 682 LYS A N 1
ATOM 5193 C CA . LYS A 1 682 ? -10.328 19.451 -5.847 1.00 91.31 682 LYS A CA 1
ATOM 5194 C C . LYS A 1 682 ? -9.417 20.544 -6.417 1.00 91.31 682 LYS A C 1
ATOM 5196 O O . LYS A 1 682 ? -8.721 21.225 -5.657 1.00 91.31 682 LYS A O 1
ATOM 5201 N N . GLU A 1 683 ? -9.477 20.771 -7.729 1.00 89.31 683 GLU A N 1
ATOM 5202 C CA . GLU A 1 683 ? -8.922 21.973 -8.373 1.00 89.31 683 GLU A CA 1
ATOM 5203 C C . GLU A 1 683 ? -10.026 22.983 -8.725 1.00 89.31 683 GLU A C 1
ATOM 5205 O O . GLU A 1 683 ? -10.319 23.263 -9.886 1.00 89.31 683 GLU A O 1
ATOM 5210 N N . GLU A 1 684 ? -10.663 23.536 -7.689 1.00 89.12 684 GLU A N 1
ATOM 5211 C CA . GLU A 1 684 ? -11.835 24.411 -7.848 1.00 89.12 684 GLU A CA 1
ATOM 5212 C C . GLU A 1 684 ? -11.540 25.700 -8.624 1.00 89.12 684 GLU A C 1
ATOM 5214 O O . GLU A 1 684 ? -12.452 26.296 -9.186 1.00 89.12 684 GLU A O 1
ATOM 5219 N N . ALA A 1 685 ? -10.277 26.134 -8.703 1.00 85.88 685 ALA A N 1
ATOM 5220 C CA . ALA A 1 685 ? -9.934 27.309 -9.502 1.00 85.88 685 ALA A CA 1
ATOM 5221 C C . ALA A 1 685 ? -10.040 27.058 -11.012 1.00 85.88 685 ALA A C 1
ATOM 5223 O O . ALA A 1 685 ? -10.202 28.015 -11.762 1.00 85.88 685 ALA A O 1
ATOM 5224 N N . LEU A 1 686 ? -9.930 25.800 -11.454 1.00 89.81 686 LEU A N 1
ATOM 5225 C CA . LEU A 1 686 ? -10.109 25.426 -12.858 1.00 89.81 686 LEU A CA 1
ATOM 5226 C C . LEU A 1 686 ? -11.532 24.951 -13.140 1.00 89.81 686 LEU A C 1
ATOM 5228 O O . LEU A 1 686 ? -12.078 25.259 -14.195 1.00 89.81 686 LEU A O 1
ATOM 5232 N N . PHE A 1 687 ? -12.126 24.208 -12.203 1.00 91.38 687 PHE A N 1
ATOM 5233 C CA . PHE A 1 687 ? -13.369 23.469 -12.447 1.00 91.38 687 PHE A CA 1
ATOM 5234 C C . PHE A 1 687 ? -14.585 23.994 -11.674 1.00 91.38 687 PHE A C 1
ATOM 5236 O O . PHE A 1 687 ? -15.690 23.489 -11.860 1.00 91.38 687 PHE A O 1
ATOM 5243 N N . GLY A 1 688 ? -14.409 25.002 -10.815 1.00 90.94 688 GLY A N 1
ATOM 5244 C CA . GLY A 1 688 ? -15.442 25.441 -9.879 1.00 90.94 688 GLY A CA 1
ATOM 5245 C C . GLY A 1 688 ? -15.675 24.434 -8.743 1.00 90.94 688 GLY A C 1
ATOM 5246 O O . GLY A 1 688 ? -14.942 23.458 -8.616 1.00 90.94 688 GLY A O 1
ATOM 5247 N N . PRO A 1 689 ? -16.667 24.659 -7.869 1.00 91.38 689 PRO A N 1
ATOM 5248 C CA . PRO A 1 689 ? -16.994 23.719 -6.802 1.00 91.38 689 PRO A CA 1
ATOM 5249 C C . PRO A 1 689 ? -17.601 22.423 -7.362 1.00 91.38 689 PRO A C 1
ATOM 5251 O O . PRO A 1 689 ? -18.496 22.452 -8.205 1.00 91.38 689 PRO A O 1
ATOM 5254 N N . ALA A 1 690 ? -17.162 21.278 -6.839 1.00 88.94 690 ALA A N 1
ATOM 5255 C CA . ALA A 1 690 ? -17.751 19.984 -7.179 1.00 88.94 690 ALA A CA 1
ATOM 5256 C C . ALA A 1 690 ? -19.129 19.803 -6.511 1.00 88.94 690 ALA A C 1
ATOM 5258 O O . ALA A 1 690 ? -19.236 20.037 -5.299 1.00 88.94 690 ALA A O 1
ATOM 5259 N N . PRO A 1 691 ? -20.163 19.316 -7.223 1.00 87.81 691 PRO A N 1
ATOM 5260 C CA . PRO A 1 691 ? -21.390 18.868 -6.578 1.00 87.81 691 PRO A CA 1
ATOM 5261 C C . PRO A 1 691 ? -21.112 17.693 -5.627 1.00 87.81 691 PRO A C 1
ATOM 5263 O O . PRO A 1 691 ? -20.240 16.854 -5.867 1.00 87.81 691 PRO A O 1
ATOM 5266 N N . SER A 1 692 ? -21.868 17.644 -4.530 1.00 85.06 692 SER A N 1
ATOM 5267 C CA . SER A 1 692 ? -21.836 16.536 -3.575 1.00 85.06 692 SER A CA 1
ATOM 5268 C C . SER A 1 692 ? -22.980 15.573 -3.870 1.00 85.06 692 SER A C 1
ATOM 5270 O O . SER A 1 692 ? -24.130 15.995 -3.982 1.00 85.06 692 SER A O 1
ATOM 5272 N N . ALA A 1 693 ? -22.668 14.286 -3.978 1.00 81.56 693 ALA A N 1
ATOM 5273 C CA . ALA A 1 693 ? -23.637 13.211 -4.132 1.00 81.56 693 ALA A CA 1
ATOM 5274 C C . ALA A 1 693 ? -23.236 12.041 -3.230 1.00 81.56 693 ALA A C 1
ATOM 5276 O O . ALA A 1 693 ? -22.103 11.551 -3.302 1.00 81.56 693 ALA A O 1
ATOM 5277 N N . ASP A 1 694 ? -24.170 11.607 -2.380 1.00 82.00 694 ASP A N 1
ATOM 5278 C CA . ASP A 1 694 ? -23.976 10.527 -1.402 1.00 82.00 694 ASP A CA 1
ATOM 5279 C C . ASP A 1 694 ? -22.772 10.761 -0.471 1.00 82.00 694 ASP A C 1
ATOM 5281 O O . ASP A 1 694 ? -21.945 9.880 -0.256 1.00 82.00 694 ASP A O 1
ATOM 5285 N N . GLY A 1 695 ? -22.629 11.990 0.035 1.00 84.56 695 GLY A N 1
ATOM 5286 C CA . GLY A 1 695 ? -21.551 12.357 0.964 1.00 84.56 695 GLY A CA 1
ATOM 5287 C C . GLY A 1 695 ? -20.172 12.559 0.322 1.00 84.56 695 GLY A C 1
ATOM 5288 O O . GLY A 1 695 ? -19.193 12.777 1.043 1.00 84.56 695 GLY A O 1
ATOM 5289 N N . LEU A 1 696 ? -20.076 12.517 -1.013 1.00 89.38 696 LEU A N 1
ATOM 5290 C CA . LEU A 1 696 ? -18.819 12.621 -1.757 1.00 89.38 696 LEU A CA 1
ATOM 5291 C C . LEU A 1 696 ? -18.872 13.669 -2.868 1.00 89.38 696 LEU A C 1
ATOM 5293 O O . LEU A 1 696 ? -19.868 13.795 -3.577 1.00 89.38 696 LEU A O 1
ATOM 5297 N N . ALA A 1 697 ? -17.758 14.376 -3.053 1.00 90.00 697 ALA A N 1
ATOM 5298 C CA . ALA A 1 697 ? -17.573 15.323 -4.148 1.00 90.00 697 ALA A CA 1
ATOM 5299 C C . ALA A 1 697 ? -17.369 14.586 -5.478 1.00 90.00 697 ALA A C 1
ATOM 5301 O O . ALA A 1 697 ? -16.587 13.637 -5.539 1.00 90.00 697 ALA A O 1
ATOM 5302 N N . ARG A 1 698 ? -18.047 15.028 -6.543 1.00 88.50 698 ARG A N 1
ATOM 5303 C CA . ARG A 1 698 ? -17.942 14.411 -7.873 1.00 88.50 698 ARG A CA 1
ATOM 5304 C C . ARG A 1 698 ? -17.973 15.461 -8.969 1.00 88.50 698 ARG A C 1
ATOM 5306 O O . ARG A 1 698 ? -18.866 16.296 -8.983 1.00 88.50 698 ARG A O 1
ATOM 5313 N N . TYR A 1 699 ? -17.050 15.376 -9.917 1.00 92.12 699 TYR A N 1
ATOM 5314 C CA . TYR A 1 699 ? -17.158 16.112 -11.175 1.00 92.12 699 TYR A CA 1
ATOM 5315 C C . TYR A 1 699 ? -17.799 15.239 -12.263 1.00 92.12 699 TYR A C 1
ATOM 5317 O O . TYR A 1 699 ? -17.800 14.009 -12.137 1.00 92.12 699 TYR A O 1
ATOM 5325 N N . PRO A 1 700 ? -18.358 15.848 -13.324 1.00 90.56 700 PRO A N 1
ATOM 5326 C CA . PRO A 1 700 ? -18.834 15.116 -14.491 1.00 90.56 700 PRO A CA 1
ATOM 5327 C C . PRO A 1 700 ? -17.759 14.207 -15.102 1.00 90.56 700 PRO A C 1
ATOM 5329 O O . PRO A 1 700 ? -16.562 14.493 -15.046 1.00 90.56 700 PRO A O 1
ATOM 5332 N N . ALA A 1 701 ? -18.192 13.114 -15.733 1.00 88.38 701 ALA A N 1
ATOM 5333 C CA . ALA A 1 701 ? -17.292 12.265 -16.504 1.00 88.38 701 ALA A CA 1
ATOM 5334 C C . ALA A 1 701 ? -16.599 13.080 -17.614 1.00 88.38 701 ALA A C 1
ATOM 5336 O O . ALA A 1 701 ? -17.217 13.940 -18.240 1.00 88.38 701 ALA A O 1
ATOM 5337 N N . GLY A 1 702 ? -15.311 12.816 -17.841 1.00 88.25 702 GLY A N 1
ATOM 5338 C CA . GLY A 1 702 ? -14.498 13.527 -18.832 1.00 88.25 702 GLY A CA 1
ATOM 5339 C C . GLY A 1 702 ? -13.899 14.859 -18.361 1.00 88.25 702 GLY A C 1
ATOM 5340 O O . GLY A 1 702 ? -13.050 15.399 -19.066 1.00 88.25 702 GLY A O 1
ATOM 5341 N N . THR A 1 703 ? -14.263 15.381 -17.179 1.00 94.06 703 THR A N 1
ATOM 5342 C CA . THR A 1 703 ? -13.527 16.508 -16.576 1.00 94.06 703 THR A CA 1
ATOM 5343 C C . THR A 1 703 ? -12.071 16.089 -16.332 1.00 94.06 703 THR A C 1
ATOM 5345 O O . THR A 1 703 ? -11.863 15.091 -15.638 1.00 94.06 703 THR A O 1
ATOM 5348 N N . PRO A 1 704 ? -11.061 16.808 -16.864 1.00 95.19 704 PRO A N 1
ATOM 5349 C CA . PRO A 1 704 ? -9.667 16.426 -16.677 1.00 95.19 704 PRO A CA 1
ATOM 5350 C C . PRO A 1 704 ? -9.278 16.414 -15.203 1.00 95.19 704 PRO A C 1
ATOM 5352 O O . PRO A 1 704 ? -9.834 17.148 -14.384 1.00 95.19 704 PRO A O 1
ATOM 5355 N N . ALA A 1 705 ? -8.285 15.598 -14.880 1.00 95.94 705 ALA A N 1
ATOM 5356 C CA . ALA A 1 705 ? -7.559 15.714 -13.630 1.00 95.94 705 ALA A CA 1
ATOM 5357 C C . ALA A 1 705 ? -6.299 16.560 -13.838 1.00 95.94 705 ALA A C 1
ATOM 5359 O O . ALA A 1 705 ? -5.884 16.838 -14.966 1.00 95.94 705 ALA A O 1
ATOM 5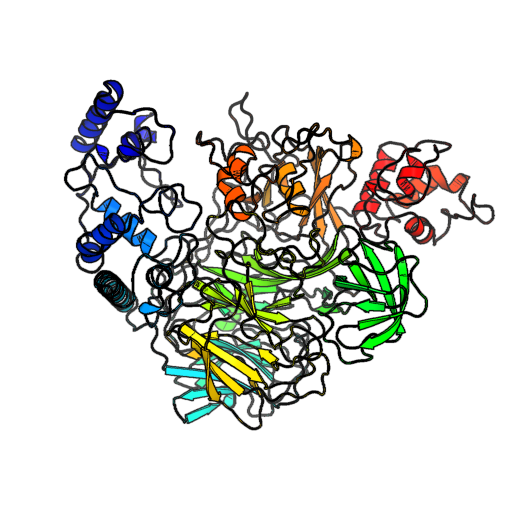360 N N . VAL A 1 706 ? -5.679 16.965 -12.738 1.00 95.56 706 VAL A N 1
ATOM 5361 C CA . VAL A 1 706 ? -4.443 17.741 -12.739 1.00 95.56 706 VAL A CA 1
ATOM 5362 C C . VAL A 1 706 ? -3.416 17.067 -11.848 1.00 95.56 706 VAL A C 1
ATOM 5364 O O . VAL A 1 706 ? -3.684 16.785 -10.681 1.00 95.56 706 VAL A O 1
ATOM 5367 N N . VAL A 1 707 ? -2.217 16.868 -12.384 1.00 95.56 707 VAL A N 1
ATOM 5368 C CA . VAL A 1 707 ? -1.042 16.406 -11.648 1.00 95.56 707 VAL A CA 1
ATOM 5369 C C . VAL A 1 707 ? -0.121 17.595 -11.414 1.00 95.56 707 VAL A C 1
ATOM 5371 O O . VAL A 1 707 ? 0.292 18.277 -12.354 1.00 95.56 707 VAL A O 1
ATOM 5374 N N . GLN A 1 708 ? 0.212 17.845 -10.151 1.00 94.75 708 GLN A N 1
ATOM 5375 C CA . GLN A 1 708 ? 1.204 18.835 -9.748 1.00 94.75 708 GLN A CA 1
ATOM 5376 C C . GLN A 1 708 ? 2.375 18.123 -9.070 1.00 94.75 708 GLN A C 1
ATOM 5378 O O . GLN A 1 708 ? 2.223 17.534 -7.999 1.00 94.75 708 GLN A O 1
ATOM 5383 N N . VAL A 1 709 ? 3.552 18.212 -9.679 1.00 95.06 709 VAL A N 1
ATOM 5384 C CA . VAL A 1 709 ? 4.810 17.734 -9.102 1.00 95.06 709 VAL A CA 1
ATOM 5385 C C . VAL A 1 709 ? 5.560 18.943 -8.560 1.00 95.06 709 VAL A C 1
ATOM 5387 O O . VAL A 1 709 ? 5.862 19.872 -9.308 1.00 95.06 709 VAL A O 1
ATOM 5390 N N . PHE A 1 710 ? 5.839 18.964 -7.257 1.00 93.81 710 PHE A N 1
ATOM 5391 C CA . PHE A 1 710 ? 6.507 20.110 -6.628 1.00 93.81 710 PHE A CA 1
ATOM 5392 C C . PHE A 1 710 ? 7.982 20.239 -7.021 1.00 93.81 710 PHE A C 1
ATOM 5394 O O . PHE A 1 710 ? 8.472 21.353 -7.158 1.00 93.81 710 PHE A O 1
ATOM 5401 N N . ASP A 1 711 ? 8.664 19.112 -7.217 1.00 94.12 711 ASP A N 1
ATOM 5402 C CA . ASP A 1 711 ? 10.035 19.028 -7.721 1.00 94.12 711 ASP A CA 1
ATOM 5403 C C . ASP A 1 711 ? 10.229 17.645 -8.361 1.00 94.12 711 ASP A C 1
ATOM 5405 O O . ASP A 1 711 ? 10.288 16.629 -7.656 1.00 94.12 711 ASP A O 1
ATOM 5409 N N . LEU A 1 712 ? 10.264 17.596 -9.695 1.00 95.56 712 LEU A N 1
ATOM 5410 C CA . LEU A 1 712 ? 10.457 16.369 -10.463 1.00 95.56 712 LEU A CA 1
ATOM 5411 C C . LEU A 1 712 ? 11.884 15.841 -10.338 1.00 95.56 712 LEU A C 1
ATOM 5413 O O . LEU A 1 712 ? 12.058 14.634 -10.324 1.00 95.56 712 LEU A O 1
ATOM 5417 N N . LEU A 1 713 ? 12.893 16.703 -10.204 1.00 94.94 713 LEU A N 1
ATOM 5418 C CA . LEU A 1 713 ? 14.284 16.257 -10.085 1.00 94.94 713 LEU A CA 1
ATOM 5419 C C . LEU A 1 713 ? 14.516 15.557 -8.740 1.00 94.94 713 LEU A C 1
ATOM 5421 O O . LEU A 1 713 ? 15.251 14.576 -8.663 1.00 94.94 713 LEU A O 1
ATOM 5425 N N . LEU A 1 714 ? 13.870 16.043 -7.676 1.00 92.88 714 LEU A N 1
ATOM 5426 C CA . LEU A 1 714 ? 13.861 15.348 -6.389 1.00 92.88 714 LEU A CA 1
ATOM 5427 C C . LEU A 1 714 ? 13.120 14.010 -6.485 1.00 92.88 714 LEU A C 1
ATOM 5429 O O . LEU A 1 714 ? 13.614 13.003 -5.985 1.00 92.88 714 LEU A O 1
ATOM 5433 N N . LEU A 1 715 ? 11.948 13.994 -7.127 1.00 91.56 715 LEU A N 1
ATOM 5434 C CA . LEU A 1 715 ? 11.170 12.770 -7.320 1.00 91.56 715 LEU A CA 1
ATOM 5435 C C . LEU A 1 715 ? 11.948 11.724 -8.139 1.00 91.56 715 LEU A C 1
ATOM 5437 O O . LEU A 1 715 ? 11.965 10.552 -7.774 1.00 91.56 715 LEU A O 1
ATOM 5441 N N . ASP A 1 716 ? 12.634 12.166 -9.191 1.00 90.88 716 ASP A N 1
ATOM 5442 C CA . ASP A 1 716 ? 13.479 11.347 -10.057 1.00 90.88 716 ASP A CA 1
ATOM 5443 C C . ASP A 1 716 ? 14.621 10.678 -9.285 1.00 90.88 716 ASP A C 1
ATOM 5445 O O . ASP A 1 716 ? 14.798 9.463 -9.374 1.00 90.88 716 ASP A O 1
ATOM 5449 N N . ALA A 1 717 ? 15.336 11.427 -8.440 1.00 89.19 717 ALA A N 1
ATOM 5450 C CA . ALA A 1 717 ? 16.405 10.870 -7.610 1.00 89.19 717 ALA A CA 1
ATOM 5451 C C . ALA A 1 717 ? 15.896 9.791 -6.638 1.00 89.19 717 ALA A C 1
ATOM 5453 O O . ALA A 1 717 ? 16.579 8.796 -6.382 1.00 89.19 717 ALA A O 1
ATOM 5454 N N . PHE A 1 718 ? 14.664 9.942 -6.148 1.00 83.38 718 PHE A N 1
ATOM 5455 C CA . PHE A 1 718 ? 13.991 8.947 -5.311 1.00 83.38 718 PHE A CA 1
ATOM 5456 C C . PHE A 1 718 ? 13.625 7.668 -6.064 1.00 83.38 718 PHE A C 1
ATOM 5458 O O . PHE A 1 718 ? 13.512 6.611 -5.445 1.00 83.38 718 PHE A O 1
ATOM 5465 N N . PHE A 1 719 ? 13.487 7.730 -7.389 1.00 79.81 719 PHE A N 1
ATOM 5466 C CA . PHE A 1 719 ? 13.322 6.539 -8.216 1.00 79.81 719 PHE A CA 1
ATOM 5467 C C . PHE A 1 719 ? 14.600 5.705 -8.348 1.00 79.81 719 PHE A C 1
ATOM 5469 O O . PHE A 1 719 ? 14.504 4.595 -8.855 1.00 79.81 719 PHE A O 1
ATOM 5476 N N . SER A 1 720 ? 15.771 6.151 -7.884 1.00 74.06 720 SER A N 1
ATOM 5477 C CA . SER A 1 720 ? 16.938 5.260 -7.717 1.00 74.06 720 SER A CA 1
ATOM 5478 C C . SER A 1 720 ? 17.228 5.017 -6.253 1.00 74.06 720 SER A C 1
ATOM 5480 O O . SER A 1 720 ? 17.278 3.870 -5.834 1.00 74.06 720 SER A O 1
ATOM 5482 N N . GLN A 1 721 ? 17.357 6.082 -5.462 1.00 81.19 721 GLN A N 1
ATOM 5483 C CA . GLN A 1 721 ? 17.940 6.004 -4.129 1.00 81.19 721 GLN A CA 1
ATOM 5484 C C . GLN A 1 721 ? 16.986 6.543 -3.058 1.00 81.19 721 GLN A C 1
ATOM 5486 O O . GLN A 1 721 ? 17.044 7.714 -2.674 1.00 81.19 721 GLN A O 1
ATOM 5491 N N . SER A 1 722 ? 16.117 5.664 -2.556 1.00 79.62 722 SER A N 1
ATOM 5492 C CA . SER A 1 722 ? 15.132 5.964 -1.508 1.00 79.62 722 SER A CA 1
ATOM 5493 C C . SER A 1 722 ? 15.522 5.478 -0.108 1.00 79.62 722 SER A C 1
ATOM 5495 O O . SER A 1 722 ? 14.729 5.636 0.820 1.00 79.62 722 SER A O 1
ATOM 5497 N N . THR A 1 723 ? 16.691 4.862 0.066 1.00 80.25 723 THR A N 1
ATOM 5498 C CA . THR A 1 723 ? 17.135 4.294 1.358 1.00 80.25 723 THR A CA 1
ATOM 5499 C C . THR A 1 723 ? 17.485 5.429 2.349 1.00 80.25 723 THR A C 1
ATOM 5501 O O . THR A 1 723 ? 17.280 6.584 2.007 1.00 80.25 723 THR A O 1
ATOM 5504 N N . PRO A 1 724 ? 17.921 5.222 3.605 1.00 79.75 724 PRO A N 1
ATOM 5505 C CA . PRO A 1 724 ? 18.391 6.322 4.464 1.00 79.75 724 PRO A CA 1
ATOM 5506 C C . PRO A 1 724 ? 19.819 6.788 4.151 1.00 79.75 724 PRO A C 1
ATOM 5508 O O . PRO A 1 724 ? 20.258 7.813 4.676 1.00 79.75 724 PRO A O 1
ATOM 5511 N N . THR A 1 725 ? 20.549 6.036 3.334 1.00 80.44 725 THR A N 1
ATOM 5512 C CA . THR A 1 725 ? 21.981 6.204 3.089 1.00 80.44 725 THR A CA 1
ATOM 5513 C C . THR A 1 725 ? 22.256 6.524 1.623 1.00 80.44 725 THR A C 1
ATOM 5515 O O . THR A 1 725 ? 21.377 6.461 0.763 1.00 80.44 725 THR A O 1
ATOM 5518 N N . GLY A 1 726 ? 23.499 6.912 1.343 1.00 81.94 726 GLY A N 1
ATOM 5519 C CA . GLY A 1 726 ? 23.931 7.261 -0.005 1.00 81.94 726 GLY A CA 1
ATOM 5520 C C . GLY A 1 726 ? 23.542 8.677 -0.435 1.00 81.94 726 GLY A C 1
ATOM 5521 O O . GLY A 1 726 ? 22.669 9.336 0.137 1.00 81.94 726 GLY A O 1
ATOM 5522 N N . VAL A 1 727 ? 24.250 9.164 -1.451 1.00 87.31 727 VAL A N 1
ATOM 5523 C CA . VAL A 1 727 ? 24.029 10.481 -2.056 1.00 87.31 727 VAL A CA 1
ATOM 5524 C C . VAL A 1 727 ? 22.828 10.417 -3.000 1.00 87.31 727 VAL A C 1
ATOM 5526 O O . VAL A 1 727 ? 22.637 9.438 -3.720 1.00 87.31 727 VAL A O 1
ATOM 5529 N N . ARG A 1 728 ? 22.012 11.475 -3.024 1.00 89.12 728 ARG A N 1
ATOM 5530 C CA . ARG A 1 728 ? 20.901 11.615 -3.974 1.00 89.12 728 ARG A CA 1
ATOM 5531 C C . ARG A 1 728 ? 21.410 12.424 -5.137 1.00 89.12 728 ARG A C 1
ATOM 5533 O O . ARG A 1 728 ? 21.558 13.635 -5.029 1.00 89.12 728 ARG A O 1
ATOM 5540 N N . HIS A 1 729 ? 21.677 11.753 -6.244 1.00 90.12 729 HIS A N 1
ATOM 5541 C CA . HIS A 1 729 ? 22.092 12.433 -7.458 1.00 90.12 729 HIS A CA 1
ATOM 5542 C C . HIS A 1 729 ? 20.878 13.133 -8.076 1.00 90.12 729 HIS A C 1
ATOM 5544 O O . HIS A 1 729 ? 19.973 12.495 -8.603 1.00 90.12 729 HIS A O 1
ATOM 5550 N N . ILE A 1 730 ? 20.841 14.457 -7.938 1.00 92.19 730 ILE A N 1
ATOM 5551 C CA . ILE A 1 730 ? 19.808 15.324 -8.502 1.00 92.19 730 ILE A CA 1
ATOM 5552 C C . ILE A 1 730 ? 20.260 15.749 -9.901 1.00 92.19 730 ILE A C 1
ATOM 5554 O O . ILE A 1 730 ? 21.276 16.430 -10.041 1.00 92.19 730 ILE A O 1
ATOM 5558 N N . ALA A 1 731 ? 19.468 15.404 -10.915 1.00 92.75 731 ALA A N 1
ATOM 5559 C CA . ALA A 1 731 ? 19.740 15.634 -12.336 1.00 92.75 731 ALA A CA 1
ATOM 5560 C C . ALA A 1 731 ? 19.546 17.102 -12.799 1.00 92.75 731 ALA A C 1
ATOM 5562 O O . ALA A 1 731 ? 18.851 17.385 -13.776 1.00 92.75 731 ALA A O 1
ATOM 5563 N N . ALA A 1 732 ? 20.129 18.051 -12.061 1.00 92.19 732 ALA A N 1
ATOM 5564 C CA . ALA A 1 732 ? 20.260 19.464 -12.435 1.00 92.19 732 ALA A CA 1
ATOM 5565 C C . ALA A 1 732 ? 21.612 19.717 -13.132 1.00 92.19 732 ALA A C 1
ATOM 5567 O O . ALA A 1 732 ? 22.392 18.792 -13.285 1.00 92.19 732 ALA A O 1
ATOM 5568 N N . ASP A 1 733 ? 21.928 20.955 -13.525 1.00 90.31 733 ASP A N 1
ATOM 5569 C CA . ASP A 1 733 ? 23.195 21.300 -14.209 1.00 90.31 733 ASP A CA 1
ATOM 5570 C C . ASP A 1 733 ? 24.430 20.884 -13.397 1.00 90.31 733 ASP A C 1
ATOM 5572 O O . ASP A 1 733 ? 25.379 20.294 -13.914 1.00 90.31 733 ASP A O 1
ATOM 5576 N N . ALA A 1 734 ? 24.376 21.161 -12.097 1.00 90.50 734 ALA A N 1
ATOM 5577 C CA . ALA A 1 734 ? 25.251 20.592 -11.089 1.00 90.50 734 ALA A CA 1
ATOM 5578 C C . ALA A 1 734 ? 24.373 20.001 -9.991 1.00 90.50 734 ALA A C 1
ATOM 5580 O O . ALA A 1 734 ? 23.390 20.623 -9.572 1.00 90.50 734 ALA A O 1
ATOM 5581 N N . CYS A 1 735 ? 24.722 18.810 -9.516 1.00 88.62 735 CYS A N 1
ATOM 5582 C CA . CYS A 1 735 ? 23.970 18.133 -8.476 1.00 88.62 735 CYS A CA 1
ATOM 5583 C C . CYS A 1 735 ? 24.067 18.942 -7.169 1.00 88.62 735 CYS A C 1
ATOM 5585 O O . CYS A 1 735 ? 25.141 18.990 -6.570 1.00 88.62 735 CYS A O 1
ATOM 5587 N N . PRO A 1 736 ? 22.981 19.546 -6.647 1.00 86.12 736 PRO A N 1
ATOM 5588 C CA . PRO A 1 736 ? 23.015 20.280 -5.376 1.00 86.12 736 PRO A CA 1
ATOM 5589 C C . PRO A 1 736 ? 23.424 19.432 -4.162 1.00 86.12 736 PRO A C 1
ATOM 5591 O O . PRO A 1 736 ? 23.670 19.982 -3.091 1.00 86.12 736 PRO A O 1
ATOM 5594 N N . SER A 1 737 ? 23.455 18.105 -4.293 1.00 86.19 737 SER A N 1
ATOM 5595 C CA . SER A 1 737 ? 23.755 17.177 -3.201 1.00 86.19 737 SER A CA 1
ATOM 5596 C C . SER A 1 737 ? 25.239 16.820 -3.088 1.00 86.19 737 SER A C 1
ATOM 5598 O O . SER A 1 737 ? 25.722 16.654 -1.973 1.00 86.19 737 SER A O 1
ATOM 5600 N N . CYS A 1 738 ? 25.970 16.738 -4.203 1.00 88.69 738 CYS A N 1
ATOM 5601 C CA . CYS A 1 738 ? 27.416 16.454 -4.219 1.00 88.69 738 CYS A CA 1
ATOM 5602 C C . CYS A 1 738 ? 28.263 17.544 -4.895 1.00 88.69 738 CYS A C 1
ATOM 5604 O O . CYS A 1 738 ? 29.484 17.464 -4.857 1.00 88.69 738 CYS A O 1
ATOM 5606 N N . ALA A 1 739 ? 27.636 18.569 -5.480 1.00 89.06 739 ALA A N 1
ATOM 5607 C CA . ALA A 1 739 ? 28.256 19.612 -6.303 1.00 89.06 739 ALA A CA 1
ATOM 5608 C C . ALA A 1 739 ? 28.957 19.107 -7.580 1.00 89.06 739 ALA A C 1
ATOM 5610 O O . ALA A 1 739 ? 29.638 19.879 -8.253 1.00 89.06 739 ALA A O 1
ATOM 5611 N N . GLU A 1 740 ? 28.769 17.837 -7.942 1.00 92.12 740 GLU A N 1
ATOM 5612 C CA . GLU A 1 740 ? 29.308 17.272 -9.177 1.00 92.12 740 GLU A CA 1
ATOM 5613 C C . GLU A 1 740 ? 28.523 17.789 -10.395 1.00 92.12 740 GLU A C 1
ATOM 5615 O O . GLU A 1 740 ? 27.291 17.902 -10.331 1.00 92.12 740 GLU A O 1
ATOM 5620 N N . PRO A 1 741 ? 29.203 18.116 -11.508 1.00 92.88 741 PRO A N 1
ATOM 5621 C CA . PRO A 1 741 ? 28.529 18.446 -12.757 1.00 92.88 741 PRO A CA 1
ATOM 5622 C C . PRO A 1 741 ? 27.783 17.218 -13.289 1.00 92.88 741 PRO A C 1
ATOM 5624 O O . PRO A 1 741 ? 28.309 16.107 -13.260 1.00 92.88 741 PRO A O 1
ATOM 5627 N N . VAL A 1 742 ? 26.573 17.422 -13.808 1.00 92.06 742 VAL A N 1
ATOM 5628 C CA . VAL A 1 742 ? 25.792 16.357 -14.453 1.00 92.06 742 VAL A CA 1
ATOM 5629 C C . VAL A 1 742 ? 25.935 16.507 -15.961 1.00 92.06 742 VAL A C 1
ATOM 5631 O O . VAL A 1 742 ? 25.771 17.610 -16.493 1.00 92.06 742 VAL A O 1
ATOM 5634 N N . ALA A 1 743 ? 26.244 15.416 -16.665 1.00 91.62 743 ALA A N 1
ATOM 5635 C CA . ALA A 1 743 ? 26.362 15.438 -18.118 1.00 91.62 743 ALA A CA 1
ATOM 5636 C C . ALA A 1 743 ? 25.050 15.915 -18.760 1.00 91.62 743 ALA A C 1
ATOM 5638 O O . ALA A 1 743 ? 23.965 15.598 -18.286 1.00 91.62 743 ALA A O 1
ATOM 5639 N N . HIS A 1 744 ? 25.129 16.669 -19.861 1.00 90.88 744 HIS A N 1
ATOM 5640 C CA . HIS A 1 744 ? 23.937 17.242 -20.502 1.00 90.88 744 HIS A CA 1
ATOM 5641 C C . HIS A 1 744 ? 22.894 16.179 -20.895 1.00 90.88 744 HIS A C 1
ATOM 5643 O O . HIS A 1 744 ? 21.693 16.437 -20.835 1.00 90.88 744 HIS A O 1
ATOM 5649 N N . VAL A 1 745 ? 23.353 14.978 -21.265 1.00 91.94 745 VAL A N 1
ATOM 5650 C CA . VAL A 1 745 ? 22.485 13.842 -21.600 1.00 91.94 745 VAL A CA 1
ATOM 5651 C C . VAL A 1 745 ? 21.692 13.325 -20.396 1.00 91.94 745 VAL A C 1
ATOM 5653 O O . VAL A 1 745 ? 20.604 12.807 -20.610 1.00 91.94 745 VAL A O 1
ATOM 5656 N N . ASP A 1 746 ? 22.171 13.558 -19.169 1.00 92.81 746 ASP A N 1
ATOM 5657 C CA . ASP A 1 746 ? 21.594 13.092 -17.898 1.00 92.81 746 ASP A CA 1
ATOM 5658 C C . ASP A 1 746 ? 20.795 14.164 -17.149 1.00 92.81 746 ASP A C 1
ATOM 5660 O O . ASP A 1 746 ? 20.223 13.902 -16.093 1.00 92.81 746 ASP A O 1
ATOM 5664 N N . GLN A 1 747 ? 20.754 15.392 -17.663 1.00 95.00 747 GLN A N 1
ATOM 5665 C CA . GLN A 1 747 ? 20.025 16.492 -17.037 1.00 95.00 747 GLN A CA 1
ATOM 5666 C C . GLN A 1 747 ? 18.528 16.394 -17.337 1.00 95.00 747 GLN A C 1
ATOM 5668 O O . GLN A 1 747 ? 18.126 16.380 -18.500 1.00 95.00 747 GLN A O 1
ATOM 5673 N N . VAL A 1 748 ? 17.680 16.439 -16.307 1.00 96.25 748 VAL A N 1
ATOM 5674 C CA . VAL A 1 748 ? 16.219 16.452 -16.472 1.00 96.25 748 VAL A CA 1
ATOM 5675 C C . VAL A 1 748 ? 15.753 17.834 -16.939 1.00 96.25 748 VAL A C 1
ATOM 5677 O O . VAL A 1 748 ? 16.118 18.870 -16.371 1.00 96.25 748 VAL A O 1
ATOM 5680 N N . ARG A 1 749 ? 14.932 17.854 -17.994 1.00 97.19 749 ARG A N 1
ATOM 5681 C CA . ARG A 1 749 ? 14.408 19.071 -18.645 1.00 97.19 749 ARG A CA 1
ATOM 5682 C C . ARG A 1 749 ? 12.930 19.009 -18.986 1.00 97.19 749 ARG A C 1
ATOM 5684 O O . ARG A 1 749 ? 12.278 20.051 -19.026 1.00 97.19 749 ARG A O 1
ATOM 5691 N N . PHE A 1 750 ? 12.404 17.816 -19.241 1.00 97.75 750 PHE A N 1
ATOM 5692 C CA . PHE A 1 750 ? 11.000 17.611 -19.581 1.00 97.75 750 PHE A CA 1
ATOM 5693 C C . PHE A 1 750 ? 10.409 16.496 -18.724 1.00 97.75 750 PHE A C 1
ATOM 5695 O O . PHE A 1 750 ? 11.126 15.640 -18.208 1.00 97.75 750 PHE A O 1
ATOM 5702 N N . ALA A 1 751 ? 9.092 16.532 -18.574 1.00 97.25 751 ALA A N 1
ATOM 5703 C CA . ALA A 1 751 ? 8.303 15.451 -18.011 1.00 97.25 751 ALA A CA 1
ATOM 5704 C C . ALA A 1 751 ? 7.436 14.857 -19.120 1.00 97.25 751 ALA A C 1
ATOM 5706 O O . ALA A 1 751 ? 6.821 15.621 -19.873 1.00 97.25 751 ALA A O 1
ATOM 5707 N N . ARG A 1 752 ? 7.344 13.528 -19.195 1.00 97.25 752 ARG A N 1
ATOM 5708 C CA . ARG A 1 752 ? 6.357 12.832 -20.030 1.00 97.25 752 ARG A CA 1
ATOM 5709 C C . ARG A 1 752 ? 5.333 12.143 -19.146 1.00 97.25 752 ARG A C 1
ATOM 5711 O O . ARG A 1 752 ? 5.702 11.462 -18.197 1.00 97.25 752 ARG A O 1
ATOM 5718 N N . ILE A 1 753 ? 4.057 12.303 -19.478 1.00 96.44 753 ILE A N 1
ATOM 5719 C CA . ILE A 1 753 ? 2.996 11.442 -18.958 1.00 96.44 753 ILE A CA 1
ATOM 5720 C C . ILE A 1 753 ? 2.747 10.348 -19.985 1.00 96.44 753 ILE A C 1
ATOM 5722 O O . ILE A 1 753 ? 2.377 10.637 -21.129 1.00 96.44 753 ILE A O 1
ATOM 5726 N N . VAL A 1 754 ? 2.935 9.106 -19.556 1.00 95.00 754 VAL A N 1
ATOM 5727 C CA . VAL A 1 754 ? 2.670 7.912 -20.356 1.00 95.00 754 VAL A CA 1
ATOM 5728 C C . VAL A 1 754 ? 1.497 7.185 -19.732 1.00 95.00 754 VAL A C 1
ATOM 5730 O O . VAL A 1 754 ? 1.560 6.794 -18.574 1.00 95.00 754 VAL A O 1
ATOM 5733 N N . ALA A 1 755 ? 0.419 7.013 -20.482 1.00 93.94 755 ALA A N 1
ATOM 5734 C CA . ALA A 1 755 ? -0.693 6.174 -20.076 1.00 93.94 755 ALA A CA 1
ATOM 5735 C C . ALA A 1 755 ? -0.487 4.726 -20.520 1.00 93.94 755 ALA A C 1
ATOM 5737 O O . ALA A 1 755 ? 0.255 4.456 -21.465 1.00 93.94 755 ALA A O 1
ATOM 5738 N N . LEU A 1 756 ? -1.181 3.800 -19.865 1.00 89.31 756 LEU A N 1
ATOM 5739 C CA . LEU A 1 756 ? -1.199 2.398 -20.263 1.00 89.31 756 LEU A CA 1
ATOM 5740 C C . LEU A 1 756 ? -2.594 1.997 -20.737 1.00 89.31 756 LEU A C 1
ATOM 5742 O O . LEU A 1 756 ? -3.574 2.160 -20.011 1.00 89.31 756 LEU A O 1
ATOM 5746 N N . GLU A 1 757 ? -2.674 1.480 -21.961 1.00 84.94 757 GLU A N 1
ATOM 5747 C CA . GLU A 1 757 ? -3.900 0.911 -22.510 1.00 84.94 757 GLU A CA 1
ATOM 5748 C C . GLU A 1 757 ? -4.173 -0.442 -21.838 1.00 84.94 757 GLU A C 1
ATOM 5750 O O . GLU A 1 757 ? -3.329 -1.344 -21.918 1.00 84.94 757 GLU A O 1
ATOM 5755 N N . PRO A 1 758 ? -5.326 -0.618 -21.169 1.00 80.00 758 PRO A N 1
ATOM 5756 C CA . PRO A 1 758 ? -5.642 -1.883 -20.531 1.00 80.00 758 PRO A CA 1
ATOM 5757 C C . PRO A 1 758 ? -5.708 -3.039 -21.532 1.00 80.00 758 PRO A C 1
ATOM 5759 O O . PRO A 1 758 ? -6.263 -2.923 -22.626 1.00 80.00 758 PRO A O 1
ATOM 5762 N N . ARG A 1 759 ? -5.161 -4.189 -21.138 1.00 84.81 759 ARG A N 1
ATOM 5763 C CA . ARG A 1 759 ? -5.085 -5.380 -21.990 1.00 84.81 759 ARG A CA 1
ATOM 5764 C C . ARG A 1 759 ? -6.347 -6.214 -21.849 1.00 84.81 759 ARG A C 1
ATOM 5766 O O . ARG A 1 759 ? -6.841 -6.412 -20.744 1.00 84.81 759 ARG A O 1
ATOM 5773 N N . ARG A 1 760 ? -6.816 -6.782 -22.960 1.00 86.31 760 ARG A N 1
ATOM 5774 C CA . ARG A 1 760 ? -7.894 -7.793 -22.993 1.00 86.31 760 ARG A CA 1
ATOM 5775 C C . ARG A 1 760 ? -7.419 -9.166 -23.478 1.00 86.31 760 ARG A C 1
ATOM 5777 O O . ARG A 1 760 ? -8.207 -10.101 -23.561 1.00 86.31 760 ARG A O 1
ATOM 5784 N N . SER A 1 761 ? -6.137 -9.277 -23.807 1.00 84.31 761 SER A N 1
ATOM 5785 C CA . SER A 1 761 ? -5.464 -10.483 -24.283 1.00 84.31 761 SER A CA 1
ATOM 5786 C C . SER A 1 761 ? -4.085 -10.599 -23.627 1.00 84.31 761 SER A C 1
ATOM 5788 O O . SER A 1 761 ? -3.627 -9.694 -22.926 1.00 84.31 761 SER A O 1
ATOM 5790 N N . ALA A 1 762 ? -3.398 -11.710 -23.889 1.00 79.06 762 ALA A N 1
ATOM 5791 C CA . ALA A 1 762 ? -2.018 -11.911 -23.462 1.00 79.06 762 ALA A CA 1
ATOM 5792 C C . ALA A 1 762 ? -0.998 -11.037 -24.227 1.00 79.06 762 ALA A C 1
ATOM 5794 O O . ALA A 1 762 ? 0.187 -11.091 -23.911 1.00 79.06 762 ALA A O 1
ATOM 5795 N N . ASP A 1 763 ? -1.417 -10.189 -25.171 1.00 79.44 763 ASP A N 1
ATOM 5796 C CA . ASP A 1 763 ? -0.514 -9.262 -25.867 1.00 79.44 763 ASP A CA 1
ATOM 5797 C C . ASP A 1 763 ? -0.010 -8.177 -24.910 1.00 79.44 763 ASP A C 1
ATOM 5799 O O . ASP A 1 763 ? -0.806 -7.732 -24.086 1.00 79.44 763 ASP A O 1
ATOM 5803 N N . PRO A 1 764 ? 1.257 -7.728 -24.982 1.00 74.50 764 PRO A N 1
ATOM 5804 C CA . PRO A 1 764 ? 1.792 -6.693 -24.097 1.00 74.50 764 PRO A CA 1
ATOM 5805 C C . PRO A 1 764 ? 0.946 -5.407 -24.073 1.00 74.50 764 PRO A C 1
ATOM 5807 O O . PRO A 1 764 ? 0.352 -5.039 -25.091 1.00 74.50 764 PRO A O 1
ATOM 5810 N N . PRO A 1 765 ? 0.899 -4.690 -22.935 1.00 79.44 765 PRO A N 1
ATOM 5811 C CA . PRO A 1 765 ? 0.144 -3.447 -22.842 1.00 79.44 765 PRO A CA 1
ATOM 5812 C C . PRO A 1 765 ? 0.745 -2.374 -23.749 1.00 79.44 765 PRO A C 1
ATOM 5814 O O . PRO A 1 765 ? 1.965 -2.212 -23.813 1.00 79.44 765 PRO A O 1
ATOM 5817 N N . ARG A 1 766 ? -0.112 -1.595 -24.413 1.00 85.81 766 ARG A N 1
ATOM 5818 C CA . ARG A 1 766 ? 0.336 -0.461 -25.228 1.00 85.81 766 ARG A CA 1
ATOM 5819 C C . ARG A 1 766 ? 0.528 0.764 -24.344 1.00 85.81 766 ARG A C 1
ATOM 5821 O O . ARG A 1 766 ? -0.358 1.127 -23.571 1.00 85.81 766 ARG A O 1
ATOM 5828 N N . ARG A 1 767 ? 1.687 1.410 -24.464 1.00 91.38 767 ARG A N 1
ATOM 5829 C CA . ARG A 1 767 ? 1.969 2.699 -23.824 1.00 91.38 767 ARG A CA 1
ATOM 5830 C C . ARG A 1 767 ? 1.511 3.826 -24.746 1.00 91.38 767 ARG A C 1
ATOM 5832 O O . ARG A 1 767 ? 1.780 3.802 -25.945 1.00 91.38 767 ARG A O 1
ATOM 5839 N N . LEU A 1 768 ? 0.810 4.804 -24.187 1.00 93.62 768 LEU A N 1
ATOM 5840 C CA . LEU A 1 768 ? 0.225 5.929 -24.909 1.00 93.62 768 LEU A CA 1
ATOM 5841 C C . LEU A 1 768 ? 0.826 7.234 -24.392 1.00 93.62 768 LEU A C 1
ATOM 5843 O O . LEU A 1 768 ? 0.848 7.490 -23.190 1.00 93.62 768 LEU A O 1
ATOM 5847 N N . LEU A 1 769 ? 1.273 8.095 -25.295 1.00 95.88 769 LEU A N 1
ATOM 5848 C CA . LEU A 1 769 ? 1.720 9.437 -24.960 1.00 95.88 769 LEU A CA 1
ATOM 5849 C C . LEU A 1 769 ? 0.516 10.310 -24.591 1.00 95.88 769 LEU A C 1
ATOM 5851 O O . LEU A 1 769 ? -0.380 10.509 -25.408 1.00 95.88 769 LEU A O 1
ATOM 5855 N N . VAL A 1 770 ? 0.510 10.868 -23.379 1.00 96.06 770 VAL A N 1
ATOM 5856 C CA . VAL A 1 770 ? -0.519 11.826 -22.931 1.00 96.06 770 VAL A CA 1
ATOM 5857 C C . VAL A 1 770 ? -0.029 13.261 -23.081 1.00 96.06 770 VAL A C 1
ATOM 5859 O O . VAL A 1 770 ? -0.749 14.119 -23.588 1.00 96.06 770 VAL A O 1
ATOM 5862 N N . ALA A 1 771 ? 1.182 13.544 -22.597 1.00 95.44 771 ALA A N 1
ATOM 5863 C CA . ALA A 1 771 ? 1.762 14.880 -22.631 1.00 95.44 771 ALA A CA 1
ATOM 5864 C C . ALA A 1 771 ? 3.286 14.833 -22.487 1.00 95.44 771 ALA A C 1
ATOM 5866 O O . ALA A 1 771 ? 3.813 13.999 -21.756 1.00 95.44 771 ALA A O 1
ATOM 5867 N N . GLU A 1 772 ? 3.970 15.790 -23.110 1.00 96.62 772 GLU A N 1
ATOM 5868 C CA . GLU A 1 772 ? 5.353 16.164 -22.805 1.00 96.62 772 GLU A CA 1
ATOM 5869 C C . GLU A 1 772 ? 5.377 17.652 -22.466 1.00 96.62 772 GLU A C 1
ATOM 5871 O O . GLU A 1 772 ? 4.937 18.476 -23.269 1.00 96.62 772 GLU A O 1
ATOM 5876 N N . VAL A 1 773 ? 5.881 18.011 -21.287 1.00 96.88 773 VAL A N 1
ATOM 5877 C CA . VAL A 1 773 ? 5.906 19.406 -20.824 1.00 96.88 773 VAL A CA 1
ATOM 5878 C C . VAL A 1 773 ? 7.292 19.790 -20.306 1.00 96.88 773 VAL A C 1
ATOM 5880 O O . VAL A 1 773 ? 8.004 18.930 -19.780 1.00 96.88 773 VAL A O 1
ATOM 5883 N N . PRO A 1 774 ? 7.713 21.059 -20.447 1.00 96.75 774 PRO A N 1
ATOM 5884 C CA . PRO A 1 774 ? 8.955 21.526 -19.842 1.00 96.75 774 PRO A CA 1
ATOM 5885 C C . PRO A 1 774 ? 8.864 21.495 -18.314 1.00 96.75 774 PRO A C 1
ATOM 5887 O O . PRO A 1 774 ? 7.816 21.785 -17.732 1.00 96.75 774 PRO A O 1
ATOM 5890 N N . VAL A 1 775 ? 9.984 21.183 -17.671 1.00 96.88 775 VAL A N 1
ATOM 5891 C CA . VAL A 1 775 ? 10.156 21.317 -16.222 1.00 96.88 775 VAL A CA 1
ATOM 5892 C C . VAL A 1 775 ? 10.521 22.767 -15.911 1.00 96.88 775 VAL A C 1
ATOM 5894 O O . VAL A 1 775 ? 11.379 23.352 -16.574 1.00 96.88 775 VAL A O 1
ATOM 5897 N N . ALA A 1 776 ? 9.859 23.374 -14.924 1.00 94.88 776 ALA A N 1
ATOM 5898 C CA . ALA A 1 776 ? 10.178 24.736 -14.503 1.00 94.88 776 ALA A CA 1
ATOM 5899 C C . ALA A 1 776 ? 11.559 24.809 -13.821 1.00 94.88 776 ALA A C 1
ATOM 5901 O O . ALA A 1 776 ? 12.091 23.806 -13.356 1.00 94.88 776 ALA A O 1
ATOM 5902 N N . GLU A 1 777 ? 12.132 26.011 -13.705 1.00 90.31 777 GLU A N 1
ATOM 5903 C CA . GLU A 1 777 ? 13.470 26.221 -13.113 1.00 90.31 777 GLU A CA 1
ATOM 5904 C C . GLU A 1 777 ? 13.591 25.700 -11.666 1.00 90.31 777 GLU A C 1
ATOM 5906 O O . GLU A 1 777 ? 14.652 25.247 -11.252 1.00 90.31 777 GLU A O 1
ATOM 5911 N N . ASP A 1 778 ? 12.497 25.720 -10.898 1.00 89.12 778 ASP A N 1
ATOM 5912 C CA . ASP A 1 778 ? 12.441 25.174 -9.534 1.00 89.12 778 ASP A CA 1
ATOM 5913 C C . ASP A 1 778 ? 12.206 23.651 -9.488 1.00 89.12 778 ASP A C 1
ATOM 5915 O O . ASP A 1 778 ? 12.026 23.083 -8.412 1.00 89.12 778 ASP A O 1
ATOM 5919 N N . GLY A 1 779 ? 12.203 22.986 -10.646 1.00 93.44 779 GLY A N 1
ATOM 5920 C CA . GLY A 1 779 ? 11.933 21.561 -10.807 1.00 93.44 779 GLY A CA 1
ATOM 5921 C C . GLY A 1 779 ? 10.448 21.206 -10.872 1.00 93.44 779 GLY A C 1
ATOM 5922 O O . GLY A 1 779 ? 10.117 20.034 -11.045 1.00 93.44 779 GLY A O 1
ATOM 5923 N N . SER A 1 780 ? 9.537 22.170 -10.722 1.00 95.38 780 SER A N 1
ATOM 5924 C CA . SER A 1 780 ? 8.105 21.879 -10.632 1.00 95.38 780 SER A CA 1
ATOM 5925 C C . SER A 1 780 ? 7.436 21.649 -11.988 1.00 95.38 780 SER A C 1
ATOM 5927 O O . SER A 1 780 ? 7.877 22.152 -13.024 1.00 95.38 780 SER A O 1
ATOM 5929 N N . VAL A 1 781 ? 6.336 20.890 -11.974 1.00 96.38 781 VAL A N 1
ATOM 5930 C CA . VAL A 1 781 ? 5.556 20.543 -13.169 1.00 96.38 781 VAL A CA 1
ATOM 5931 C C . VAL A 1 781 ? 4.056 20.553 -12.860 1.00 96.38 781 VAL A C 1
ATOM 5933 O O . VAL A 1 781 ? 3.635 20.153 -11.774 1.00 96.38 781 VAL A O 1
ATOM 5936 N N . HIS A 1 782 ? 3.240 21.013 -13.811 1.00 95.56 782 HIS A N 1
ATOM 5937 C CA . HIS A 1 782 ? 1.784 21.124 -13.686 1.00 95.56 782 HIS A CA 1
ATOM 5938 C C . HIS A 1 782 ? 1.107 20.695 -14.995 1.00 95.56 782 HIS A C 1
ATOM 5940 O O . HIS A 1 782 ? 1.276 21.347 -16.027 1.00 95.56 782 HIS A O 1
ATOM 5946 N N . ILE A 1 783 ? 0.378 19.577 -14.960 1.00 96.19 783 ILE A N 1
ATOM 5947 C CA . ILE A 1 783 ? -0.074 18.847 -16.156 1.00 96.19 783 ILE A CA 1
ATOM 5948 C C . ILE A 1 783 ? -1.543 18.459 -16.007 1.00 96.19 783 ILE A C 1
ATOM 5950 O O . ILE A 1 783 ? -1.946 17.958 -14.961 1.00 96.19 783 ILE A O 1
ATOM 5954 N N . ALA A 1 784 ? -2.338 18.658 -17.054 1.00 96.38 784 ALA A N 1
ATOM 5955 C CA . ALA A 1 784 ? -3.663 18.065 -17.173 1.00 96.38 784 ALA A CA 1
ATOM 5956 C C . ALA A 1 784 ? -3.529 16.620 -17.669 1.00 96.38 784 ALA A C 1
ATOM 5958 O O . ALA A 1 784 ? -2.767 16.364 -18.600 1.00 96.38 784 ALA A O 1
ATOM 5959 N N . VAL A 1 785 ? -4.273 15.688 -17.077 1.00 95.69 785 VAL A N 1
ATOM 5960 C CA . VAL A 1 785 ? -4.273 14.263 -17.448 1.00 95.69 785 VAL A CA 1
ATOM 5961 C C . VAL A 1 785 ? -5.710 13.757 -17.621 1.00 95.69 785 VAL A C 1
ATOM 5963 O O . VAL A 1 785 ? -6.632 14.308 -17.002 1.00 95.69 785 VAL A O 1
ATOM 5966 N N . PRO A 1 786 ? -5.944 12.735 -18.463 1.00 94.50 786 PRO A N 1
ATOM 5967 C CA . PRO A 1 786 ? -7.256 12.111 -18.566 1.00 94.50 786 PRO A CA 1
ATOM 5968 C C . PRO A 1 786 ? -7.631 11.426 -17.240 1.00 94.50 786 PRO A C 1
ATOM 5970 O O . PRO A 1 786 ? -6.780 10.785 -16.618 1.00 94.50 786 PRO A O 1
ATOM 5973 N N . PRO A 1 787 ? -8.887 11.550 -16.779 1.00 93.19 787 PRO A N 1
ATOM 5974 C CA . PRO A 1 787 ? -9.340 10.852 -15.585 1.00 93.19 787 PRO A CA 1
ATOM 5975 C C . PRO A 1 787 ? -9.585 9.364 -15.871 1.00 93.19 787 PRO A C 1
ATOM 5977 O O . PRO A 1 787 ? -9.956 8.997 -16.984 1.00 93.19 787 PRO A O 1
ATOM 5980 N N . GLY A 1 788 ? -9.451 8.512 -14.852 1.00 91.56 788 GLY A N 1
ATOM 5981 C CA . GLY A 1 788 ? -9.766 7.080 -14.952 1.00 91.56 788 GLY A CA 1
ATOM 5982 C C . GLY A 1 788 ? -8.851 6.292 -15.895 1.00 91.56 788 GLY A C 1
ATOM 5983 O O . GLY A 1 788 ? -9.234 5.232 -16.376 1.00 91.56 788 GLY A O 1
ATOM 5984 N N . LEU A 1 789 ? -7.656 6.811 -16.179 1.00 91.12 789 LEU A N 1
ATOM 5985 C CA . LEU A 1 789 ? -6.634 6.128 -16.962 1.00 91.12 789 LEU A CA 1
ATOM 5986 C C . LEU A 1 789 ? -5.352 6.038 -16.140 1.00 91.12 789 LEU A C 1
ATOM 5988 O O . LEU A 1 789 ? -4.929 7.029 -15.538 1.00 91.12 789 LEU A O 1
ATOM 5992 N N . ALA A 1 790 ? -4.749 4.851 -16.113 1.00 92.81 790 ALA A N 1
ATOM 5993 C CA . ALA A 1 790 ? -3.457 4.659 -15.482 1.00 92.81 790 ALA A CA 1
ATOM 5994 C C . ALA A 1 790 ? -2.366 5.415 -16.239 1.00 92.81 790 ALA A C 1
ATOM 5996 O O . ALA A 1 790 ? -2.283 5.304 -17.462 1.00 92.81 790 ALA A O 1
ATOM 5997 N N . PHE A 1 791 ? -1.504 6.123 -15.515 1.00 93.62 791 PHE A N 1
ATOM 5998 C CA . PHE A 1 791 ? -0.353 6.814 -16.073 1.00 93.62 791 PHE A CA 1
ATOM 5999 C C . PHE A 1 791 ? 0.897 6.689 -15.199 1.00 93.62 791 PHE A C 1
ATOM 6001 O O . PHE A 1 791 ? 0.810 6.539 -13.981 1.00 93.62 791 PHE A O 1
ATOM 6008 N N . ASP A 1 792 ? 2.054 6.787 -15.841 1.00 91.88 792 ASP A N 1
ATOM 6009 C CA . ASP A 1 792 ? 3.375 6.936 -15.240 1.00 91.88 792 ASP A CA 1
ATOM 6010 C C . ASP A 1 792 ? 3.990 8.290 -15.640 1.00 91.88 792 ASP A C 1
ATOM 6012 O O . ASP A 1 792 ? 3.540 8.941 -16.593 1.00 91.88 792 ASP A O 1
ATOM 6016 N N . ILE A 1 793 ? 4.998 8.732 -14.888 1.00 93.56 793 ILE A N 1
ATOM 6017 C CA . ILE A 1 793 ? 5.734 9.976 -15.124 1.00 93.56 793 ILE A CA 1
ATOM 6018 C C . ILE A 1 793 ? 7.184 9.635 -15.451 1.00 93.56 793 ILE A C 1
ATOM 6020 O O . ILE A 1 793 ? 7.926 9.181 -14.579 1.00 93.56 793 ILE A O 1
ATOM 6024 N N . GLU A 1 794 ? 7.601 9.926 -16.679 1.00 94.19 794 GLU A N 1
ATOM 6025 C CA . GLU A 1 794 ? 8.995 9.792 -17.096 1.00 94.19 794 GLU A CA 1
ATOM 6026 C C . GLU A 1 794 ? 9.720 11.131 -16.975 1.00 94.19 794 GLU A C 1
ATOM 6028 O O . GLU A 1 794 ? 9.205 12.189 -17.367 1.00 94.19 794 GLU A O 1
ATOM 6033 N N . SER A 1 795 ? 10.942 11.082 -16.453 1.00 95.50 795 SER A N 1
ATOM 6034 C CA . SER A 1 795 ? 11.876 12.199 -16.517 1.00 95.50 795 SER A CA 1
ATOM 6035 C C . SER A 1 795 ? 12.631 12.133 -17.842 1.00 95.50 795 SER A C 1
ATOM 6037 O O . SER A 1 795 ? 13.120 11.076 -18.245 1.00 95.50 795 SER A O 1
ATOM 6039 N N . LEU A 1 796 ? 12.704 13.257 -18.554 1.00 96.75 796 LEU A N 1
ATOM 6040 C CA . LEU A 1 796 ? 13.332 13.319 -19.869 1.00 96.75 796 LEU A CA 1
ATOM 6041 C C . LEU A 1 796 ? 14.480 14.324 -19.895 1.00 96.75 796 LEU A C 1
ATOM 6043 O O . LEU A 1 796 ? 14.401 15.389 -19.268 1.00 96.75 796 LEU A O 1
ATOM 6047 N N . ASN A 1 797 ? 15.487 14.045 -20.719 1.00 96.50 797 ASN A N 1
ATOM 6048 C CA . ASN A 1 797 ? 16.547 15.006 -21.007 1.00 96.50 797 ASN A CA 1
ATOM 6049 C C . ASN A 1 797 ? 16.117 16.110 -21.993 1.00 96.50 797 ASN A C 1
ATOM 6051 O O . ASN A 1 797 ? 14.973 16.165 -22.462 1.00 96.50 797 ASN A O 1
ATOM 6055 N N . ALA A 1 798 ? 17.044 17.016 -22.325 1.00 95.69 798 ALA A N 1
ATOM 6056 C CA . ALA A 1 798 ? 16.805 18.114 -23.270 1.00 95.69 798 ALA A CA 1
ATOM 6057 C C . ALA A 1 798 ? 16.318 17.635 -24.653 1.00 95.69 798 ALA A C 1
ATOM 6059 O O . ALA A 1 798 ? 15.591 18.352 -25.342 1.00 95.69 798 ALA A O 1
ATOM 6060 N N . GLU A 1 799 ? 16.676 16.408 -25.029 1.00 94.81 799 GLU A N 1
ATOM 6061 C CA . GLU A 1 799 ? 16.399 15.784 -26.322 1.00 94.81 799 GLU A CA 1
ATOM 6062 C C . GLU A 1 799 ? 15.165 14.869 -26.305 1.00 94.81 799 GLU A C 1
ATOM 6064 O O . GLU A 1 799 ? 14.891 14.207 -27.302 1.00 94.81 799 GLU A O 1
ATOM 6069 N N . ARG A 1 800 ? 14.393 14.875 -25.207 1.00 96.12 800 ARG A N 1
ATOM 6070 C CA . ARG A 1 800 ? 13.180 14.062 -24.982 1.00 96.12 800 ARG A CA 1
ATOM 6071 C C . ARG A 1 800 ? 13.408 12.555 -24.841 1.00 96.12 800 ARG A C 1
ATOM 6073 O O . ARG A 1 800 ? 12.442 11.806 -24.947 1.00 96.12 800 ARG A O 1
ATOM 6080 N N . MET A 1 801 ? 14.631 12.107 -24.575 1.00 95.81 801 MET A N 1
ATOM 6081 C CA . MET A 1 801 ? 14.870 10.701 -24.238 1.00 95.81 801 MET A CA 1
ATOM 6082 C C . MET A 1 801 ? 14.520 10.456 -22.774 1.00 95.81 801 MET A C 1
ATOM 6084 O O . MET A 1 801 ? 14.889 11.271 -21.918 1.00 95.81 801 MET A O 1
ATOM 6088 N N . ALA A 1 802 ? 13.838 9.349 -22.488 1.00 93.94 802 ALA A N 1
ATOM 6089 C CA . ALA A 1 802 ? 13.552 8.938 -21.123 1.00 93.94 802 ALA A CA 1
ATOM 6090 C C . ALA A 1 802 ? 14.842 8.590 -20.371 1.00 93.94 802 ALA A C 1
ATOM 6092 O O . ALA A 1 802 ? 15.615 7.721 -20.776 1.00 93.94 802 ALA A O 1
ATOM 6093 N N . LEU A 1 803 ? 15.058 9.270 -19.247 1.00 91.50 803 LEU A N 1
ATOM 6094 C CA . LEU A 1 803 ? 16.116 8.947 -18.294 1.00 91.50 803 LEU A CA 1
ATOM 6095 C C . LEU A 1 803 ? 15.629 7.868 -17.335 1.00 91.50 803 LEU A C 1
ATOM 6097 O O . LEU A 1 803 ? 16.328 6.874 -17.104 1.00 91.50 803 LEU A O 1
ATOM 6101 N N . ARG A 1 804 ? 14.406 8.040 -16.816 1.00 87.19 804 ARG A N 1
ATOM 6102 C CA . ARG A 1 804 ? 13.762 7.099 -15.896 1.00 87.19 804 ARG A CA 1
ATOM 6103 C C . ARG A 1 804 ? 12.277 6.933 -16.190 1.00 87.19 804 ARG A C 1
ATOM 6105 O O . ARG A 1 804 ? 11.567 7.910 -16.399 1.00 87.19 804 ARG A O 1
ATOM 6112 N N . SER A 1 805 ? 11.830 5.684 -16.094 1.00 85.62 805 SER A N 1
ATOM 6113 C CA . SER A 1 805 ? 10.429 5.259 -16.057 1.00 85.62 805 SER A CA 1
ATOM 6114 C C . SER A 1 805 ? 10.273 4.390 -14.806 1.00 85.62 805 SER A C 1
ATOM 6116 O O . SER A 1 805 ? 10.751 3.254 -14.801 1.00 85.62 805 SER A O 1
ATOM 6118 N N . PRO A 1 806 ? 9.681 4.888 -13.708 1.00 78.06 806 PRO A N 1
ATOM 6119 C CA . PRO A 1 806 ? 9.625 4.139 -12.454 1.00 78.06 806 PRO A CA 1
ATOM 6120 C C . PRO A 1 806 ? 8.643 2.956 -12.501 1.00 78.06 806 PRO A C 1
ATOM 6122 O O . PRO A 1 806 ? 8.549 2.215 -11.516 1.00 78.06 806 PRO A O 1
ATOM 6125 N N . ASN A 1 807 ? 7.881 2.790 -13.592 1.00 80.81 807 ASN A N 1
ATOM 6126 C CA . ASN A 1 807 ? 6.800 1.814 -13.734 1.00 80.81 807 ASN A CA 1
ATOM 6127 C C . ASN A 1 807 ? 5.830 1.913 -12.546 1.00 80.81 807 ASN A C 1
ATOM 6129 O O . ASN A 1 807 ? 5.428 0.916 -11.928 1.00 80.81 807 ASN A O 1
ATOM 6133 N N . ARG A 1 808 ? 5.531 3.152 -12.136 1.00 82.50 808 ARG A N 1
ATOM 6134 C CA . ARG A 1 808 ? 4.685 3.462 -10.981 1.00 82.50 808 ARG A CA 1
ATOM 6135 C C . ARG A 1 808 ? 3.367 4.034 -11.469 1.00 82.50 808 ARG A C 1
ATOM 6137 O O . ARG A 1 808 ? 3.147 5.237 -11.469 1.00 82.50 808 ARG A O 1
ATOM 6144 N N . TRP A 1 809 ? 2.478 3.123 -11.830 1.00 88.69 809 TRP A N 1
ATOM 6145 C CA . TRP A 1 809 ? 1.170 3.456 -12.364 1.00 88.69 809 TRP A CA 1
ATOM 6146 C C . TRP A 1 809 ? 0.276 4.108 -11.304 1.00 88.69 809 TRP A C 1
ATOM 6148 O O . TRP A 1 809 ? -0.046 3.510 -10.276 1.00 88.69 809 TRP A O 1
ATOM 6158 N N . LEU A 1 810 ? -0.104 5.352 -11.567 1.00 91.75 810 LEU A N 1
ATOM 6159 C CA . LEU A 1 810 ? -1.068 6.146 -10.812 1.00 91.75 810 LEU A CA 1
ATOM 6160 C C . LEU A 1 810 ? -2.330 6.328 -11.654 1.00 91.75 810 LEU A C 1
ATOM 6162 O O . LEU A 1 810 ? -2.319 6.085 -12.853 1.00 91.75 810 LEU A O 1
ATOM 6166 N N . TYR A 1 811 ? -3.413 6.801 -11.055 1.00 94.25 811 TYR A N 1
ATOM 6167 C CA . TYR A 1 811 ? -4.558 7.325 -11.796 1.00 94.25 811 TYR A CA 1
ATOM 6168 C C . TYR A 1 811 ? -5.155 8.494 -11.015 1.00 94.25 811 TYR A C 1
ATOM 6170 O O . TYR A 1 811 ? -4.849 8.698 -9.837 1.00 94.25 811 TYR A O 1
ATOM 6178 N N . ALA A 1 812 ? -6.023 9.258 -11.669 1.00 95.06 812 ALA A N 1
ATOM 6179 C CA . ALA A 1 812 ? -6.740 10.354 -11.037 1.00 95.06 812 ALA A CA 1
ATOM 6180 C C . ALA A 1 812 ? -8.225 10.328 -11.415 1.00 95.06 812 ALA A C 1
ATOM 6182 O O 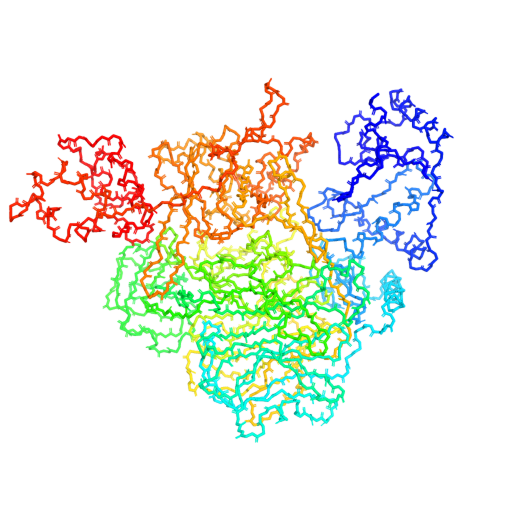. ALA A 1 812 ? -8.593 9.921 -12.520 1.00 95.06 812 ALA A O 1
ATOM 6183 N N . LEU A 1 813 ? -9.084 10.759 -10.495 1.00 95.00 813 LEU A N 1
ATOM 6184 C CA . LEU A 1 813 ? -10.516 10.922 -10.735 1.00 95.00 813 LEU A CA 1
ATOM 6185 C C . LEU A 1 813 ? -10.825 12.222 -11.494 1.00 95.00 813 LEU A C 1
ATOM 6187 O O . LEU A 1 813 ? -10.021 13.156 -11.475 1.00 95.00 813 LEU A O 1
ATOM 6191 N N . PRO A 1 814 ? -12.013 12.342 -12.116 1.00 94.56 814 PRO A N 1
ATOM 6192 C CA . PRO A 1 814 ? -12.441 13.597 -12.728 1.00 94.56 814 PRO A CA 1
ATOM 6193 C C . PRO A 1 814 ? -12.327 14.793 -11.770 1.00 94.56 814 PRO A C 1
ATOM 6195 O O . PRO A 1 814 ? -12.841 14.746 -10.650 1.00 94.56 814 PRO A O 1
ATOM 6198 N N . GLY A 1 815 ? -11.643 15.857 -12.208 1.00 94.06 815 GLY A N 1
ATOM 6199 C CA . GLY A 1 815 ? -11.401 17.084 -11.434 1.00 94.06 815 GLY A CA 1
ATOM 6200 C C . GLY A 1 815 ? -10.494 16.930 -10.202 1.00 94.06 815 GLY A C 1
ATOM 6201 O O . GLY A 1 815 ? -10.383 17.867 -9.397 1.00 94.06 815 GLY A O 1
ATOM 6202 N N . GLU A 1 816 ? -9.848 15.772 -10.032 1.00 95.50 816 GLU A N 1
ATOM 6203 C CA . GLU A 1 816 ? -8.849 15.549 -8.988 1.00 95.50 816 GLU A CA 1
ATOM 6204 C C . GLU A 1 816 ? -7.614 16.420 -9.225 1.00 95.50 816 GLU A C 1
ATOM 6206 O O . GLU A 1 816 ? -7.079 16.494 -10.331 1.00 95.50 816 GLU A O 1
ATOM 6211 N N . LYS A 1 817 ? -7.115 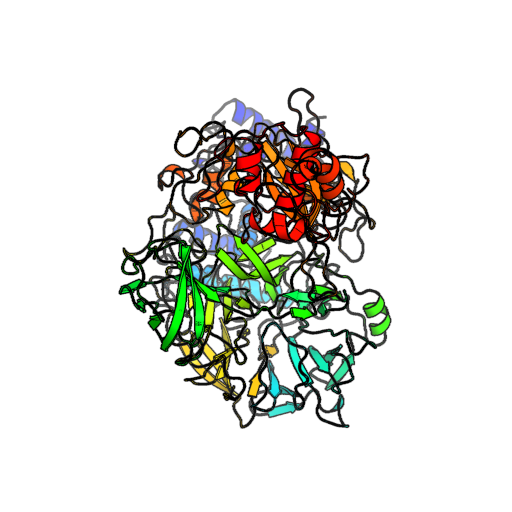17.030 -8.152 1.00 94.88 817 LYS A N 1
ATOM 6212 C CA . LYS A 1 817 ? -5.744 17.515 -8.050 1.00 94.88 817 LYS A CA 1
ATOM 6213 C C . LYS A 1 817 ? -4.905 16.475 -7.327 1.00 94.88 817 LYS A C 1
ATOM 6215 O O . LYS A 1 817 ? -4.965 16.359 -6.101 1.00 94.88 817 LYS A O 1
ATOM 6220 N N . HIS A 1 818 ? -4.061 15.802 -8.084 1.00 93.75 818 HIS A N 1
ATOM 6221 C CA . HIS A 1 818 ? -3.076 14.872 -7.574 1.00 93.75 818 HIS A CA 1
ATOM 6222 C C . HIS A 1 818 ? -1.746 15.602 -7.358 1.00 93.75 818 HIS A C 1
ATOM 6224 O O . HIS A 1 818 ? -1.285 16.334 -8.234 1.00 93.75 818 HIS A O 1
ATOM 6230 N N . THR A 1 819 ? -1.131 15.459 -6.182 1.00 92.12 819 THR A N 1
ATOM 6231 C CA . THR A 1 819 ? 0.118 16.166 -5.852 1.00 92.12 819 THR A CA 1
ATOM 6232 C C . THR A 1 819 ? 1.223 15.202 -5.469 1.00 92.12 819 THR A C 1
ATOM 6234 O O . THR A 1 819 ? 1.013 14.386 -4.576 1.00 92.12 819 THR A O 1
ATOM 6237 N N . LEU A 1 820 ? 2.397 15.356 -6.079 1.00 90.94 820 LEU A N 1
ATOM 6238 C CA . LEU A 1 820 ? 3.565 14.498 -5.883 1.00 90.94 820 LEU A CA 1
ATOM 6239 C C . LEU A 1 820 ? 4.801 15.319 -5.509 1.00 90.94 820 LEU A C 1
ATOM 6241 O O . LEU A 1 820 ? 4.929 16.486 -5.892 1.00 90.94 820 LEU A O 1
ATOM 6245 N N . SER A 1 821 ? 5.749 14.668 -4.831 1.00 89.75 821 SER A N 1
ATOM 6246 C CA . SER A 1 821 ? 6.985 15.286 -4.337 1.00 89.75 821 SER A CA 1
ATOM 6247 C C . SER A 1 821 ? 6.727 16.425 -3.336 1.00 89.75 821 SER A C 1
ATOM 6249 O O . SER A 1 821 ? 5.604 16.644 -2.877 1.00 89.75 821 SER A O 1
ATOM 6251 N N . ILE A 1 822 ? 7.787 17.136 -2.974 1.00 87.12 822 ILE A N 1
ATOM 6252 C CA . ILE A 1 822 ? 7.777 18.356 -2.164 1.00 87.12 822 ILE A CA 1
ATOM 6253 C C . ILE A 1 822 ? 8.810 19.333 -2.735 1.00 87.12 822 ILE A C 1
ATOM 6255 O O . ILE A 1 822 ? 9.734 18.900 -3.423 1.00 87.12 822 ILE A O 1
ATOM 6259 N N . PRO A 1 823 ? 8.718 20.637 -2.437 1.00 85.56 823 PRO A N 1
ATOM 6260 C CA . PRO A 1 823 ? 9.806 21.556 -2.739 1.00 85.56 823 PRO A CA 1
ATOM 6261 C C . PRO A 1 823 ? 11.107 21.106 -2.061 1.00 85.56 823 PRO A C 1
ATOM 6263 O O . PRO A 1 823 ? 11.112 20.806 -0.863 1.00 85.56 823 PRO A O 1
ATOM 6266 N N . ARG A 1 824 ? 12.227 21.113 -2.794 1.00 84.62 824 ARG A N 1
ATOM 6267 C CA . ARG A 1 824 ? 13.539 20.659 -2.287 1.00 84.62 824 ARG A CA 1
ATOM 6268 C C . ARG A 1 824 ? 13.968 21.321 -0.983 1.00 84.62 824 ARG A C 1
ATOM 6270 O O . ARG A 1 824 ? 14.576 20.672 -0.139 1.00 84.62 824 ARG A O 1
ATOM 6277 N N . ALA A 1 825 ? 13.633 22.599 -0.804 1.00 79.19 825 ALA A N 1
ATOM 6278 C CA . ALA A 1 825 ? 13.946 23.362 0.404 1.00 79.19 825 ALA A CA 1
ATOM 6279 C C . ALA A 1 825 ? 13.321 22.759 1.678 1.00 79.19 825 ALA A C 1
ATOM 6281 O O . ALA A 1 825 ? 13.880 22.894 2.765 1.00 79.19 825 ALA A O 1
ATOM 6282 N N . LEU A 1 826 ? 12.205 22.034 1.543 1.00 79.50 826 LEU A N 1
ATOM 6283 C CA . LEU A 1 826 ? 11.504 21.380 2.651 1.00 79.50 826 LEU A CA 1
ATOM 6284 C C . LEU A 1 826 ? 11.981 19.946 2.898 1.00 79.50 826 LEU A C 1
ATOM 6286 O O . LEU A 1 826 ? 11.564 19.316 3.869 1.00 79.50 826 LEU A O 1
ATOM 6290 N N . TYR A 1 827 ? 12.887 19.429 2.065 1.00 82.56 827 TYR A N 1
ATOM 6291 C CA . TYR A 1 827 ? 13.329 18.041 2.126 1.00 82.56 827 TYR A CA 1
ATOM 6292 C C . TYR A 1 827 ? 13.823 17.621 3.511 1.00 82.56 827 TYR A C 1
ATOM 6294 O O . TYR A 1 827 ? 13.349 16.624 4.054 1.00 82.56 827 TYR A O 1
ATOM 6302 N N . ALA A 1 828 ? 14.737 18.388 4.110 1.00 78.62 828 ALA A N 1
ATOM 6303 C CA . ALA A 1 828 ? 15.304 18.054 5.417 1.00 78.62 828 ALA A CA 1
ATOM 6304 C C . ALA A 1 828 ? 14.218 17.943 6.506 1.00 78.62 828 ALA A C 1
ATOM 6306 O O . ALA A 1 828 ? 14.297 17.082 7.377 1.00 78.62 828 ALA A O 1
ATOM 6307 N N . GLN A 1 829 ? 13.171 18.770 6.417 1.00 74.12 829 GLN A N 1
ATOM 6308 C CA . GLN A 1 829 ? 12.073 18.798 7.383 1.00 74.12 829 GLN A CA 1
ATOM 6309 C C . GLN A 1 829 ? 11.046 17.677 7.156 1.00 74.12 829 GLN A C 1
ATOM 6311 O O . GLN A 1 829 ? 10.456 17.185 8.116 1.00 74.12 829 GLN A O 1
ATOM 6316 N N . THR A 1 830 ? 10.795 17.307 5.896 1.00 75.44 830 THR A N 1
ATOM 6317 C CA . THR A 1 830 ? 9.652 16.461 5.512 1.00 75.44 830 THR A CA 1
ATOM 6318 C C . THR A 1 830 ? 10.041 15.049 5.078 1.00 75.44 830 THR A C 1
ATOM 6320 O O . THR A 1 830 ? 9.231 14.139 5.182 1.00 75.44 830 THR A O 1
ATOM 6323 N N . CYS A 1 831 ? 11.258 14.825 4.592 1.00 79.81 831 CYS A N 1
ATOM 6324 C CA . CYS A 1 831 ? 11.681 13.519 4.069 1.00 79.81 831 CYS A CA 1
ATOM 6325 C C . CYS A 1 831 ? 13.007 13.046 4.669 1.00 79.81 831 CYS A C 1
ATOM 6327 O O . CYS A 1 831 ? 13.199 11.842 4.843 1.00 79.81 831 CYS A O 1
ATOM 6329 N N . GLY A 1 832 ? 13.892 13.977 5.044 1.00 79.19 832 GLY A N 1
ATOM 6330 C CA . GLY A 1 832 ? 15.245 13.681 5.511 1.00 79.19 832 GLY A CA 1
ATOM 6331 C C . GLY A 1 832 ? 15.308 12.804 6.761 1.00 79.19 832 GLY A C 1
ATOM 6332 O O . GLY A 1 832 ? 16.256 12.049 6.917 1.00 79.19 832 GLY A O 1
ATOM 6333 N N . GLY A 1 833 ? 14.282 12.819 7.618 1.00 76.44 833 GLY A N 1
ATOM 6334 C CA . GLY A 1 833 ? 14.221 11.921 8.773 1.00 76.44 833 GLY A CA 1
ATOM 6335 C C . GLY A 1 833 ? 14.296 10.446 8.369 1.00 76.44 833 GLY A C 1
ATOM 6336 O O . GLY A 1 833 ? 15.169 9.731 8.840 1.00 76.44 833 GLY A O 1
ATOM 6337 N N . CYS A 1 834 ? 13.417 9.990 7.472 1.00 77.12 834 CYS A N 1
ATOM 6338 C CA . CYS A 1 834 ? 13.381 8.585 7.051 1.00 77.12 834 CYS A CA 1
ATOM 6339 C C . CYS A 1 834 ? 14.358 8.278 5.918 1.00 77.12 834 CYS A C 1
ATOM 6341 O O . CYS A 1 834 ? 14.975 7.219 5.919 1.00 77.12 834 CYS A O 1
ATOM 6343 N N . HIS A 1 835 ? 14.508 9.199 4.971 1.00 81.62 835 HIS A N 1
ATOM 6344 C CA . HIS A 1 835 ? 15.336 8.985 3.793 1.00 81.62 835 HIS A CA 1
ATOM 6345 C C . HIS A 1 835 ? 16.766 9.493 3.983 1.00 81.62 835 HIS A C 1
ATOM 6347 O O . HIS A 1 835 ? 17.581 9.307 3.107 1.00 81.62 835 HIS A O 1
ATOM 6353 N N . GLY A 1 836 ? 17.142 10.093 5.111 1.00 82.25 836 GLY A N 1
ATOM 6354 C CA . GLY A 1 836 ? 18.479 10.668 5.304 1.00 82.25 836 GLY A CA 1
ATOM 6355 C C . GLY A 1 836 ? 18.719 11.947 4.494 1.00 82.25 836 GLY A C 1
ATOM 6356 O O . GLY A 1 836 ? 17.863 12.403 3.734 1.00 82.25 836 GLY A O 1
ATOM 6357 N N . GLY A 1 837 ? 19.890 12.566 4.669 1.00 84.88 837 GLY A N 1
ATOM 6358 C CA . GLY A 1 837 ? 20.243 13.832 4.014 1.00 84.88 837 GLY A CA 1
ATOM 6359 C C . GLY A 1 837 ? 20.463 13.675 2.507 1.00 84.88 837 GLY A C 1
ATOM 6360 O O . GLY A 1 837 ? 20.908 12.626 2.051 1.00 84.88 837 GLY A O 1
ATOM 6361 N N . LEU A 1 838 ? 20.201 14.718 1.709 1.00 87.69 838 LEU A N 1
ATOM 6362 C CA . LEU A 1 838 ? 20.421 14.655 0.252 1.00 87.69 838 LEU A CA 1
ATOM 6363 C C . LEU A 1 838 ? 21.873 14.298 -0.112 1.00 87.69 838 LEU A C 1
ATOM 6365 O O . LEU A 1 838 ? 22.119 13.573 -1.067 1.00 87.69 838 LEU A O 1
ATOM 6369 N N . THR A 1 839 ? 22.828 14.762 0.689 1.00 87.25 839 THR A N 1
ATOM 6370 C CA . THR A 1 839 ? 24.272 14.516 0.550 1.00 87.25 839 THR A CA 1
ATOM 6371 C C . THR A 1 839 ? 24.718 13.138 1.068 1.00 87.25 839 THR A C 1
ATOM 6373 O O . THR A 1 839 ? 25.910 12.850 1.092 1.00 87.25 839 THR A O 1
ATOM 6376 N N . GLY A 1 840 ? 23.797 12.330 1.602 1.00 83.38 840 GLY A N 1
ATOM 6377 C CA . GLY A 1 840 ? 24.095 11.098 2.340 1.00 83.38 840 GLY A CA 1
ATOM 6378 C C . GLY A 1 840 ? 24.602 11.307 3.773 1.00 83.38 840 GLY A C 1
ATOM 6379 O O . GLY A 1 840 ? 24.681 10.344 4.533 1.00 83.38 840 GLY A O 1
ATOM 6380 N N . ARG A 1 841 ? 24.910 12.543 4.195 1.00 84.06 841 ARG A N 1
ATOM 6381 C CA . ARG A 1 841 ? 25.390 12.825 5.559 1.00 84.06 841 ARG A CA 1
ATOM 6382 C C . ARG A 1 841 ? 24.217 12.980 6.535 1.00 84.06 841 ARG A C 1
ATOM 6384 O O . ARG A 1 841 ? 23.345 13.817 6.290 1.00 84.06 841 ARG A O 1
ATOM 6391 N N . PRO A 1 842 ? 24.208 12.275 7.685 1.00 79.44 842 PRO A N 1
ATOM 6392 C CA . PRO A 1 842 ? 23.133 12.397 8.671 1.00 79.44 842 PRO A CA 1
ATOM 6393 C C . PRO A 1 842 ? 22.932 13.823 9.202 1.00 79.44 842 PRO A C 1
ATOM 6395 O O . PRO A 1 842 ? 21.804 14.240 9.418 1.00 79.44 842 PRO A O 1
ATOM 6398 N N . VAL A 1 843 ? 23.996 14.617 9.356 1.00 79.56 843 VAL A N 1
ATOM 6399 C CA . VAL A 1 843 ? 23.893 16.005 9.855 1.00 79.56 843 VAL A CA 1
ATOM 6400 C C . VAL A 1 843 ? 23.128 16.946 8.916 1.00 79.56 843 VAL A C 1
ATOM 6402 O O . VAL A 1 843 ? 22.608 17.966 9.361 1.00 79.56 843 VAL A O 1
ATOM 6405 N N . ASP A 1 844 ? 22.987 16.591 7.637 1.00 78.94 844 ASP A N 1
ATOM 6406 C CA . ASP A 1 844 ? 22.325 17.437 6.638 1.00 78.94 844 ASP A CA 1
ATOM 6407 C C . ASP A 1 844 ? 20.786 17.325 6.688 1.00 78.94 844 ASP A C 1
ATOM 6409 O O . ASP A 1 844 ? 20.087 17.983 5.917 1.00 78.94 844 ASP A O 1
ATOM 6413 N N . VAL A 1 845 ? 20.236 16.531 7.619 1.00 74.25 845 VAL A N 1
ATOM 6414 C CA . VAL A 1 845 ? 18.791 16.510 7.927 1.00 74.25 845 VAL A CA 1
ATOM 6415 C C . VAL A 1 845 ? 18.389 17.534 8.987 1.00 74.25 845 VAL A C 1
ATOM 6417 O O . VAL A 1 845 ? 17.203 17.671 9.298 1.00 74.25 845 VAL A O 1
ATOM 6420 N N . LEU A 1 846 ? 19.364 18.224 9.591 1.00 65.62 846 LEU A N 1
ATOM 6421 C CA . LEU A 1 846 ? 19.088 19.234 10.603 1.00 65.62 846 LEU A CA 1
ATOM 6422 C C . LEU A 1 846 ? 18.245 20.354 9.980 1.00 65.62 846 LEU A C 1
ATOM 6424 O O . LEU A 1 846 ? 18.544 20.881 8.906 1.00 65.62 846 LEU A O 1
ATOM 6428 N N . ARG A 1 847 ? 17.134 20.670 10.649 1.00 63.53 847 ARG A N 1
ATOM 6429 C CA . ARG A 1 847 ? 16.057 21.504 10.110 1.00 63.53 847 ARG A CA 1
ATOM 6430 C C . ARG A 1 847 ? 16.578 22.902 9.762 1.00 63.53 847 ARG A C 1
ATOM 6432 O O . ARG A 1 847 ? 17.049 23.622 10.636 1.00 63.53 847 ARG A O 1
ATOM 6439 N N . ARG A 1 848 ? 16.398 23.323 8.510 1.00 51.69 848 ARG A N 1
ATOM 6440 C CA . ARG A 1 848 ? 16.340 24.747 8.151 1.00 51.69 848 ARG A CA 1
ATOM 6441 C C . ARG A 1 848 ? 14.870 25.140 8.112 1.00 51.69 848 ARG A C 1
ATOM 6443 O O . ARG A 1 848 ? 14.191 24.581 7.259 1.00 51.69 848 ARG A O 1
ATOM 6450 N N . PRO A 1 849 ? 14.346 25.998 9.002 1.00 50.91 849 PRO A N 1
ATOM 6451 C CA . PRO A 1 849 ? 12.959 26.436 8.913 1.00 50.91 849 PRO A CA 1
ATOM 6452 C C . PRO A 1 849 ? 12.771 27.273 7.643 1.00 50.91 849 PRO A C 1
ATOM 6454 O O . PRO A 1 849 ? 13.386 28.322 7.484 1.00 50.91 849 PRO A O 1
ATOM 6457 N N . ASP A 1 850 ? 11.920 26.798 6.745 1.00 43.78 850 ASP A N 1
ATOM 6458 C CA . ASP A 1 850 ? 11.377 27.573 5.629 1.00 43.78 850 ASP A CA 1
ATOM 6459 C C . ASP A 1 850 ? 9.854 27.556 5.785 1.00 43.78 850 ASP A C 1
ATOM 6461 O O . ASP A 1 850 ? 9.232 26.497 5.695 1.00 43.78 850 ASP A O 1
ATOM 6465 N N . ILE A 1 851 ? 9.277 28.694 6.189 1.00 50.38 851 ILE A N 1
ATOM 6466 C CA . ILE A 1 851 ? 7.879 28.799 6.659 1.00 50.38 851 ILE A CA 1
ATOM 6467 C C . ILE A 1 851 ? 7.131 29.973 5.995 1.00 50.38 851 ILE A C 1
ATOM 6469 O O . ILE A 1 851 ? 5.975 30.246 6.319 1.00 50.38 851 ILE A O 1
ATOM 6473 N N . VAL A 1 852 ? 7.695 30.647 4.985 1.00 46.34 852 VAL A N 1
ATOM 6474 C CA . VAL A 1 852 ? 6.834 31.515 4.164 1.00 46.34 852 VAL A CA 1
ATOM 6475 C C . VAL A 1 852 ? 5.910 30.591 3.369 1.00 46.34 852 VAL A C 1
ATOM 6477 O O . VAL A 1 852 ? 6.360 29.661 2.709 1.00 46.34 852 VAL A O 1
ATOM 6480 N N . THR A 1 853 ? 4.601 30.816 3.454 1.00 48.00 853 THR A N 1
ATOM 6481 C CA . THR A 1 853 ? 3.484 29.994 2.940 1.00 48.00 853 THR A CA 1
ATOM 6482 C C . THR A 1 853 ? 3.443 29.791 1.407 1.00 48.00 853 THR A C 1
ATOM 6484 O O . THR A 1 853 ? 2.412 29.441 0.830 1.00 48.00 853 THR A O 1
ATOM 6487 N N . SER A 1 854 ? 4.586 29.925 0.737 1.00 47.31 854 SER A N 1
ATOM 6488 C CA . SER A 1 854 ? 4.861 29.625 -0.668 1.00 47.31 854 SER A CA 1
ATOM 6489 C C . SER A 1 854 ? 5.147 28.144 -0.944 1.00 47.31 854 SER A C 1
ATOM 6491 O O . SER A 1 854 ? 5.315 27.787 -2.102 1.00 47.31 854 SER A O 1
ATOM 6493 N N . ALA A 1 855 ? 5.133 27.256 0.059 1.00 54.25 855 ALA A N 1
ATOM 6494 C CA . ALA A 1 855 ? 5.362 25.814 -0.130 1.00 54.25 855 ALA A CA 1
ATOM 6495 C C . ALA A 1 855 ? 4.427 25.158 -1.173 1.00 54.25 855 ALA A C 1
ATOM 6497 O O . ALA A 1 855 ? 4.769 24.143 -1.771 1.00 54.25 855 ALA A O 1
ATOM 6498 N N . SER A 1 856 ? 3.247 25.747 -1.406 1.00 62.25 856 SER A N 1
ATOM 6499 C CA . SER A 1 856 ? 2.298 25.309 -2.442 1.00 62.25 856 SER A CA 1
ATOM 6500 C C . SER A 1 856 ? 2.375 26.102 -3.757 1.00 62.25 856 SER A C 1
ATOM 6502 O O . SER A 1 856 ? 1.746 25.712 -4.743 1.00 62.25 856 SER A O 1
ATOM 6504 N N . ARG A 1 857 ? 3.127 27.211 -3.783 1.00 74.81 857 ARG A N 1
ATOM 6505 C CA . ARG A 1 857 ? 3.287 28.123 -4.923 1.00 74.81 857 ARG A CA 1
ATOM 6506 C C . ARG A 1 857 ? 4.624 27.860 -5.608 1.00 74.81 857 ARG A C 1
ATOM 6508 O O . ARG A 1 857 ? 5.604 28.554 -5.359 1.00 74.81 857 ARG A O 1
ATOM 6515 N N . THR A 1 858 ? 4.641 26.858 -6.475 1.00 84.94 858 THR A N 1
ATOM 6516 C CA . THR A 1 858 ? 5.773 26.607 -7.371 1.00 84.94 858 THR A CA 1
ATOM 6517 C C . THR A 1 858 ? 5.647 27.422 -8.651 1.00 84.94 858 THR A C 1
ATOM 6519 O O . THR A 1 858 ? 4.548 27.866 -9.007 1.00 84.94 858 THR A O 1
ATOM 6522 N N . ARG A 1 859 ? 6.750 27.591 -9.381 1.00 89.25 859 ARG A N 1
ATOM 6523 C CA . ARG A 1 859 ? 6.767 28.328 -10.654 1.00 89.25 859 ARG A CA 1
ATOM 6524 C C . ARG A 1 859 ? 5.853 27.706 -11.717 1.00 89.25 859 ARG A C 1
ATOM 6526 O O . ARG A 1 859 ? 5.357 28.430 -12.573 1.00 89.25 859 ARG A O 1
ATOM 6533 N N . ALA A 1 860 ? 5.561 26.404 -11.639 1.00 90.31 860 ALA A N 1
ATOM 6534 C CA . ALA A 1 860 ? 4.613 25.740 -12.540 1.00 90.31 860 ALA A CA 1
ATOM 6535 C C . ALA A 1 860 ? 3.131 26.091 -12.288 1.00 90.31 860 ALA A C 1
ATOM 6537 O O . ALA A 1 860 ? 2.295 25.862 -13.159 1.00 90.31 860 ALA A O 1
ATOM 6538 N N . VAL A 1 861 ? 2.777 26.631 -11.113 1.00 89.31 861 VAL A N 1
ATOM 6539 C CA . VAL A 1 861 ? 1.379 26.967 -10.762 1.00 89.31 861 VAL A CA 1
ATOM 6540 C C . VAL A 1 861 ? 1.164 28.438 -10.426 1.00 89.31 861 VAL A C 1
ATOM 6542 O O . VAL A 1 861 ? 0.014 28.865 -10.292 1.00 89.31 861 VAL A O 1
ATOM 6545 N N . TRP A 1 862 ? 2.236 29.216 -10.271 1.00 89.62 862 TRP A N 1
ATOM 6546 C CA . TRP A 1 862 ? 2.190 30.619 -9.875 1.00 89.62 862 TRP A CA 1
ATOM 6547 C C . TRP A 1 862 ? 3.240 31.445 -10.616 1.00 89.62 862 TRP A C 1
ATOM 6549 O O . TRP A 1 862 ? 4.431 31.146 -10.559 1.00 89.62 862 TRP A O 1
ATOM 6559 N N . ASP A 1 863 ? 2.795 32.525 -11.252 1.00 86.31 863 ASP A N 1
ATOM 6560 C CA . ASP A 1 863 ? 3.661 33.538 -11.844 1.00 86.31 863 ASP A CA 1
ATOM 6561 C C . ASP A 1 863 ? 3.871 34.665 -10.816 1.00 86.31 863 ASP A C 1
ATOM 6563 O O . ASP A 1 863 ? 2.942 35.440 -10.555 1.00 86.31 863 ASP A O 1
ATOM 6567 N N . PRO A 1 864 ? 5.068 34.782 -10.213 1.00 80.06 864 PRO A N 1
ATOM 6568 C CA . PRO A 1 864 ? 5.334 35.809 -9.213 1.00 80.06 864 PRO A CA 1
ATOM 6569 C C . PRO A 1 864 ? 5.371 37.222 -9.805 1.00 80.06 864 PRO A C 1
ATOM 6571 O O . PRO A 1 864 ? 5.091 38.171 -9.081 1.00 80.06 864 PRO A O 1
ATOM 6574 N N . SER A 1 865 ? 5.670 37.377 -11.100 1.00 85.88 865 SER A N 1
ATOM 6575 C CA . SER A 1 865 ? 5.725 38.689 -11.757 1.00 85.88 865 SER A CA 1
ATOM 6576 C C . SER A 1 865 ? 4.330 39.257 -12.018 1.00 85.88 865 SER A C 1
ATOM 6578 O O . SER A 1 865 ? 4.115 40.463 -11.916 1.00 85.88 865 SER A O 1
ATOM 6580 N N . ARG A 1 866 ? 3.365 38.377 -12.304 1.00 86.00 866 ARG A N 1
ATOM 6581 C CA . ARG A 1 866 ? 1.965 38.735 -12.581 1.00 86.00 866 ARG A CA 1
ATOM 6582 C C . ARG A 1 866 ? 1.032 38.533 -11.389 1.00 86.00 866 ARG A C 1
ATOM 6584 O O . ARG A 1 866 ? -0.135 38.900 -11.474 1.00 86.00 866 ARG A O 1
ATOM 6591 N N . LEU A 1 867 ? 1.530 37.949 -10.297 1.00 82.69 867 LEU A N 1
ATOM 6592 C CA . LEU A 1 867 ? 0.767 37.605 -9.094 1.00 82.69 867 LEU A CA 1
ATOM 6593 C C . LEU A 1 867 ? -0.510 36.806 -9.407 1.00 82.69 867 LEU A C 1
ATOM 6595 O O . LEU A 1 867 ? -1.573 37.053 -8.833 1.00 82.69 867 LEU A O 1
ATOM 6599 N N . GLN A 1 868 ? -0.404 35.841 -10.321 1.00 87.06 868 GLN A N 1
ATOM 6600 C CA . GLN A 1 868 ? -1.535 35.031 -10.773 1.00 87.06 868 GLN A CA 1
ATOM 6601 C C . GLN A 1 868 ? -1.166 33.553 -10.905 1.00 87.06 868 GLN A C 1
ATOM 6603 O O . GLN A 1 868 ? 0.004 33.191 -11.043 1.00 87.06 868 GLN A O 1
ATOM 6608 N N . ARG A 1 869 ? -2.185 32.687 -10.891 1.00 86.94 869 ARG A N 1
ATOM 6609 C CA . ARG A 1 869 ? -2.000 31.255 -11.140 1.00 86.94 869 ARG A CA 1
ATOM 6610 C C . ARG A 1 869 ? -1.710 30.985 -12.613 1.00 86.94 869 ARG A C 1
ATOM 6612 O O . ARG A 1 869 ? -2.232 31.667 -13.491 1.00 86.94 869 ARG A O 1
ATOM 6619 N N . VAL A 1 870 ? -0.915 29.952 -12.856 1.00 90.62 870 VAL A N 1
ATOM 6620 C CA . VAL A 1 870 ? -0.604 29.437 -14.192 1.00 90.62 870 VAL A CA 1
ATOM 6621 C C . VAL A 1 870 ? -1.443 28.182 -14.434 1.00 90.62 870 VAL A C 1
ATOM 6623 O O . VAL A 1 870 ? -1.576 27.332 -13.548 1.00 90.62 870 VAL A O 1
ATOM 6626 N N . PHE A 1 871 ? -2.048 28.089 -15.618 1.00 92.88 871 PHE A N 1
ATOM 6627 C CA . PHE A 1 871 ? -2.762 26.891 -16.061 1.00 92.88 871 PHE A CA 1
ATOM 6628 C C . PHE A 1 871 ? -1.792 25.712 -16.254 1.00 92.88 871 PHE A C 1
ATOM 6630 O O . PHE A 1 871 ? -0.585 25.931 -16.358 1.00 92.88 871 PHE A O 1
ATOM 6637 N N . PRO A 1 872 ? -2.282 24.462 -16.304 1.00 95.00 872 PRO A N 1
ATOM 6638 C CA . PRO A 1 872 ? -1.447 23.339 -16.717 1.00 95.00 872 PRO A CA 1
ATOM 6639 C C . PRO A 1 872 ? -0.743 23.617 -18.053 1.00 95.00 872 PRO A C 1
ATOM 6641 O O . PRO A 1 872 ? -1.311 24.258 -18.937 1.00 95.00 872 PRO A O 1
ATOM 6644 N N . ALA A 1 873 ? 0.486 23.130 -18.220 1.00 94.62 873 ALA A N 1
ATOM 6645 C CA . ALA A 1 873 ? 1.304 23.447 -19.395 1.00 94.62 873 ALA A CA 1
ATOM 6646 C C . ALA A 1 873 ? 0.702 22.932 -20.720 1.00 94.62 873 ALA A C 1
ATOM 6648 O O . ALA A 1 873 ? 0.953 23.504 -21.775 1.00 94.62 873 ALA A O 1
ATOM 6649 N N . ASN A 1 874 ? -0.118 21.883 -20.659 1.00 94.75 874 ASN A N 1
ATOM 6650 C CA . ASN A 1 874 ? -0.858 21.295 -21.778 1.00 94.75 874 ASN A CA 1
ATOM 6651 C C . ASN A 1 874 ? -2.362 21.638 -21.748 1.00 94.75 874 ASN A C 1
ATOM 6653 O O . ASN A 1 874 ? -3.188 20.853 -22.210 1.00 94.75 874 ASN A O 1
ATOM 6657 N N . TRP A 1 875 ? -2.747 22.761 -21.139 1.00 93.50 875 TRP A N 1
ATOM 6658 C CA . TRP A 1 875 ? -4.154 23.122 -20.982 1.00 93.50 875 TRP A CA 1
ATOM 6659 C C . TRP A 1 875 ? -4.822 23.518 -22.307 1.00 93.50 875 TRP A C 1
ATOM 6661 O O . TRP A 1 875 ? -4.477 24.540 -22.894 1.00 93.50 875 TRP A O 1
ATOM 6671 N N . ASP A 1 876 ? -5.845 22.761 -22.714 1.00 85.88 876 ASP A N 1
ATOM 6672 C CA . ASP A 1 876 ? -6.660 23.013 -23.915 1.00 85.88 876 ASP A CA 1
ATOM 6673 C C . ASP A 1 876 ? -8.108 23.401 -23.552 1.00 85.88 876 ASP A C 1
ATOM 6675 O O . ASP A 1 876 ? -9.089 22.744 -23.904 1.00 85.88 876 ASP A O 1
ATOM 6679 N N . GLY A 1 877 ? -8.263 24.437 -22.722 1.00 84.50 877 GLY A N 1
ATOM 6680 C CA . GLY A 1 877 ? -9.585 25.010 -22.431 1.00 84.50 877 GLY A CA 1
ATOM 6681 C C . GLY A 1 877 ? -10.548 24.087 -21.669 1.00 84.50 877 GLY A C 1
ATOM 6682 O O . GLY A 1 877 ? -11.762 24.223 -21.810 1.00 84.50 877 GLY A O 1
ATOM 6683 N N . GLY A 1 878 ? -10.030 23.155 -20.861 1.00 81.62 878 GLY A N 1
ATOM 6684 C CA . GLY A 1 878 ? -10.833 22.276 -20.001 1.00 81.62 878 GLY A CA 1
ATOM 6685 C C . GLY A 1 878 ? -11.192 20.916 -20.595 1.00 81.62 878 GLY A C 1
ATOM 6686 O O . GLY A 1 878 ? -11.907 20.151 -19.948 1.00 81.62 878 GLY A O 1
ATOM 6687 N N . ARG A 1 879 ? -10.691 20.587 -21.789 1.00 86.44 879 ARG A N 1
ATOM 6688 C CA . ARG A 1 879 ? -10.812 19.244 -22.371 1.00 86.44 879 ARG A CA 1
ATOM 6689 C C . ARG A 1 879 ? -9.741 18.312 -21.810 1.00 86.44 879 ARG A C 1
ATOM 6691 O O . ARG A 1 879 ? -8.604 18.726 -21.592 1.00 86.44 879 ARG A O 1
ATOM 6698 N N . ALA A 1 880 ? -10.109 17.054 -21.569 1.00 88.00 880 ALA A N 1
ATOM 6699 C CA . ALA A 1 880 ? -9.137 16.035 -21.200 1.00 88.00 880 ALA A CA 1
ATOM 6700 C C . ALA A 1 880 ? -8.162 15.780 -22.364 1.00 88.00 880 ALA A C 1
ATOM 6702 O O . ALA A 1 880 ? -8.619 15.685 -23.507 1.00 88.00 880 ALA A O 1
ATOM 6703 N N . PRO A 1 881 ? -6.846 15.658 -22.097 1.00 91.50 881 PRO A N 1
ATOM 6704 C CA . PRO A 1 881 ? -5.889 15.265 -23.123 1.00 91.50 881 PRO A CA 1
ATOM 6705 C C . PRO A 1 881 ? -6.272 13.915 -23.726 1.00 91.50 881 PRO A C 1
ATOM 6707 O O . PRO A 1 881 ? -6.705 13.014 -23.004 1.00 91.50 881 PRO A O 1
ATOM 6710 N N . ILE A 1 882 ? -6.083 13.777 -25.036 1.00 92.06 882 ILE A N 1
ATOM 6711 C CA . ILE A 1 882 ? -6.332 12.534 -25.766 1.00 92.06 882 ILE A CA 1
ATOM 6712 C C . ILE A 1 882 ? -5.001 11.777 -25.858 1.00 92.06 882 ILE A C 1
ATOM 6714 O O . ILE A 1 882 ? -4.079 12.290 -26.494 1.00 92.06 882 ILE A O 1
ATOM 6718 N N . PRO A 1 883 ? -4.870 10.594 -25.233 1.00 93.56 883 PRO A N 1
ATOM 6719 C CA . PRO A 1 883 ? -3.671 9.777 -25.372 1.00 93.56 883 PRO A CA 1
ATOM 6720 C C . PRO A 1 883 ? -3.471 9.324 -26.823 1.00 93.56 883 PRO A C 1
ATOM 6722 O O . PRO A 1 883 ? -4.439 8.964 -27.495 1.00 93.56 883 PRO A O 1
ATOM 6725 N N . ALA A 1 884 ? -2.224 9.294 -27.289 1.00 93.50 884 ALA A N 1
ATOM 6726 C CA . ALA A 1 884 ? -1.861 8.860 -28.636 1.00 93.50 884 ALA A CA 1
ATOM 6727 C C . ALA A 1 884 ? -0.808 7.744 -28.597 1.00 93.50 884 ALA A C 1
ATOM 6729 O O . ALA A 1 884 ? 0.118 7.783 -27.788 1.00 93.50 884 ALA A O 1
ATOM 6730 N N . ALA A 1 885 ? -0.936 6.750 -29.474 1.00 92.62 885 ALA A N 1
ATOM 6731 C CA . ALA A 1 885 ? 0.104 5.745 -29.675 1.00 92.62 885 ALA A CA 1
ATOM 6732 C C . ALA A 1 885 ? 1.171 6.268 -30.647 1.00 92.62 885 ALA A C 1
ATOM 6734 O O . ALA A 1 885 ? 0.866 7.092 -31.504 1.00 92.62 885 ALA A O 1
ATOM 6735 N N . VAL A 1 886 ? 2.397 5.755 -30.523 1.00 94.25 886 VAL A N 1
ATOM 6736 C CA . VAL A 1 886 ? 3.435 5.870 -31.557 1.00 94.25 886 VAL A CA 1
ATOM 6737 C C . VAL A 1 886 ? 3.781 4.452 -31.993 1.00 94.25 886 VAL A C 1
ATOM 6739 O O . VAL A 1 886 ? 4.291 3.661 -31.191 1.00 94.25 886 VAL A O 1
ATOM 6742 N N . THR A 1 887 ? 3.441 4.103 -33.228 1.00 93.56 887 THR A N 1
ATOM 6743 C CA . THR A 1 887 ? 3.502 2.731 -33.750 1.00 93.56 887 THR A CA 1
ATOM 6744 C C . THR A 1 887 ? 4.582 2.578 -34.807 1.00 93.56 887 THR A C 1
ATOM 6746 O O . THR A 1 887 ? 5.019 3.537 -35.449 1.00 93.56 887 THR A O 1
ATOM 6749 N N . PHE A 1 888 ? 5.036 1.342 -34.999 1.00 94.62 888 PHE A N 1
ATOM 6750 C CA . PHE A 1 888 ? 6.024 1.073 -36.024 1.00 94.62 888 PHE A CA 1
ATOM 6751 C C . PHE A 1 888 ? 5.440 1.296 -37.420 1.00 94.62 888 PHE A C 1
ATOM 6753 O O . PHE A 1 888 ? 6.086 1.915 -38.264 1.00 94.62 888 PHE A O 1
ATOM 6760 N N . GLU A 1 889 ? 4.235 0.792 -37.675 1.00 94.31 889 GLU A N 1
ATOM 6761 C CA . GLU A 1 889 ? 3.634 0.835 -39.010 1.00 94.31 889 GLU A CA 1
ATOM 6762 C C . GLU A 1 889 ? 3.225 2.249 -39.450 1.00 94.31 889 GLU A C 1
ATOM 6764 O O . GLU A 1 889 ? 3.497 2.623 -40.593 1.00 94.31 889 GLU A O 1
ATOM 6769 N N . GLU A 1 890 ? 2.608 3.043 -38.569 1.00 95.00 890 GLU A N 1
ATOM 6770 C CA . GLU A 1 890 ? 2.080 4.366 -38.936 1.00 95.00 890 GLU A CA 1
ATOM 6771 C C . GLU A 1 890 ? 3.151 5.461 -38.870 1.00 95.00 890 GLU A C 1
ATOM 6773 O O . GLU A 1 890 ? 3.197 6.317 -39.754 1.00 95.00 890 GLU A O 1
ATOM 6778 N N . ASP A 1 891 ? 4.045 5.409 -37.877 1.00 96.19 891 ASP A N 1
ATOM 6779 C CA . ASP A 1 891 ? 4.969 6.512 -37.594 1.00 96.19 891 ASP A CA 1
ATOM 6780 C C . ASP A 1 891 ? 6.408 6.201 -38.023 1.00 96.19 891 ASP A C 1
ATOM 6782 O O . ASP A 1 891 ? 7.054 7.004 -38.699 1.00 96.19 891 ASP A O 1
ATOM 6786 N N . VAL A 1 892 ? 6.929 5.016 -37.683 1.00 96.38 892 VAL A N 1
ATOM 6787 C CA . VAL A 1 892 ? 8.349 4.681 -37.911 1.00 96.38 892 VAL A CA 1
ATOM 6788 C C . VAL A 1 892 ? 8.623 4.219 -39.338 1.00 96.38 892 VAL A C 1
ATOM 6790 O O . VAL A 1 892 ? 9.607 4.644 -39.946 1.00 96.38 892 VAL A O 1
ATOM 6793 N N . ARG A 1 893 ? 7.775 3.368 -39.921 1.00 95.38 893 ARG A N 1
ATOM 6794 C CA . ARG A 1 893 ? 7.982 2.836 -41.276 1.00 95.38 893 ARG A CA 1
ATOM 6795 C C . ARG A 1 893 ? 8.109 3.951 -42.325 1.00 95.38 893 ARG A C 1
ATOM 6797 O O . ARG A 1 893 ? 9.017 3.843 -43.155 1.00 95.38 893 ARG A O 1
ATOM 6804 N N . PRO A 1 894 ? 7.310 5.038 -42.304 1.00 95.94 894 PRO A N 1
ATOM 6805 C CA . PRO A 1 894 ? 7.526 6.171 -43.203 1.00 95.94 894 PRO A CA 1
ATOM 6806 C C . PRO A 1 894 ? 8.898 6.838 -43.039 1.00 95.94 894 PRO A C 1
ATOM 6808 O O . PRO A 1 894 ? 9.507 7.211 -44.044 1.00 95.94 894 PRO A O 1
ATOM 6811 N N . VAL A 1 895 ? 9.406 6.961 -41.805 1.00 95.06 895 VAL A N 1
ATOM 6812 C CA . VAL A 1 895 ? 10.758 7.483 -41.530 1.00 95.06 895 VAL A CA 1
ATOM 6813 C C . VAL A 1 895 ? 11.808 6.592 -42.189 1.00 95.06 895 VAL A C 1
ATOM 6815 O O . VAL A 1 895 ? 12.642 7.078 -42.956 1.00 95.06 895 VAL A O 1
ATOM 6818 N N . LEU A 1 896 ? 11.727 5.276 -41.964 1.00 93.31 896 LEU A N 1
ATOM 6819 C CA . LEU A 1 896 ? 12.659 4.309 -42.552 1.00 93.31 896 LEU A CA 1
ATOM 6820 C C . LEU A 1 896 ? 12.606 4.325 -44.081 1.00 93.31 896 LEU A C 1
ATOM 6822 O O . LEU A 1 896 ? 13.651 4.293 -44.730 1.00 93.31 896 LEU A O 1
ATOM 6826 N N . GLY A 1 897 ? 11.406 4.409 -44.660 1.00 93.00 897 GLY A N 1
ATOM 6827 C CA . GLY A 1 897 ? 11.205 4.465 -46.107 1.00 93.00 897 GLY A CA 1
ATOM 6828 C C . GLY A 1 897 ? 11.926 5.643 -46.760 1.00 93.00 897 GLY A C 1
ATOM 6829 O O . GLY A 1 897 ? 12.526 5.481 -47.821 1.00 93.00 897 GLY A O 1
ATOM 6830 N N . ARG A 1 898 ? 11.917 6.812 -46.107 1.00 91.62 898 ARG A N 1
ATOM 6831 C CA . ARG A 1 898 ? 12.600 8.018 -46.600 1.00 91.62 898 ARG A CA 1
ATOM 6832 C C . ARG A 1 898 ? 14.107 7.992 -46.356 1.00 91.62 898 ARG A C 1
ATOM 6834 O O . ARG A 1 898 ? 14.864 8.376 -47.242 1.00 91.62 898 ARG A O 1
ATOM 6841 N N . ALA A 1 899 ? 14.532 7.589 -45.160 1.00 89.94 899 ALA A N 1
ATOM 6842 C CA . ALA A 1 899 ? 15.895 7.829 -44.684 1.00 89.94 899 ALA A CA 1
ATOM 6843 C C . ALA A 1 899 ? 16.814 6.597 -44.712 1.00 89.94 899 ALA A C 1
ATOM 6845 O O . ALA A 1 899 ? 18.033 6.750 -44.704 1.00 89.94 899 ALA A O 1
ATOM 6846 N N . CYS A 1 900 ? 16.265 5.378 -44.734 1.00 89.44 900 CYS A N 1
ATOM 6847 C CA . CYS A 1 900 ? 17.041 4.155 -44.498 1.00 89.44 900 CYS A CA 1
ATOM 6848 C C . CYS A 1 900 ? 16.939 3.137 -45.640 1.00 89.44 900 CYS A C 1
ATOM 6850 O O . CYS A 1 900 ? 17.953 2.555 -46.031 1.00 89.44 900 CYS A O 1
ATOM 6852 N N . VAL A 1 901 ? 15.744 2.929 -46.202 1.00 91.75 901 VAL A N 1
ATOM 6853 C CA . VAL A 1 901 ? 15.468 1.852 -47.176 1.00 91.75 901 VAL A CA 1
ATOM 6854 C C . VAL A 1 901 ? 16.323 1.956 -48.443 1.00 91.75 901 VAL A C 1
ATOM 6856 O O . VAL A 1 901 ? 16.659 0.928 -49.020 1.00 91.75 901 VAL A O 1
ATOM 6859 N N . GLY A 1 902 ? 16.762 3.156 -48.837 1.00 90.12 902 GLY A N 1
ATOM 6860 C CA . GLY A 1 902 ? 17.655 3.333 -49.990 1.00 90.12 902 GLY A CA 1
ATOM 6861 C C . GLY A 1 902 ? 18.969 2.538 -49.902 1.00 90.12 902 GLY A C 1
ATOM 6862 O O . GLY A 1 902 ? 19.464 2.080 -50.927 1.00 90.12 902 GLY A O 1
ATOM 6863 N N . CYS A 1 903 ? 19.503 2.329 -48.692 1.00 89.94 903 CYS A N 1
ATOM 6864 C CA . CYS A 1 903 ? 20.704 1.513 -48.446 1.00 89.94 903 CYS A CA 1
ATOM 6865 C C . CYS A 1 903 ? 20.391 0.186 -47.735 1.00 89.94 903 CYS A C 1
ATOM 6867 O O . CYS A 1 903 ? 21.133 -0.787 -47.865 1.00 89.94 903 CYS A O 1
ATOM 6869 N N . HIS A 1 904 ? 19.305 0.147 -46.965 1.00 90.88 904 HIS A N 1
ATOM 6870 C CA . HIS A 1 904 ? 18.886 -0.978 -46.130 1.00 90.88 904 HIS A CA 1
ATOM 6871 C C . HIS A 1 904 ? 17.640 -1.681 -46.692 1.00 90.88 904 HIS A C 1
ATOM 6873 O O . HIS A 1 904 ? 16.752 -2.047 -45.933 1.00 90.88 904 HIS A O 1
ATOM 6879 N N . GLY A 1 905 ? 17.522 -1.827 -48.012 1.00 87.56 905 GLY A N 1
ATOM 6880 C CA . GLY A 1 905 ? 16.363 -2.451 -48.656 1.00 87.56 905 GLY A CA 1
ATOM 6881 C C . GLY A 1 905 ? 16.737 -3.628 -49.555 1.00 87.56 905 GLY A C 1
ATOM 6882 O O . GLY A 1 905 ? 17.716 -3.562 -50.299 1.00 87.56 905 GLY A O 1
ATOM 6883 N N . GLY A 1 906 ? 15.918 -4.683 -49.529 1.00 82.56 906 GLY A N 1
ATOM 6884 C CA . GLY A 1 906 ? 16.003 -5.812 -50.464 1.00 82.56 906 GLY A CA 1
ATOM 6885 C C . GLY A 1 906 ? 17.176 -6.766 -50.208 1.00 82.56 906 GLY A C 1
ATOM 6886 O O . GLY A 1 906 ? 17.818 -6.729 -49.161 1.00 82.56 906 GLY A O 1
ATOM 6887 N N . GLU A 1 907 ? 17.471 -7.641 -51.176 1.00 77.19 907 GLU A N 1
ATOM 6888 C CA . GLU A 1 907 ? 18.470 -8.721 -51.029 1.00 77.19 907 GLU A CA 1
ATOM 6889 C C . GLU A 1 907 ? 19.917 -8.221 -50.842 1.00 77.19 907 GLU A C 1
ATOM 6891 O O . GLU A 1 907 ? 20.766 -8.955 -50.341 1.00 77.19 907 GLU A O 1
ATOM 6896 N N . SER A 1 908 ? 20.188 -6.958 -51.188 1.00 80.25 908 SER A N 1
ATOM 6897 C CA . SER A 1 908 ? 21.507 -6.312 -51.090 1.00 80.25 908 SER A CA 1
ATOM 6898 C C . SER A 1 908 ? 21.618 -5.330 -49.916 1.00 80.25 908 SER A C 1
ATOM 6900 O O . SER A 1 908 ? 22.474 -4.443 -49.939 1.00 80.25 908 SER A O 1
ATOM 6902 N N . ALA A 1 909 ? 20.744 -5.437 -48.910 1.00 86.31 909 ALA A N 1
ATOM 6903 C CA . ALA A 1 909 ? 20.696 -4.499 -47.793 1.00 86.31 909 ALA A CA 1
ATOM 6904 C C . ALA A 1 909 ? 22.041 -4.393 -47.047 1.00 86.31 909 ALA A C 1
ATOM 6906 O O . ALA A 1 909 ? 22.655 -5.394 -46.653 1.00 86.31 909 ALA A O 1
ATOM 6907 N N . ALA A 1 910 ? 22.494 -3.158 -46.814 1.00 81.44 910 ALA A N 1
ATOM 6908 C CA . ALA A 1 910 ? 23.773 -2.886 -46.171 1.00 81.44 910 ALA A CA 1
ATOM 6909 C C . ALA A 1 910 ? 23.866 -3.544 -44.784 1.00 81.44 910 ALA A C 1
ATOM 6911 O O . ALA A 1 910 ? 22.965 -3.435 -43.949 1.00 81.44 910 ALA A O 1
ATOM 6912 N N . GLY A 1 911 ? 24.976 -4.248 -44.537 1.00 79.19 911 GLY A N 1
ATOM 6913 C CA . GLY A 1 911 ? 25.216 -4.947 -43.271 1.00 79.19 911 GLY A CA 1
ATOM 6914 C C . GLY A 1 911 ? 24.220 -6.072 -42.961 1.00 79.19 911 GLY A C 1
ATOM 6915 O O . GLY A 1 911 ? 24.107 -6.455 -41.800 1.00 79.19 911 GLY A O 1
ATOM 6916 N N . GLY A 1 912 ? 23.476 -6.575 -43.957 1.00 82.44 912 GLY A N 1
ATOM 6917 C CA . GLY A 1 912 ? 22.449 -7.608 -43.766 1.00 82.44 912 GLY A CA 1
ATOM 6918 C C . GLY A 1 912 ? 21.216 -7.127 -42.989 1.00 82.44 912 GLY A C 1
ATOM 6919 O O . GLY A 1 912 ? 20.444 -7.945 -42.486 1.00 82.44 912 GLY A O 1
ATOM 6920 N N . LEU A 1 913 ? 21.040 -5.809 -42.853 1.00 87.31 913 LEU A N 1
ATOM 6921 C CA . LEU A 1 913 ? 19.912 -5.186 -42.167 1.00 87.31 913 LEU A CA 1
ATOM 6922 C C . LEU A 1 913 ? 18.888 -4.707 -43.201 1.00 87.31 913 LEU A C 1
ATOM 6924 O O . LEU A 1 913 ? 19.024 -3.601 -43.716 1.00 87.31 913 LEU A O 1
ATOM 6928 N N . ASP A 1 914 ? 17.885 -5.538 -43.495 1.00 89.19 914 ASP A N 1
ATOM 6929 C CA . ASP A 1 914 ? 16.752 -5.165 -44.351 1.00 89.19 914 ASP A CA 1
ATOM 6930 C C . ASP A 1 914 ? 15.637 -4.496 -43.530 1.00 89.19 914 ASP A C 1
ATOM 6932 O O . ASP A 1 914 ? 15.029 -5.102 -42.645 1.00 89.19 914 ASP A O 1
ATOM 6936 N N . LEU A 1 915 ? 15.382 -3.229 -43.843 1.00 91.38 915 LEU A N 1
ATOM 6937 C CA . LEU A 1 915 ? 14.359 -2.363 -43.261 1.00 91.38 915 LEU A CA 1
ATOM 6938 C C . LEU A 1 915 ? 13.203 -2.092 -44.236 1.00 91.38 915 LEU A C 1
ATOM 6940 O O . LEU A 1 915 ? 12.231 -1.438 -43.859 1.00 91.38 915 LEU A O 1
ATOM 6944 N N . GLY A 1 916 ? 13.290 -2.576 -45.480 1.00 88.38 916 GLY A N 1
ATOM 6945 C CA . GLY A 1 916 ? 12.217 -2.464 -46.472 1.00 88.38 916 GLY A CA 1
ATOM 6946 C C . GLY A 1 916 ? 11.170 -3.576 -46.355 1.00 88.38 916 GLY A C 1
ATOM 6947 O O . GLY A 1 916 ? 10.028 -3.396 -46.775 1.00 88.38 916 GLY A O 1
ATOM 6948 N N . GLY A 1 917 ? 11.547 -4.719 -45.777 1.00 88.00 917 GLY A N 1
ATOM 6949 C CA . GLY A 1 917 ? 10.704 -5.906 -45.673 1.00 88.00 917 GLY A CA 1
ATOM 6950 C C . GLY A 1 917 ? 9.671 -5.912 -44.529 1.00 88.00 917 GLY A C 1
ATOM 6951 O O . GLY A 1 917 ? 9.605 -5.004 -43.691 1.00 88.00 917 GLY A O 1
ATOM 6952 N N . PRO A 1 918 ? 8.862 -6.987 -44.437 1.00 87.62 918 PRO A N 1
ATOM 6953 C CA . PRO A 1 918 ? 7.871 -7.171 -43.373 1.00 87.62 918 PRO A CA 1
ATOM 6954 C C . PRO A 1 918 ? 8.497 -7.405 -41.990 1.00 87.62 918 PRO A C 1
ATOM 6956 O O . PRO A 1 918 ? 7.798 -7.265 -40.995 1.00 87.62 918 PRO A O 1
ATOM 6959 N N . ARG A 1 919 ? 9.797 -7.739 -41.924 1.00 89.50 919 ARG A N 1
ATOM 6960 C CA . ARG A 1 919 ? 10.546 -7.993 -40.678 1.00 89.50 919 ARG A CA 1
ATOM 6961 C C . ARG A 1 919 ? 11.391 -6.806 -40.194 1.00 89.50 919 ARG A C 1
ATOM 6963 O O . ARG A 1 919 ? 12.293 -6.977 -39.374 1.00 89.50 919 ARG A O 1
ATOM 6970 N N . ALA A 1 920 ? 11.153 -5.613 -40.741 1.00 91.38 920 ALA A N 1
ATOM 6971 C CA . ALA A 1 920 ? 11.942 -4.419 -40.445 1.00 91.38 920 ALA A CA 1
ATOM 6972 C C . ALA A 1 920 ? 11.925 -4.056 -38.949 1.00 91.38 920 ALA A C 1
ATOM 6974 O O . ALA A 1 920 ? 12.964 -3.717 -38.382 1.00 91.38 920 ALA A O 1
ATOM 6975 N N . ARG A 1 921 ? 10.765 -4.196 -38.291 1.00 92.44 921 ARG A N 1
ATOM 6976 C CA . ARG A 1 921 ? 10.623 -3.958 -36.851 1.00 92.44 921 ARG A CA 1
ATOM 6977 C C . ARG A 1 921 ? 11.498 -4.911 -36.049 1.00 92.44 921 ARG A C 1
ATOM 6979 O O . ARG A 1 921 ? 12.319 -4.468 -35.256 1.00 92.44 921 ARG A O 1
ATOM 6986 N N . GLU A 1 922 ? 11.362 -6.214 -36.279 1.00 90.75 922 GLU A N 1
ATOM 6987 C CA . GLU A 1 922 ? 12.142 -7.254 -35.600 1.00 90.75 922 GLU A CA 1
ATOM 6988 C C . GLU A 1 922 ? 13.640 -7.062 -35.831 1.00 90.75 922 GLU A C 1
ATOM 6990 O O . GLU A 1 922 ? 14.450 -7.324 -34.943 1.00 90.75 922 GLU A O 1
ATOM 6995 N N . ALA A 1 923 ? 14.020 -6.582 -37.016 1.00 89.62 923 ALA A N 1
ATOM 6996 C CA . ALA A 1 923 ? 15.403 -6.282 -37.327 1.00 89.62 923 ALA A CA 1
ATOM 6997 C C . ALA A 1 923 ? 15.947 -5.114 -36.488 1.00 89.62 923 ALA A C 1
ATOM 6999 O O . ALA A 1 923 ? 17.093 -5.214 -36.041 1.00 89.62 923 ALA A O 1
ATOM 7000 N N . LEU A 1 924 ? 15.141 -4.068 -36.251 1.00 90.19 924 LEU A N 1
ATOM 7001 C CA . LEU A 1 924 ? 15.485 -2.914 -35.410 1.00 90.19 924 LEU A CA 1
ATOM 7002 C C . LEU A 1 924 ? 15.478 -3.218 -33.918 1.00 90.19 924 LEU A C 1
ATOM 7004 O O . LEU A 1 924 ? 16.346 -2.707 -33.219 1.00 90.19 924 LEU A O 1
ATOM 7008 N N . LEU A 1 925 ? 14.570 -4.072 -33.436 1.00 89.62 925 LEU A N 1
ATOM 7009 C CA . LEU A 1 925 ? 14.519 -4.463 -32.020 1.00 89.62 925 LEU A CA 1
ATOM 7010 C C . LEU A 1 925 ? 15.858 -5.037 -31.520 1.00 89.62 925 LEU A C 1
ATOM 7012 O O . LEU A 1 925 ? 16.185 -4.892 -30.351 1.00 89.62 925 LEU A O 1
ATOM 7016 N N . ARG A 1 926 ? 16.677 -5.620 -32.409 1.00 87.94 926 ARG A N 1
ATOM 7017 C CA . ARG A 1 926 ? 18.037 -6.108 -32.092 1.00 87.94 926 ARG A CA 1
ATOM 7018 C C . ARG A 1 926 ? 19.046 -5.003 -31.752 1.00 87.94 926 ARG A C 1
ATOM 7020 O O . ARG A 1 926 ? 20.143 -5.317 -31.307 1.00 87.94 926 ARG A O 1
ATOM 7027 N N . PHE A 1 927 ? 18.710 -3.746 -32.028 1.00 87.94 927 PHE A N 1
ATOM 7028 C CA . PHE A 1 927 ? 19.532 -2.565 -31.756 1.00 87.94 927 PHE A CA 1
ATOM 7029 C C . PHE A 1 927 ? 18.909 -1.663 -30.685 1.00 87.94 927 PHE A C 1
ATOM 7031 O O . PHE A 1 927 ? 19.304 -0.504 -30.561 1.00 87.94 927 PHE A O 1
ATOM 7038 N N . LEU A 1 928 ? 17.919 -2.166 -29.948 1.00 87.88 928 LEU A N 1
ATOM 7039 C CA . LEU A 1 928 ? 17.340 -1.489 -28.795 1.00 87.88 928 LEU A CA 1
ATOM 7040 C C . LEU A 1 928 ? 17.818 -2.165 -27.508 1.00 87.88 928 LEU A C 1
ATOM 7042 O O . LEU A 1 928 ? 18.273 -3.308 -27.531 1.00 87.88 928 LEU A O 1
ATOM 7046 N N . ASP A 1 929 ? 17.684 -1.453 -26.395 1.00 77.56 929 ASP A N 1
ATOM 7047 C CA . ASP A 1 929 ? 17.758 -2.048 -25.064 1.00 77.56 929 ASP A CA 1
ATOM 7048 C C . ASP A 1 929 ? 16.553 -2.983 -24.876 1.00 77.56 929 ASP A C 1
ATOM 7050 O O . ASP A 1 929 ? 15.418 -2.522 -24.784 1.00 77.56 929 ASP A O 1
ATOM 7054 N N . ALA A 1 930 ? 16.790 -4.295 -24.901 1.00 67.69 930 ALA A N 1
ATOM 7055 C CA . ALA A 1 930 ? 15.725 -5.295 -24.887 1.00 67.69 930 ALA A CA 1
ATOM 7056 C C . ALA A 1 930 ? 14.981 -5.384 -23.544 1.00 67.69 930 ALA A C 1
ATOM 7058 O O . ALA A 1 930 ? 13.863 -5.899 -23.531 1.00 67.69 930 ALA A O 1
ATOM 7059 N N . ASP A 1 931 ? 15.588 -4.896 -22.457 1.00 72.44 931 ASP A N 1
ATOM 7060 C CA . ASP A 1 931 ? 15.050 -5.018 -21.102 1.00 72.44 931 ASP A CA 1
ATOM 7061 C C . ASP A 1 931 ? 14.217 -3.772 -20.733 1.00 72.44 931 ASP A C 1
ATOM 7063 O O . ASP A 1 931 ? 13.011 -3.885 -20.508 1.00 72.44 931 ASP A O 1
ATOM 7067 N N . ASP A 1 932 ? 14.815 -2.568 -20.733 1.00 76.75 932 ASP A N 1
ATOM 7068 C CA . ASP A 1 932 ? 14.126 -1.332 -20.305 1.00 76.75 932 ASP A CA 1
ATOM 7069 C C . ASP A 1 932 ? 13.553 -0.495 -21.472 1.00 76.75 932 ASP A C 1
ATOM 7071 O O . ASP A 1 932 ? 12.769 0.426 -21.229 1.00 76.75 932 ASP A O 1
ATOM 7075 N N . LEU A 1 933 ? 13.931 -0.783 -22.728 1.00 83.56 933 LEU A N 1
ATOM 7076 C CA . LEU A 1 933 ? 13.509 -0.054 -23.941 1.00 83.56 933 LEU A CA 1
ATOM 7077 C C . LEU A 1 933 ? 13.661 1.475 -23.834 1.00 83.56 933 LEU A C 1
ATOM 7079 O O . LEU A 1 933 ? 12.801 2.235 -24.277 1.00 83.56 933 LEU A O 1
ATOM 7083 N N . ARG A 1 934 ? 14.783 1.948 -23.278 1.00 89.31 934 ARG A N 1
ATOM 7084 C CA . ARG A 1 934 ? 15.088 3.385 -23.190 1.00 89.31 934 ARG A CA 1
ATOM 7085 C C . ARG A 1 934 ? 15.860 3.866 -24.409 1.00 89.31 934 ARG A C 1
ATOM 7087 O O . ARG A 1 934 ? 16.927 3.344 -24.728 1.00 89.31 934 ARG A O 1
ATOM 7094 N N . ALA A 1 935 ? 15.386 4.936 -25.038 1.00 92.75 935 ALA A N 1
ATOM 7095 C CA . ALA A 1 935 ? 16.034 5.564 -26.186 1.00 92.75 935 ALA A CA 1
ATOM 7096 C C . ALA A 1 935 ? 17.479 5.985 -25.881 1.00 92.75 935 ALA A C 1
ATOM 7098 O O . ALA A 1 935 ? 18.363 5.801 -26.714 1.00 92.75 935 ALA A O 1
ATOM 7099 N N . VAL A 1 936 ? 17.733 6.494 -24.671 1.00 91.56 936 VAL A N 1
ATOM 7100 C CA . VAL A 1 936 ? 19.074 6.928 -24.245 1.00 91.56 936 VAL A CA 1
ATOM 7101 C C . VAL A 1 936 ? 20.072 5.767 -24.123 1.00 91.56 936 VAL A C 1
ATOM 7103 O O . VAL A 1 936 ? 21.271 5.981 -24.250 1.00 91.56 936 VAL A O 1
ATOM 7106 N N . ALA A 1 937 ? 19.584 4.543 -23.909 1.00 89.38 937 ALA A N 1
ATOM 7107 C CA . ALA A 1 937 ? 20.394 3.330 -23.800 1.00 89.38 937 ALA A CA 1
ATOM 7108 C C . ALA A 1 937 ? 20.351 2.473 -25.080 1.00 89.38 937 ALA A C 1
ATOM 7110 O O . ALA A 1 937 ? 20.887 1.370 -25.108 1.00 89.38 937 ALA A O 1
ATOM 7111 N N . ALA A 1 938 ? 19.701 2.947 -26.150 1.00 90.00 938 ALA A N 1
ATOM 7112 C CA . ALA A 1 938 ? 19.534 2.179 -27.376 1.00 90.00 938 ALA A CA 1
ATOM 7113 C C . ALA A 1 938 ? 20.775 2.305 -28.281 1.00 90.00 938 ALA A C 1
ATOM 7115 O O . ALA A 1 938 ? 21.042 3.404 -28.787 1.00 90.00 938 ALA A O 1
ATOM 7116 N N . PRO A 1 939 ? 21.471 1.196 -28.617 1.00 89.06 939 PRO A N 1
ATOM 7117 C CA . PRO A 1 939 ? 22.596 1.241 -29.555 1.00 89.06 939 PRO A CA 1
ATOM 7118 C C . PRO A 1 939 ? 22.240 1.835 -30.925 1.00 89.06 939 PRO A C 1
ATOM 7120 O O . PRO A 1 939 ? 23.093 2.386 -31.624 1.00 89.06 939 PRO A O 1
ATOM 7123 N N . LEU A 1 940 ? 20.971 1.726 -31.333 1.00 88.94 940 LEU A N 1
ATOM 7124 C CA . LEU A 1 940 ? 20.446 2.377 -32.528 1.00 88.94 940 LEU A CA 1
ATOM 7125 C C . LEU A 1 940 ? 20.658 3.896 -32.489 1.00 88.94 940 LEU A C 1
ATOM 7127 O O . LEU A 1 940 ? 21.119 4.455 -33.482 1.00 88.94 940 LEU A O 1
ATOM 7131 N N . LEU A 1 941 ? 20.342 4.564 -31.374 1.00 89.94 941 LEU A N 1
ATOM 7132 C CA . LEU A 1 941 ? 20.449 6.022 -31.295 1.00 89.94 941 LEU A CA 1
ATOM 7133 C C . LEU A 1 941 ? 21.894 6.498 -31.222 1.00 89.94 941 LEU A C 1
ATOM 7135 O O . LEU A 1 941 ? 22.216 7.484 -31.876 1.00 89.94 941 LEU A O 1
ATOM 7139 N N . GLU A 1 942 ? 22.789 5.780 -30.547 1.00 88.75 942 GLU A N 1
ATOM 7140 C CA . GLU A 1 942 ? 24.219 6.125 -30.566 1.00 88.75 942 GLU A CA 1
ATOM 7141 C C . GLU A 1 942 ? 24.815 6.064 -31.976 1.00 88.75 942 GLU A C 1
ATOM 7143 O O . GLU A 1 942 ? 25.617 6.914 -32.373 1.00 88.75 942 GLU A O 1
ATOM 7148 N N . ARG A 1 943 ? 24.380 5.089 -32.785 1.00 85.69 943 ARG A N 1
ATOM 7149 C CA . ARG A 1 943 ? 24.754 5.009 -34.205 1.00 85.69 943 ARG A CA 1
ATOM 7150 C C . ARG A 1 943 ? 24.135 6.116 -35.048 1.00 85.69 943 ARG A C 1
ATOM 7152 O O . ARG A 1 943 ? 24.760 6.562 -36.002 1.00 85.69 943 ARG A O 1
ATOM 7159 N N . LEU A 1 944 ? 22.912 6.538 -34.748 1.00 86.81 944 LEU A N 1
ATOM 7160 C CA . LEU A 1 944 ? 22.270 7.632 -35.479 1.00 86.81 944 LEU A CA 1
ATOM 7161 C C . LEU A 1 944 ? 22.847 8.997 -35.088 1.00 86.81 944 LEU A C 1
ATOM 7163 O O . LEU A 1 944 ? 22.930 9.881 -35.934 1.00 86.81 944 LEU A O 1
ATOM 7167 N N . ASP A 1 945 ? 23.286 9.164 -33.845 1.00 86.00 945 ASP A N 1
ATOM 7168 C CA . ASP A 1 945 ? 23.867 10.413 -33.356 1.00 86.00 945 ASP A CA 1
ATOM 7169 C C . ASP A 1 945 ? 25.382 10.497 -33.604 1.00 86.00 945 ASP A C 1
ATOM 7171 O O . ASP A 1 945 ? 25.944 11.591 -33.647 1.00 86.00 945 ASP A O 1
ATOM 7175 N N . GLY A 1 946 ? 26.063 9.357 -33.752 1.00 85.31 946 GLY A N 1
ATOM 7176 C CA . GLY A 1 946 ? 27.519 9.302 -33.873 1.00 85.31 946 GLY A CA 1
ATOM 7177 C C . GLY A 1 946 ? 28.263 9.733 -32.606 1.00 85.31 946 GLY A C 1
ATOM 7178 O O . GLY A 1 946 ? 29.419 10.144 -32.700 1.00 85.31 946 GLY A O 1
ATOM 7179 N N . ARG A 1 947 ? 27.616 9.644 -31.439 1.00 87.62 947 ARG A N 1
ATOM 7180 C CA . ARG A 1 947 ? 28.194 9.932 -30.118 1.00 87.62 947 ARG A CA 1
ATOM 7181 C C . ARG A 1 947 ? 27.743 8.892 -29.094 1.00 87.62 947 ARG A C 1
ATOM 7183 O O . ARG A 1 947 ? 26.733 8.226 -29.296 1.00 87.62 947 ARG A O 1
ATOM 7190 N N . GLU A 1 948 ? 28.494 8.805 -28.009 1.00 87.00 948 GLU A N 1
ATOM 7191 C CA . GLU A 1 948 ? 28.203 7.938 -26.868 1.00 87.00 948 GLU A CA 1
ATOM 7192 C C . GLU A 1 948 ? 27.017 8.493 -26.057 1.00 87.00 948 GLU A C 1
ATOM 7194 O O . GLU A 1 948 ? 26.923 9.707 -25.833 1.00 87.00 948 GLU A O 1
ATOM 7199 N N . LEU A 1 949 ? 26.101 7.604 -25.679 1.00 89.31 949 LEU A N 1
ATOM 7200 C CA . LEU A 1 949 ? 24.978 7.817 -24.769 1.00 89.31 949 LEU A CA 1
ATOM 7201 C C . LEU A 1 949 ? 25.130 6.805 -23.612 1.00 89.31 949 LEU A C 1
ATOM 7203 O O . LEU A 1 949 ? 26.150 6.844 -22.932 1.00 89.31 949 LEU A O 1
ATOM 7207 N N . HIS A 1 950 ? 24.140 5.931 -23.376 1.00 87.88 950 HIS A N 1
ATOM 7208 C CA . HIS A 1 950 ? 24.165 4.892 -22.333 1.00 87.88 950 HIS A CA 1
ATOM 7209 C C . HIS A 1 950 ? 24.114 3.458 -22.879 1.00 87.88 950 HIS A C 1
ATOM 7211 O O . HIS A 1 950 ? 23.741 2.547 -22.141 1.00 87.88 950 HIS A O 1
ATOM 7217 N N . ALA A 1 951 ? 24.391 3.231 -24.165 1.00 83.31 951 ALA A N 1
ATOM 7218 C CA . ALA A 1 951 ? 24.328 1.888 -24.733 1.00 83.31 951 ALA A CA 1
ATOM 7219 C C . ALA A 1 951 ? 25.628 1.102 -24.494 1.00 83.31 951 ALA A C 1
ATOM 7221 O O . ALA A 1 951 ? 26.735 1.616 -24.644 1.00 83.31 951 ALA A O 1
ATOM 7222 N N . ASP A 1 952 ? 25.503 -0.192 -24.198 1.00 71.62 952 ASP A N 1
ATOM 7223 C CA . ASP A 1 952 ? 26.664 -1.060 -23.999 1.00 71.62 952 ASP A CA 1
ATOM 7224 C C . ASP A 1 952 ? 27.266 -1.556 -25.330 1.00 71.62 952 ASP A C 1
ATOM 7226 O O . ASP A 1 952 ? 26.575 -2.041 -26.231 1.00 71.62 952 ASP A O 1
ATOM 7230 N N . GLY A 1 953 ? 28.600 -1.539 -25.427 1.00 62.72 953 GLY A N 1
ATOM 7231 C CA . GLY A 1 953 ? 29.355 -2.429 -26.321 1.00 62.72 953 GLY A CA 1
ATOM 7232 C C . GLY A 1 953 ? 29.358 -2.108 -27.823 1.00 62.72 953 GLY A C 1
ATOM 7233 O O . GLY A 1 953 ? 29.849 -2.929 -28.604 1.00 62.72 953 GLY A O 1
ATOM 7234 N N . ILE A 1 954 ? 28.871 -0.943 -28.267 1.00 63.09 954 ILE A N 1
ATOM 7235 C CA . ILE A 1 954 ? 28.936 -0.526 -29.678 1.00 63.09 954 ILE A CA 1
ATOM 7236 C C . ILE A 1 954 ? 29.543 0.873 -29.795 1.00 63.09 954 ILE A C 1
ATOM 7238 O O . ILE A 1 954 ? 28.990 1.844 -29.309 1.00 63.09 954 ILE A O 1
ATOM 7242 N N . ALA A 1 955 ? 30.664 0.991 -30.514 1.00 62.47 955 ALA A N 1
ATOM 7243 C CA . ALA A 1 955 ? 31.278 2.292 -30.761 1.00 62.47 955 ALA A CA 1
ATOM 7244 C C . ALA A 1 955 ? 30.362 3.188 -31.629 1.00 62.47 955 ALA A C 1
ATOM 7246 O O . ALA A 1 955 ? 29.873 2.721 -32.672 1.00 62.47 955 ALA A O 1
ATOM 7247 N N . PRO A 1 956 ? 30.180 4.472 -31.270 1.00 69.31 956 PRO A N 1
ATOM 7248 C CA . PRO A 1 956 ? 29.404 5.409 -32.069 1.00 69.31 956 PRO A CA 1
ATOM 7249 C C . PRO A 1 956 ? 30.016 5.593 -33.458 1.00 69.31 956 PRO A C 1
ATOM 7251 O O . PRO A 1 956 ? 31.237 5.626 -33.630 1.00 69.31 956 PRO A O 1
ATOM 7254 N N . ARG A 1 957 ? 29.171 5.748 -34.479 1.00 68.44 957 ARG A N 1
ATOM 7255 C CA . ARG A 1 957 ? 29.618 6.044 -35.845 1.00 68.44 957 ARG A CA 1
ATOM 7256 C C . ARG A 1 957 ? 28.693 7.074 -36.459 1.00 68.44 957 ARG A C 1
ATOM 7258 O O . ARG A 1 957 ? 27.501 6.833 -36.519 1.00 68.44 957 ARG A O 1
ATOM 7265 N N . ALA A 1 958 ? 29.241 8.187 -36.942 1.00 66.31 958 ALA A N 1
ATOM 7266 C CA . ALA A 1 958 ? 28.437 9.224 -37.580 1.00 66.31 958 ALA A CA 1
ATOM 7267 C C . ALA A 1 958 ? 27.644 8.656 -38.777 1.00 66.31 958 ALA A C 1
ATOM 7269 O O . ALA A 1 958 ? 28.231 7.943 -39.606 1.00 66.31 958 ALA A O 1
ATOM 7270 N N . PRO A 1 959 ? 26.336 8.956 -38.891 1.00 68.62 959 PRO A N 1
ATOM 7271 C CA . PRO A 1 959 ? 25.536 8.494 -40.014 1.00 68.62 959 PRO A CA 1
ATOM 7272 C C . PRO A 1 959 ? 25.968 9.189 -41.310 1.00 68.62 959 PRO A C 1
ATOM 7274 O O . PRO A 1 959 ? 26.467 10.313 -41.308 1.00 68.62 959 PRO A O 1
ATOM 7277 N N . HIS A 1 960 ? 25.715 8.538 -42.447 1.00 69.25 960 HIS A N 1
ATOM 7278 C CA . HIS A 1 960 ? 25.937 9.141 -43.765 1.00 69.25 960 HIS A CA 1
ATOM 7279 C C . HIS A 1 960 ? 25.017 10.347 -44.032 1.00 69.25 960 HIS A C 1
ATOM 7281 O O . HIS A 1 960 ? 25.399 11.247 -44.778 1.00 69.25 960 HIS A O 1
ATOM 7287 N N . ALA A 1 961 ? 23.831 10.375 -43.415 1.00 73.62 961 ALA A N 1
ATOM 7288 C CA . ALA A 1 961 ? 22.903 11.499 -43.424 1.00 73.62 961 ALA A CA 1
ATOM 7289 C C . ALA A 1 961 ? 22.169 11.566 -42.069 1.00 73.62 961 ALA A C 1
ATOM 7291 O O . ALA A 1 961 ? 21.603 10.552 -41.653 1.00 73.62 961 ALA A O 1
ATOM 7292 N N . PRO A 1 962 ? 22.180 12.709 -41.362 1.00 79.06 962 PRO A N 1
ATOM 7293 C CA . PRO A 1 962 ? 21.446 12.857 -40.110 1.00 79.06 962 PRO A CA 1
ATOM 7294 C C . PRO A 1 962 ? 19.931 12.909 -40.361 1.00 79.06 962 PRO A C 1
ATOM 7296 O O . PRO A 1 962 ? 19.477 13.464 -41.364 1.00 79.06 962 PRO A O 1
ATOM 7299 N N . LEU A 1 963 ? 19.148 12.348 -39.437 1.00 89.12 963 LEU A N 1
ATOM 7300 C CA . LEU A 1 963 ? 17.686 12.441 -39.464 1.00 89.12 963 LEU A CA 1
ATOM 7301 C C . LEU A 1 963 ? 17.214 13.873 -39.196 1.00 89.12 963 LEU A C 1
ATOM 7303 O O . LEU A 1 963 ? 17.887 14.649 -38.512 1.00 89.12 963 LEU A O 1
ATOM 7307 N N . SER A 1 964 ? 16.017 14.209 -39.687 1.00 91.69 964 SER A N 1
ATOM 7308 C CA . SER A 1 964 ? 15.352 15.436 -39.254 1.00 91.69 964 SER A CA 1
ATOM 7309 C C . SER A 1 964 ? 15.042 15.368 -37.745 1.00 91.69 964 SER A C 1
ATOM 7311 O O . SER A 1 964 ? 14.849 14.271 -37.208 1.00 91.69 964 SER A O 1
ATOM 7313 N N . PRO A 1 965 ? 14.963 16.509 -37.032 1.00 92.81 965 PRO A N 1
ATOM 7314 C CA . PRO A 1 965 ? 14.611 16.509 -35.611 1.00 92.81 965 PRO A CA 1
ATOM 7315 C C . PRO A 1 965 ? 13.273 15.815 -35.305 1.00 92.81 965 PRO A C 1
ATOM 7317 O O . PRO A 1 965 ? 13.139 15.184 -34.260 1.00 92.81 965 PRO A O 1
ATOM 7320 N N . GLU A 1 966 ? 12.303 15.899 -36.218 1.00 94.19 966 GLU A N 1
ATOM 7321 C CA . GLU A 1 966 ? 10.979 15.278 -36.089 1.00 94.19 966 GLU A CA 1
ATOM 7322 C C . GLU A 1 966 ? 11.027 13.757 -36.285 1.00 94.19 966 GLU A C 1
ATOM 7324 O O . GLU A 1 966 ? 10.507 13.008 -35.456 1.00 94.19 966 GLU A O 1
ATOM 7329 N N . ASP A 1 967 ? 11.720 13.288 -37.327 1.00 94.88 967 ASP A N 1
ATOM 7330 C CA . ASP A 1 967 ? 11.931 11.856 -37.570 1.00 94.88 967 ASP A CA 1
ATOM 7331 C C . ASP A 1 967 ? 12.688 11.213 -36.397 1.00 94.88 967 ASP A C 1
ATOM 7333 O O . ASP A 1 967 ? 12.339 10.130 -35.925 1.00 94.88 967 ASP A O 1
ATOM 7337 N N . ARG A 1 968 ? 13.704 11.911 -35.874 1.00 94.19 968 ARG A N 1
ATOM 7338 C CA . ARG A 1 968 ? 14.467 11.464 -34.705 1.00 94.19 968 ARG A CA 1
ATOM 7339 C C . ARG A 1 968 ? 13.599 11.394 -33.450 1.00 94.19 968 ARG A C 1
ATOM 7341 O O . ARG A 1 968 ? 13.659 10.402 -32.730 1.00 94.19 968 ARG A O 1
ATOM 7348 N N . LEU A 1 969 ? 12.783 12.416 -33.189 1.00 95.88 969 LEU A N 1
ATOM 7349 C CA . LEU A 1 969 ? 11.866 12.423 -32.047 1.00 95.88 969 LEU A CA 1
ATOM 7350 C C . LEU A 1 969 ? 10.820 11.305 -32.146 1.00 95.88 969 LEU A C 1
ATOM 7352 O O . LEU A 1 969 ? 10.459 10.715 -31.130 1.00 95.88 969 LEU A O 1
ATOM 7356 N N . THR A 1 970 ? 10.370 10.987 -33.360 1.00 96.44 970 THR A N 1
ATOM 7357 C CA . THR A 1 970 ? 9.462 9.863 -33.621 1.00 96.44 970 THR A CA 1
ATOM 7358 C C . THR A 1 970 ? 10.099 8.538 -33.210 1.00 96.44 970 THR A C 1
ATOM 7360 O O . THR A 1 970 ? 9.476 7.768 -32.482 1.00 96.44 970 THR A O 1
ATOM 7363 N N . LEU A 1 971 ? 11.365 8.302 -33.579 1.00 95.62 971 LEU A N 1
ATOM 7364 C CA . LEU A 1 971 ? 12.105 7.113 -33.141 1.00 95.62 971 LEU A CA 1
ATOM 7365 C C . LEU A 1 971 ? 12.305 7.076 -31.621 1.00 95.62 971 LEU A C 1
ATOM 7367 O O . LEU A 1 971 ? 12.076 6.033 -31.020 1.00 95.62 971 LEU A O 1
ATOM 7371 N N . ILE A 1 972 ? 12.682 8.198 -30.997 1.00 96.12 972 ILE A N 1
ATOM 7372 C CA . ILE A 1 972 ? 12.841 8.292 -29.533 1.00 96.12 972 ILE A CA 1
ATOM 7373 C C . ILE A 1 972 ? 11.545 7.895 -28.826 1.00 96.12 972 ILE A C 1
ATOM 7375 O O . ILE A 1 972 ? 11.555 7.014 -27.971 1.00 96.12 972 ILE A O 1
ATOM 7379 N N . ARG A 1 973 ? 10.421 8.510 -29.214 1.00 96.25 973 ARG A N 1
ATOM 7380 C CA . ARG A 1 973 ? 9.110 8.227 -28.617 1.00 96.25 973 ARG A CA 1
ATOM 7381 C C . ARG A 1 973 ? 8.675 6.795 -28.865 1.00 96.25 973 ARG A C 1
ATOM 7383 O O . ARG A 1 973 ? 8.156 6.168 -27.955 1.00 96.25 973 ARG A O 1
ATOM 7390 N N . TRP A 1 974 ? 8.888 6.272 -30.068 1.00 95.31 974 TRP A N 1
ATOM 7391 C CA . TRP A 1 974 ? 8.569 4.883 -30.369 1.00 95.31 974 TRP A CA 1
ATOM 7392 C C . TRP A 1 974 ? 9.336 3.920 -29.457 1.00 95.31 974 TRP A C 1
ATOM 7394 O O . TRP A 1 974 ? 8.716 3.021 -28.896 1.00 95.31 974 TRP A O 1
ATOM 7404 N N . ILE A 1 975 ? 10.645 4.130 -29.270 1.00 94.06 975 ILE A N 1
ATOM 7405 C CA . ILE A 1 975 ? 11.483 3.300 -28.393 1.00 94.06 975 ILE A CA 1
ATOM 7406 C C . ILE A 1 975 ? 10.993 3.397 -26.942 1.00 94.06 975 ILE A C 1
ATOM 7408 O O . ILE A 1 975 ? 10.579 2.378 -26.394 1.00 94.06 975 ILE A O 1
ATOM 7412 N N . ASP A 1 976 ? 10.937 4.610 -26.374 1.00 93.38 976 ASP A N 1
ATOM 7413 C CA . ASP A 1 976 ? 10.551 4.844 -24.970 1.00 93.38 976 ASP A CA 1
ATOM 7414 C C . ASP A 1 976 ? 9.122 4.351 -24.649 1.00 93.38 976 ASP A C 1
ATOM 7416 O O . ASP A 1 976 ? 8.829 3.917 -23.536 1.00 93.38 976 ASP A O 1
ATOM 7420 N N . LEU A 1 977 ? 8.210 4.370 -25.630 1.00 91.94 977 LEU A N 1
ATOM 7421 C CA . LEU A 1 977 ? 6.840 3.853 -25.492 1.00 91.94 977 LEU A CA 1
ATOM 7422 C C . LEU A 1 977 ? 6.740 2.335 -25.746 1.00 91.94 977 LEU A C 1
ATOM 7424 O O . LEU A 1 977 ? 5.649 1.802 -25.959 1.00 91.94 977 LEU A O 1
ATOM 7428 N N . GLY A 1 978 ? 7.858 1.611 -25.695 1.00 89.19 978 GLY A N 1
ATOM 7429 C CA . GLY A 1 978 ? 7.891 0.149 -25.751 1.00 89.19 978 GLY A CA 1
ATOM 7430 C C . GLY A 1 978 ? 7.996 -0.434 -27.162 1.00 89.19 978 GLY A C 1
ATOM 7431 O O . GLY A 1 978 ? 7.619 -1.587 -27.377 1.00 89.19 978 GLY A O 1
ATOM 7432 N N . ALA A 1 979 ? 8.469 0.349 -28.135 1.00 91.44 979 ALA A N 1
ATOM 7433 C CA . ALA A 1 979 ? 8.703 -0.061 -29.521 1.00 91.44 979 ALA A CA 1
ATOM 7434 C C . ALA A 1 979 ? 7.501 -0.791 -30.152 1.00 91.44 979 ALA A C 1
ATOM 7436 O O . ALA A 1 979 ? 7.649 -1.828 -30.812 1.00 91.44 979 ALA A O 1
ATOM 7437 N N . SER A 1 980 ? 6.288 -0.278 -29.916 1.00 88.12 980 SER A N 1
ATOM 7438 C CA . SER A 1 980 ? 5.031 -0.937 -30.297 1.00 88.12 980 SER A CA 1
ATOM 7439 C C . SER A 1 980 ? 4.913 -1.170 -31.813 1.00 88.12 980 SER A C 1
ATOM 7441 O O . SER A 1 980 ? 5.574 -0.500 -32.607 1.00 88.12 980 SER A O 1
ATOM 7443 N N . ARG A 1 981 ? 4.151 -2.186 -32.231 1.00 86.69 981 ARG A N 1
ATOM 7444 C CA . ARG A 1 981 ? 3.969 -2.495 -33.657 1.00 86.69 981 ARG A CA 1
ATOM 7445 C C . ARG A 1 981 ? 3.065 -1.477 -34.331 1.00 86.69 981 ARG A C 1
ATOM 7447 O O . ARG A 1 981 ? 2.041 -1.129 -33.712 1.00 86.69 981 ARG A O 1
#

pLDDT: mean 89.25, std 10.54, range [29.47, 98.56]